Protein AF-0000000069334433 (afdb_homodimer)

Nearest PDB structures (foldseek):
  7sch-assembly1_A  TM=6.134E-01  e=5.618E-13  Homo sapiens
  7uqy-assembly1_A  TM=6.115E-01  e=4.734E-13  Homo sapiens
  7sch-assembly1_B  TM=7.046E-01  e=2.435E-11  Homo sapiens
  7zay-assembly1_B  TM=6.728E-01  e=1.456E-11  Homo sapiens
  7uqy-assembly1_B  TM=6.827E-01  e=1.252E-09  Homo sapiens

Sequence (972 aa):
MQPSISVTRRFLFYVLFASLFLLLFTCSDLLRPRSRPLVPQTVLMFVLPNKTSDDSFRARDRTKFPHSDPFPFSSSIVVNDRRGRSEKDIREASSKGCDLDRSLLKVYMYDLPPEFHFGSLGWKGKTDQTWPDIAEMDRIPTYPGGLNLQHSVEYWLTLDLLASNVPIVARPCTVVRVTNSSSADVFFVPFFSSLSYNRHSKPQGKGKASKNRILQDELVRYLMGREEWHRGGGKDHVIVAHHPNSMLQARRKLGSAMFLLADFGRYPSKIANLKKDIIAPYRHVVRSVGNDSATFDERPILAYFQGAINRKDGGKIRRKLYYLLKDEKDVHFSYGSVRENGIRSSGQGMASSKFCLNIAGDTPSSNRLFDAIVSHCVPIVISDDIELPFEDILDYSDFCIFVRPSDAVKKGFLLDLLRGIKRTEWTKMWERLKQIAHHFEYQYPSKQGDSVQMIWEEVARKIPYVRLSLNKEKRLHRSQFVKQSKMQPSISVTRRFLFYVLFASLFLLLFTCSDLLRPRSRPLVPQTVLMFVLPNKTSDDSFRARDRTKFPHSDPFPFSSSIVVNDRRGRSEKDIREASSKGCDLDRSLLKVYMYDLPPEFHFGSLGWKGKTDQTWPDIAEMDRIPTYPGGLNLQHSVEYWLTLDLLASNVPIVARPCTVVRVTNSSSADVFFVPFFSSLSYNRHSKPQGKGKASKNRILQDELVRYLMGREEWHRGGGKDHVIVAHHPNSMLQARRKLGSAMFLLADFGRYPSKIANLKKDIIAPYRHVVRSVGNDSATFDERPILAYFQGAINRKDGGKIRRKLYYLLKDEKDVHFSYGSVRENGIRSSGQGMASSKFCLNIAGDTPSSNRLFDAIVSHCVPIVISDDIELPFEDILDYSDFCIFVRPSDAVKKGFLLDLLRGIKRTEWTKMWERLKQIAHHFEYQYPSKQGDSVQMIWEEVARKIPYVRLSLNKEKRLHRSQFVKQSK

Structure (mmCIF, N/CA/C/O backbone):
data_AF-0000000069334433-model_v1
#
loop_
_entity.id
_entity.type
_entity.pdbx_description
1 polymer '(wild Malaysian banana) hypothetical protein'
#
loop_
_atom_site.group_PDB
_atom_site.id
_atom_site.type_symbol
_atom_site.label_atom_id
_atom_site.label_alt_id
_atom_site.label_comp_id
_atom_site.label_asym_id
_atom_site.label_entity_id
_atom_site.label_seq_id
_atom_site.pdbx_PDB_ins_code
_atom_site.Cartn_x
_atom_site.Cartn_y
_atom_site.Cartn_z
_atom_site.occupancy
_atom_site.B_iso_or_equiv
_atom_site.auth_seq_id
_atom_site.auth_comp_id
_atom_site.auth_asym_id
_atom_site.auth_atom_id
_atom_site.pdbx_PDB_model_num
ATOM 1 N N . MET A 1 1 ? -72.062 -17.109 -47.094 1 22.03 1 MET A N 1
ATOM 2 C CA . MET A 1 1 ? -71.188 -17.984 -47.875 1 22.03 1 MET A CA 1
ATOM 3 C C . MET A 1 1 ? -70.312 -17.172 -48.844 1 22.03 1 MET A C 1
ATOM 5 O O . MET A 1 1 ? -69.562 -17.734 -49.656 1 22.03 1 MET A O 1
ATOM 9 N N . GLN A 1 2 ? -70.688 -16.016 -48.969 1 24.02 2 GLN A N 1
ATOM 10 C CA . GLN A 1 2 ? -70.25 -15.203 -50.094 1 24.02 2 GLN A CA 1
ATOM 11 C C . GLN A 1 2 ? -68.75 -15.039 -50.125 1 24.02 2 GLN A C 1
ATOM 13 O O . GLN A 1 2 ? -68.188 -14.586 -49.156 1 24.02 2 GLN A O 1
ATOM 18 N N . PRO A 1 3 ? -68 -15.75 -51.062 1 27.88 3 PRO A N 1
ATOM 19 C CA . PRO A 1 3 ? -66.75 -16.344 -51.406 1 27.88 3 PRO A CA 1
ATOM 20 C C . PRO A 1 3 ? -65.688 -15.312 -51.719 1 27.88 3 PRO A C 1
ATOM 22 O O . PRO A 1 3 ? -64.5 -15.484 -51.375 1 27.88 3 PRO A O 1
ATOM 25 N N . SER A 1 4 ? -65.875 -14.445 -52.656 1 24.48 4 SER A N 1
ATOM 26 C CA . SER A 1 4 ? -65.125 -14.375 -53.906 1 24.48 4 SER A CA 1
ATOM 27 C C . SER A 1 4 ? -63.875 -13.531 -53.719 1 24.48 4 SER A C 1
ATOM 29 O O . SER A 1 4 ? -62.812 -13.898 -54.25 1 24.48 4 SER A O 1
ATOM 31 N N . ILE A 1 5 ? -64.125 -12.32 -53.594 1 33.12 5 ILE A N 1
ATOM 32 C CA . ILE A 1 5 ? -63.281 -11.258 -54.125 1 33.12 5 ILE A CA 1
ATOM 33 C C . ILE A 1 5 ? -62.031 -11.141 -53.281 1 33.12 5 ILE A C 1
ATOM 35 O O . ILE A 1 5 ? -61.75 -10.094 -52.688 1 33.12 5 ILE A O 1
ATOM 39 N N . SER A 1 6 ? -61.719 -12.344 -52.625 1 29.66 6 SER A N 1
ATOM 40 C CA . SER A 1 6 ? -60.562 -12.602 -51.781 1 29.66 6 SER A CA 1
ATOM 41 C C . SER A 1 6 ? -59.25 -12.367 -52.531 1 29.66 6 SER A C 1
ATOM 43 O O . SER A 1 6 ? -58.188 -12.336 -51.938 1 29.66 6 SER A O 1
ATOM 45 N N . VAL A 1 7 ? -59.562 -12.68 -53.875 1 32.5 7 VAL A N 1
ATOM 46 C CA . VAL A 1 7 ? -58.406 -13.031 -54.719 1 32.5 7 VAL A CA 1
ATOM 47 C C . VAL A 1 7 ? -57.562 -11.789 -54.969 1 32.5 7 VAL A C 1
ATOM 49 O O . VAL A 1 7 ? -56.375 -11.898 -55.344 1 32.5 7 VAL A O 1
ATOM 52 N N . THR A 1 8 ? -58.469 -10.836 -55.031 1 32.88 8 THR A N 1
ATOM 53 C CA . THR A 1 8 ? -57.938 -9.695 -55.781 1 32.88 8 THR A CA 1
ATOM 54 C C . THR A 1 8 ? -56.688 -9.125 -55.094 1 32.88 8 THR A C 1
ATOM 56 O O . THR A 1 8 ? -55.844 -8.5 -55.75 1 32.88 8 THR A O 1
ATOM 59 N N . ARG A 1 9 ? -56.969 -9.156 -53.781 1 30.61 9 ARG A N 1
ATOM 60 C CA . ARG A 1 9 ? -56.031 -8.445 -52.969 1 30.61 9 ARG A CA 1
ATOM 61 C C . ARG A 1 9 ? -54.625 -9.062 -53.094 1 30.61 9 ARG A C 1
ATOM 63 O O . ARG A 1 9 ? -53.656 -8.547 -52.531 1 30.61 9 ARG A O 1
ATOM 70 N N . ARG A 1 10 ? -54.781 -10.43 -53.531 1 30.72 10 ARG A N 1
ATOM 71 C CA . ARG A 1 10 ? -53.469 -11.102 -53.5 1 30.72 10 ARG A CA 1
ATOM 72 C C . ARG A 1 10 ? -52.531 -10.5 -54.5 1 30.72 10 ARG A C 1
ATOM 74 O O . ARG A 1 10 ? -51.312 -10.391 -54.25 1 30.72 10 ARG A O 1
ATOM 81 N N . PHE A 1 11 ? -53.219 -10.461 -55.688 1 34.62 11 PHE A N 1
ATOM 82 C CA . PHE A 1 11 ? -52.344 -10.305 -56.844 1 34.62 11 PHE A CA 1
ATOM 83 C C . PHE A 1 11 ? -51.688 -8.938 -56.844 1 34.62 11 PHE A C 1
ATOM 85 O O . PHE A 1 11 ? -50.594 -8.773 -57.375 1 34.62 11 PHE A O 1
ATOM 92 N N . LEU A 1 12 ? -52.656 -8.109 -56.625 1 31.09 12 LEU A N 1
ATOM 93 C CA . LEU A 1 12 ? -52.094 -6.781 -56.875 1 31.09 12 LEU A CA 1
ATOM 94 C C . LEU A 1 12 ? -50.719 -6.641 -56.25 1 31.09 12 LEU A C 1
ATOM 96 O O . LEU A 1 12 ? -49.75 -6.246 -56.906 1 31.09 12 LEU A O 1
ATOM 100 N N . PHE A 1 13 ? -50.5 -5.266 -55.906 1 37.59 13 PHE A N 1
ATOM 101 C CA . PHE A 1 13 ? -49.594 -4.145 -55.719 1 37.59 13 PHE A CA 1
ATOM 102 C C . PHE A 1 13 ? -48.312 -4.605 -55.062 1 37.59 13 PHE A C 1
ATOM 104 O O . PHE A 1 13 ? -47.625 -3.816 -54.375 1 37.59 13 PHE A O 1
ATOM 111 N N . TYR A 1 14 ? -47.875 -5.816 -55.312 1 34.91 14 TYR A N 1
ATOM 112 C CA . TYR A 1 14 ? -46.531 -6.285 -55.094 1 34.91 14 TYR A CA 1
ATOM 113 C C . TYR A 1 14 ? -45.531 -5.402 -55.812 1 34.91 14 TYR A C 1
ATOM 115 O O . TYR A 1 14 ? -44.312 -5.641 -55.75 1 34.91 14 TYR A O 1
ATOM 123 N N . VAL A 1 15 ? -46.031 -4.598 -56.5 1 40 15 VAL A N 1
ATOM 124 C CA . VAL A 1 15 ? -45.375 -3.66 -57.406 1 40 15 VAL A CA 1
ATOM 125 C C . VAL A 1 15 ? -44.312 -2.852 -56.656 1 40 15 VAL A C 1
ATOM 127 O O . VAL A 1 15 ? -43.219 -2.629 -57.156 1 40 15 VAL A O 1
ATOM 130 N N . LEU A 1 16 ? -44.844 -2.133 -55.562 1 35.06 16 LEU A N 1
ATOM 131 C CA . LEU A 1 16 ? -44.031 -1.309 -54.688 1 35.06 16 LEU A CA 1
ATOM 132 C C . LEU A 1 16 ? -43.031 -2.162 -53.906 1 35.06 16 LEU A C 1
ATOM 134 O O . LEU A 1 16 ? -42 -1.658 -53.438 1 35.06 16 LEU A O 1
ATOM 138 N N . PHE A 1 17 ? -43.344 -3.406 -53.531 1 33.81 17 PHE A N 1
ATOM 139 C CA . PHE A 1 17 ? -42.375 -4.262 -52.844 1 33.81 17 PHE A CA 1
ATOM 140 C C . PHE A 1 17 ? -41.188 -4.562 -53.75 1 33.81 17 PHE A C 1
ATOM 142 O O . PHE A 1 17 ? -40.062 -4.777 -53.281 1 33.81 17 PHE A O 1
ATOM 149 N N . ALA A 1 18 ? -41.562 -4.742 -55.031 1 33.03 18 ALA A N 1
ATOM 150 C CA . ALA A 1 18 ? -40.531 -5.121 -56 1 33.03 18 ALA A CA 1
ATOM 151 C C . ALA A 1 18 ? -39.594 -3.951 -56.281 1 33.03 18 ALA A C 1
ATOM 153 O O . ALA A 1 18 ? -38.406 -4.148 -56.562 1 33.03 18 ALA A O 1
ATOM 154 N N . SER A 1 19 ? -40.062 -2.791 -56.406 1 32.72 19 SER A N 1
ATOM 155 C CA . SER A 1 19 ? -39.25 -1.652 -56.812 1 32.72 19 SER A CA 1
ATOM 156 C C . SER A 1 19 ? -38.062 -1.447 -55.875 1 32.72 19 SER A C 1
ATOM 158 O O . SER A 1 19 ? -37.125 -0.684 -56.188 1 32.72 19 SER A O 1
ATOM 160 N N . LEU A 1 20 ? -38.281 -1.647 -54.531 1 32.31 20 LEU A N 1
ATOM 161 C CA . LEU A 1 20 ? -37.156 -1.803 -53.625 1 32.31 20 LEU A CA 1
ATOM 162 C C . LEU A 1 20 ? -36.281 -2.957 -54.062 1 32.31 20 LEU A C 1
ATOM 164 O O . LEU A 1 20 ? -35.031 -2.879 -53.938 1 32.31 20 LEU A O 1
ATOM 168 N N . PHE A 1 21 ? -36.844 -4.113 -54.438 1 32.47 21 PHE A N 1
ATOM 169 C CA . PHE A 1 21 ? -36 -5.242 -54.844 1 32.47 21 PHE A CA 1
ATOM 170 C C . PHE A 1 21 ? -35.344 -4.977 -56.188 1 32.47 21 PHE A C 1
ATOM 172 O O . PHE A 1 21 ? -34.25 -5.496 -56.469 1 32.47 21 PHE A O 1
ATOM 179 N N . LEU A 1 22 ? -36.062 -4.441 -57.219 1 30.48 22 LEU A N 1
ATOM 180 C CA . LEU A 1 22 ? -35.656 -4.348 -58.625 1 30.48 22 LEU A CA 1
ATOM 181 C C . LEU A 1 22 ? -34.375 -3.566 -58.781 1 30.48 22 LEU A C 1
ATOM 183 O O . LEU A 1 22 ? -33.625 -3.752 -59.75 1 30.48 22 LEU A O 1
ATOM 187 N N . LEU A 1 23 ? -34.312 -2.348 -58.25 1 32.12 23 LEU A N 1
ATOM 188 C CA . LEU A 1 23 ? -33.062 -1.75 -58.656 1 32.12 23 LEU A CA 1
ATOM 189 C C . LEU A 1 23 ? -31.891 -2.678 -58.312 1 32.12 23 LEU A C 1
ATOM 191 O O . LEU A 1 23 ? -31.422 -2.723 -57.188 1 32.12 23 LEU A O 1
ATOM 195 N N . LEU A 1 24 ? -32 -3.977 -58.25 1 29.62 24 LEU A N 1
ATOM 196 C CA . LEU A 1 24 ? -31.375 -5.277 -58 1 29.62 24 LEU A CA 1
ATOM 197 C C . LEU A 1 24 ? -30.188 -5.496 -58.906 1 29.62 24 LEU A C 1
ATOM 199 O O . LEU A 1 24 ? -29.141 -5.98 -58.469 1 29.62 24 LEU A O 1
ATOM 203 N N . PHE A 1 25 ? -30.469 -5.859 -60.25 1 27.86 25 PHE A N 1
ATOM 204 C CA . PHE A 1 25 ? -29.609 -6.469 -61.281 1 27.86 25 PHE A CA 1
ATOM 205 C C . PHE A 1 25 ? -28.484 -5.531 -61.656 1 27.86 25 PHE A C 1
ATOM 207 O O . PHE A 1 25 ? -27.578 -5.914 -62.406 1 27.86 25 PHE A O 1
ATOM 214 N N . THR A 1 26 ? -28.672 -4.328 -62 1 25.62 26 THR A N 1
ATOM 215 C CA . THR A 1 26 ? -27.703 -3.686 -62.875 1 25.62 26 THR A CA 1
ATOM 216 C C . THR A 1 26 ? -26.266 -4.004 -62.438 1 25.62 26 THR A C 1
ATOM 218 O O . THR A 1 26 ? -25.359 -3.215 -62.656 1 25.62 26 THR A O 1
ATOM 221 N N . CYS A 1 27 ? -25.844 -5.121 -61.781 1 25.8 27 CYS A N 1
ATOM 222 C CA . CYS A 1 27 ? -25.109 -6.156 -61.062 1 25.8 27 CYS A CA 1
ATOM 223 C C . CYS A 1 27 ? -24.141 -6.891 -62 1 25.8 27 CYS A C 1
ATOM 225 O O . CYS A 1 27 ? -23.25 -7.59 -61.531 1 25.8 27 CYS A O 1
ATOM 227 N N . SER A 1 28 ? -24.516 -7.43 -63.156 1 22.39 28 SER A N 1
ATOM 228 C CA . SER A 1 28 ? -24 -8.617 -63.844 1 22.39 28 SER A CA 1
ATOM 229 C C . SER A 1 28 ? -22.578 -8.406 -64.312 1 22.39 28 SER A C 1
ATOM 231 O O . SER A 1 28 ? -21.75 -9.312 -64.25 1 22.39 28 SER A O 1
ATOM 233 N N . ASP A 1 29 ? -22.453 -7.668 -65.5 1 21.09 29 ASP A N 1
ATOM 234 C CA . ASP A 1 29 ? -21.609 -7.977 -66.625 1 21.09 29 ASP A CA 1
ATOM 235 C C . ASP A 1 29 ? -20.141 -7.934 -66.25 1 21.09 29 ASP A C 1
ATOM 237 O O . ASP A 1 29 ? -19.266 -8.133 -67.125 1 21.09 29 ASP A O 1
ATOM 241 N N . LEU A 1 30 ? -19.906 -6.898 -65.562 1 20.98 30 LEU A N 1
ATOM 242 C CA . LEU A 1 30 ? -18.469 -6.688 -65.438 1 20.98 30 LEU A CA 1
ATOM 243 C C . LEU A 1 30 ? -17.766 -7.941 -64.938 1 20.98 30 LEU A C 1
ATOM 245 O O . LEU A 1 30 ? -17.609 -8.109 -63.688 1 20.98 30 LEU A O 1
ATOM 249 N N . LEU A 1 31 ? -18.047 -9.047 -65.25 1 22 31 LEU A N 1
ATOM 250 C CA . LEU A 1 31 ? -17.938 -10.5 -65.375 1 22 31 LEU A CA 1
ATOM 251 C C . LEU A 1 31 ? -16.547 -10.891 -65.875 1 22 31 LEU A C 1
ATOM 253 O O . LEU A 1 31 ? -16.141 -12.047 -65.75 1 22 31 LEU A O 1
ATOM 257 N N . ARG A 1 32 ? -15.914 -10.273 -66.875 1 18.06 32 ARG A N 1
ATOM 258 C CA . ARG A 1 32 ? -15.328 -11.164 -67.875 1 18.06 32 ARG A CA 1
ATOM 259 C C . ARG A 1 32 ? -14.156 -11.945 -67.25 1 18.06 32 ARG A C 1
ATOM 261 O O . ARG A 1 32 ? -13.414 -11.43 -66.438 1 18.06 32 ARG A O 1
ATOM 268 N N . PRO A 1 33 ? -14.055 -13.242 -67.625 1 19.84 33 PRO A N 1
ATOM 269 C CA . PRO A 1 33 ? -13.234 -14.391 -67.25 1 19.84 33 PRO A CA 1
ATOM 270 C C . PRO A 1 33 ? -11.758 -14.203 -67.562 1 19.84 33 PRO A C 1
ATOM 272 O O . PRO A 1 33 ? -10.938 -15.094 -67.312 1 19.84 33 PRO A O 1
ATOM 275 N N . ARG A 1 34 ? -11.203 -12.977 -67.625 1 16.61 34 ARG A N 1
ATOM 276 C CA . ARG A 1 34 ? -10.086 -13.078 -68.562 1 16.61 34 ARG A CA 1
ATOM 277 C C . ARG A 1 34 ? -9.195 -14.266 -68.25 1 16.61 34 ARG A C 1
ATOM 279 O O . ARG A 1 34 ? -8.68 -14.375 -67.125 1 16.61 34 ARG A O 1
ATOM 286 N N . SER A 1 35 ? -9.125 -15.258 -69.062 1 16.33 35 SER A N 1
ATOM 287 C CA . SER A 1 35 ? -8.438 -16.531 -69.188 1 16.33 35 SER A CA 1
ATOM 288 C C . SER A 1 35 ? -6.938 -16.344 -69.375 1 16.33 35 SER A C 1
ATOM 290 O O . SER A 1 35 ? -6.172 -17.312 -69.312 1 16.33 35 SER A O 1
ATOM 292 N N . ARG A 1 36 ? -6.328 -15.32 -69.75 1 15.94 36 ARG A N 1
ATOM 293 C CA . ARG A 1 36 ? -5.348 -15.719 -70.75 1 15.94 36 ARG A CA 1
ATOM 294 C C . ARG A 1 36 ? -4.469 -16.859 -70.25 1 15.94 36 ARG A C 1
ATOM 296 O O . ARG A 1 36 ? -4.301 -17.016 -69 1 15.94 36 ARG A O 1
ATOM 303 N N . PRO A 1 37 ? -3.619 -17.422 -71.25 1 17.09 37 PRO A N 1
ATOM 304 C CA . PRO A 1 37 ? -2.996 -18.656 -71.75 1 17.09 37 PRO A CA 1
ATOM 305 C C . PRO A 1 37 ? -1.724 -19.016 -71 1 17.09 37 PRO A C 1
ATOM 307 O O . PRO A 1 37 ? -1.617 -20.109 -70.438 1 17.09 37 PRO A O 1
ATOM 310 N N . LEU A 1 38 ? -0.501 -18.828 -71.75 1 16.89 38 LEU A N 1
ATOM 311 C CA . LEU A 1 38 ? 0.553 -19.672 -72.312 1 16.89 38 LEU A CA 1
ATOM 312 C C . LEU A 1 38 ? 1.698 -19.844 -71.312 1 16.89 38 LEU A C 1
ATOM 314 O O . LEU A 1 38 ? 1.883 -19 -70.438 1 16.89 38 LEU A O 1
ATOM 318 N N . VAL A 1 39 ? 2.748 -20.766 -71.688 1 16.84 39 VAL A N 1
ATOM 319 C CA . VAL A 1 39 ? 3.721 -21.734 -71.25 1 16.84 39 VAL A CA 1
ATOM 320 C C . VAL A 1 39 ? 4.984 -21.016 -70.75 1 16.84 39 VAL A C 1
ATOM 322 O O . VAL A 1 39 ? 5.531 -21.344 -69.688 1 16.84 39 VAL A O 1
ATOM 325 N N . PRO A 1 40 ? 5.723 -19.984 -71.438 1 16.62 40 PRO A N 1
ATOM 326 C CA . PRO A 1 40 ? 6.969 -20.547 -72 1 16.62 40 PRO A CA 1
ATOM 327 C C . PRO A 1 40 ? 8.039 -20.719 -70.875 1 16.62 40 PRO A C 1
ATOM 329 O O . PRO A 1 40 ? 7.941 -20.109 -69.812 1 16.62 40 PRO A O 1
ATOM 332 N N . GLN A 1 41 ? 9.406 -21.172 -71.438 1 15.59 41 GLN A N 1
ATOM 333 C CA . GLN A 1 41 ? 10.625 -21.953 -71.188 1 15.59 41 GLN A CA 1
ATOM 334 C C . GLN A 1 41 ? 11.648 -21.141 -70.375 1 15.59 41 GLN A C 1
ATOM 336 O O . GLN A 1 41 ? 12.234 -21.656 -69.438 1 15.59 41 GLN A O 1
ATOM 341 N N . THR A 1 42 ? 12.422 -20.031 -71 1 15.53 42 THR A N 1
ATOM 342 C CA . THR A 1 42 ? 13.828 -20.297 -71.25 1 15.53 42 THR A CA 1
ATOM 343 C C . THR A 1 42 ? 14.68 -20.047 -70 1 15.53 42 THR A C 1
ATOM 345 O O . THR A 1 42 ? 15.469 -20.906 -69.625 1 15.53 42 THR A O 1
ATOM 348 N N . VAL A 1 43 ? 15.508 -18.828 -70 1 14.91 43 VAL A N 1
ATOM 349 C CA . VAL A 1 43 ? 16.922 -18.781 -70.312 1 14.91 43 VAL A CA 1
ATOM 350 C C . VAL A 1 43 ? 17.75 -18.844 -69 1 14.91 43 VAL A C 1
ATOM 352 O O . VAL A 1 43 ? 17.203 -18.641 -67.938 1 14.91 43 VAL A O 1
ATOM 355 N N . LEU A 1 44 ? 18.844 -17.766 -68.812 1 15.52 44 LEU A N 1
ATOM 356 C CA . LEU A 1 44 ? 20.297 -17.828 -68.938 1 15.52 44 LEU A CA 1
ATOM 357 C C . LEU A 1 44 ? 20.922 -17.875 -67.562 1 15.52 44 LEU A C 1
ATOM 359 O O . LEU A 1 44 ? 20.438 -17.234 -66.625 1 15.52 44 LEU A O 1
ATOM 363 N N . MET A 1 45 ? 22.141 -18.547 -67.375 1 15.05 45 MET A N 1
ATOM 364 C CA . MET A 1 45 ? 23.172 -19.203 -66.625 1 15.05 45 MET A CA 1
ATOM 365 C C . MET A 1 45 ? 23.984 -18.188 -65.812 1 15.05 45 MET A C 1
ATOM 367 O O . MET A 1 45 ? 24.766 -18.547 -64.938 1 15.05 45 MET A O 1
ATOM 371 N N . PHE A 1 46 ? 24.078 -16.844 -66 1 15.85 46 PHE A N 1
ATOM 372 C CA . PHE A 1 46 ? 25.484 -16.453 -66.125 1 15.85 46 PHE A CA 1
ATOM 373 C C . PHE A 1 46 ? 26.188 -16.641 -64.75 1 15.85 46 PHE A C 1
ATOM 375 O O . PHE A 1 46 ? 25.562 -16.547 -63.719 1 15.85 46 PHE A O 1
ATOM 382 N N . VAL A 1 47 ? 27.641 -16.641 -64.812 1 15.71 47 VAL A N 1
ATOM 383 C CA . VAL A 1 47 ? 28.953 -17.172 -64.5 1 15.71 47 VAL A CA 1
ATOM 384 C C . VAL A 1 47 ? 29.422 -16.516 -63.188 1 15.71 47 VAL A C 1
ATOM 386 O O . VAL A 1 47 ? 28.891 -15.484 -62.75 1 15.71 47 VAL A O 1
ATOM 389 N N . LEU A 1 48 ? 30.891 -16.219 -63.125 1 15.34 48 LEU A N 1
ATOM 390 C CA . LEU A 1 48 ? 32.062 -16.797 -62.469 1 15.34 48 LEU A CA 1
ATOM 391 C C . LEU A 1 48 ? 32.562 -15.875 -61.375 1 15.34 48 LEU A C 1
ATOM 393 O O . LEU A 1 48 ? 32.906 -16.344 -60.281 1 15.34 48 LEU A O 1
ATOM 397 N N . PRO A 1 49 ? 32.844 -14.43 -61.438 1 15.97 49 PRO A N 1
ATOM 398 C CA . PRO A 1 49 ? 34.281 -14.234 -61.312 1 15.97 49 PRO A CA 1
ATOM 399 C C . PRO A 1 49 ? 34.75 -14.289 -59.844 1 15.97 49 PRO A C 1
ATOM 401 O O . PRO A 1 49 ? 33.969 -14.023 -58.938 1 15.97 49 PRO A O 1
ATOM 404 N N . ASN A 1 50 ? 36.156 -14.391 -59.562 1 14.85 50 ASN A N 1
ATOM 405 C CA . ASN A 1 50 ? 37.281 -14.922 -58.812 1 14.85 50 ASN A CA 1
ATOM 406 C C . ASN A 1 50 ? 37.688 -13.984 -57.688 1 14.85 50 ASN A C 1
ATOM 408 O O . ASN A 1 50 ? 38.156 -14.438 -56.625 1 14.85 50 ASN A O 1
ATOM 412 N N . LYS A 1 51 ? 38.062 -12.625 -57.875 1 15.77 51 LYS A N 1
ATOM 413 C CA . LYS A 1 51 ? 39.469 -12.328 -57.531 1 15.77 51 LYS A CA 1
ATOM 414 C C . LYS A 1 51 ? 39.656 -12.305 -56.031 1 15.77 51 LYS A C 1
ATOM 416 O O . LYS A 1 51 ? 38.719 -12.008 -55.281 1 15.77 51 LYS A O 1
ATOM 421 N N . THR A 1 52 ? 41.031 -12.148 -55.406 1 15.6 52 THR A N 1
ATOM 422 C CA . THR A 1 52 ? 42.125 -12.641 -54.562 1 15.6 52 THR A CA 1
ATOM 423 C C . THR A 1 52 ? 42.25 -11.812 -53.312 1 15.6 52 THR A C 1
ATOM 425 O O . THR A 1 52 ? 42.406 -12.359 -52.219 1 15.6 52 THR A O 1
ATOM 428 N N . SER A 1 53 ? 42.688 -10.445 -53.25 1 15.59 53 SER A N 1
ATOM 429 C CA . SER A 1 53 ? 44 -10.25 -52.656 1 15.59 53 SER A CA 1
ATOM 430 C C . SER A 1 53 ? 43.938 -10.188 -51.125 1 15.59 53 SER A C 1
ATOM 432 O O . SER A 1 53 ? 42.875 -9.992 -50.562 1 15.59 53 SER A O 1
ATOM 434 N N . ASP A 1 54 ? 45 -9.375 -50.375 1 15.27 54 ASP A N 1
ATOM 435 C CA . ASP A 1 54 ? 46.188 -9.602 -49.562 1 15.27 54 ASP A CA 1
ATOM 436 C C . ASP A 1 54 ? 45.938 -9.211 -48.094 1 15.27 54 ASP A C 1
ATOM 438 O O . ASP A 1 54 ? 46.25 -9.977 -47.188 1 15.27 54 ASP A O 1
ATOM 442 N N . ASP A 1 55 ? 46.094 -7.863 -47.562 1 15.84 55 ASP A N 1
ATOM 443 C CA . ASP A 1 55 ? 47.25 -7.5 -46.781 1 15.84 55 ASP A CA 1
ATOM 444 C C . ASP A 1 55 ? 46.969 -7.73 -45.281 1 15.84 55 ASP A C 1
ATOM 446 O O . ASP A 1 55 ? 45.812 -7.832 -44.844 1 15.84 55 ASP A O 1
ATOM 450 N N . SER A 1 56 ? 47.781 -6.891 -44.219 1 16.5 56 SER A N 1
ATOM 451 C CA . SER A 1 56 ? 48.812 -7.074 -43.188 1 16.5 56 SER A CA 1
ATOM 452 C C . SER A 1 56 ? 48.188 -7.035 -41.812 1 16.5 56 SER A C 1
ATOM 454 O O . SER A 1 56 ? 47.062 -6.523 -41.625 1 16.5 56 SER A O 1
ATOM 456 N N . PHE A 1 57 ? 49.094 -7.262 -40.594 1 15.98 57 PHE A N 1
ATOM 457 C CA . PHE A 1 57 ? 49.281 -7.988 -39.344 1 15.98 57 PHE A CA 1
ATOM 458 C C . PHE A 1 57 ? 48.969 -7.102 -38.125 1 15.98 57 PHE A C 1
ATOM 460 O O . PHE A 1 57 ? 48.844 -7.59 -37 1 15.98 57 PHE A O 1
ATOM 467 N N . ARG A 1 58 ? 48.906 -5.793 -37.969 1 16.72 58 ARG A N 1
ATOM 468 C CA . ARG A 1 58 ? 49.656 -5.312 -36.812 1 16.72 58 ARG A CA 1
ATOM 469 C C . ARG A 1 58 ? 48.969 -5.699 -35.5 1 16.72 58 ARG A C 1
ATOM 471 O O . ARG A 1 58 ? 47.75 -5.578 -35.375 1 16.72 58 ARG A O 1
ATOM 478 N N . ALA A 1 59 ? 49.688 -6.043 -34.281 1 16.39 59 ALA A N 1
ATOM 479 C CA . ALA A 1 59 ? 49.781 -6.832 -33.062 1 16.39 59 ALA A CA 1
ATOM 480 C C . ALA A 1 59 ? 49.188 -6.062 -31.859 1 16.39 59 ALA A C 1
ATOM 482 O O . ALA A 1 59 ? 49 -6.621 -30.781 1 16.39 59 ALA A O 1
ATOM 483 N N . ARG A 1 60 ? 48.875 -4.82 -31.766 1 17.38 60 ARG A N 1
ATOM 484 C CA . ARG A 1 60 ? 49.344 -4.219 -30.516 1 17.38 60 ARG A CA 1
ATOM 485 C C . ARG A 1 60 ? 48.562 -4.773 -29.328 1 17.38 60 ARG A C 1
ATOM 487 O O . ARG A 1 60 ? 47.375 -5.082 -29.438 1 17.38 60 ARG A O 1
ATOM 494 N N . ASP A 1 61 ? 49.156 -4.883 -28.047 1 16.19 61 ASP A N 1
ATOM 495 C CA . ASP A 1 61 ? 49.281 -5.656 -26.812 1 16.19 61 ASP A CA 1
ATOM 496 C C . ASP A 1 61 ? 48.188 -5.312 -25.812 1 16.19 61 ASP A C 1
ATOM 498 O O . ASP A 1 61 ? 47.562 -6.207 -25.234 1 16.19 61 ASP A O 1
ATOM 502 N N . ARG A 1 62 ? 48.062 -4.113 -25.141 1 17.77 62 ARG A N 1
ATOM 503 C CA . ARG A 1 62 ? 48.375 -3.908 -23.719 1 17.77 62 ARG A CA 1
ATOM 504 C C . ARG A 1 62 ? 47.125 -4.062 -22.875 1 17.77 62 ARG A C 1
ATOM 506 O O . ARG A 1 62 ? 46.469 -3.076 -22.531 1 17.77 62 ARG A O 1
ATOM 513 N N . THR A 1 63 ? 46.125 -4.922 -22.984 1 17 63 THR A N 1
ATOM 514 C CA . THR A 1 63 ? 44.812 -4.734 -22.375 1 17 63 THR A CA 1
ATOM 515 C C . THR A 1 63 ? 44.875 -5.094 -20.891 1 17 63 THR A C 1
ATOM 517 O O . THR A 1 63 ? 44.688 -6.258 -20.516 1 17 63 THR A O 1
ATOM 520 N N . LYS A 1 64 ? 45.719 -4.703 -20 1 18.28 64 LYS A N 1
ATOM 521 C CA . LYS A 1 64 ? 45.75 -5.367 -18.703 1 18.28 64 LYS A CA 1
ATOM 522 C C . LYS A 1 64 ? 44.469 -5.082 -17.906 1 18.28 64 LYS A C 1
ATOM 524 O O . LYS A 1 64 ? 44.281 -3.977 -17.375 1 18.28 64 LYS A O 1
ATOM 529 N N . PHE A 1 65 ? 43.25 -5.301 -18.203 1 18.44 65 PHE A N 1
ATOM 530 C CA . PHE A 1 65 ? 42.188 -4.863 -17.312 1 18.44 65 PHE A CA 1
ATOM 531 C C . PHE A 1 65 ? 42.219 -5.645 -16 1 18.44 65 PHE A C 1
ATOM 533 O O . PHE A 1 65 ? 42.25 -6.875 -16.016 1 18.44 65 PHE A O 1
ATOM 540 N N . PRO A 1 66 ? 42.75 -5.066 -14.883 1 21.12 66 PRO A N 1
ATOM 541 C CA . PRO A 1 66 ? 42.844 -5.734 -13.586 1 21.12 66 PRO A CA 1
ATOM 542 C C . PRO A 1 66 ? 41.531 -6.324 -13.109 1 21.12 66 PRO A C 1
ATOM 544 O O . PRO A 1 66 ? 40.469 -5.867 -13.516 1 21.12 66 PRO A O 1
ATOM 547 N N . HIS A 1 67 ? 41.469 -7.586 -12.539 1 19.88 67 HIS A N 1
ATOM 548 C CA . HIS A 1 67 ? 40.5 -8.555 -12.016 1 19.88 67 HIS A CA 1
ATOM 549 C C . HIS A 1 67 ? 39.875 -8.055 -10.727 1 19.88 67 HIS A C 1
ATOM 551 O O . HIS A 1 67 ? 39.844 -8.773 -9.727 1 19.88 67 HIS A O 1
ATOM 557 N N . SER A 1 68 ? 39.438 -6.828 -10.547 1 22.55 68 SER A N 1
ATOM 558 C CA . SER A 1 68 ? 39.031 -6.594 -9.164 1 22.55 68 SER A CA 1
ATOM 559 C C . SER A 1 68 ? 38 -7.613 -8.711 1 22.55 68 SER A C 1
ATOM 561 O O . SER A 1 68 ? 37.219 -8.094 -9.523 1 22.55 68 SER A O 1
ATOM 563 N N . ASP A 1 69 ? 38.25 -8.266 -7.48 1 22.77 69 ASP A N 1
ATOM 564 C CA . ASP A 1 69 ? 37.594 -9.305 -6.684 1 22.77 69 ASP A CA 1
ATOM 565 C C . ASP A 1 69 ? 36.125 -9.031 -6.504 1 22.77 69 ASP A C 1
ATOM 567 O O . ASP A 1 69 ? 35.688 -7.871 -6.395 1 22.77 69 ASP A O 1
ATOM 571 N N . PRO A 1 70 ? 35.281 -10.008 -6.867 1 25.78 70 PRO A N 1
ATOM 572 C CA . PRO A 1 70 ? 33.812 -10.055 -6.816 1 25.78 70 PRO A CA 1
ATOM 573 C C . PRO A 1 70 ? 33.25 -9.82 -5.41 1 25.78 70 PRO A C 1
ATOM 575 O O . PRO A 1 70 ? 33.812 -10.336 -4.434 1 25.78 70 PRO A O 1
ATOM 578 N N . PHE A 1 71 ? 32.844 -8.602 -5.125 1 24.33 71 PHE A N 1
ATOM 579 C CA . PHE A 1 71 ? 32.219 -8.258 -3.863 1 24.33 71 PHE A CA 1
ATOM 580 C C . PHE A 1 71 ? 31.156 -9.289 -3.494 1 24.33 71 PHE A C 1
ATOM 582 O O . PHE A 1 71 ? 30.344 -9.688 -4.336 1 24.33 71 PHE A O 1
ATOM 589 N N . PRO A 1 72 ? 31.438 -10.148 -2.459 1 26.52 72 PRO A N 1
ATOM 590 C CA . PRO A 1 72 ? 30.469 -11.117 -1.937 1 26.52 72 PRO A CA 1
ATOM 591 C C . PRO A 1 72 ? 29.141 -10.477 -1.539 1 26.52 72 PRO A C 1
ATOM 593 O O . PRO A 1 72 ? 29.109 -9.57 -0.706 1 26.52 72 PRO A O 1
ATOM 596 N N . PHE A 1 73 ? 28.297 -10.242 -2.414 1 24.19 73 PHE A N 1
ATOM 597 C CA . PHE A 1 73 ? 26.969 -9.734 -2.096 1 24.19 73 PHE A CA 1
ATOM 598 C C . PHE A 1 73 ? 26.219 -10.711 -1.199 1 24.19 73 PHE A C 1
ATOM 600 O O . PHE A 1 73 ? 25.453 -11.547 -1.687 1 24.19 73 PHE A O 1
ATOM 607 N N . SER A 1 74 ? 26.859 -11.273 -0.151 1 24.36 74 SER A N 1
ATOM 608 C CA . SER A 1 74 ? 26.016 -12.203 0.6 1 24.36 74 SER A CA 1
ATOM 609 C C . SER A 1 74 ? 24.859 -11.477 1.28 1 24.36 74 SER A C 1
ATOM 611 O O . SER A 1 74 ? 24.906 -11.211 2.482 1 24.36 74 SER A O 1
ATOM 613 N N . SER A 1 75 ? 24.453 -10.352 0.901 1 26.38 75 SER A N 1
ATOM 614 C CA . SER A 1 75 ? 23.484 -9.867 1.889 1 26.38 75 SER A CA 1
ATOM 615 C C . SER A 1 75 ? 22.266 -10.766 1.958 1 26.38 75 SER A C 1
ATOM 617 O O . SER A 1 75 ? 21.469 -10.812 1.019 1 26.38 75 SER A O 1
ATOM 619 N N . SER A 1 76 ? 22.422 -11.953 2.551 1 26.22 76 SER A N 1
ATOM 620 C CA . SER A 1 76 ? 21.266 -12.773 2.904 1 26.22 76 SER A CA 1
ATOM 621 C C . SER A 1 76 ? 20.25 -11.977 3.713 1 26.22 76 SER A C 1
ATOM 623 O O . SER A 1 76 ? 20.516 -11.578 4.848 1 26.22 76 SER A O 1
ATOM 625 N N . ILE A 1 77 ? 19.625 -11.141 3.096 1 27.34 77 ILE A N 1
ATOM 626 C CA . ILE A 1 77 ? 18.438 -10.664 3.818 1 27.34 77 ILE A CA 1
ATOM 627 C C . ILE A 1 77 ? 17.656 -11.859 4.371 1 27.34 77 ILE A C 1
ATOM 629 O O . ILE A 1 77 ? 17.125 -12.664 3.609 1 27.34 77 ILE A O 1
ATOM 633 N N . VAL A 1 78 ? 18.172 -12.375 5.465 1 26.39 78 VAL A N 1
ATOM 634 C CA . VAL A 1 78 ? 17.375 -13.297 6.266 1 26.39 78 VAL A CA 1
ATOM 635 C C . VAL A 1 78 ? 16 -12.695 6.543 1 26.39 78 VAL A C 1
ATOM 637 O O . VAL A 1 78 ? 15.906 -11.617 7.141 1 26.39 78 VAL A O 1
ATOM 640 N N . VAL A 1 79 ? 15.172 -12.82 5.652 1 30.09 79 VAL A N 1
ATOM 641 C CA . VAL A 1 79 ? 13.773 -12.711 6.059 1 30.09 79 VAL A CA 1
ATOM 642 C C . VAL A 1 79 ? 13.586 -13.328 7.441 1 30.09 79 VAL A C 1
ATOM 644 O O . VAL A 1 79 ? 13.695 -14.547 7.605 1 30.09 79 VAL A O 1
ATOM 647 N N . ASN A 1 80 ? 14.109 -12.68 8.359 1 27.36 80 ASN A N 1
ATOM 648 C CA . ASN A 1 80 ? 13.656 -13.094 9.68 1 27.36 80 ASN A CA 1
ATOM 649 C C . ASN A 1 80 ? 12.141 -13.25 9.727 1 27.36 80 ASN A C 1
ATOM 651 O O . ASN A 1 80 ? 11.406 -12.312 9.422 1 27.36 80 ASN A O 1
ATOM 655 N N . ASP A 1 81 ? 11.711 -14.406 9.461 1 29.08 81 ASP A N 1
ATOM 656 C CA . ASP A 1 81 ? 10.398 -14.938 9.844 1 29.08 81 ASP A CA 1
ATOM 657 C C . ASP A 1 81 ? 9.906 -14.297 11.141 1 29.08 81 ASP A C 1
ATOM 659 O O . ASP A 1 81 ? 10.547 -14.438 12.188 1 29.08 81 ASP A O 1
ATOM 663 N N . ARG A 1 82 ? 9.289 -13.227 11.125 1 31.05 82 ARG A N 1
ATOM 664 C CA . ARG A 1 82 ? 8.562 -12.773 12.305 1 31.05 82 ARG A CA 1
ATOM 665 C C . ARG A 1 82 ? 8.297 -13.93 13.258 1 31.05 82 ARG A C 1
ATOM 667 O O . ARG A 1 82 ? 8.297 -15.094 12.852 1 31.05 82 ARG A O 1
ATOM 674 N N . ARG A 1 83 ? 8.055 -13.641 14.539 1 33.59 83 ARG A N 1
ATOM 675 C CA . ARG A 1 83 ? 7.746 -14.484 15.688 1 33.59 83 ARG A CA 1
ATOM 676 C C . ARG A 1 83 ? 6.68 -15.523 15.336 1 33.59 83 ARG A C 1
ATOM 678 O O . ARG A 1 83 ? 5.523 -15.172 15.102 1 33.59 83 ARG A O 1
ATOM 685 N N . GLY A 1 84 ? 6.977 -16.391 14.516 1 30.27 84 GLY A N 1
ATOM 686 C CA . GLY A 1 84 ? 6.078 -17.531 14.625 1 30.27 84 GLY A CA 1
ATOM 687 C C . GLY A 1 84 ? 5.555 -17.75 16.031 1 30.27 84 GLY A C 1
ATOM 688 O O . GLY A 1 84 ? 6.336 -17.906 16.969 1 30.27 84 GLY A O 1
ATOM 689 N N . ARG A 1 85 ? 4.371 -17.109 16.344 1 38 85 ARG A N 1
ATOM 690 C CA . ARG A 1 85 ? 3.852 -17.688 17.578 1 38 85 ARG A CA 1
ATOM 691 C C . ARG A 1 85 ? 4.293 -19.125 17.734 1 38 85 ARG A C 1
ATOM 693 O O . ARG A 1 85 ? 4.164 -19.938 16.812 1 38 85 ARG A O 1
ATOM 700 N N . SER A 1 86 ? 5.262 -19.359 18.625 1 37.59 86 SER A N 1
ATOM 701 C CA . SER A 1 86 ? 5.672 -20.734 18.906 1 37.59 86 SER A CA 1
ATOM 702 C C . SER A 1 86 ? 4.496 -21.703 18.781 1 37.59 86 SER A C 1
ATOM 704 O O . SER A 1 86 ? 3.338 -21.281 18.828 1 37.59 86 SER A O 1
ATOM 706 N N . GLU A 1 87 ? 4.754 -22.875 18.328 1 38.03 87 GLU A N 1
ATOM 707 C CA . GLU A 1 87 ? 3.742 -23.922 18.438 1 38.03 87 GLU A CA 1
ATOM 708 C C . GLU A 1 87 ? 2.936 -23.797 19.719 1 38.03 87 GLU A C 1
ATOM 710 O O . GLU A 1 87 ? 1.774 -24.203 19.766 1 38.03 87 GLU A O 1
ATOM 715 N N . LYS A 1 88 ? 3.594 -23.281 20.672 1 44 88 LYS A N 1
ATOM 716 C CA . LYS A 1 88 ? 2.924 -23.188 21.969 1 44 88 LYS A CA 1
ATOM 717 C C . LYS A 1 88 ? 1.886 -22.062 21.953 1 44 88 LYS A C 1
ATOM 719 O O . LYS A 1 88 ? 0.78 -22.234 22.484 1 44 88 LYS A O 1
ATOM 724 N N . ASP A 1 89 ? 2.281 -21.031 21.328 1 45.31 89 ASP A N 1
ATOM 725 C CA . ASP A 1 89 ? 1.346 -19.922 21.297 1 45.31 89 ASP A CA 1
ATOM 726 C C . ASP A 1 89 ? 0.175 -20.203 20.359 1 45.31 89 ASP A C 1
ATOM 728 O O . ASP A 1 89 ? -0.959 -19.812 20.625 1 45.31 89 ASP A O 1
ATOM 732 N N . ILE A 1 90 ? 0.537 -20.906 19.297 1 45.19 90 ILE A N 1
ATOM 733 C CA . ILE A 1 90 ? -0.511 -21.375 18.391 1 45.19 90 ILE A CA 1
ATOM 734 C C . ILE A 1 90 ? -1.398 -22.375 19.109 1 45.19 90 ILE A C 1
ATOM 736 O O . ILE A 1 90 ? -2.623 -22.359 18.969 1 45.19 90 ILE A O 1
ATOM 740 N N . ARG A 1 91 ? -0.745 -23.234 19.859 1 44.75 91 ARG A N 1
ATOM 741 C CA . ARG A 1 91 ? -1.501 -24.25 20.594 1 44.75 91 ARG A CA 1
ATOM 742 C C . ARG A 1 91 ? -2.357 -23.609 21.688 1 44.75 91 ARG A C 1
ATOM 744 O O . ARG A 1 91 ? -3.471 -24.062 21.953 1 44.75 91 ARG A O 1
ATOM 751 N N . GLU A 1 92 ? -1.796 -22.703 22.266 1 45.75 92 GLU A N 1
ATOM 752 C CA . GLU A 1 92 ? -2.562 -22.094 23.344 1 45.75 92 GLU A CA 1
ATOM 753 C C . GLU A 1 92 ? -3.717 -21.266 22.797 1 45.75 92 GLU A C 1
ATOM 755 O O . GLU A 1 92 ? -4.777 -21.172 23.422 1 45.75 92 GLU A O 1
ATOM 760 N N . ALA A 1 93 ? -3.469 -20.688 21.656 1 45.88 93 ALA A N 1
ATOM 761 C CA . ALA A 1 93 ? -4.543 -19.969 20.984 1 45.88 93 ALA A CA 1
ATOM 762 C C . ALA A 1 93 ? -5.598 -20.938 20.438 1 45.88 93 ALA A C 1
ATOM 764 O O . ALA A 1 93 ? -6.77 -20.562 20.312 1 45.88 93 ALA A O 1
ATOM 765 N N . SER A 1 94 ? -5.242 -22.078 20.078 1 47.75 94 SER A N 1
ATOM 766 C CA . SER A 1 94 ? -6.137 -23.062 19.469 1 47.75 94 SER A CA 1
ATOM 767 C C . SER A 1 94 ? -7.273 -23.438 20.422 1 47.75 94 SER A C 1
ATOM 769 O O . SER A 1 94 ? -8.359 -23.812 19.984 1 47.75 94 SER A O 1
ATOM 771 N N . SER A 1 95 ? -7.004 -23.438 21.594 1 47.5 95 SER A N 1
ATOM 772 C CA . SER A 1 95 ? -8.133 -23.922 22.375 1 47.5 95 SER A CA 1
ATOM 773 C C . SER A 1 95 ? -9.242 -22.875 22.469 1 47.5 95 SER A C 1
ATOM 775 O O . SER A 1 95 ? -10.398 -23.219 22.719 1 47.5 95 SER A O 1
ATOM 777 N N . LYS A 1 96 ? -8.883 -21.594 22.391 1 50.75 96 LYS A N 1
ATOM 778 C CA . LYS A 1 96 ? -9.938 -20.609 22.578 1 50.75 96 LYS A CA 1
ATOM 779 C C . LYS A 1 96 ? -10.172 -19.812 21.297 1 50.75 96 LYS A C 1
ATOM 781 O O . LYS A 1 96 ? -9.352 -18.969 20.922 1 50.75 96 LYS A O 1
ATOM 786 N N . GLY A 1 97 ? -10.57 -20.453 20.125 1 58.91 97 GLY A N 1
ATOM 787 C CA . GLY A 1 97 ? -10.898 -19.734 18.906 1 58.91 97 GLY A CA 1
ATOM 788 C C . GLY A 1 97 ? -10.047 -18.5 18.688 1 58.91 97 GLY A C 1
ATOM 789 O O . GLY A 1 97 ? -9.273 -18.109 19.562 1 58.91 97 GLY A O 1
ATOM 790 N N . CYS A 1 98 ? -9.867 -17.953 17.328 1 71.38 98 CYS A N 1
ATOM 791 C CA . CYS A 1 98 ? -9.055 -16.781 17 1 71.38 98 CYS A CA 1
ATOM 792 C C . CYS A 1 98 ? -9.547 -15.555 17.75 1 71.38 98 CYS A C 1
ATOM 794 O O . CYS A 1 98 ? -10.75 -15.305 17.828 1 71.38 98 CYS A O 1
ATOM 796 N N . ASP A 1 99 ? -8.711 -15.008 18.609 1 70.12 99 ASP A N 1
ATOM 797 C CA . ASP A 1 99 ? -9.031 -13.758 19.297 1 70.12 99 ASP A CA 1
ATOM 798 C C . ASP A 1 99 ? -9.234 -12.617 18.297 1 70.12 99 ASP A C 1
ATOM 800 O O . ASP A 1 99 ? -8.359 -12.344 17.484 1 70.12 99 ASP A O 1
ATOM 804 N N . LEU A 1 100 ? -10.398 -12.055 18.328 1 69.5 100 LEU A N 1
ATOM 805 C CA . LEU A 1 100 ? -10.797 -10.969 17.438 1 69.5 100 LEU A CA 1
ATOM 806 C C . LEU A 1 100 ? -9.797 -9.812 17.516 1 69.5 100 LEU A C 1
ATOM 808 O O . LEU A 1 100 ? -9.469 -9.219 16.484 1 69.5 100 LEU A O 1
ATOM 812 N N . ASP A 1 101 ? -9.281 -9.633 18.641 1 68.69 101 ASP A N 1
ATOM 813 C CA . ASP A 1 101 ? -8.461 -8.438 18.828 1 68.69 101 ASP A CA 1
ATOM 814 C C . ASP A 1 101 ? -7.039 -8.664 18.328 1 68.69 101 ASP A C 1
ATOM 816 O O . ASP A 1 101 ? -6.301 -7.699 18.094 1 68.69 101 ASP A O 1
ATOM 820 N N . ARG A 1 102 ? -6.789 -9.836 18.031 1 74.31 102 ARG A N 1
ATOM 821 C CA . ARG A 1 102 ? -5.406 -10.117 17.641 1 74.31 102 ARG A CA 1
ATOM 822 C C . ARG A 1 102 ? -5.309 -10.461 16.156 1 74.31 102 ARG A C 1
ATOM 824 O O . ARG A 1 102 ? -4.211 -10.633 15.625 1 74.31 102 ARG A O 1
ATOM 831 N N . SER A 1 103 ? -6.508 -10.461 15.523 1 85.12 103 SER A N 1
ATOM 832 C CA . SER A 1 103 ? -6.492 -10.844 14.117 1 85.12 103 SER A CA 1
ATOM 833 C C . SER A 1 103 ? -6.07 -9.68 13.227 1 85.12 103 SER A C 1
ATOM 835 O O . SER A 1 103 ? -6.289 -8.516 13.578 1 85.12 103 SER A O 1
ATOM 837 N N . LEU A 1 104 ? -5.441 -10.047 12.203 1 89.44 104 LEU A N 1
ATOM 838 C CA . LEU A 1 104 ? -4.965 -9.055 11.25 1 89.44 104 LEU A CA 1
ATOM 839 C C . LEU A 1 104 ? -6.125 -8.477 10.445 1 89.44 104 LEU A C 1
ATOM 841 O O . LEU A 1 104 ? -6.129 -7.285 10.117 1 89.44 104 LEU A O 1
ATOM 845 N N . LEU A 1 105 ? -7.133 -9.328 10.156 1 94.88 105 LEU A N 1
ATOM 846 C CA . LEU A 1 105 ? -8.203 -8.945 9.242 1 94.88 105 LEU A CA 1
ATOM 847 C C . LEU A 1 105 ? -9.539 -9.5 9.703 1 94.88 105 LEU A C 1
ATOM 849 O O . LEU A 1 105 ? -9.656 -10.695 10 1 94.88 105 LEU A O 1
ATOM 853 N N . LYS A 1 106 ? -10.484 -8.68 9.875 1 96.31 106 LYS A N 1
ATOM 854 C CA . LYS A 1 106 ? -11.875 -9.078 10.102 1 96.31 106 LYS A CA 1
ATOM 855 C C . LYS A 1 106 ? -12.656 -9.102 8.789 1 96.31 106 LYS A C 1
ATOM 857 O O . LYS A 1 106 ? -12.781 -8.078 8.117 1 96.31 106 LYS A O 1
ATOM 862 N N . VAL A 1 107 ? -13.203 -10.258 8.492 1 97.62 107 VAL A N 1
ATOM 863 C CA . VAL A 1 107 ? -13.805 -10.43 7.176 1 97.62 107 VAL A CA 1
ATOM 864 C C . VAL A 1 107 ? -15.281 -10.789 7.324 1 97.62 107 VAL A C 1
ATOM 866 O O . VAL A 1 107 ? -15.633 -11.711 8.07 1 97.62 107 VAL A O 1
ATOM 869 N N . TYR A 1 108 ? -16.156 -9.984 6.715 1 97.94 108 TYR A N 1
ATOM 870 C CA . TYR A 1 108 ? -17.547 -10.375 6.543 1 97.94 108 TYR A CA 1
ATOM 871 C C . TYR A 1 108 ? -17.75 -11.172 5.258 1 97.94 108 TYR A C 1
ATOM 873 O O . TYR A 1 108 ? -17.422 -10.688 4.168 1 97.94 108 TYR A O 1
ATOM 881 N N . MET A 1 109 ? -18.156 -12.352 5.344 1 98.12 109 MET A N 1
ATOM 882 C CA . MET A 1 109 ? -18.406 -13.203 4.188 1 98.12 109 MET A CA 1
ATOM 883 C C . MET A 1 109 ? -19.906 -13.281 3.895 1 98.12 109 MET A C 1
ATOM 885 O O . MET A 1 109 ? -20.703 -13.625 4.773 1 98.12 109 MET A O 1
ATOM 889 N N . TYR A 1 110 ? -20.281 -12.984 2.639 1 97.94 110 TYR A N 1
ATOM 890 C CA . TYR A 1 110 ? -21.688 -13.062 2.254 1 97.94 110 TYR A CA 1
ATOM 891 C C . TYR A 1 110 ? -22.188 -14.5 2.32 1 97.94 110 TYR A C 1
ATOM 893 O O . TYR A 1 110 ? -21.469 -15.438 1.938 1 97.94 110 TYR A O 1
ATOM 901 N N . ASP A 1 111 ? -23.406 -14.641 2.76 1 95.75 111 ASP A N 1
ATOM 902 C CA . ASP A 1 111 ? -24.062 -15.945 2.727 1 95.75 111 ASP A CA 1
ATOM 903 C C . ASP A 1 111 ? -24.75 -16.188 1.388 1 95.75 111 ASP A C 1
ATOM 905 O O . ASP A 1 111 ? -25.984 -16.297 1.331 1 95.75 111 ASP A O 1
ATOM 909 N N . LEU A 1 112 ? -23.984 -16.328 0.395 1 97.31 112 LEU A N 1
ATOM 910 C CA . LEU A 1 112 ? -24.547 -16.594 -0.926 1 97.31 112 LEU A CA 1
ATOM 911 C C . LEU A 1 112 ? -25.234 -17.953 -0.963 1 97.31 112 LEU A C 1
ATOM 913 O O . LEU A 1 112 ? -24.859 -18.875 -0.233 1 97.31 112 LEU A O 1
ATOM 917 N N . PRO A 1 113 ? -26.234 -18.078 -1.84 1 95.81 113 PRO A N 1
ATOM 918 C CA . PRO A 1 113 ? -26.859 -19.406 -2.012 1 95.81 113 PRO A CA 1
ATOM 919 C C . PRO A 1 113 ? -25.844 -20.484 -2.395 1 95.81 113 PRO A C 1
ATOM 921 O O . PRO A 1 113 ? -24.859 -20.188 -3.074 1 95.81 113 PRO A O 1
ATOM 924 N N . PRO A 1 114 ? -26.094 -21.734 -2.031 1 96.5 114 PRO A N 1
ATOM 925 C CA . PRO A 1 114 ? -25.141 -22.828 -2.256 1 96.5 114 PRO A CA 1
ATOM 926 C C . PRO A 1 114 ? -24.766 -22.984 -3.727 1 96.5 114 PRO A C 1
ATOM 928 O O . PRO A 1 114 ? -23.672 -23.438 -4.043 1 96.5 114 PRO A O 1
ATOM 931 N N . GLU A 1 115 ? -25.594 -22.594 -4.656 1 95.5 115 GLU A N 1
ATOM 932 C CA . GLU A 1 115 ? -25.328 -22.75 -6.082 1 95.5 115 GLU A CA 1
ATOM 933 C C . GLU A 1 115 ? -24.109 -21.938 -6.508 1 95.5 115 GLU A C 1
ATOM 935 O O . GLU A 1 115 ? -23.5 -22.203 -7.539 1 95.5 115 GLU A O 1
ATOM 940 N N . PHE A 1 116 ? -23.719 -20.953 -5.719 1 97.88 116 PHE A N 1
ATOM 941 C CA . PHE A 1 116 ? -22.609 -20.078 -6.051 1 97.88 116 PHE A CA 1
ATOM 942 C C . PHE A 1 116 ? -21.281 -20.688 -5.59 1 97.88 116 PHE A C 1
ATOM 944 O O . PHE A 1 116 ? -20.219 -20.219 -5.98 1 97.88 116 PHE A O 1
ATOM 951 N N . HIS A 1 117 ? -21.359 -21.703 -4.703 1 97.25 117 HIS A N 1
ATOM 952 C CA . HIS A 1 117 ? -20.141 -22.234 -4.117 1 97.25 117 HIS A CA 1
ATOM 953 C C . HIS A 1 117 ? -20.219 -23.75 -3.969 1 97.25 117 HIS A C 1
ATOM 955 O O . HIS A 1 117 ? -20.188 -24.484 -4.965 1 97.25 117 HIS A O 1
ATOM 961 N N . PHE A 1 118 ? -20.516 -24.312 -2.781 1 97.06 118 PHE A N 1
ATOM 962 C CA . PHE A 1 118 ? -20.391 -25.75 -2.529 1 97.06 118 PHE A CA 1
ATOM 963 C C . PHE A 1 118 ? -21.516 -26.516 -3.229 1 97.06 118 PHE A C 1
ATOM 965 O O . PHE A 1 118 ? -21.359 -27.703 -3.531 1 97.06 118 PHE A O 1
ATOM 972 N N . GLY A 1 119 ? -22.641 -25.875 -3.512 1 95.44 119 GLY A N 1
ATOM 973 C CA . GLY A 1 119 ? -23.656 -26.531 -4.32 1 95.44 119 GLY A CA 1
ATOM 974 C C . GLY A 1 119 ? -23.172 -26.922 -5.695 1 95.44 119 GLY A C 1
ATOM 975 O O . GLY A 1 119 ? -23.609 -27.938 -6.246 1 95.44 119 GLY A O 1
ATOM 976 N N . SER A 1 120 ? -22.281 -26.156 -6.242 1 94.62 120 SER A N 1
ATOM 977 C CA . SER A 1 120 ? -21.703 -26.453 -7.551 1 94.62 120 SER A CA 1
ATOM 978 C C . SER A 1 120 ? -20.719 -27.609 -7.48 1 94.62 120 SER A C 1
ATOM 980 O O . SER A 1 120 ? -20.297 -28.141 -8.508 1 94.62 120 SER A O 1
ATOM 982 N N . LEU A 1 121 ? -20.406 -28.078 -6.293 1 95.62 121 LEU A N 1
ATOM 983 C CA . LEU A 1 121 ? -19.547 -29.234 -6.078 1 95.62 121 LEU A CA 1
ATOM 984 C C . LEU A 1 121 ? -20.375 -30.469 -5.734 1 95.62 121 LEU A C 1
ATOM 986 O O . LEU A 1 121 ? -19.828 -31.5 -5.344 1 95.62 121 LEU A O 1
ATOM 990 N N . GLY A 1 122 ? -21.703 -30.312 -5.773 1 92.44 122 GLY A N 1
ATOM 991 C CA . GLY A 1 122 ? -22.594 -31.438 -5.523 1 92.44 122 GLY A CA 1
ATOM 992 C C . GLY A 1 122 ? -23.062 -31.516 -4.082 1 92.44 122 GLY A C 1
ATOM 993 O O . GLY A 1 122 ? -23.719 -32.469 -3.693 1 92.44 122 GLY A O 1
ATOM 994 N N . TRP A 1 123 ? -22.656 -30.562 -3.281 1 94.06 123 TRP A N 1
ATOM 995 C CA . TRP A 1 123 ? -23.078 -30.547 -1.884 1 94.06 123 TRP A CA 1
ATOM 996 C C . TRP A 1 123 ? -24.562 -30.281 -1.765 1 94.06 123 TRP A C 1
ATOM 998 O O . TRP A 1 123 ? -25.094 -29.344 -2.375 1 94.06 123 TRP A O 1
ATOM 1008 N N . LYS A 1 124 ? -25.25 -31.109 -0.997 1 91.38 124 LYS A N 1
ATOM 1009 C CA . LYS A 1 124 ? -26.672 -30.953 -0.718 1 91.38 124 LYS A CA 1
ATOM 1010 C C . LYS A 1 124 ? -26.922 -30.766 0.774 1 91.38 124 LYS A C 1
ATOM 1012 O O . LYS A 1 124 ? -26.906 -31.719 1.545 1 91.38 124 LYS A O 1
ATOM 1017 N N . GLY A 1 125 ? -26.984 -29.594 1.144 1 85.5 125 GLY A N 1
ATOM 1018 C CA . GLY A 1 125 ? -27.25 -29.281 2.539 1 85.5 125 GLY A CA 1
ATOM 1019 C C . GLY A 1 125 ? -28.734 -29.328 2.885 1 85.5 125 GLY A C 1
ATOM 1020 O O . GLY A 1 125 ? -29.578 -29.484 2 1 85.5 125 GLY A O 1
ATOM 1021 N N . LYS A 1 126 ? -28.984 -29.219 4.172 1 85.5 126 LYS A N 1
ATOM 1022 C CA . LYS A 1 126 ? -30.359 -29.062 4.641 1 85.5 126 LYS A CA 1
ATOM 1023 C C . LYS A 1 126 ? -30.938 -27.703 4.254 1 85.5 126 LYS A C 1
ATOM 1025 O O . LYS A 1 126 ? -30.203 -26.828 3.807 1 85.5 126 LYS A O 1
ATOM 1030 N N . THR A 1 127 ? -32.281 -27.578 4.234 1 80.38 127 THR A N 1
ATOM 1031 C CA . THR A 1 127 ? -33 -26.406 3.754 1 80.38 127 THR A CA 1
ATOM 1032 C C . THR A 1 127 ? -32.438 -25.141 4.387 1 80.38 127 THR A C 1
ATOM 1034 O O . THR A 1 127 ? -32.312 -24.109 3.719 1 80.38 127 THR A O 1
ATOM 1037 N N . ASP A 1 128 ? -31.922 -25.094 5.551 1 84.75 128 ASP A N 1
ATOM 1038 C CA . ASP A 1 128 ? -31.5 -23.859 6.203 1 84.75 128 ASP A CA 1
ATOM 1039 C C . ASP A 1 128 ? -29.969 -23.812 6.367 1 84.75 128 ASP A C 1
ATOM 1041 O O . ASP A 1 128 ? -29.453 -23 7.121 1 84.75 128 ASP A O 1
ATOM 1045 N N . GLN A 1 129 ? -29.391 -24.609 5.43 1 89.69 129 GLN A N 1
ATOM 1046 C CA . GLN A 1 129 ? -27.938 -24.656 5.559 1 89.69 129 GLN A CA 1
ATOM 1047 C C . GLN A 1 129 ? -27.25 -24.031 4.344 1 89.69 129 GLN A C 1
ATOM 1049 O O . GLN A 1 129 ? -27.547 -24.391 3.205 1 89.69 129 GLN A O 1
ATOM 1054 N N . THR A 1 130 ? -26.391 -23.094 4.594 1 93.62 130 THR A N 1
ATOM 1055 C CA . THR A 1 130 ? -25.672 -22.406 3.521 1 93.62 130 THR A CA 1
ATOM 1056 C C . THR A 1 130 ? -24.312 -23.031 3.283 1 93.62 130 THR A C 1
ATOM 1058 O O . THR A 1 130 ? -23.812 -23.031 2.158 1 93.62 130 THR A O 1
ATOM 1061 N N . TRP A 1 131 ? -23.75 -23.578 4.344 1 94.31 131 TRP A N 1
ATOM 1062 C CA . TRP A 1 131 ? -22.375 -24.062 4.289 1 94.31 131 TRP A CA 1
ATOM 1063 C C . TRP A 1 131 ? -22.297 -25.516 4.762 1 94.31 131 TRP A C 1
ATOM 1065 O O . TRP A 1 131 ? -23.062 -25.938 5.629 1 94.31 131 TRP A O 1
ATOM 1075 N N . PRO A 1 132 ? -21.375 -26.25 4.195 1 93 132 PRO A N 1
ATOM 1076 C CA . PRO A 1 132 ? -21.141 -27.594 4.738 1 93 132 PRO A CA 1
ATOM 1077 C C . PRO A 1 132 ? -20.469 -27.562 6.113 1 93 132 PRO A C 1
ATOM 1079 O O . PRO A 1 132 ? -19.922 -26.531 6.516 1 93 132 PRO A O 1
ATOM 1082 N N . ASP A 1 133 ? -20.641 -28.672 6.801 1 87.44 133 ASP A N 1
ATOM 1083 C CA . ASP A 1 133 ? -19.922 -28.828 8.062 1 87.44 133 ASP A CA 1
ATOM 1084 C C . ASP A 1 133 ? -18.438 -29.062 7.816 1 87.44 133 ASP A C 1
ATOM 1086 O O . ASP A 1 133 ? -18.047 -30.047 7.199 1 87.44 133 ASP A O 1
ATOM 1090 N N . ILE A 1 134 ? -17.688 -28.156 8.281 1 87.5 134 ILE A N 1
ATOM 1091 C CA . ILE A 1 134 ? -16.266 -28.219 7.945 1 87.5 134 ILE A CA 1
ATOM 1092 C C . ILE A 1 134 ? -15.484 -28.828 9.109 1 87.5 134 ILE A C 1
ATOM 1094 O O . ILE A 1 134 ? -14.25 -28.891 9.07 1 87.5 134 ILE A O 1
ATOM 1098 N N . ALA A 1 135 ? -16.172 -29.141 10.211 1 80.81 135 ALA A N 1
ATOM 1099 C CA . ALA A 1 135 ? -15.516 -29.734 11.375 1 80.81 135 ALA A CA 1
ATOM 1100 C C . ALA A 1 135 ? -14.953 -31.109 11.039 1 80.81 135 ALA A C 1
ATOM 1102 O O . ALA A 1 135 ? -13.914 -31.516 11.578 1 80.81 135 ALA A O 1
ATOM 1103 N N . GLU A 1 136 ? -15.703 -31.812 10.188 1 80.5 136 GLU A N 1
ATOM 1104 C CA . GLU A 1 136 ? -15.25 -33.125 9.742 1 80.5 136 GLU A CA 1
ATOM 1105 C C . GLU A 1 136 ? -14.695 -33.062 8.32 1 80.5 136 GLU A C 1
ATOM 1107 O O . GLU A 1 136 ? -15.445 -32.844 7.367 1 80.5 136 GLU A O 1
ATOM 1112 N N . MET A 1 137 ? -13.453 -33.375 8.164 1 81.75 137 MET A N 1
ATOM 1113 C CA . MET A 1 137 ? -12.758 -33.25 6.883 1 81.75 137 MET A CA 1
ATOM 1114 C C . MET A 1 137 ? -13.43 -34.094 5.812 1 81.75 137 MET A C 1
ATOM 1116 O O . MET A 1 137 ? -13.5 -33.688 4.648 1 81.75 137 MET A O 1
ATOM 1120 N N . ASP A 1 138 ? -13.914 -35.188 6.219 1 83.56 138 ASP A N 1
ATOM 1121 C CA . ASP A 1 138 ? -14.484 -36.156 5.273 1 83.56 138 ASP A CA 1
ATOM 1122 C C . ASP A 1 138 ? -15.82 -35.656 4.73 1 83.56 138 ASP A C 1
ATOM 1124 O O . ASP A 1 138 ? -16.328 -36.188 3.727 1 83.56 138 ASP A O 1
ATOM 1128 N N . ARG A 1 139 ? -16.359 -34.656 5.309 1 85 139 ARG A N 1
ATOM 1129 C CA . ARG A 1 139 ? -17.656 -34.156 4.902 1 85 139 ARG A CA 1
ATOM 1130 C C . ARG A 1 139 ? -17.531 -32.938 3.99 1 85 139 ARG A C 1
ATOM 1132 O O . ARG A 1 139 ? -18.531 -32.438 3.459 1 85 139 ARG A O 1
ATOM 1139 N N . ILE A 1 140 ? -16.359 -32.531 3.824 1 91.19 140 ILE A N 1
ATOM 1140 C CA . ILE A 1 140 ? -16.141 -31.359 2.965 1 91.19 140 ILE A CA 1
ATOM 1141 C C . ILE A 1 140 ? -16.125 -31.797 1.503 1 91.19 140 ILE A C 1
ATOM 1143 O O . ILE A 1 140 ? -15.367 -32.688 1.123 1 91.19 140 ILE A O 1
ATOM 1147 N N . PRO A 1 141 ? -16.984 -31.188 0.689 1 94.31 141 PRO A N 1
ATOM 1148 C CA . PRO A 1 141 ? -16.938 -31.516 -0.735 1 94.31 141 PRO A CA 1
ATOM 1149 C C . PRO A 1 141 ? -15.562 -31.25 -1.356 1 94.31 141 PRO A C 1
ATOM 1151 O O . PRO A 1 141 ? -14.977 -30.188 -1.12 1 94.31 141 PRO A O 1
ATOM 1154 N N . THR A 1 142 ? -15.141 -32.188 -2.098 1 93.44 142 THR A N 1
ATOM 1155 C CA . THR A 1 142 ? -13.812 -32.062 -2.689 1 93.44 142 THR A CA 1
ATOM 1156 C C . THR A 1 142 ? -13.867 -31.297 -3.996 1 93.44 142 THR A C 1
ATOM 1158 O O . THR A 1 142 ? -14.805 -31.453 -4.781 1 93.44 142 THR A O 1
ATOM 1161 N N . TYR A 1 143 ? -12.961 -30.5 -4.152 1 94.81 143 TYR A N 1
ATOM 1162 C CA . TYR A 1 143 ? -12.828 -29.797 -5.422 1 94.81 143 TYR A CA 1
ATOM 1163 C C . TYR A 1 143 ? -12.367 -30.734 -6.523 1 94.81 143 TYR A C 1
ATOM 1165 O O . TYR A 1 143 ? -11.547 -31.625 -6.285 1 94.81 143 TYR A O 1
ATOM 1173 N N . PRO A 1 144 ? -12.805 -30.453 -7.762 1 90.81 144 PRO A N 1
ATOM 1174 C CA . PRO A 1 144 ? -12.375 -31.344 -8.852 1 90.81 144 PRO A CA 1
ATOM 1175 C C . PRO A 1 144 ? -10.859 -31.344 -9.039 1 90.81 144 PRO A C 1
ATOM 1177 O O . PRO A 1 144 ? -10.211 -30.297 -8.914 1 90.81 144 PRO A O 1
ATOM 1180 N N . GLY A 1 145 ? -10.359 -32.469 -9.375 1 85.69 145 GLY A N 1
ATOM 1181 C CA . GLY A 1 145 ? -8.922 -32.656 -9.508 1 85.69 145 GLY A CA 1
ATOM 1182 C C . GLY A 1 145 ? -8.398 -32.281 -10.883 1 85.69 145 GLY A C 1
ATOM 1183 O O . GLY A 1 145 ? -9.062 -31.562 -11.633 1 85.69 145 GLY A O 1
ATOM 1184 N N . GLY A 1 146 ? -7.152 -32.625 -11.102 1 80.31 146 GLY A N 1
ATOM 1185 C CA . GLY A 1 146 ? -6.52 -32.344 -12.383 1 80.31 146 GLY A CA 1
ATOM 1186 C C . GLY A 1 146 ? -6.266 -30.859 -12.617 1 80.31 146 GLY A C 1
ATOM 1187 O O . GLY A 1 146 ? -5.887 -30.141 -11.688 1 80.31 146 GLY A O 1
ATOM 1188 N N . LEU A 1 147 ? -6.484 -30.438 -13.82 1 80.12 147 LEU A N 1
ATOM 1189 C CA . LEU A 1 147 ? -6.141 -29.078 -14.219 1 80.12 147 LEU A CA 1
ATOM 1190 C C . LEU A 1 147 ? -7.133 -28.078 -13.641 1 80.12 147 LEU A C 1
ATOM 1192 O O . LEU A 1 147 ? -6.844 -26.875 -13.562 1 80.12 147 LEU A O 1
ATOM 1196 N N . ASN A 1 148 ? -8.258 -28.516 -13.172 1 88.62 148 ASN A N 1
ATOM 1197 C CA . ASN A 1 148 ? -9.227 -27.609 -12.547 1 88.62 148 ASN A CA 1
ATOM 1198 C C . ASN A 1 148 ? -8.727 -27.094 -11.203 1 88.62 148 ASN A C 1
ATOM 1200 O O . ASN A 1 148 ? -9.039 -25.969 -10.82 1 88.62 148 ASN A O 1
ATOM 1204 N N . LEU A 1 149 ? -7.914 -27.938 -10.609 1 93.75 149 LEU A N 1
ATOM 1205 C CA . LEU A 1 149 ? -7.438 -27.641 -9.266 1 93.75 149 LEU A CA 1
ATOM 1206 C C . LEU A 1 149 ? -6.574 -26.391 -9.25 1 93.75 149 LEU A C 1
ATOM 1208 O O . LEU A 1 149 ? -6.512 -25.688 -8.242 1 93.75 149 LEU A O 1
ATOM 1212 N N . GLN A 1 150 ? -5.969 -26.125 -10.367 1 96.12 150 GLN A N 1
ATOM 1213 C CA . GLN A 1 150 ? -5.023 -25.016 -10.414 1 96.12 150 GLN A CA 1
ATOM 1214 C C . GLN A 1 150 ? -5.719 -23.688 -10.133 1 96.12 150 GLN A C 1
ATOM 1216 O O . GLN A 1 150 ? -5.078 -22.734 -9.703 1 96.12 150 GLN A O 1
ATOM 1221 N N . HIS A 1 151 ? -7.035 -23.547 -10.312 1 97.56 151 HIS A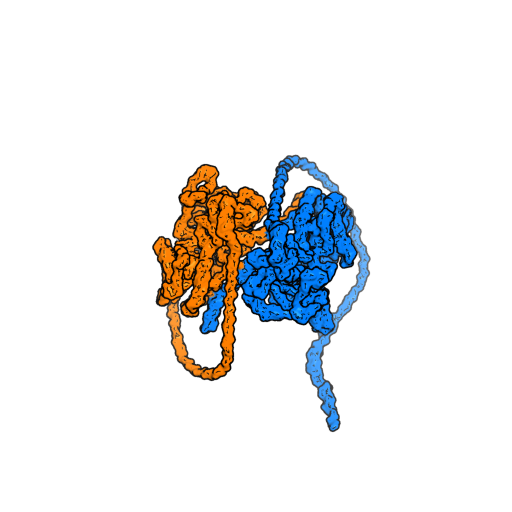 N 1
ATOM 1222 C CA . HIS A 1 151 ? -7.785 -22.312 -10.125 1 97.56 151 HIS A CA 1
ATOM 1223 C C . HIS A 1 151 ? -8.766 -22.422 -8.969 1 97.56 151 HIS A C 1
ATOM 1225 O O . HIS A 1 151 ? -9.812 -21.781 -8.961 1 97.56 151 HIS A O 1
ATOM 1231 N N . SER A 1 152 ? -8.461 -23.188 -7.93 1 98 152 SER A N 1
ATOM 1232 C CA . SER A 1 152 ? -9.359 -23.484 -6.82 1 98 152 SER A CA 1
ATOM 1233 C C . SER A 1 152 ? -9.141 -22.531 -5.66 1 98 152 SER A C 1
ATOM 1235 O O . SER A 1 152 ? -9.398 -22.875 -4.504 1 98 152 SER A O 1
ATOM 1237 N N . VAL A 1 153 ? -8.688 -21.328 -5.883 1 98.38 153 VAL A N 1
ATOM 1238 C CA . VAL A 1 153 ? -8.305 -20.375 -4.848 1 98.38 153 VAL A CA 1
ATOM 1239 C C . VAL A 1 153 ? -9.516 -20.031 -3.986 1 98.38 153 VAL A C 1
ATOM 1241 O O . VAL A 1 153 ? -9.414 -19.984 -2.758 1 98.38 153 VAL A O 1
ATOM 1244 N N . GLU A 1 154 ? -10.672 -19.812 -4.598 1 97.62 154 GLU A N 1
ATOM 1245 C CA . GLU A 1 154 ? -11.891 -19.453 -3.877 1 97.62 154 GLU A CA 1
ATOM 1246 C C . GLU A 1 154 ? -12.273 -20.531 -2.861 1 97.62 154 GLU A C 1
ATOM 1248 O O . GLU A 1 154 ? -12.734 -20.219 -1.763 1 97.62 154 GLU A O 1
ATOM 1253 N N . TYR A 1 155 ? -12.078 -21.734 -3.268 1 97.88 155 TYR A N 1
ATOM 1254 C CA . TYR A 1 155 ? -12.414 -22.891 -2.438 1 97.88 155 TYR A CA 1
ATOM 1255 C C . TYR A 1 155 ? -11.617 -22.875 -1.139 1 97.88 155 TYR A C 1
ATOM 1257 O O . TYR A 1 155 ? -12.188 -22.969 -0.051 1 97.88 155 TYR A O 1
ATOM 1265 N N . TRP A 1 156 ? -10.344 -22.656 -1.228 1 97.88 156 TRP A N 1
ATOM 1266 C CA . TRP A 1 156 ? -9.445 -22.703 -0.078 1 97.88 156 TRP A CA 1
ATOM 1267 C C . TRP A 1 156 ? -9.68 -21.516 0.849 1 97.88 156 TRP A C 1
ATOM 1269 O O . TRP A 1 156 ? -9.656 -21.672 2.072 1 97.88 156 TRP A O 1
ATOM 1279 N N . LEU A 1 157 ? -9.883 -20.312 0.286 1 98.44 157 LEU A N 1
ATOM 1280 C CA . LEU A 1 157 ? -10.125 -19.125 1.093 1 98.44 157 LEU A CA 1
ATOM 1281 C C . LEU A 1 157 ? -11.453 -19.234 1.838 1 98.44 157 LEU A C 1
ATOM 1283 O O . LEU A 1 157 ? -11.547 -18.844 3.006 1 98.44 157 LEU A O 1
ATOM 1287 N N . THR A 1 158 ? -12.469 -19.75 1.154 1 97.94 158 THR A N 1
ATOM 1288 C CA . THR A 1 158 ? -13.773 -19.938 1.78 1 97.94 158 THR A CA 1
ATOM 1289 C C . THR A 1 158 ? -13.68 -20.906 2.955 1 97.94 158 THR A C 1
ATOM 1291 O O . THR A 1 158 ? -14.211 -20.625 4.035 1 97.94 158 THR A O 1
ATOM 1294 N N . LEU A 1 159 ? -12.977 -22.016 2.742 1 96.38 159 LEU A N 1
ATOM 1295 C CA . LEU A 1 159 ? -12.797 -23 3.812 1 96.38 159 LEU A CA 1
ATOM 1296 C C . LEU A 1 159 ? -12.102 -22.359 5.012 1 96.38 159 LEU A C 1
ATOM 1298 O O . LEU A 1 159 ? -12.484 -22.609 6.16 1 96.38 159 LEU A O 1
ATOM 1302 N N . ASP A 1 160 ? -11.086 -21.609 4.723 1 96.06 160 ASP A N 1
ATOM 1303 C CA . ASP A 1 160 ? -10.336 -20.969 5.801 1 96.06 160 ASP A CA 1
ATOM 1304 C C . ASP A 1 160 ? -11.219 -20.016 6.605 1 96.06 160 ASP A C 1
ATOM 1306 O O . ASP A 1 160 ? -11.148 -19.984 7.836 1 96.06 160 ASP A O 1
ATOM 1310 N N . LEU A 1 161 ? -12.031 -19.203 5.949 1 96.25 161 LEU A N 1
ATOM 1311 C CA . LEU A 1 161 ? -12.93 -18.281 6.621 1 96.25 161 LEU A CA 1
ATOM 1312 C C . LEU A 1 161 ? -13.953 -19.031 7.469 1 96.25 161 LEU A C 1
ATOM 1314 O O . LEU A 1 161 ? -14.234 -18.641 8.602 1 96.25 161 LEU A O 1
ATOM 1318 N N . LEU A 1 162 ? -14.477 -20.078 6.918 1 94.44 162 LEU A N 1
ATOM 1319 C CA . LEU A 1 162 ? -15.438 -20.875 7.668 1 94.44 162 LEU A CA 1
ATOM 1320 C C . LEU A 1 162 ? -14.789 -21.484 8.906 1 94.44 162 LEU A C 1
ATOM 1322 O O . LEU A 1 162 ? -15.414 -21.547 9.969 1 94.44 162 LEU A O 1
ATOM 1326 N N . ALA A 1 163 ? -13.594 -21.875 8.734 1 92.81 163 ALA A N 1
ATOM 1327 C CA . ALA A 1 163 ? -12.875 -22.516 9.828 1 92.81 163 ALA A CA 1
ATOM 1328 C C . ALA A 1 163 ? -12.547 -21.516 10.93 1 92.81 163 ALA A C 1
ATOM 1330 O O . ALA A 1 163 ? -12.266 -21.906 12.07 1 92.81 163 ALA A O 1
ATOM 1331 N N . SER A 1 164 ? -12.516 -20.25 10.617 1 89.75 164 SER A N 1
ATOM 1332 C CA . SER A 1 164 ? -12.141 -19.219 11.594 1 89.75 164 SER A CA 1
ATOM 1333 C C . SER A 1 164 ? -13.148 -19.141 12.734 1 89.75 164 SER A C 1
ATOM 1335 O O . SER A 1 164 ? -12.844 -18.625 13.805 1 89.75 164 SER A O 1
ATOM 1337 N N . ASN A 1 165 ? -14.297 -19.672 12.523 1 85.19 165 ASN A N 1
ATOM 1338 C CA . ASN A 1 165 ? -15.336 -19.641 13.547 1 85.19 165 ASN A CA 1
ATOM 1339 C C . ASN A 1 165 ? -15.445 -20.969 14.281 1 85.19 165 ASN A C 1
ATOM 1341 O O . ASN A 1 165 ? -16.328 -21.156 15.117 1 85.19 165 ASN A O 1
ATOM 1345 N N . VAL A 1 166 ? -14.641 -21.859 13.875 1 81.44 166 VAL A N 1
ATOM 1346 C CA . VAL A 1 166 ? -14.68 -23.172 14.5 1 81.44 166 VAL A CA 1
ATOM 1347 C C . VAL A 1 166 ? -13.484 -23.344 15.438 1 81.44 166 VAL A C 1
ATOM 1349 O O . VAL A 1 166 ? -12.336 -23.219 15.016 1 81.44 166 VAL A O 1
ATOM 1352 N N . PRO A 1 167 ? -13.656 -23.5 16.656 1 72.94 167 PRO A N 1
ATOM 1353 C CA . PRO A 1 167 ? -12.586 -23.531 17.656 1 72.94 167 PRO A CA 1
ATOM 1354 C C . PRO A 1 167 ? -11.656 -24.734 17.484 1 72.94 167 PRO A C 1
ATOM 1356 O O . PRO A 1 167 ? -10.5 -24.688 17.922 1 72.94 167 PRO A O 1
ATOM 1359 N N . ILE A 1 168 ? -12.047 -25.719 16.812 1 63.91 168 ILE A N 1
ATOM 1360 C CA . ILE A 1 168 ? -11.336 -27 16.844 1 63.91 168 ILE A CA 1
ATOM 1361 C C . ILE A 1 168 ? -10.281 -27.031 15.734 1 63.91 168 ILE A C 1
ATOM 1363 O O . ILE A 1 168 ? -9.375 -27.859 15.758 1 63.91 168 ILE A O 1
ATOM 1367 N N . VAL A 1 169 ? -10.273 -26.156 14.977 1 69.25 169 VAL A N 1
ATOM 1368 C CA . VAL A 1 169 ? -9.375 -26.25 13.828 1 69.25 169 VAL A CA 1
ATOM 1369 C C . VAL A 1 169 ? -8.102 -25.453 14.094 1 69.25 169 VAL A C 1
ATOM 1371 O O . VAL A 1 169 ? -8.164 -24.266 14.422 1 69.25 169 VAL A O 1
ATOM 1374 N N . ALA A 1 170 ? -6.953 -26.172 14.211 1 77.56 170 ALA A N 1
ATOM 1375 C CA . ALA A 1 170 ? -5.66 -25.531 14.383 1 77.56 170 ALA A CA 1
ATOM 1376 C C . ALA A 1 170 ? -5.262 -24.75 13.133 1 77.56 170 ALA A C 1
ATOM 1378 O O . ALA A 1 170 ? -4.961 -25.344 12.094 1 77.56 170 ALA A O 1
ATOM 1379 N N . ARG A 1 171 ? -5.398 -23.469 13.164 1 83.62 171 ARG A N 1
ATOM 1380 C CA . ARG A 1 171 ? -5.02 -22.625 12.047 1 83.62 171 ARG A CA 1
ATOM 1381 C C . ARG A 1 171 ? -4.512 -21.266 12.531 1 83.62 171 ARG A C 1
ATOM 1383 O O . ARG A 1 171 ? -4.812 -20.859 13.656 1 83.62 171 ARG A O 1
ATOM 1390 N N . PRO A 1 172 ? -3.707 -20.594 11.703 1 86.19 172 PRO A N 1
ATOM 1391 C CA . PRO A 1 172 ? -3.309 -19.234 12.062 1 86.19 172 PRO A CA 1
ATOM 1392 C C . PRO A 1 172 ? -4.492 -18.281 12.141 1 86.19 172 PRO A C 1
ATOM 1394 O O . PRO A 1 172 ? -5.477 -18.453 11.414 1 86.19 172 PRO A O 1
ATOM 1397 N N . CYS A 1 173 ? -4.438 -17.375 12.984 1 85.62 173 CYS A N 1
ATOM 1398 C CA . CYS A 1 173 ? -5.527 -16.422 13.172 1 85.62 173 CYS A CA 1
ATOM 1399 C C . CYS A 1 173 ? -5.262 -15.133 12.406 1 85.62 173 CYS A C 1
ATOM 1401 O O . CYS A 1 173 ? -5.441 -14.039 12.945 1 85.62 173 CYS A O 1
ATOM 1403 N N . THR A 1 174 ? -4.832 -15.281 11.219 1 90.38 174 THR A N 1
ATOM 1404 C CA . THR A 1 174 ? -4.609 -14.109 10.391 1 90.38 174 THR A CA 1
ATOM 1405 C C . THR A 1 174 ? -5.926 -13.391 10.102 1 90.38 174 THR A C 1
ATOM 1407 O O . THR A 1 174 ? -5.98 -12.156 10.109 1 90.38 174 THR A O 1
ATOM 1410 N N . VAL A 1 175 ? -6.988 -14.219 9.93 1 94.31 175 VAL A N 1
ATOM 1411 C CA . VAL A 1 175 ? -8.289 -13.648 9.617 1 94.31 175 VAL A CA 1
ATOM 1412 C C . VAL A 1 175 ? -9.352 -14.25 10.531 1 94.31 175 VAL A C 1
ATOM 1414 O O . VAL A 1 175 ? -9.203 -15.375 11.008 1 94.31 175 VAL A O 1
ATOM 1417 N N . VAL A 1 176 ? -10.359 -13.477 10.773 1 93.56 176 VAL A N 1
ATOM 1418 C CA . VAL A 1 176 ? -11.531 -13.953 11.5 1 93.56 176 VAL A CA 1
ATOM 1419 C C . VAL A 1 176 ? -12.805 -13.531 10.758 1 93.56 176 VAL A C 1
ATOM 1421 O O . VAL A 1 176 ? -12.906 -12.406 10.281 1 93.56 176 VAL A O 1
ATOM 1424 N N . ARG A 1 177 ? -13.641 -14.445 10.586 1 95.25 177 ARG A N 1
ATOM 1425 C CA . ARG A 1 177 ? -14.938 -14.141 9.992 1 95.25 177 ARG A CA 1
ATOM 1426 C C . ARG A 1 177 ? -15.867 -13.492 11.008 1 95.25 177 ARG A C 1
ATOM 1428 O O . ARG A 1 177 ? -16.109 -14.055 12.086 1 95.25 177 ARG A O 1
ATOM 1435 N N . VAL A 1 178 ? -16.359 -12.336 10.664 1 95.25 178 VAL A N 1
ATOM 1436 C CA . VAL A 1 178 ? -17.266 -11.625 11.562 1 95.25 178 VAL A CA 1
ATOM 1437 C C . VAL A 1 178 ? -18.688 -11.664 11 1 95.25 178 VAL A C 1
ATOM 1439 O O . VAL A 1 178 ? -18.875 -11.719 9.781 1 95.25 178 VAL A O 1
ATOM 1442 N N . THR A 1 179 ? -19.688 -11.594 11.883 1 92.62 179 THR A N 1
ATOM 1443 C CA . THR A 1 179 ? -21.094 -11.672 11.469 1 92.62 179 THR A CA 1
ATOM 1444 C C . THR A 1 179 ? -21.688 -10.281 11.328 1 92.62 179 THR A C 1
ATOM 1446 O O . THR A 1 179 ? -22.703 -10.094 10.633 1 92.62 179 THR A O 1
ATOM 1449 N N . ASN A 1 180 ? -21.047 -9.344 11.953 1 93.62 180 ASN A N 1
ATOM 1450 C CA . ASN A 1 180 ? -21.484 -7.953 11.852 1 93.62 180 ASN A CA 1
ATOM 1451 C C . ASN A 1 180 ? -20.703 -7.195 10.789 1 93.62 180 ASN A C 1
ATOM 1453 O O . ASN A 1 180 ? -19.5 -6.988 10.922 1 93.62 180 ASN A O 1
ATOM 1457 N N . SER A 1 181 ? -21.438 -6.746 9.789 1 94.94 181 SER A N 1
ATOM 1458 C CA . SER A 1 181 ? -20.797 -6.086 8.656 1 94.94 181 SER A CA 1
ATOM 1459 C C . SER A 1 181 ? -20.125 -4.781 9.086 1 94.94 181 SER A C 1
ATOM 1461 O O . SER A 1 181 ? -19.141 -4.352 8.477 1 94.94 181 SER A O 1
ATOM 1463 N N . SER A 1 182 ? -20.547 -4.141 10.117 1 92.81 182 SER A N 1
ATOM 1464 C CA . SER A 1 182 ? -20 -2.854 10.555 1 92.81 182 SER A CA 1
ATOM 1465 C C . SER A 1 182 ? -18.609 -3.012 11.164 1 92.81 182 SER A C 1
ATOM 1467 O O . SER A 1 182 ? -17.859 -2.047 11.234 1 92.81 182 SER A O 1
ATOM 1469 N N . SER A 1 183 ? -18.297 -4.211 11.539 1 92.5 183 SER A N 1
ATOM 1470 C CA . SER A 1 183 ? -17 -4.453 12.172 1 92.5 183 SER A CA 1
ATOM 1471 C C . SER A 1 183 ? -15.992 -5 11.172 1 92.5 183 SER A C 1
ATOM 1473 O O . SER A 1 183 ? -14.82 -5.199 11.508 1 92.5 183 SER A O 1
ATOM 1475 N N . ALA A 1 184 ? -16.438 -5.219 9.977 1 96.06 184 ALA A N 1
ATOM 1476 C CA . ALA A 1 184 ? -15.594 -5.883 8.977 1 96.06 184 ALA A CA 1
ATOM 1477 C C . ALA A 1 184 ? -14.586 -4.91 8.375 1 96.06 184 ALA A C 1
ATOM 1479 O O . ALA A 1 184 ? -14.914 -3.744 8.133 1 96.06 184 ALA A O 1
ATOM 1480 N N . ASP A 1 185 ? -13.398 -5.43 8.141 1 95.5 185 ASP A N 1
ATOM 1481 C CA . ASP A 1 185 ? -12.406 -4.684 7.375 1 95.5 185 ASP A CA 1
ATOM 1482 C C . ASP A 1 185 ? -12.648 -4.828 5.875 1 95.5 185 ASP A C 1
ATOM 1484 O O . ASP A 1 185 ? -12.359 -3.912 5.102 1 95.5 185 ASP A O 1
ATOM 1488 N N . VAL A 1 186 ? -13.102 -6 5.504 1 97.5 186 VAL A N 1
ATOM 1489 C CA . VAL A 1 186 ? -13.367 -6.285 4.098 1 97.5 186 VAL A CA 1
ATOM 1490 C C . VAL A 1 186 ? -14.523 -7.27 3.977 1 97.5 186 VAL A C 1
ATOM 1492 O O . VAL A 1 186 ? -14.891 -7.93 4.953 1 97.5 186 VAL A O 1
ATOM 1495 N N . PHE A 1 187 ? -15.133 -7.285 2.824 1 98.62 187 PHE A N 1
ATOM 1496 C CA . PHE A 1 187 ? -16.234 -8.188 2.496 1 98.62 187 PHE A CA 1
ATOM 1497 C C . PHE A 1 187 ? -15.797 -9.234 1.479 1 98.62 187 PHE A C 1
ATOM 1499 O O . PHE A 1 187 ? -15.219 -8.891 0.441 1 98.62 187 PHE A O 1
ATOM 1506 N N . PHE A 1 188 ? -15.992 -10.453 1.808 1 98.75 188 PHE A N 1
ATOM 1507 C CA . PHE A 1 188 ? -15.602 -11.555 0.933 1 98.75 188 PHE A CA 1
ATOM 1508 C C . PHE A 1 188 ? -16.812 -12.125 0.208 1 98.75 188 PHE A C 1
ATOM 1510 O O . PHE A 1 188 ? -17.844 -12.398 0.83 1 98.75 188 PHE A O 1
ATOM 1517 N N . VAL A 1 189 ? -16.672 -12.258 -1.108 1 98.81 189 VAL A N 1
ATOM 1518 C CA . VAL A 1 189 ? -17.734 -12.812 -1.941 1 98.81 189 VAL A CA 1
ATOM 1519 C C . VAL A 1 189 ? -17.391 -14.242 -2.34 1 98.81 189 VAL A C 1
ATOM 1521 O O . VAL A 1 189 ? -16.578 -14.469 -3.238 1 98.81 189 VAL A O 1
ATOM 1524 N N . PRO A 1 190 ? -18.047 -15.211 -1.716 1 98.31 190 PRO A N 1
ATOM 1525 C CA . PRO A 1 190 ? -17.672 -16.609 -1.939 1 98.31 190 PRO A CA 1
ATOM 1526 C C . PRO A 1 190 ? -18.328 -17.203 -3.188 1 98.31 190 PRO A C 1
ATOM 1528 O O . PRO A 1 190 ? -19.062 -18.188 -3.098 1 98.31 190 PRO A O 1
ATOM 1531 N N . PHE A 1 191 ? -18.078 -16.625 -4.352 1 98.62 191 PHE A N 1
ATOM 1532 C CA . PHE A 1 191 ? -18.5 -17.172 -5.633 1 98.62 191 PHE A CA 1
ATOM 1533 C C . PHE A 1 191 ? -17.391 -18 -6.266 1 98.62 191 PHE A C 1
ATOM 1535 O O . PHE A 1 191 ? -16.312 -17.484 -6.582 1 98.62 191 PHE A O 1
ATOM 1542 N N . PHE A 1 192 ? -17.672 -19.328 -6.41 1 98.31 192 PHE A N 1
ATOM 1543 C CA . PHE A 1 192 ? -16.703 -20.203 -7.078 1 98.31 192 PHE A CA 1
ATOM 1544 C C . PHE A 1 192 ? -16.734 -19.984 -8.586 1 98.31 192 PHE A C 1
ATOM 1546 O O . PHE A 1 192 ? -17.125 -20.891 -9.336 1 98.31 192 PHE A O 1
ATOM 1553 N N . SER A 1 193 ? -16.188 -18.875 -8.969 1 97.88 193 SER A N 1
ATOM 1554 C CA . SER A 1 193 ? -16.328 -18.406 -10.344 1 97.88 193 SER A CA 1
ATOM 1555 C C . SER A 1 193 ? -15.547 -19.281 -11.312 1 97.88 193 SER A C 1
ATOM 1557 O O . SER A 1 193 ? -16 -19.531 -12.43 1 97.88 193 SER A O 1
ATOM 1559 N N . SER A 1 194 ? -14.367 -19.75 -10.898 1 97.5 194 SER A N 1
ATOM 1560 C CA . SER A 1 194 ? -13.594 -20.656 -11.75 1 97.5 194 SER A CA 1
ATOM 1561 C C . SER A 1 194 ? -14.336 -21.969 -11.992 1 97.5 194 SER A C 1
ATOM 1563 O O . SER A 1 194 ? -14.359 -22.469 -13.117 1 97.5 194 SER A O 1
ATOM 1565 N N . LEU A 1 195 ? -14.938 -22.469 -10.945 1 96.88 195 LEU A N 1
ATOM 1566 C CA . LEU A 1 195 ? -15.727 -23.688 -11.062 1 96.88 195 LEU A CA 1
ATOM 1567 C C . LEU A 1 195 ? -16.938 -23.469 -11.953 1 96.88 195 LEU A C 1
ATOM 1569 O O . LEU A 1 195 ? -17.266 -24.297 -12.797 1 96.88 195 LEU A O 1
ATOM 1573 N N . SER A 1 196 ? -17.609 -22.344 -11.766 1 96.75 196 SER A N 1
ATOM 1574 C CA . SER A 1 196 ? -18.766 -22 -12.586 1 96.75 196 SER A CA 1
ATOM 1575 C C . SER A 1 196 ? -18.391 -21.953 -14.07 1 96.75 196 SER A C 1
ATOM 1577 O O . SER A 1 196 ? -19.109 -22.5 -14.906 1 96.75 196 SER A O 1
ATOM 1579 N N . TYR A 1 197 ? -17.312 -21.344 -14.375 1 96.31 197 TYR A N 1
ATOM 1580 C CA . TYR A 1 197 ? -16.844 -21.266 -15.758 1 96.31 197 TYR A CA 1
ATOM 1581 C C . TYR A 1 197 ? -16.562 -22.656 -16.312 1 96.31 197 TYR A C 1
ATOM 1583 O O . TYR A 1 197 ? -17.031 -23 -17.406 1 96.31 197 TYR A O 1
ATOM 1591 N N . ASN A 1 198 ? -15.867 -23.484 -15.555 1 94.12 198 ASN A N 1
ATOM 1592 C CA . ASN A 1 198 ? -15.438 -24.797 -16.031 1 94.12 198 ASN A CA 1
ATOM 1593 C C . ASN A 1 198 ? -16.625 -25.75 -16.203 1 94.12 198 ASN A C 1
ATOM 1595 O O . ASN A 1 198 ? -16.656 -26.547 -17.141 1 94.12 198 ASN A O 1
ATOM 1599 N N . ARG A 1 199 ? -17.656 -25.609 -15.414 1 92.62 199 ARG A N 1
ATOM 1600 C CA . ARG A 1 199 ? -18.734 -26.594 -15.398 1 92.62 199 ARG A CA 1
ATOM 1601 C C . ARG A 1 199 ? -19.938 -26.109 -16.188 1 92.62 199 ARG A C 1
ATOM 1603 O O . ARG A 1 199 ? -20.688 -26.906 -16.766 1 92.62 199 ARG A O 1
ATOM 1610 N N . HIS A 1 200 ? -20.094 -24.797 -16.234 1 91.56 200 HIS A N 1
ATOM 1611 C CA . HIS A 1 200 ? -21.406 -24.312 -16.641 1 91.56 200 HIS A CA 1
ATOM 1612 C C . HIS A 1 200 ? -21.297 -23.359 -17.828 1 91.56 200 HIS A C 1
ATOM 1614 O O . HIS A 1 200 ? -22.234 -22.594 -18.094 1 91.56 200 HIS A O 1
ATOM 1620 N N . SER A 1 201 ? -20.219 -23.297 -18.5 1 90.31 201 SER A N 1
ATOM 1621 C CA . SER A 1 201 ? -20.062 -22.312 -19.578 1 90.31 201 SER A CA 1
ATOM 1622 C C . SER A 1 201 ? -20.734 -22.781 -20.859 1 90.31 201 SER A C 1
ATOM 1624 O O . SER A 1 201 ? -20.969 -22 -21.766 1 90.31 201 SER A O 1
ATOM 1626 N N . LYS A 1 202 ? -21.047 -24.031 -20.953 1 84.12 202 LYS A N 1
ATOM 1627 C CA . LYS A 1 202 ? -21.734 -24.516 -22.141 1 84.12 202 LYS A CA 1
ATOM 1628 C C . LYS A 1 202 ? -23.219 -24.156 -22.094 1 84.12 202 LYS A C 1
ATOM 1630 O O . LYS A 1 202 ? -23.891 -24.344 -21.062 1 84.12 202 LYS A O 1
ATOM 1635 N N . PRO A 1 203 ? -23.703 -23.516 -23.219 1 77.75 203 PRO A N 1
ATOM 1636 C CA . PRO A 1 203 ? -25.109 -23.109 -23.234 1 77.75 203 PRO A CA 1
ATOM 1637 C C . PRO A 1 203 ? -26.062 -24.312 -23.156 1 77.75 203 PRO A C 1
ATOM 1639 O O . PRO A 1 203 ? -25.75 -25.391 -23.656 1 77.75 203 PRO A O 1
ATOM 1642 N N . GLN A 1 204 ? -27.062 -24.125 -22.219 1 68.81 204 GLN A N 1
ATOM 1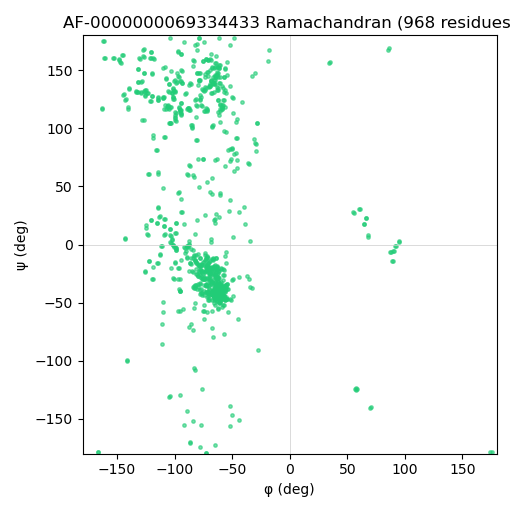643 C CA . GLN A 1 204 ? -28.094 -25.156 -22.125 1 68.81 204 GLN A CA 1
ATOM 1644 C C . GLN A 1 204 ? -29.141 -24.984 -23.219 1 68.81 204 GLN A C 1
ATOM 1646 O O . GLN A 1 204 ? -30.109 -24.25 -23.047 1 68.81 204 GLN A O 1
ATOM 1651 N N . GLY A 1 205 ? -29.016 -25.547 -24.359 1 66 205 GLY A N 1
ATOM 1652 C CA . GLY A 1 205 ? -29.969 -25.531 -25.438 1 66 205 GLY A CA 1
ATOM 1653 C C . GLY A 1 205 ? -29.844 -24.297 -26.328 1 66 205 GLY A C 1
ATOM 1654 O O . GLY A 1 205 ? -29.062 -23.406 -26.047 1 66 205 GLY A O 1
ATOM 1655 N N . LYS A 1 206 ? -30.516 -24.234 -27.578 1 64.56 206 LYS A N 1
ATOM 1656 C CA . LYS A 1 206 ? -30.484 -23.172 -28.578 1 64.56 206 LYS A CA 1
ATOM 1657 C C . LYS A 1 206 ? -31 -21.844 -28 1 64.56 206 LYS A C 1
ATOM 1659 O O . LYS A 1 206 ? -32.125 -21.766 -27.547 1 64.56 206 LYS A O 1
ATOM 1664 N N . GLY A 1 207 ? -30.141 -20.688 -27.859 1 64.31 207 GLY A N 1
ATOM 1665 C CA . GLY A 1 207 ? -30.484 -19.312 -27.531 1 64.31 207 GLY A CA 1
ATOM 1666 C C . GLY A 1 207 ? -30.484 -19.031 -26.047 1 64.31 207 GLY A C 1
ATOM 1667 O O . GLY A 1 207 ? -30.672 -17.891 -25.625 1 64.31 207 GLY A O 1
ATOM 1668 N N . LYS A 1 208 ? -30.281 -20.125 -25.234 1 76.25 208 LYS A N 1
ATOM 1669 C CA . LYS A 1 208 ? -30.406 -19.875 -23.797 1 76.25 208 LYS A CA 1
ATOM 1670 C C . LYS A 1 208 ? -29.047 -19.578 -23.172 1 76.25 208 LYS A C 1
ATOM 1672 O O . LYS A 1 208 ? -28.016 -20.078 -23.641 1 76.25 208 LYS A O 1
ATOM 1677 N N . ALA A 1 209 ? -29.078 -18.656 -22.281 1 84.12 209 ALA A N 1
ATOM 1678 C CA . ALA A 1 209 ? -27.875 -18.281 -21.547 1 84.12 209 ALA A CA 1
ATOM 1679 C C . ALA A 1 209 ? -27.344 -19.469 -20.734 1 84.12 209 ALA A C 1
ATOM 1681 O O . ALA A 1 209 ? -28.125 -20.297 -20.25 1 84.12 209 ALA A O 1
ATOM 1682 N N . SER A 1 210 ? -26.047 -19.625 -20.734 1 92.5 210 SER A N 1
ATOM 1683 C CA . SER A 1 210 ? -25.422 -20.656 -19.922 1 92.5 210 SER A CA 1
ATOM 1684 C C . SER A 1 210 ? -25.672 -20.422 -18.438 1 92.5 210 SER A C 1
ATOM 1686 O O . SER A 1 210 ? -25.953 -19.281 -18.031 1 92.5 210 SER A O 1
ATOM 1688 N N . LYS A 1 211 ? -25.672 -21.453 -17.656 1 94.12 211 LYS A N 1
ATOM 1689 C CA . LYS A 1 211 ? -25.797 -21.312 -16.203 1 94.12 211 LYS A CA 1
ATOM 1690 C C . LYS A 1 211 ? -24.719 -20.406 -15.641 1 94.12 211 LYS A C 1
ATOM 1692 O O . LYS A 1 211 ? -24.969 -19.641 -14.695 1 94.12 211 LYS A O 1
ATOM 1697 N N . ASN A 1 212 ? -23.5 -20.484 -16.156 1 96.19 212 ASN A N 1
ATOM 1698 C CA . ASN A 1 212 ? -22.406 -19.609 -15.773 1 96.19 212 ASN A CA 1
ATOM 1699 C C . ASN A 1 212 ? -22.781 -18.141 -15.945 1 96.19 212 ASN A C 1
ATOM 1701 O O . ASN A 1 212 ? -22.562 -17.328 -15.047 1 96.19 212 ASN A O 1
ATOM 1705 N N . ARG A 1 213 ? -23.344 -17.812 -17.047 1 95.5 213 ARG A N 1
ATOM 1706 C CA . ARG A 1 213 ? -23.781 -16.438 -17.312 1 95.5 213 ARG A CA 1
ATOM 1707 C C . ARG A 1 213 ? -24.906 -16.031 -16.359 1 95.5 213 ARG A C 1
ATOM 1709 O O . ARG A 1 213 ? -24.891 -14.914 -15.828 1 95.5 213 ARG A O 1
ATOM 1716 N N . ILE A 1 214 ? -25.812 -16.891 -16.156 1 95.75 214 ILE A N 1
ATOM 1717 C CA . ILE A 1 214 ? -26.953 -16.625 -15.281 1 95.75 214 ILE A CA 1
ATOM 1718 C C . ILE A 1 214 ? -26.453 -16.344 -13.867 1 95.75 214 ILE A C 1
ATOM 1720 O O . ILE A 1 214 ? -26.875 -15.367 -13.234 1 95.75 214 ILE A O 1
ATOM 1724 N N . LEU A 1 215 ? -25.547 -17.172 -13.375 1 97.25 215 LEU A N 1
ATOM 1725 C CA . LEU A 1 215 ? -25.016 -17 -12.023 1 97.25 215 LEU A CA 1
ATOM 1726 C C . LEU A 1 215 ? -24.281 -15.68 -11.891 1 97.25 215 LEU A C 1
ATOM 1728 O O . LEU A 1 215 ? -24.375 -15.016 -10.852 1 97.25 215 LEU A O 1
ATOM 1732 N N . GLN A 1 216 ? -23.578 -15.266 -12.914 1 97.94 216 GLN A N 1
ATOM 1733 C CA . GLN A 1 216 ? -22.891 -13.977 -12.891 1 97.94 216 GLN A CA 1
ATOM 1734 C C . GLN A 1 216 ? -23.891 -12.82 -12.805 1 97.94 216 GLN A C 1
ATOM 1736 O O . GLN A 1 216 ? -23.703 -11.898 -12.008 1 97.94 216 GLN A O 1
ATOM 1741 N N . ASP A 1 217 ? -24.875 -12.906 -13.609 1 97.25 217 ASP A N 1
ATOM 1742 C CA . ASP A 1 217 ? -25.906 -11.867 -13.594 1 97.25 217 ASP A CA 1
ATOM 1743 C C . ASP A 1 217 ? -26.594 -11.797 -12.227 1 97.25 217 ASP A C 1
ATOM 1745 O O . ASP A 1 217 ? -26.844 -10.711 -11.703 1 97.25 217 ASP A O 1
ATOM 1749 N N . GLU A 1 218 ? -26.891 -12.93 -11.734 1 97.88 218 GLU A N 1
ATOM 1750 C CA . GLU A 1 218 ? -27.516 -13 -10.422 1 97.88 218 GLU A CA 1
ATOM 1751 C C . GLU A 1 218 ? -26.594 -12.445 -9.336 1 97.88 218 GLU A C 1
ATOM 1753 O O . GLU A 1 218 ? -27.062 -11.789 -8.398 1 97.88 218 GLU A O 1
ATOM 1758 N N . LEU A 1 219 ? -25.359 -12.742 -9.422 1 98.44 219 LEU A N 1
ATOM 1759 C CA . LEU A 1 219 ? -24.391 -12.227 -8.453 1 98.44 219 LEU A CA 1
ATOM 1760 C C . LEU A 1 219 ? -24.359 -10.703 -8.469 1 98.44 219 LEU A C 1
ATOM 1762 O O . LEU A 1 219 ? -24.391 -10.07 -7.406 1 98.44 219 LEU A O 1
ATOM 1766 N N . VAL A 1 220 ? -24.297 -10.125 -9.648 1 98.56 220 VAL A N 1
ATOM 1767 C CA . VAL A 1 220 ? -24.281 -8.672 -9.805 1 98.56 220 VAL A CA 1
ATOM 1768 C C . VAL A 1 220 ? -25.516 -8.07 -9.148 1 98.56 220 VAL A C 1
ATOM 1770 O O . VAL A 1 220 ? -25.422 -7.133 -8.359 1 98.56 220 VAL A O 1
ATOM 1773 N N . ARG A 1 221 ? -26.688 -8.672 -9.422 1 97.88 221 ARG A N 1
ATOM 1774 C CA . ARG A 1 221 ? -27.938 -8.188 -8.852 1 97.88 221 ARG A CA 1
ATOM 1775 C C . ARG A 1 221 ? -27.922 -8.312 -7.332 1 97.88 221 ARG A C 1
ATOM 1777 O O . ARG A 1 221 ? -28.344 -7.391 -6.625 1 97.88 221 ARG A O 1
ATOM 1784 N N . TYR A 1 222 ? -27.469 -9.422 -6.871 1 97.88 222 TYR A N 1
ATOM 1785 C CA . TYR A 1 222 ? -27.406 -9.68 -5.438 1 97.88 222 TYR A CA 1
ATOM 1786 C C . TYR A 1 222 ? -26.562 -8.625 -4.73 1 97.88 222 TYR A C 1
ATOM 1788 O O . TYR A 1 222 ? -27.016 -7.992 -3.775 1 97.88 222 TYR A O 1
ATOM 1796 N N . LEU A 1 223 ? -25.328 -8.383 -5.199 1 98.25 223 LEU A N 1
ATOM 1797 C CA . LEU A 1 223 ? -24.375 -7.477 -4.555 1 98.25 223 LEU A CA 1
ATOM 1798 C C . LEU A 1 223 ? -24.844 -6.031 -4.66 1 98.25 223 LEU A C 1
ATOM 1800 O O . LEU A 1 223 ? -24.797 -5.281 -3.682 1 98.25 223 LEU A O 1
ATOM 1804 N N . MET A 1 224 ? -25.328 -5.672 -5.785 1 96.12 224 MET A N 1
ATOM 1805 C CA . MET A 1 224 ? -25.75 -4.293 -6.012 1 96.12 224 MET A CA 1
ATOM 1806 C C . MET A 1 224 ? -26.984 -3.965 -5.191 1 96.12 224 MET A C 1
ATOM 1808 O O . MET A 1 224 ? -27.328 -2.793 -5.008 1 96.12 224 MET A O 1
ATOM 1812 N N . GLY A 1 225 ? -27.688 -4.996 -4.766 1 96.62 225 GLY A N 1
ATOM 1813 C CA . GLY A 1 225 ? -28.859 -4.789 -3.938 1 96.62 225 GLY A CA 1
ATOM 1814 C C . GLY A 1 225 ? -28.547 -4.754 -2.453 1 96.62 225 GLY A C 1
ATOM 1815 O O . GLY A 1 225 ? -29.422 -4.484 -1.633 1 96.62 225 GLY A O 1
ATOM 1816 N N . ARG A 1 226 ? -27.344 -4.922 -2.072 1 96.88 226 ARG A N 1
ATOM 1817 C CA . ARG A 1 226 ? -26.953 -5.012 -0.667 1 96.88 226 ARG A CA 1
ATOM 1818 C C . ARG A 1 226 ? -26.469 -3.662 -0.144 1 96.88 226 ARG A C 1
ATOM 1820 O O . ARG A 1 226 ? -25.781 -2.926 -0.855 1 96.88 226 ARG A O 1
ATOM 1827 N N . GLU A 1 227 ? -26.766 -3.389 1.088 1 95.88 227 GLU A N 1
ATOM 1828 C CA . GLU A 1 227 ? -26.312 -2.16 1.735 1 95.88 227 GLU A CA 1
ATOM 1829 C C . GLU A 1 227 ? -24.781 -2.131 1.857 1 95.88 227 GLU A C 1
ATOM 1831 O O . GLU A 1 227 ? -24.172 -1.078 1.691 1 95.88 227 GLU A O 1
ATOM 1836 N N . GLU A 1 228 ? -24.172 -3.283 2.137 1 96.56 228 GLU A N 1
ATOM 1837 C CA . GLU A 1 228 ? -22.719 -3.383 2.297 1 96.56 228 GLU A CA 1
ATOM 1838 C C . GLU A 1 228 ? -22 -2.936 1.032 1 96.56 228 GLU A C 1
ATOM 1840 O O . GLU A 1 228 ? -20.953 -2.291 1.108 1 96.56 228 GLU A O 1
ATOM 1845 N N . TRP A 1 229 ? -22.609 -3.275 -0.098 1 97.38 229 TRP A N 1
ATOM 1846 C CA . TRP A 1 229 ? -22.016 -2.881 -1.369 1 97.38 229 TRP A CA 1
ATOM 1847 C C . TRP A 1 229 ? -22.188 -1.383 -1.607 1 97.38 229 TRP A C 1
ATOM 1849 O O . TRP A 1 229 ? -21.234 -0.703 -2.014 1 97.38 229 TRP A O 1
ATOM 1859 N N . HIS A 1 230 ? -23.297 -0.833 -1.295 1 95 230 HIS A N 1
ATOM 1860 C CA . HIS A 1 230 ? -23.641 0.56 -1.563 1 95 230 HIS A CA 1
ATOM 1861 C C . HIS A 1 230 ? -22.781 1.506 -0.729 1 95 230 HIS A C 1
ATOM 1863 O O . HIS A 1 230 ? -22.422 2.594 -1.187 1 95 230 HIS A O 1
ATOM 1869 N N . ARG A 1 231 ? -22.453 1.087 0.343 1 92.25 231 ARG A N 1
ATOM 1870 C CA . ARG A 1 231 ? -21.703 1.929 1.269 1 92.25 231 ARG A CA 1
ATOM 1871 C C . ARG A 1 231 ? -20.359 2.348 0.667 1 92.25 231 ARG A C 1
ATOM 1873 O O . ARG A 1 231 ? -19.969 3.512 0.767 1 92.25 231 ARG A O 1
ATOM 1880 N N . GLY A 1 232 ? -19.734 1.449 0.029 1 93.94 232 GLY A N 1
ATOM 1881 C CA . GLY A 1 232 ? -18.406 1.74 -0.502 1 93.94 232 GLY A CA 1
ATOM 1882 C C . GLY A 1 232 ? -18.297 1.508 -1.997 1 93.94 232 GLY A C 1
ATOM 1883 O O . GLY A 1 232 ? -17.203 1.58 -2.566 1 93.94 232 GLY A O 1
ATOM 1884 N N . GLY A 1 233 ? -19.406 1.267 -2.59 1 95.56 233 GLY A N 1
ATOM 1885 C CA . GLY A 1 233 ? -19.391 0.988 -4.02 1 95.56 233 GLY A CA 1
ATOM 1886 C C . GLY A 1 233 ? -18.641 -0.284 -4.371 1 95.56 233 GLY A C 1
ATOM 1887 O O . GLY A 1 233 ? -18.078 -0.393 -5.461 1 95.56 233 GLY A O 1
ATOM 1888 N N . GLY A 1 234 ? -18.438 -1.12 -3.416 1 97.62 234 GLY A N 1
ATOM 1889 C CA . GLY A 1 234 ? -17.812 -2.41 -3.658 1 97.62 234 GLY A CA 1
ATOM 1890 C C . GLY A 1 234 ? -16.297 -2.383 -3.486 1 97.62 234 GLY A C 1
ATOM 1891 O O . GLY A 1 234 ? -15.641 -3.418 -3.592 1 97.62 234 GLY A O 1
ATOM 1892 N N . LYS A 1 235 ? -15.68 -1.235 -3.166 1 97.38 235 LYS A N 1
ATOM 1893 C CA . LYS A 1 235 ? -14.227 -1.078 -3.133 1 97.38 235 LYS A CA 1
ATOM 1894 C C . LYS A 1 235 ? -13.602 -1.95 -2.045 1 97.38 235 LYS A C 1
ATOM 1896 O O . LYS A 1 235 ? -12.445 -2.352 -2.154 1 97.38 235 LYS A O 1
ATOM 1901 N N . ASP A 1 236 ? -14.352 -2.213 -1.005 1 97.56 236 ASP A N 1
ATOM 1902 C CA . ASP A 1 236 ? -13.836 -3.008 0.107 1 97.56 236 ASP A CA 1
ATOM 1903 C C . ASP A 1 236 ? -14.297 -4.461 -0.003 1 97.56 236 ASP A C 1
ATOM 1905 O O . ASP A 1 236 ? -14.32 -5.188 0.994 1 97.56 236 ASP A O 1
ATOM 1909 N N . HIS A 1 237 ? -14.742 -4.902 -1.202 1 98.69 237 HIS A N 1
ATOM 1910 C CA . HIS A 1 237 ? -15.133 -6.281 -1.467 1 98.69 237 HIS A CA 1
ATOM 1911 C C . HIS A 1 237 ? -14 -7.055 -2.135 1 98.69 237 HIS A C 1
ATOM 1913 O O . HIS A 1 237 ? -13.266 -6.5 -2.955 1 98.69 237 HIS A O 1
ATOM 1919 N N . VAL A 1 238 ? -13.82 -8.25 -1.747 1 98.75 238 VAL A N 1
ATOM 1920 C CA . VAL A 1 238 ? -12.867 -9.172 -2.348 1 98.75 238 VAL A CA 1
ATOM 1921 C C . VAL A 1 238 ? -13.602 -10.219 -3.178 1 98.75 238 VAL A C 1
ATOM 1923 O O . VAL A 1 238 ? -14.453 -10.953 -2.656 1 98.75 238 VAL A O 1
ATOM 1926 N N . ILE A 1 239 ? -13.344 -10.289 -4.453 1 98.75 239 ILE A N 1
ATOM 1927 C CA . ILE A 1 239 ? -13.938 -11.25 -5.371 1 98.75 239 ILE A CA 1
ATOM 1928 C C . ILE A 1 239 ? -12.836 -12.047 -6.07 1 98.75 239 ILE A C 1
ATOM 1930 O O . ILE A 1 239 ? -11.898 -11.469 -6.617 1 98.75 239 ILE A O 1
ATOM 1934 N N . VAL A 1 240 ? -13 -13.344 -6.047 1 98.5 240 VAL A N 1
ATOM 1935 C CA . VAL A 1 240 ? -11.977 -14.203 -6.633 1 98.5 240 VAL A CA 1
ATOM 1936 C C . VAL A 1 240 ? -12.344 -14.547 -8.078 1 98.5 240 VAL A C 1
ATOM 1938 O O . VAL A 1 240 ? -13.359 -15.203 -8.32 1 98.5 240 VAL A O 1
ATOM 1941 N N . ALA A 1 241 ? -11.641 -14.07 -8.977 1 97.88 241 ALA A N 1
ATOM 1942 C CA . ALA A 1 241 ? -11.766 -14.391 -10.398 1 97.88 241 ALA A CA 1
ATOM 1943 C C . ALA A 1 241 ? -10.453 -14.93 -10.953 1 97.88 241 ALA A C 1
ATOM 1945 O O . ALA A 1 241 ? -9.922 -14.406 -11.938 1 97.88 241 ALA A O 1
ATOM 1946 N N . HIS A 1 242 ? -10.016 -16 -10.406 1 98.06 242 HIS A N 1
ATOM 1947 C CA . HIS A 1 242 ? -8.664 -16.484 -10.625 1 98.06 242 HIS A CA 1
ATOM 1948 C C . HIS A 1 242 ? -8.484 -17 -12.047 1 98.06 242 HIS A C 1
ATOM 1950 O O . HIS A 1 242 ? -7.477 -16.703 -12.695 1 98.06 242 HIS A O 1
ATOM 1956 N N . HIS A 1 243 ? -9.445 -17.828 -12.5 1 96.94 243 HIS A N 1
ATOM 1957 C CA . HIS A 1 243 ? -9.367 -18.297 -13.883 1 96.94 243 HIS A CA 1
ATOM 1958 C C . HIS A 1 243 ? -9.477 -17.125 -14.859 1 96.94 243 HIS A C 1
ATOM 1960 O O . HIS A 1 243 ? -10.359 -16.281 -14.719 1 96.94 243 HIS A O 1
ATOM 1966 N N . PRO A 1 244 ? -8.656 -17.094 -15.852 1 93.81 244 PRO A N 1
ATOM 1967 C CA . PRO A 1 244 ? -8.633 -15.93 -16.75 1 93.81 244 PRO A CA 1
ATOM 1968 C C . PRO A 1 244 ? -9.969 -15.688 -17.438 1 93.81 244 PRO A C 1
ATOM 1970 O O . PRO A 1 244 ? -10.25 -14.57 -17.875 1 93.81 244 PRO A O 1
ATOM 1973 N N . ASN A 1 245 ? -10.82 -16.703 -17.516 1 94 245 ASN A N 1
ATOM 1974 C CA . ASN A 1 245 ? -12.086 -16.547 -18.219 1 94 245 ASN A CA 1
ATOM 1975 C C . ASN A 1 245 ? -13.266 -16.516 -17.25 1 94 245 ASN A C 1
ATOM 1977 O O . ASN A 1 245 ? -14.422 -16.531 -17.688 1 94 245 ASN A O 1
ATOM 1981 N N . SER A 1 246 ? -12.961 -16.453 -16.047 1 95 246 SER A N 1
ATOM 1982 C CA . SER A 1 246 ? -14.055 -16.391 -15.086 1 95 246 SER A CA 1
ATOM 1983 C C . SER A 1 246 ? -14.648 -14.992 -15.008 1 95 246 SER A C 1
ATOM 1985 O O . SER A 1 246 ? -13.977 -14.008 -15.312 1 95 246 SER A O 1
ATOM 1987 N N . MET A 1 247 ? -15.914 -14.859 -14.75 1 96 247 MET A N 1
ATOM 1988 C CA . MET A 1 247 ? -16.672 -13.641 -14.461 1 96 247 MET A CA 1
ATOM 1989 C C . MET A 1 247 ? -16.594 -12.664 -15.625 1 96 247 MET A C 1
ATOM 1991 O O . MET A 1 247 ? -16.578 -11.445 -15.422 1 96 247 MET A O 1
ATOM 1995 N N . LEU A 1 248 ? -16.484 -13.141 -16.781 1 94.12 248 LEU A N 1
ATOM 1996 C CA . LEU A 1 248 ? -16.297 -12.281 -17.953 1 94.12 248 LEU A CA 1
ATOM 1997 C C . LEU A 1 248 ? -17.406 -11.25 -18.062 1 94.12 248 LEU A C 1
ATOM 1999 O O . LEU A 1 248 ? -17.156 -10.086 -18.359 1 94.12 248 LEU A O 1
ATOM 2003 N N . GLN A 1 249 ? -18.609 -11.617 -17.719 1 92.5 249 GLN A N 1
ATOM 2004 C CA . GLN A 1 249 ? -19.766 -10.727 -17.875 1 92.5 249 GLN A CA 1
ATOM 2005 C C . GLN A 1 249 ? -19.891 -9.781 -16.688 1 92.5 249 GLN A C 1
ATOM 2007 O O . GLN A 1 249 ? -20.438 -8.68 -16.812 1 92.5 249 GLN A O 1
ATOM 2012 N N . ALA A 1 250 ? -19.344 -10.188 -15.602 1 97 250 ALA A N 1
ATOM 2013 C CA . ALA A 1 250 ? -19.594 -9.453 -14.359 1 97 250 ALA A CA 1
ATOM 2014 C C . ALA A 1 250 ? -18.422 -8.508 -14.039 1 97 250 ALA A C 1
ATOM 2016 O O . ALA A 1 250 ? -18.562 -7.594 -13.227 1 97 250 ALA A O 1
ATOM 2017 N N . ARG A 1 251 ? -17.266 -8.633 -14.641 1 95.62 251 ARG A N 1
ATOM 2018 C CA . ARG A 1 251 ? -16.031 -7.965 -14.266 1 95.62 251 ARG A CA 1
ATOM 2019 C C . ARG A 1 251 ? -16.188 -6.449 -14.336 1 95.62 251 ARG A C 1
ATOM 2021 O O . ARG A 1 251 ? -15.711 -5.727 -13.453 1 95.62 251 ARG A O 1
ATOM 2028 N N . ARG A 1 252 ? -16.781 -6.043 -15.398 1 94.94 252 ARG A N 1
ATOM 2029 C CA . ARG A 1 252 ? -16.906 -4.602 -15.586 1 94.94 252 ARG A CA 1
ATOM 2030 C C . ARG A 1 252 ? -17.844 -3.988 -14.555 1 94.94 252 ARG A C 1
ATOM 2032 O O . ARG A 1 252 ? -17.562 -2.912 -14.016 1 94.94 252 ARG A O 1
ATOM 2039 N N . LYS A 1 253 ? -18.875 -4.648 -14.281 1 96.69 253 LYS A N 1
ATOM 2040 C CA . LYS A 1 253 ? -19.875 -4.145 -13.344 1 96.69 253 LYS A CA 1
ATOM 2041 C C . LYS A 1 253 ? -19.359 -4.191 -11.914 1 96.69 253 LYS A C 1
ATOM 2043 O O . LYS A 1 253 ? -19.75 -3.373 -11.078 1 96.69 253 LYS A O 1
ATOM 2048 N N . LEU A 1 254 ? -18.484 -5.117 -11.648 1 97.88 254 LEU A N 1
ATOM 2049 C CA . LEU A 1 254 ? -17.969 -5.297 -10.289 1 97.88 254 LEU A CA 1
ATOM 2050 C C . LEU A 1 254 ? -16.516 -4.852 -10.195 1 97.88 254 LEU A C 1
ATOM 2052 O O . LEU A 1 254 ? -15.797 -5.25 -9.281 1 97.88 254 LEU A O 1
ATOM 2056 N N . GLY A 1 255 ? -16.109 -4.008 -11.117 1 96.38 255 GLY A N 1
ATOM 2057 C CA . GLY A 1 255 ? -14.711 -3.656 -11.32 1 96.38 255 GLY A CA 1
ATOM 2058 C C . GLY A 1 255 ? -14.141 -2.814 -10.188 1 96.38 255 GLY A C 1
ATOM 2059 O O . GLY A 1 255 ? -12.922 -2.666 -10.078 1 96.38 255 GLY A O 1
ATOM 2060 N N . SER A 1 256 ? -14.961 -2.252 -9.336 1 96.75 256 SER A N 1
ATOM 2061 C CA . SER A 1 256 ? -14.469 -1.461 -8.211 1 96.75 256 SER A CA 1
ATOM 2062 C C . SER A 1 256 ? -13.93 -2.355 -7.102 1 96.75 256 SER A C 1
ATOM 2064 O O . SER A 1 256 ? -13.164 -1.9 -6.246 1 96.75 256 SER A O 1
ATOM 2066 N N . ALA A 1 257 ? -14.297 -3.635 -7.125 1 98.06 257 ALA A N 1
ATOM 2067 C CA . ALA A 1 257 ? -13.898 -4.574 -6.078 1 98.06 257 ALA A CA 1
ATOM 2068 C C . ALA A 1 257 ? -12.438 -4.98 -6.23 1 98.06 257 ALA A C 1
ATOM 2070 O O . ALA A 1 257 ? -11.836 -4.773 -7.289 1 98.06 257 ALA A O 1
ATOM 2071 N N . MET A 1 258 ? -11.859 -5.418 -5.172 1 98.25 258 MET A N 1
ATOM 2072 C CA . MET A 1 258 ? -10.547 -6.059 -5.199 1 98.25 258 MET A CA 1
ATOM 2073 C C . MET A 1 258 ? -10.641 -7.469 -5.777 1 98.25 258 MET A C 1
ATOM 2075 O O . MET A 1 258 ? -11.266 -8.352 -5.18 1 98.25 258 MET A O 1
ATOM 2079 N N . PHE A 1 259 ? -10.031 -7.691 -6.891 1 98.38 259 PHE A N 1
ATOM 2080 C CA . PHE A 1 259 ? -10.047 -9.008 -7.52 1 98.38 259 PHE A CA 1
ATOM 2081 C C . PHE A 1 259 ? -8.828 -9.82 -7.117 1 98.38 259 PHE A C 1
ATOM 2083 O O . PHE A 1 259 ? -7.727 -9.273 -7 1 98.38 259 PHE A O 1
ATOM 2090 N N . LEU A 1 260 ? -9.016 -11.055 -6.859 1 98.56 260 LEU A N 1
ATOM 2091 C CA . LEU A 1 260 ? -7.938 -12.031 -6.809 1 98.56 260 LEU A CA 1
ATOM 2092 C C . LEU A 1 260 ? -7.797 -12.758 -8.141 1 98.56 260 LEU A C 1
ATOM 2094 O O . LEU A 1 260 ? -8.688 -13.5 -8.547 1 98.56 260 LEU A O 1
ATOM 2098 N N . LEU A 1 261 ? -6.633 -12.539 -8.766 1 98.38 261 LEU A N 1
ATOM 2099 C CA . LEU A 1 261 ? -6.445 -12.969 -10.148 1 98.38 261 LEU A CA 1
ATOM 2100 C C . LEU A 1 261 ? -5.191 -13.828 -10.289 1 98.38 261 LEU A C 1
ATOM 2102 O O . LEU A 1 261 ? -4.324 -13.812 -9.406 1 98.38 261 LEU A O 1
ATOM 2106 N N . ALA A 1 262 ? -5.18 -14.555 -11.383 1 97.56 262 ALA A N 1
ATOM 2107 C CA . ALA A 1 262 ? -3.953 -15.258 -11.734 1 97.56 262 ALA A CA 1
ATOM 2108 C C . ALA A 1 262 ? -2.957 -14.328 -12.422 1 97.56 262 ALA A C 1
ATOM 2110 O O . ALA A 1 262 ? -1.744 -14.477 -12.258 1 97.56 262 ALA A O 1
ATOM 2111 N N . ASP A 1 263 ? -3.428 -13.469 -13.234 1 95.94 263 ASP A N 1
ATOM 2112 C CA . ASP A 1 263 ? -2.658 -12.438 -13.922 1 95.94 263 ASP A CA 1
ATOM 2113 C C . ASP A 1 263 ? -3.576 -11.383 -14.547 1 95.94 263 ASP A C 1
ATOM 2115 O O . ASP A 1 263 ? -4.801 -11.477 -14.43 1 95.94 263 ASP A O 1
ATOM 2119 N N . PHE A 1 264 ? -3.004 -10.398 -15.234 1 94.62 264 PHE A N 1
ATOM 2120 C CA . PHE A 1 264 ? -3.787 -9.305 -15.797 1 94.62 264 PHE A CA 1
ATOM 2121 C C . PHE A 1 264 ? -3.963 -9.492 -17.297 1 94.62 264 PHE A C 1
ATOM 2123 O O . PHE A 1 264 ? -4.422 -8.578 -18 1 94.62 264 PHE A O 1
ATOM 2130 N N . GLY A 1 265 ? -3.557 -10.602 -17.844 1 92.06 265 GLY A N 1
ATOM 2131 C CA . GLY A 1 265 ? -3.465 -10.789 -19.281 1 92.06 265 GLY A CA 1
ATOM 2132 C C . GLY A 1 265 ? -4.781 -10.555 -20 1 92.06 265 GLY A C 1
ATOM 2133 O O . GLY A 1 265 ? -4.797 -10.203 -21.172 1 92.06 265 GLY A O 1
ATOM 2134 N N . ARG A 1 266 ? -5.84 -10.656 -19.312 1 89.94 266 ARG A N 1
ATOM 2135 C CA . ARG A 1 266 ? -7.145 -10.547 -19.969 1 89.94 266 ARG A CA 1
ATOM 2136 C C . ARG A 1 266 ? -7.949 -9.391 -19.391 1 89.94 266 ARG A C 1
ATOM 2138 O O . ARG A 1 266 ? -9.18 -9.383 -19.453 1 89.94 266 ARG A O 1
ATOM 2145 N N . TYR A 1 267 ? -7.27 -8.453 -18.766 1 93.88 267 TYR A N 1
ATOM 2146 C CA . TYR A 1 267 ? -7.941 -7.332 -18.125 1 93.88 267 TYR A CA 1
ATOM 2147 C C . TYR A 1 267 ? -7.391 -6.004 -18.625 1 93.88 267 TYR A C 1
ATOM 2149 O O . TYR A 1 267 ? -6.176 -5.805 -18.672 1 93.88 267 TYR A O 1
ATOM 2157 N N . PRO A 1 268 ? -8.289 -5.148 -19.047 1 93.56 268 PRO A N 1
ATOM 2158 C CA . PRO A 1 268 ? -7.805 -3.771 -19.172 1 93.56 268 PRO A CA 1
ATOM 2159 C C . PRO A 1 268 ? -7.336 -3.189 -17.844 1 93.56 268 PRO A C 1
ATOM 2161 O O . PRO A 1 268 ? -7.852 -3.561 -16.781 1 93.56 268 PRO A O 1
ATOM 2164 N N . SER A 1 269 ? -6.434 -2.287 -17.875 1 92.44 269 SER A N 1
ATOM 2165 C CA . SER A 1 269 ? -5.828 -1.724 -16.672 1 92.44 269 SER A CA 1
ATOM 2166 C C . SER A 1 269 ? -6.855 -0.966 -15.836 1 92.44 269 SER A C 1
ATOM 2168 O O . SER A 1 269 ? -6.711 -0.846 -14.617 1 92.44 269 SER A O 1
ATOM 2170 N N . LYS A 1 270 ? -7.867 -0.458 -16.422 1 92.69 270 LYS A N 1
ATOM 2171 C CA . LYS A 1 270 ? -8.906 0.284 -15.719 1 92.69 270 LYS A CA 1
ATOM 2172 C C . LYS A 1 270 ? -9.742 -0.643 -14.836 1 92.69 270 LYS A C 1
ATOM 2174 O O . LYS A 1 270 ? -10.32 -0.206 -13.844 1 92.69 270 LYS A O 1
ATOM 2179 N N . ILE A 1 271 ? -9.789 -1.91 -15.188 1 94.31 271 ILE A N 1
ATOM 2180 C CA . ILE A 1 271 ? -10.617 -2.879 -14.469 1 94.31 271 ILE A CA 1
ATOM 2181 C C . ILE A 1 271 ? -9.773 -3.604 -13.422 1 94.31 271 ILE A C 1
ATOM 2183 O O . ILE A 1 271 ? -10.234 -3.848 -12.305 1 94.31 271 ILE A O 1
ATOM 2187 N N . ALA A 1 272 ? -8.562 -3.898 -13.828 1 96 272 ALA A N 1
ATOM 2188 C CA . ALA A 1 272 ? -7.703 -4.637 -12.906 1 96 272 ALA A CA 1
ATOM 2189 C C . ALA A 1 272 ? -6.273 -4.105 -12.945 1 96 272 ALA A C 1
ATOM 2191 O O . ALA A 1 272 ? -5.727 -3.871 -14.031 1 96 272 ALA A O 1
ATOM 2192 N N . ASN A 1 273 ? -5.754 -3.92 -11.773 1 95.25 273 ASN A N 1
ATOM 2193 C CA . ASN A 1 273 ? -4.395 -3.404 -11.648 1 95.25 273 ASN A CA 1
ATOM 2194 C C . ASN A 1 273 ? -3.816 -3.68 -10.266 1 95.25 273 ASN A C 1
ATOM 2196 O O . ASN A 1 273 ? -4.531 -4.133 -9.367 1 95.25 273 ASN A O 1
ATOM 2200 N N . LEU A 1 274 ? -2.566 -3.334 -10.109 1 93.88 274 LEU A N 1
ATOM 2201 C CA . LEU A 1 274 ? -1.84 -3.703 -8.898 1 93.88 274 LEU A CA 1
ATOM 2202 C C . LEU A 1 274 ? -2.23 -2.799 -7.734 1 93.88 274 LEU A C 1
ATOM 2204 O O . LEU A 1 274 ? -1.934 -3.107 -6.578 1 93.88 274 LEU A O 1
ATOM 2208 N N . LYS A 1 275 ? -2.824 -1.667 -8.008 1 91.44 275 LYS A N 1
ATOM 2209 C CA . LYS A 1 275 ? -3.201 -0.756 -6.93 1 91.44 275 LYS A CA 1
ATOM 2210 C C . LYS A 1 275 ? -4.242 -1.392 -6.012 1 91.44 275 LYS A C 1
ATOM 2212 O O . LYS A 1 275 ? -4.145 -1.28 -4.785 1 91.44 275 LYS A O 1
ATOM 2217 N N . LYS A 1 276 ? -5.145 -2.094 -6.59 1 93.75 276 LYS A N 1
ATOM 2218 C CA . LYS A 1 276 ? -6.227 -2.604 -5.754 1 93.75 276 LYS A CA 1
ATOM 2219 C C . LYS A 1 276 ? -6.27 -4.129 -5.781 1 93.75 276 LYS A C 1
ATOM 2221 O O . LYS A 1 276 ? -6.723 -4.758 -4.82 1 93.75 276 LYS A O 1
ATOM 2226 N N . ASP A 1 277 ? -5.828 -4.742 -6.914 1 97.81 277 ASP A N 1
ATOM 2227 C CA . ASP A 1 277 ? -6.039 -6.172 -7.102 1 97.81 277 ASP A CA 1
ATOM 2228 C C . ASP A 1 277 ? -4.824 -6.973 -6.637 1 97.81 277 ASP A C 1
ATOM 2230 O O . ASP A 1 277 ? -3.75 -6.406 -6.414 1 97.81 277 ASP A O 1
ATOM 2234 N N . ILE A 1 278 ? -5.066 -8.273 -6.457 1 98.19 278 ILE A N 1
ATOM 2235 C CA . ILE A 1 278 ? -4.055 -9.18 -5.918 1 98.19 278 ILE A CA 1
ATOM 2236 C C . ILE A 1 278 ? -3.848 -10.352 -6.875 1 98.19 278 ILE A C 1
ATOM 2238 O O . ILE A 1 278 ? -4.812 -10.906 -7.406 1 98.19 278 ILE A O 1
ATOM 2242 N N . ILE A 1 279 ? -2.607 -10.648 -7.141 1 98.5 279 ILE A N 1
ATOM 2243 C CA . ILE A 1 279 ? -2.266 -11.852 -7.898 1 98.5 279 ILE A CA 1
ATOM 2244 C C . ILE A 1 279 ? -2.094 -13.031 -6.945 1 98.5 279 ILE A C 1
ATOM 2246 O O . ILE A 1 279 ? -1.24 -13 -6.055 1 98.5 279 ILE A O 1
ATOM 2250 N N . ALA A 1 280 ? -2.896 -14.031 -7.07 1 98.62 280 ALA A N 1
ATOM 2251 C CA . ALA A 1 280 ? -2.812 -15.25 -6.27 1 98.62 280 ALA A CA 1
ATOM 2252 C C . ALA A 1 280 ? -2.139 -16.375 -7.047 1 98.62 280 ALA A C 1
ATOM 2254 O O . ALA A 1 280 ? -2.373 -16.531 -8.25 1 98.62 280 ALA A O 1
ATOM 2255 N N . PRO A 1 281 ? -1.315 -17.156 -6.367 1 98.69 281 PRO A N 1
ATOM 2256 C CA . PRO A 1 281 ? -0.684 -18.266 -7.074 1 98.69 281 PRO A CA 1
ATOM 2257 C C . PRO A 1 281 ? -1.685 -19.344 -7.48 1 98.69 281 PRO A C 1
ATOM 2259 O O . PRO A 1 281 ? -2.727 -19.5 -6.84 1 98.69 281 PRO A O 1
ATOM 2262 N N . TYR A 1 282 ? -1.302 -20.016 -8.57 1 98.25 282 TYR A N 1
ATOM 2263 C CA . TYR A 1 282 ? -2.014 -21.25 -8.898 1 98.25 282 TYR A CA 1
ATOM 2264 C C . TYR A 1 282 ? -1.8 -22.312 -7.82 1 98.25 282 TYR A C 1
ATOM 2266 O O . TYR A 1 282 ? -0.75 -22.344 -7.176 1 98.25 282 TYR A O 1
ATOM 2274 N N . ARG A 1 283 ? -2.832 -23.078 -7.613 1 98.06 283 ARG A N 1
ATOM 2275 C CA . ARG A 1 283 ? -2.58 -24.312 -6.871 1 98.06 283 ARG A CA 1
ATOM 2276 C C . ARG A 1 283 ? -1.818 -25.312 -7.723 1 98.06 283 ARG A C 1
ATOM 2278 O O . ARG A 1 283 ? -2.328 -25.797 -8.742 1 98.06 283 ARG A O 1
ATOM 2285 N N . HIS A 1 284 ? -0.649 -25.625 -7.32 1 96.94 284 HIS A N 1
ATOM 2286 C CA . HIS A 1 284 ? 0.135 -26.578 -8.094 1 96.94 284 HIS A CA 1
ATOM 2287 C C . HIS A 1 284 ? -0.558 -27.938 -8.164 1 96.94 284 HIS A C 1
ATOM 2289 O O . HIS A 1 284 ? -1.313 -28.297 -7.258 1 96.94 284 HIS A O 1
ATOM 2295 N N . VAL A 1 285 ? -0.258 -28.688 -9.195 1 94.44 285 VAL A N 1
ATOM 2296 C CA . VAL A 1 285 ? -0.968 -29.953 -9.383 1 94.44 285 VAL A CA 1
ATOM 2297 C C . VAL A 1 285 ? 0.008 -31.109 -9.25 1 94.44 285 VAL A C 1
ATOM 2299 O O . VAL A 1 285 ? -0.407 -32.25 -9.078 1 94.44 285 VAL A O 1
ATOM 2302 N N . VAL A 1 286 ? 1.291 -30.844 -9.32 1 94.69 286 VAL A N 1
ATOM 2303 C CA . VAL A 1 286 ? 2.275 -31.906 -9.133 1 94.69 286 VAL A CA 1
ATOM 2304 C C . VAL A 1 286 ? 2.523 -32.125 -7.641 1 94.69 286 VAL A C 1
ATOM 2306 O O . VAL A 1 286 ? 2.24 -31.234 -6.824 1 94.69 286 VAL A O 1
ATOM 2309 N N . ARG A 1 287 ? 2.992 -33.25 -7.336 1 93.69 287 ARG A N 1
ATOM 2310 C CA . ARG A 1 287 ? 3.34 -33.531 -5.945 1 93.69 287 ARG A CA 1
ATOM 2311 C C . ARG A 1 287 ? 4.566 -32.719 -5.516 1 93.69 287 ARG A C 1
ATOM 2313 O O . ARG A 1 287 ? 5.531 -32.594 -6.273 1 93.69 287 ARG A O 1
ATOM 2320 N N . SER A 1 288 ? 4.508 -32.156 -4.324 1 96.44 288 SER A N 1
ATOM 2321 C CA . SER A 1 288 ? 5.656 -31.453 -3.77 1 96.44 288 SER A CA 1
ATOM 2322 C C . SER A 1 288 ? 6.773 -32.406 -3.4 1 96.44 288 SER A C 1
ATOM 2324 O O . SER A 1 288 ? 6.527 -33.438 -2.773 1 96.44 288 SER A O 1
ATOM 2326 N N . VAL A 1 289 ? 7.926 -32.094 -3.699 1 96.88 289 VAL A N 1
ATOM 2327 C CA . VAL A 1 289 ? 9.055 -33 -3.449 1 96.88 289 VAL A CA 1
ATOM 2328 C C . VAL A 1 289 ? 9.43 -32.938 -1.969 1 96.88 289 VAL A C 1
ATOM 2330 O O . VAL A 1 289 ? 9.977 -33.906 -1.434 1 96.88 289 VAL A O 1
ATOM 2333 N N . GLY A 1 290 ? 9.156 -31.844 -1.279 1 94.12 290 GLY A N 1
ATOM 2334 C CA . GLY A 1 290 ? 9.484 -31.719 0.133 1 94.12 290 GLY A CA 1
ATOM 2335 C C . GLY A 1 290 ? 10.961 -31.906 0.421 1 94.12 290 GLY A C 1
ATOM 2336 O O . GLY A 1 290 ? 11.812 -31.281 -0.204 1 94.12 290 GLY A O 1
ATOM 2337 N N . ASN A 1 291 ? 11.234 -32.844 1.289 1 91.69 291 ASN A N 1
ATOM 2338 C CA . ASN A 1 291 ? 12.609 -33.062 1.701 1 91.69 291 ASN A CA 1
ATOM 2339 C C . ASN A 1 291 ? 13.328 -34 0.734 1 91.69 291 ASN A C 1
ATOM 2341 O O . ASN A 1 291 ? 14.555 -34.156 0.792 1 91.69 291 ASN A O 1
ATOM 2345 N N . ASP A 1 292 ? 12.586 -34.625 -0.133 1 92.56 292 ASP A N 1
ATOM 2346 C CA . ASP A 1 292 ? 13.156 -35.5 -1.147 1 92.56 292 ASP A CA 1
ATOM 2347 C C . ASP A 1 292 ? 13.523 -34.719 -2.406 1 92.56 292 ASP A C 1
ATOM 2349 O O . ASP A 1 292 ? 12.961 -34.938 -3.477 1 92.56 292 ASP A O 1
ATOM 2353 N N . SER A 1 293 ? 14.375 -33.781 -2.297 1 96.94 293 SER A N 1
ATOM 2354 C CA . SER A 1 293 ? 14.781 -32.938 -3.408 1 96.94 293 SER A CA 1
ATOM 2355 C C . SER A 1 293 ? 16.188 -33.25 -3.875 1 96.94 293 SER A C 1
ATOM 2357 O O . SER A 1 293 ? 17.156 -33.125 -3.107 1 96.94 293 SER A O 1
ATOM 2359 N N . ALA A 1 294 ? 16.312 -33.719 -5.117 1 97.69 294 ALA A N 1
ATOM 2360 C CA . ALA A 1 294 ? 17.609 -34.094 -5.688 1 97.69 294 ALA A CA 1
ATOM 2361 C C . ALA A 1 294 ? 18.531 -32.906 -5.801 1 97.69 294 ALA A C 1
ATOM 2363 O O . ALA A 1 294 ? 18.094 -31.781 -6.113 1 97.69 294 ALA A O 1
ATOM 2364 N N . THR A 1 295 ? 19.797 -33.125 -5.582 1 97.81 295 THR A N 1
ATOM 2365 C CA . THR A 1 295 ? 20.828 -32.094 -5.711 1 97.81 295 THR A CA 1
ATOM 2366 C C . THR A 1 295 ? 21.188 -31.875 -7.176 1 97.81 295 THR A C 1
ATOM 2368 O O . THR A 1 295 ? 20.688 -32.562 -8.055 1 97.81 295 THR A O 1
ATOM 2371 N N . PHE A 1 296 ? 22.078 -30.938 -7.398 1 98 296 PHE A N 1
ATOM 2372 C CA . PHE A 1 296 ? 22.484 -30.516 -8.734 1 98 296 PHE A CA 1
ATOM 2373 C C . PHE A 1 296 ? 22.953 -31.703 -9.555 1 98 296 PHE A C 1
ATOM 2375 O O . PHE A 1 296 ? 22.5 -31.906 -10.68 1 98 296 PHE A O 1
ATOM 2382 N N . ASP A 1 297 ? 23.797 -32.594 -9.039 1 97.12 297 ASP A N 1
ATOM 2383 C CA . ASP A 1 297 ? 24.438 -33.688 -9.766 1 97.12 297 ASP A CA 1
ATOM 2384 C C . ASP A 1 297 ? 23.453 -34.844 -9.977 1 97.12 297 ASP A C 1
ATOM 2386 O O . ASP A 1 297 ? 23.641 -35.656 -10.891 1 97.12 297 ASP A O 1
ATOM 2390 N N . GLU A 1 298 ? 22.438 -34.875 -9.156 1 97.75 298 GLU A N 1
ATOM 2391 C CA . GLU A 1 298 ? 21.453 -35.969 -9.242 1 97.75 298 GLU A CA 1
ATOM 2392 C C . GLU A 1 298 ? 20.375 -35.656 -10.273 1 97.75 298 GLU A C 1
ATOM 2394 O O . GLU A 1 298 ? 19.516 -36.5 -10.57 1 97.75 298 GLU A O 1
ATOM 2399 N N . ARG A 1 299 ? 20.422 -34.469 -10.859 1 98.12 299 ARG A N 1
ATOM 2400 C CA . ARG A 1 299 ? 19.438 -34.062 -11.867 1 98.12 299 ARG A CA 1
ATOM 2401 C C . ARG A 1 299 ? 20.047 -34.125 -13.266 1 98.12 299 ARG A C 1
ATOM 2403 O O . ARG A 1 299 ? 20.766 -33.219 -13.688 1 98.12 299 ARG A O 1
ATOM 2410 N N . PRO A 1 300 ? 19.688 -35.094 -13.992 1 97.31 300 PRO A N 1
ATOM 2411 C CA . PRO A 1 300 ? 20.328 -35.312 -15.297 1 97.31 300 PRO A CA 1
ATOM 2412 C C . PRO A 1 300 ? 19.797 -34.375 -16.375 1 97.31 300 PRO A C 1
ATOM 2414 O O . PRO A 1 300 ? 20.469 -34.156 -17.375 1 97.31 300 PRO A O 1
ATOM 2417 N N . ILE A 1 301 ? 18.609 -33.844 -16.219 1 98.06 301 ILE A N 1
ATOM 2418 C CA . ILE A 1 301 ? 18.016 -33 -17.234 1 98.06 301 ILE A CA 1
ATOM 2419 C C . ILE A 1 301 ? 18.391 -31.531 -16.984 1 98.06 301 ILE A C 1
ATOM 2421 O O . ILE A 1 301 ? 18.25 -31.031 -15.875 1 98.06 301 ILE A O 1
ATOM 2425 N N . LEU A 1 302 ? 18.844 -30.891 -18 1 98.19 302 LEU A N 1
ATOM 2426 C CA . LEU A 1 302 ? 19.234 -29.484 -17.891 1 98.19 302 LEU A CA 1
ATOM 2427 C C . LEU A 1 302 ? 18 -28.594 -17.828 1 98.19 302 LEU A C 1
ATOM 2429 O O . LEU A 1 302 ? 17.844 -27.812 -16.891 1 98.19 302 LEU A O 1
ATOM 2433 N N . ALA A 1 303 ? 17.156 -28.703 -18.859 1 98.25 303 ALA A N 1
ATOM 2434 C CA . ALA A 1 303 ? 15.969 -27.859 -18.969 1 98.25 303 ALA A CA 1
ATOM 2435 C C . ALA A 1 303 ? 14.734 -28.703 -19.297 1 98.25 303 ALA A C 1
ATOM 2437 O O . ALA A 1 303 ? 14.812 -29.625 -20.109 1 98.25 303 ALA A O 1
ATOM 2438 N N . TYR A 1 304 ? 13.641 -28.344 -18.672 1 97.94 304 TYR A N 1
ATOM 2439 C CA . TYR A 1 304 ? 12.422 -29.141 -18.797 1 97.94 304 TYR A CA 1
ATOM 2440 C C . TYR A 1 304 ? 11.234 -28.266 -19.172 1 97.94 304 TYR A C 1
ATOM 2442 O O . TYR A 1 304 ? 11.008 -27.219 -18.547 1 97.94 304 TYR A O 1
ATOM 2450 N N . PHE A 1 305 ? 10.5 -28.656 -20.172 1 96.88 305 PHE A N 1
ATOM 2451 C CA . PHE A 1 305 ? 9.203 -28.078 -20.516 1 96.88 305 PHE A CA 1
ATOM 2452 C C . PHE A 1 305 ? 8.258 -29.141 -21.031 1 96.88 305 PHE A C 1
ATOM 2454 O O . PHE A 1 305 ? 8.617 -29.938 -21.906 1 96.88 305 PHE A O 1
ATOM 2461 N N . GLN A 1 306 ? 7.156 -29.156 -20.484 1 93.62 306 GLN A N 1
ATOM 2462 C CA . GLN A 1 306 ? 6.074 -30.016 -20.984 1 93.62 306 GLN A CA 1
ATOM 2463 C C . GLN A 1 306 ? 4.734 -29.281 -20.906 1 93.62 306 GLN A C 1
ATOM 2465 O O . GLN A 1 306 ? 4.301 -28.859 -19.844 1 93.62 306 GLN A O 1
ATOM 2470 N N . GLY A 1 307 ? 4.109 -29.078 -22 1 90.5 307 GLY A N 1
ATOM 2471 C CA . GLY A 1 307 ? 2.852 -28.344 -22.062 1 90.5 307 GLY A CA 1
ATOM 2472 C C . GLY A 1 307 ? 2.375 -28.109 -23.484 1 90.5 307 GLY A C 1
ATOM 2473 O O . GLY A 1 307 ? 2.977 -28.609 -24.438 1 90.5 307 GLY A O 1
ATOM 2474 N N . ALA A 1 308 ? 1.243 -27.422 -23.562 1 87.44 308 ALA A N 1
ATOM 2475 C CA . ALA A 1 308 ? 0.74 -27.062 -24.891 1 87.44 308 ALA A CA 1
ATOM 2476 C C . ALA A 1 308 ? 1.724 -26.156 -25.625 1 87.44 308 ALA A C 1
ATOM 2478 O O . ALA A 1 308 ? 2.119 -25.109 -25.094 1 87.44 308 ALA A O 1
ATOM 2479 N N . ILE A 1 309 ? 2.094 -26.562 -26.75 1 90.19 309 ILE A N 1
ATOM 2480 C CA . ILE A 1 309 ? 3.129 -25.844 -27.5 1 90.19 309 ILE A CA 1
ATOM 2481 C C . ILE A 1 309 ? 2.484 -24.906 -28.5 1 90.19 309 ILE A C 1
ATOM 2483 O O . ILE A 1 309 ? 2.967 -23.781 -28.719 1 90.19 309 ILE A O 1
ATOM 2487 N N . ASN A 1 310 ? 1.412 -25.344 -29.094 1 85.94 310 ASN A N 1
ATOM 2488 C CA . ASN A 1 310 ? 0.69 -24.469 -30.016 1 85.94 310 ASN A CA 1
ATOM 2489 C C . ASN A 1 310 ? -0.3 -23.562 -29.281 1 85.94 310 ASN A C 1
ATOM 2491 O O . ASN A 1 310 ? -1.341 -24.031 -28.812 1 85.94 310 ASN A O 1
ATOM 2495 N N . ARG A 1 311 ? 0.152 -22.359 -29.125 1 84.31 311 ARG A N 1
ATOM 2496 C CA . ARG A 1 311 ? -0.663 -21.359 -28.422 1 84.31 311 ARG A CA 1
ATOM 2497 C C . ARG A 1 311 ? -0.811 -20.094 -29.25 1 84.31 311 ARG A C 1
ATOM 2499 O O . ARG A 1 311 ? -0.212 -19.969 -30.328 1 84.31 311 ARG A O 1
ATOM 2506 N N . LYS A 1 312 ? -1.731 -19.234 -28.844 1 78.69 312 LYS A N 1
ATOM 2507 C CA . LYS A 1 312 ? -1.97 -17.953 -29.5 1 78.69 312 LYS A CA 1
ATOM 2508 C C . LYS A 1 312 ? -1.231 -16.828 -28.781 1 78.69 312 LYS A C 1
ATOM 2510 O O . LYS A 1 312 ? -0.618 -17.031 -27.734 1 78.69 312 LYS A O 1
ATOM 2515 N N . ASP A 1 313 ? -1.113 -15.68 -29.422 1 75.38 313 ASP A N 1
ATOM 2516 C CA . ASP A 1 313 ? -0.602 -14.453 -28.812 1 75.38 313 ASP A CA 1
ATOM 2517 C C . ASP A 1 313 ? 0.805 -14.664 -28.25 1 75.38 313 ASP A C 1
ATOM 2519 O O . ASP A 1 313 ? 1.7 -15.117 -28.969 1 75.38 313 ASP A O 1
ATOM 2523 N N . GLY A 1 314 ? 0.986 -14.383 -27.031 1 68.12 314 GLY A N 1
ATOM 2524 C CA . GLY A 1 314 ? 2.275 -14.492 -26.359 1 68.12 314 GLY A CA 1
ATOM 2525 C C . GLY A 1 314 ? 2.799 -15.914 -26.297 1 68.12 314 GLY A C 1
ATOM 2526 O O . GLY A 1 314 ? 3.994 -16.125 -26.094 1 68.12 314 GLY A O 1
ATOM 2527 N N . GLY A 1 315 ? 1.913 -16.828 -26.641 1 80.19 315 GLY A N 1
ATOM 2528 C CA . GLY A 1 315 ? 2.279 -18.234 -26.547 1 80.19 315 GLY A CA 1
ATOM 2529 C C . GLY A 1 315 ? 2.926 -18.766 -27.812 1 80.19 315 GLY A C 1
ATOM 2530 O O . GLY A 1 315 ? 3.459 -19.875 -27.812 1 80.19 315 GLY A O 1
ATOM 2531 N N . LYS A 1 316 ? 3.029 -17.938 -28.812 1 86.69 316 LYS A N 1
ATOM 2532 C CA . LYS A 1 316 ? 3.678 -18.328 -30.047 1 86.69 316 LYS A CA 1
ATOM 2533 C C . LYS A 1 316 ? 5.16 -18.625 -29.828 1 86.69 316 LYS A C 1
ATOM 2535 O O . LYS A 1 316 ? 5.766 -19.391 -30.594 1 86.69 316 LYS A O 1
ATOM 2540 N N . ILE A 1 317 ? 5.613 -18.047 -28.828 1 92.62 317 ILE A N 1
ATOM 2541 C CA . ILE A 1 317 ? 7.027 -18.219 -28.5 1 92.62 317 ILE A CA 1
ATOM 2542 C C . ILE A 1 317 ? 7.324 -19.672 -28.188 1 92.62 317 ILE A C 1
ATOM 2544 O O . ILE A 1 317 ? 8.453 -20.141 -28.391 1 92.62 317 ILE A O 1
ATOM 2548 N N . ARG A 1 318 ? 6.402 -20.422 -27.672 1 94.06 318 ARG A N 1
ATOM 2549 C CA . ARG A 1 318 ? 6.602 -21.828 -27.297 1 94.06 318 ARG A CA 1
ATOM 2550 C C . ARG A 1 318 ? 6.992 -22.672 -28.516 1 94.06 318 ARG A C 1
ATOM 2552 O O . ARG A 1 318 ? 7.879 -23.516 -28.422 1 94.06 318 ARG A O 1
ATOM 2559 N N . ARG A 1 319 ? 6.336 -22.359 -29.594 1 93.44 319 ARG A N 1
ATOM 2560 C CA . ARG A 1 319 ? 6.641 -23.094 -30.812 1 93.44 319 ARG A CA 1
ATOM 2561 C C . ARG A 1 319 ? 8.062 -22.812 -31.281 1 93.44 319 ARG A C 1
ATOM 2563 O O . ARG A 1 319 ? 8.789 -23.719 -31.672 1 93.44 319 ARG A O 1
ATOM 2570 N N . LYS A 1 320 ? 8.398 -21.547 -31.266 1 94.44 320 LYS A N 1
ATOM 2571 C CA . LYS A 1 320 ? 9.742 -21.172 -31.656 1 94.44 320 LYS A CA 1
ATOM 2572 C C . LYS A 1 320 ? 10.797 -21.859 -30.797 1 94.44 320 LYS A C 1
ATOM 2574 O O . LYS A 1 320 ? 11.766 -22.406 -31.297 1 94.44 320 LYS A O 1
ATOM 2579 N N . LEU A 1 321 ? 10.562 -21.844 -29.547 1 96.38 321 LEU A N 1
ATOM 2580 C CA . LEU A 1 321 ? 11.508 -22.453 -28.609 1 96.38 321 LEU A CA 1
ATOM 2581 C C . LEU A 1 321 ? 11.539 -23.969 -28.766 1 96.38 321 LEU A C 1
ATOM 2583 O O . LEU A 1 321 ? 12.586 -24.594 -28.609 1 96.38 321 LEU A O 1
ATOM 2587 N N . TYR A 1 322 ? 10.391 -24.531 -29.094 1 95.25 322 TYR A N 1
ATOM 2588 C CA . TYR A 1 322 ? 10.32 -25.969 -29.344 1 95.25 322 TYR A CA 1
ATOM 2589 C C . TYR A 1 322 ? 11.281 -26.375 -30.453 1 95.25 322 TYR A C 1
ATOM 2591 O O . TYR A 1 322 ? 12.062 -27.312 -30.297 1 95.25 322 TYR A O 1
ATOM 2599 N N . TYR A 1 323 ? 11.352 -25.688 -31.484 1 93.94 323 TYR A N 1
ATOM 2600 C CA . TYR A 1 323 ? 12.188 -26.031 -32.625 1 93.94 323 TYR A CA 1
ATOM 2601 C C . TYR A 1 323 ? 13.656 -25.75 -32.344 1 93.94 323 TYR A C 1
ATOM 2603 O O . TYR A 1 323 ? 14.547 -26.406 -32.906 1 93.94 323 TYR A O 1
ATOM 2611 N N . LEU A 1 324 ? 13.859 -24.828 -31.438 1 95.12 324 LEU A N 1
ATOM 2612 C CA . LEU A 1 324 ? 15.234 -24.469 -31.078 1 95.12 324 LEU A CA 1
ATOM 2613 C C . LEU A 1 324 ? 15.82 -25.484 -30.109 1 95.12 324 LEU A C 1
ATOM 2615 O O . LEU A 1 324 ? 17.031 -25.719 -30.109 1 95.12 324 LEU A O 1
ATOM 2619 N N . LEU A 1 325 ? 14.891 -26.141 -29.312 1 96.31 325 LEU A N 1
ATOM 2620 C CA . LEU A 1 325 ? 15.438 -26.812 -28.141 1 96.31 325 LEU A CA 1
ATOM 2621 C C . LEU A 1 325 ? 15.102 -28.297 -28.156 1 96.31 325 LEU A C 1
ATOM 2623 O O . LEU A 1 325 ? 15.719 -29.094 -27.438 1 96.31 325 LEU A O 1
ATOM 2627 N N . LYS A 1 326 ? 14.211 -28.766 -28.953 1 93.44 326 LYS A N 1
ATOM 2628 C CA . LYS A 1 326 ? 13.672 -30.125 -28.875 1 93.44 326 LYS A CA 1
ATOM 2629 C C . LYS A 1 326 ? 14.758 -31.172 -29.109 1 93.44 326 LYS A C 1
ATOM 2631 O O . LYS A 1 326 ? 14.703 -32.25 -28.547 1 93.44 326 LYS A O 1
ATOM 2636 N N . ASP A 1 327 ? 15.789 -30.859 -29.875 1 94.5 327 ASP A N 1
ATOM 2637 C CA . ASP A 1 327 ? 16.797 -31.844 -30.266 1 94.5 327 ASP A CA 1
ATOM 2638 C C . ASP A 1 327 ? 18.078 -31.672 -29.453 1 94.5 327 ASP A C 1
ATOM 2640 O O . ASP A 1 327 ? 19.078 -32.344 -29.703 1 94.5 327 ASP A O 1
ATOM 2644 N N . GLU A 1 328 ? 18.078 -30.75 -28.562 1 94.62 328 GLU A N 1
ATOM 2645 C CA . GLU A 1 328 ? 19.25 -30.516 -27.734 1 94.62 328 GLU A CA 1
ATOM 2646 C C . GLU A 1 328 ? 19.422 -31.609 -26.688 1 94.62 328 GLU A C 1
ATOM 2648 O O . GLU A 1 328 ? 18.438 -32.094 -26.109 1 94.62 328 GLU A O 1
ATOM 2653 N N . LYS A 1 329 ? 20.656 -31.875 -26.484 1 90.94 329 LYS A N 1
ATOM 2654 C CA . LYS A 1 329 ? 20.984 -32.906 -25.5 1 90.94 329 LYS A CA 1
ATOM 2655 C C . LYS A 1 329 ? 20.578 -32.469 -24.094 1 90.94 329 LYS A C 1
ATOM 2657 O O . LYS A 1 329 ? 20.688 -31.297 -23.75 1 90.94 329 LYS A O 1
ATOM 2662 N N . ASP A 1 330 ? 20 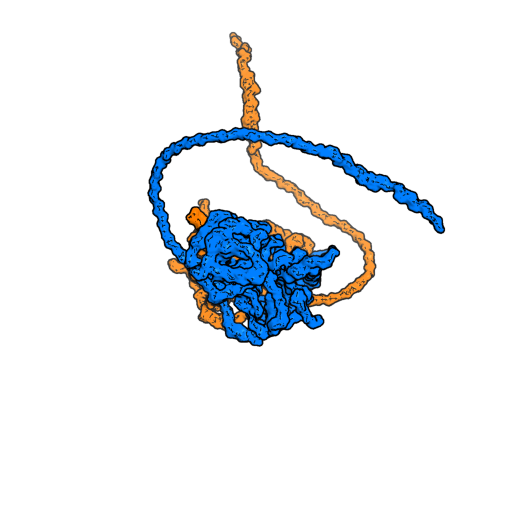-33.312 -23.203 1 93.38 330 ASP A N 1
ATOM 2663 C CA . ASP A 1 330 ? 19.641 -33.156 -21.797 1 93.38 330 ASP A CA 1
ATOM 2664 C C . ASP A 1 330 ? 18.5 -32.156 -21.641 1 93.38 330 ASP A C 1
ATOM 2666 O O . ASP A 1 330 ? 18.312 -31.578 -20.562 1 93.38 330 ASP A O 1
ATOM 2670 N N . VAL A 1 331 ? 17.906 -31.688 -22.797 1 97.38 331 VAL A N 1
ATOM 2671 C CA . VAL A 1 331 ? 16.719 -30.844 -22.734 1 97.38 331 VAL A CA 1
ATOM 2672 C C . VAL A 1 331 ? 15.469 -31.672 -23.016 1 97.38 331 VAL A C 1
ATOM 2674 O O . VAL A 1 331 ? 15.438 -32.469 -23.984 1 97.38 331 VAL A O 1
ATOM 2677 N N . HIS A 1 332 ? 14.547 -31.641 -22.141 1 96.69 332 HIS A N 1
ATOM 2678 C CA . HIS A 1 332 ? 13.234 -32.219 -22.375 1 96.69 332 HIS A CA 1
ATOM 2679 C C . HIS A 1 332 ? 12.219 -31.156 -22.766 1 96.69 332 HIS A C 1
ATOM 2681 O O . HIS A 1 332 ? 11.852 -30.312 -21.953 1 96.69 332 HIS A O 1
ATOM 2687 N N . PHE A 1 333 ? 11.828 -31.094 -23.969 1 95.69 333 PHE A N 1
ATOM 2688 C CA . PHE A 1 333 ? 10.812 -30.188 -24.484 1 95.69 333 PHE A CA 1
ATOM 2689 C C . PHE A 1 333 ? 9.742 -30.938 -25.266 1 95.69 333 PHE A C 1
ATOM 2691 O O . PHE A 1 333 ? 9.984 -31.406 -26.375 1 95.69 333 PHE A O 1
ATOM 2698 N N . SER A 1 334 ? 8.555 -31.047 -24.656 1 91.75 334 SER A N 1
ATOM 2699 C CA . SER A 1 334 ? 7.566 -31.922 -25.281 1 91.75 334 SER A CA 1
ATOM 2700 C C . SER A 1 334 ? 6.156 -31.359 -25.109 1 91.75 334 SER A C 1
ATOM 2702 O O . SER A 1 334 ? 5.922 -30.5 -24.25 1 91.75 334 SER A O 1
ATOM 2704 N N . TYR A 1 335 ? 5.277 -31.891 -25.922 1 85.81 335 TYR A N 1
ATOM 2705 C CA . TYR A 1 335 ? 3.854 -31.594 -25.812 1 85.81 335 TYR A CA 1
ATOM 2706 C C . TYR A 1 335 ? 3.273 -32.188 -24.531 1 85.81 335 TYR A C 1
ATOM 2708 O O . TYR A 1 335 ? 3.695 -33.25 -24.078 1 85.81 335 TYR A O 1
ATOM 2716 N N . GLY A 1 336 ? 2.43 -31.391 -23.984 1 76.88 336 GLY A N 1
ATOM 2717 C CA . GLY A 1 336 ? 1.779 -31.859 -22.781 1 76.88 336 GLY A CA 1
ATOM 2718 C C . GLY A 1 336 ? 0.663 -32.844 -23.047 1 76.88 336 GLY A C 1
ATOM 2719 O O . GLY A 1 336 ? 0.137 -32.938 -24.156 1 76.88 336 GLY A O 1
ATOM 2720 N N . SER A 1 337 ? 0.573 -33.906 -22.109 1 67.38 337 SER A N 1
ATOM 2721 C CA . SER A 1 337 ? -0.611 -34.75 -22.094 1 67.38 337 SER A CA 1
ATOM 2722 C C . SER A 1 337 ? -1.479 -34.469 -20.859 1 67.38 337 SER A C 1
ATOM 2724 O O . SER A 1 337 ? -0.962 -34.188 -19.781 1 67.38 337 SER A O 1
ATOM 2726 N N . VAL A 1 338 ? -2.797 -34.031 -21.062 1 57.53 338 VAL A N 1
ATOM 2727 C CA . VAL A 1 338 ? -3.707 -33.594 -20.016 1 57.53 338 VAL A CA 1
ATOM 2728 C C . VAL A 1 338 ? -4.086 -34.781 -19.141 1 57.53 338 VAL A C 1
ATOM 2730 O O . VAL A 1 338 ? -4.723 -34.625 -18.094 1 57.53 338 VAL A O 1
ATOM 2733 N N . ARG A 1 339 ? -3.59 -36 -19.312 1 60.88 339 ARG A N 1
ATOM 2734 C CA . ARG A 1 339 ? -4.07 -37.125 -18.547 1 60.88 339 ARG A CA 1
ATOM 2735 C C . ARG A 1 339 ? -3.225 -37.375 -17.297 1 60.88 339 ARG A C 1
ATOM 2737 O O . ARG A 1 339 ? -2.133 -36.812 -17.172 1 60.88 339 ARG A O 1
ATOM 2744 N N . GLU A 1 340 ? -3.869 -37.906 -16.219 1 59.94 340 GLU A N 1
ATOM 2745 C CA . GLU A 1 340 ? -3.248 -38.25 -14.945 1 59.94 340 GLU A CA 1
ATOM 2746 C C . GLU A 1 340 ? -1.809 -38.719 -15.141 1 59.94 340 GLU A C 1
ATOM 2748 O O . GLU A 1 340 ? -0.919 -38.344 -14.375 1 59.94 340 GLU A O 1
ATOM 2753 N N . ASN A 1 341 ? -1.608 -39.344 -16.062 1 74.94 341 ASN A N 1
ATOM 2754 C CA . ASN A 1 341 ? -0.261 -39.812 -16.328 1 74.94 341 ASN A CA 1
ATOM 2755 C C . ASN A 1 341 ? 0.671 -38.688 -16.766 1 74.94 341 ASN A C 1
ATOM 2757 O O . ASN A 1 341 ? 1.871 -38.75 -16.484 1 74.94 341 ASN A O 1
ATOM 2761 N N . GLY A 1 342 ? 0.031 -37.656 -17.156 1 80.44 342 GLY A N 1
ATOM 2762 C CA . GLY A 1 342 ? 0.799 -36.469 -17.578 1 80.44 342 GLY A CA 1
ATOM 2763 C C . GLY A 1 342 ? 1.299 -35.656 -16.406 1 80.44 342 GLY A C 1
ATOM 2764 O O . GLY A 1 342 ? 2.453 -35.219 -16.391 1 80.44 342 GLY A O 1
ATOM 2765 N N . ILE A 1 343 ? 0.493 -35.594 -15.383 1 87.12 343 ILE A N 1
ATOM 2766 C CA . ILE A 1 343 ? 0.834 -34.812 -14.195 1 87.12 343 ILE A CA 1
ATOM 2767 C C . ILE A 1 343 ? 1.97 -35.5 -13.445 1 87.12 343 ILE A C 1
ATOM 2769 O O . ILE A 1 343 ? 2.928 -34.844 -13.023 1 87.12 343 ILE A O 1
ATOM 2773 N N . ARG A 1 344 ? 1.847 -36.781 -13.273 1 87.88 344 ARG A N 1
ATOM 2774 C CA . ARG A 1 344 ? 2.883 -37.562 -12.586 1 87.88 344 ARG A CA 1
ATOM 2775 C C . ARG A 1 344 ? 4.211 -37.469 -13.328 1 87.88 344 ARG A C 1
ATOM 2777 O O . ARG A 1 344 ? 5.258 -37.25 -12.719 1 87.88 344 ARG A O 1
ATOM 2784 N N . SER A 1 345 ? 4.121 -37.656 -14.586 1 90.56 345 SER A N 1
ATOM 2785 C CA . SER A 1 345 ? 5.32 -37.594 -15.414 1 90.56 345 SER A CA 1
ATOM 2786 C C . SER A 1 345 ? 5.965 -36.188 -15.367 1 90.56 345 SER A C 1
ATOM 2788 O O . SER A 1 345 ? 7.191 -36.094 -15.305 1 90.56 345 SER A O 1
ATOM 2790 N N . SER A 1 346 ? 5.121 -35.25 -15.422 1 92.81 346 SER A N 1
ATOM 2791 C CA . SER A 1 346 ? 5.633 -33.875 -15.344 1 92.81 346 SER A CA 1
ATOM 2792 C C . SER A 1 346 ? 6.309 -33.625 -14 1 92.81 346 SER A C 1
ATOM 2794 O O . SER A 1 346 ? 7.359 -32.969 -13.945 1 92.81 346 SER A O 1
ATOM 2796 N N . GLY A 1 347 ? 5.688 -34.125 -12.938 1 94.88 347 GLY A N 1
ATOM 2797 C CA . GLY A 1 347 ? 6.285 -33.969 -11.617 1 94.88 347 GLY A CA 1
ATOM 2798 C C . GLY A 1 347 ? 7.664 -34.594 -11.516 1 94.88 347 GLY A C 1
ATOM 2799 O O . GLY A 1 347 ? 8.594 -34 -11 1 94.88 347 GLY A O 1
ATOM 2800 N N . GLN A 1 348 ? 7.762 -35.781 -12.039 1 95.12 348 GLN A N 1
ATOM 2801 C CA . GLN A 1 348 ? 9.039 -36.5 -12.023 1 95.12 348 GLN A CA 1
ATOM 2802 C C . GLN A 1 348 ? 10.062 -35.781 -12.914 1 95.12 348 GLN A C 1
ATOM 2804 O O . GLN A 1 348 ? 11.227 -35.656 -12.547 1 95.12 348 GLN A O 1
ATOM 2809 N N . GLY A 1 349 ? 9.555 -35.375 -14.039 1 96.5 349 GLY A N 1
ATOM 2810 C CA . GLY A 1 349 ? 10.422 -34.625 -14.938 1 96.5 349 GLY A CA 1
ATOM 2811 C C . GLY A 1 349 ? 10.984 -33.344 -14.328 1 96.5 349 GLY A C 1
ATOM 2812 O O . GLY A 1 349 ? 12.18 -33.094 -14.422 1 96.5 349 GLY A O 1
ATOM 2813 N N . MET A 1 350 ? 10.172 -32.625 -13.703 1 98.06 350 MET A N 1
ATOM 2814 C CA . MET A 1 350 ? 10.594 -31.391 -13.07 1 98.06 350 MET A CA 1
ATOM 2815 C C . MET A 1 350 ? 11.547 -31.656 -11.906 1 98.06 350 MET A C 1
ATOM 2817 O O . MET A 1 350 ? 12.562 -30.984 -11.75 1 98.06 350 MET A O 1
ATOM 2821 N N . ALA A 1 351 ? 11.258 -32.719 -11.133 1 98.19 351 ALA A N 1
ATOM 2822 C CA . ALA A 1 351 ? 12.07 -33.062 -9.969 1 98.19 351 ALA A CA 1
ATOM 2823 C C . ALA A 1 351 ? 13.453 -33.531 -10.391 1 98.19 351 ALA A C 1
ATOM 2825 O O . ALA A 1 351 ? 14.391 -33.5 -9.586 1 98.19 351 ALA A O 1
ATOM 2826 N N . SER A 1 352 ? 13.57 -33.938 -11.633 1 98.12 352 SER A N 1
ATOM 2827 C CA . SER A 1 352 ? 14.828 -34.469 -12.141 1 98.12 352 SER A CA 1
ATOM 2828 C C . SER A 1 352 ? 15.539 -33.438 -13.023 1 98.12 352 SER A C 1
ATOM 2830 O O . SER A 1 352 ? 16.484 -33.781 -13.742 1 98.12 352 SER A O 1
ATOM 2832 N N . SER A 1 353 ? 15.102 -32.219 -12.977 1 98.69 353 SER A N 1
ATOM 2833 C CA . SER A 1 353 ? 15.641 -31.188 -13.867 1 98.69 353 SER A CA 1
ATOM 2834 C C . SER A 1 353 ? 16.266 -30.047 -13.078 1 98.69 353 SER A C 1
ATOM 2836 O O . SER A 1 353 ? 15.805 -29.719 -11.992 1 98.69 353 SER A O 1
ATOM 2838 N N . LYS A 1 354 ? 17.297 -29.484 -13.656 1 98.69 354 LYS A N 1
ATOM 2839 C CA . LYS A 1 354 ? 17.953 -28.344 -13.031 1 98.69 354 LYS A CA 1
ATOM 2840 C C . LYS A 1 354 ? 17.141 -27.062 -13.211 1 98.69 354 LYS A C 1
ATOM 2842 O O . LYS A 1 354 ? 16.984 -26.281 -12.273 1 98.69 354 LYS A O 1
ATOM 2847 N N . PHE A 1 355 ? 16.609 -26.922 -14.43 1 98.75 355 PHE A N 1
ATOM 2848 C CA . PHE A 1 355 ? 15.828 -25.734 -14.758 1 98.75 355 PHE A CA 1
ATOM 2849 C C . PHE A 1 355 ? 14.484 -26.125 -15.359 1 98.75 355 PHE A C 1
ATOM 2851 O O . PHE A 1 355 ? 14.391 -27.094 -16.109 1 98.75 355 PHE A O 1
ATOM 2858 N N . CYS A 1 356 ? 13.438 -25.453 -15.008 1 98.75 356 CYS A N 1
ATOM 2859 C CA . CYS A 1 356 ? 12.117 -25.609 -15.602 1 98.75 356 CYS A CA 1
ATOM 2860 C C . CYS A 1 356 ? 11.695 -24.344 -16.344 1 98.75 356 CYS A C 1
ATOM 2862 O O . CYS A 1 356 ? 11.672 -23.25 -15.758 1 98.75 356 CYS A O 1
ATOM 2864 N N . LEU A 1 357 ? 11.375 -24.516 -17.578 1 98.12 357 LEU A N 1
ATOM 2865 C CA . LEU A 1 357 ? 11.008 -23.375 -18.422 1 98.12 357 LEU A CA 1
ATOM 2866 C C . LEU A 1 357 ? 9.562 -22.969 -18.188 1 98.12 357 LEU A C 1
ATOM 2868 O O . LEU A 1 357 ? 8.648 -23.781 -18.312 1 98.12 357 LEU A O 1
ATOM 2872 N N . ASN A 1 358 ? 9.375 -21.781 -17.766 1 97.44 358 ASN A N 1
ATOM 2873 C CA . ASN A 1 358 ? 8.055 -21.172 -17.594 1 97.44 358 ASN A CA 1
ATOM 2874 C C . ASN A 1 358 ? 7.793 -20.109 -18.641 1 97.44 358 ASN A C 1
ATOM 2876 O O . ASN A 1 358 ? 8.039 -18.922 -18.406 1 97.44 358 ASN A O 1
ATOM 2880 N N . ILE A 1 359 ? 7.191 -20.562 -19.688 1 96.31 359 ILE A N 1
ATOM 2881 C CA . ILE A 1 359 ? 6.984 -19.75 -20.875 1 96.31 359 ILE A CA 1
ATOM 2882 C C . ILE A 1 359 ? 5.523 -19.312 -20.953 1 96.31 359 ILE A C 1
ATOM 2884 O O . ILE A 1 359 ? 4.617 -20.109 -20.75 1 96.31 359 ILE A O 1
ATOM 2888 N N . ALA A 1 360 ? 5.367 -18.062 -21.328 1 93.88 360 ALA A N 1
ATOM 2889 C CA . ALA A 1 360 ? 4.008 -17.531 -21.453 1 93.88 360 ALA A CA 1
ATOM 2890 C C . ALA A 1 360 ? 3.184 -18.375 -22.422 1 93.88 360 ALA A C 1
ATOM 2892 O O . ALA A 1 360 ? 3.717 -18.906 -23.406 1 93.88 360 ALA A O 1
ATOM 2893 N N . GLY A 1 361 ? 1.901 -18.516 -22.094 1 91.56 361 GLY A N 1
ATOM 2894 C CA . GLY A 1 361 ? 0.925 -19.062 -23.031 1 91.56 361 GLY A CA 1
ATOM 2895 C C . GLY A 1 361 ? 0.01 -18.016 -23.625 1 91.56 361 GLY A C 1
ATOM 2896 O O . GLY A 1 361 ? 0.475 -16.953 -24.078 1 91.56 361 GLY A O 1
ATOM 2897 N N . ASP A 1 362 ? -1.275 -18.391 -23.547 1 88.62 362 ASP A N 1
ATOM 2898 C CA . ASP A 1 362 ? -2.25 -17.391 -24 1 88.62 362 ASP A CA 1
ATOM 2899 C C . ASP A 1 362 ? -2.281 -16.188 -23.047 1 88.62 362 ASP A C 1
ATOM 2901 O O . ASP A 1 362 ? -2.68 -15.094 -23.453 1 88.62 362 ASP A O 1
ATOM 2905 N N . THR A 1 363 ? -1.93 -16.453 -21.844 1 92.94 363 THR A N 1
ATOM 2906 C CA . THR A 1 363 ? -1.769 -15.422 -20.828 1 92.94 363 THR A CA 1
ATOM 2907 C C . THR A 1 363 ? -0.342 -15.414 -20.281 1 92.94 363 THR A C 1
ATOM 2909 O O . THR A 1 363 ? 0.431 -16.344 -20.547 1 92.94 363 THR A O 1
ATOM 2912 N N . PRO A 1 364 ? 0.008 -14.375 -19.594 1 95 364 PRO A N 1
ATOM 2913 C CA . PRO A 1 364 ? 1.405 -14.227 -19.188 1 95 364 PRO A CA 1
ATOM 2914 C C . PRO A 1 364 ? 1.814 -15.227 -18.109 1 95 364 PRO A C 1
ATOM 2916 O O . PRO A 1 364 ? 3.008 -15.43 -17.875 1 95 364 PRO A O 1
ATOM 2919 N N . SER A 1 365 ? 0.884 -15.812 -17.422 1 94.88 365 SER A N 1
ATOM 2920 C CA . SER A 1 365 ? 1.217 -16.703 -16.312 1 94.88 365 SER A CA 1
ATOM 2921 C C . SER A 1 365 ? 0.66 -18.109 -16.531 1 94.88 365 SER A C 1
ATOM 2923 O O . SER A 1 365 ? -0.197 -18.312 -17.406 1 94.88 365 SER A O 1
ATOM 2925 N N . SER A 1 366 ? 1.235 -19.062 -15.805 1 94.12 366 SER A N 1
ATOM 2926 C CA . SER A 1 366 ? 0.772 -20.438 -15.844 1 94.12 366 SER A CA 1
ATOM 2927 C C . SER A 1 366 ? 1.094 -21.172 -14.539 1 94.12 366 SER A C 1
ATOM 2929 O O . SER A 1 366 ? 1.971 -20.734 -13.781 1 94.12 366 SER A O 1
ATOM 2931 N N . ASN A 1 367 ? 0.391 -22.234 -14.328 1 96 367 ASN A N 1
ATOM 2932 C CA . ASN A 1 367 ? 0.61 -23.062 -13.141 1 96 367 ASN A CA 1
ATOM 2933 C C . ASN A 1 367 ? 2.004 -23.672 -13.141 1 96 367 ASN A C 1
ATOM 2935 O O . ASN A 1 367 ? 2.516 -24.062 -12.086 1 96 367 ASN A O 1
ATOM 2939 N N . ARG A 1 368 ? 2.639 -23.766 -14.289 1 95.31 368 ARG A N 1
ATOM 2940 C CA . ARG A 1 368 ? 3.936 -24.422 -14.422 1 95.31 368 ARG A CA 1
ATOM 2941 C C . ARG A 1 368 ? 4.961 -23.812 -13.477 1 95.31 368 ARG A C 1
ATOM 2943 O O . ARG A 1 368 ? 5.828 -24.5 -12.945 1 95.31 368 ARG A O 1
ATOM 2950 N N . LEU A 1 369 ? 4.832 -22.547 -13.297 1 98.19 369 LEU A N 1
ATOM 2951 C CA . LEU A 1 369 ? 5.75 -21.859 -12.391 1 98.19 369 LEU A CA 1
ATOM 2952 C C . LEU A 1 369 ? 5.648 -22.453 -10.984 1 98.19 369 LEU A C 1
ATOM 2954 O O . LEU A 1 369 ? 6.668 -22.734 -10.352 1 98.19 369 LEU A O 1
ATOM 2958 N N . PHE A 1 370 ? 4.512 -22.656 -10.531 1 98.62 370 PHE A N 1
ATOM 2959 C CA . PHE A 1 370 ? 4.285 -23.094 -9.156 1 98.62 370 PHE A CA 1
ATOM 2960 C C . PHE A 1 370 ? 4.566 -24.578 -9.016 1 98.62 370 PHE A C 1
ATOM 2962 O O . PHE A 1 370 ? 5.059 -25.031 -7.977 1 98.62 370 PHE A O 1
ATOM 2969 N N . ASP A 1 371 ? 4.27 -25.359 -10.102 1 98 371 ASP A N 1
ATOM 2970 C CA . ASP A 1 371 ? 4.719 -26.75 -10.148 1 98 371 ASP A CA 1
ATOM 2971 C C . ASP A 1 371 ? 6.238 -26.828 -10.039 1 98 371 ASP A C 1
ATOM 2973 O O . ASP A 1 371 ? 6.762 -27.688 -9.328 1 98 371 ASP A O 1
ATOM 2977 N N . ALA A 1 372 ? 6.91 -25.969 -10.742 1 98.69 372 ALA A N 1
ATOM 2978 C CA . ALA A 1 372 ? 8.367 -25.938 -10.703 1 98.69 372 ALA A CA 1
ATOM 2979 C C . ALA A 1 372 ? 8.875 -25.609 -9.305 1 98.69 372 ALA A C 1
ATOM 2981 O O . ALA A 1 372 ? 9.82 -26.234 -8.812 1 98.69 372 ALA A O 1
ATOM 2982 N N . ILE A 1 373 ? 8.234 -24.641 -8.656 1 98.81 373 ILE A N 1
ATOM 2983 C CA . ILE A 1 373 ? 8.656 -24.172 -7.332 1 98.81 373 ILE A CA 1
ATOM 2984 C C . ILE A 1 373 ? 8.57 -25.328 -6.336 1 98.81 373 ILE A C 1
ATOM 2986 O O . ILE A 1 373 ? 9.531 -25.609 -5.617 1 98.81 373 ILE A O 1
ATOM 2990 N N . VAL A 1 374 ? 7.492 -26.094 -6.332 1 98.38 374 VAL A N 1
ATOM 2991 C CA . VAL A 1 374 ? 7.316 -27.141 -5.324 1 98.38 374 VAL A CA 1
ATOM 2992 C C . VAL A 1 374 ? 8.148 -28.359 -5.695 1 98.38 374 VAL A C 1
ATOM 2994 O O . VAL A 1 374 ? 8.359 -29.25 -4.871 1 98.38 374 VAL A O 1
ATOM 2997 N N . SER A 1 375 ? 8.578 -28.453 -6.98 1 98.5 375 SER A N 1
ATOM 2998 C CA . SER A 1 375 ? 9.484 -29.5 -7.426 1 98.5 375 SER A CA 1
ATOM 2999 C C . SER A 1 375 ? 10.945 -29.094 -7.223 1 98.5 375 SER A C 1
ATOM 3001 O O . SER A 1 375 ? 11.852 -29.859 -7.555 1 98.5 375 SER A O 1
ATOM 3003 N N . HIS A 1 376 ? 11.156 -27.906 -6.695 1 98.75 376 HIS A N 1
ATOM 3004 C CA . HIS A 1 376 ? 12.469 -27.312 -6.48 1 98.75 376 HIS A CA 1
ATOM 3005 C C . HIS A 1 376 ? 13.281 -27.281 -7.77 1 98.75 376 HIS A C 1
ATOM 3007 O O . HIS A 1 376 ? 14.492 -27.531 -7.754 1 98.75 376 HIS A O 1
ATOM 3013 N N . CYS A 1 377 ? 12.648 -27.219 -8.852 1 98.81 377 CYS A N 1
ATOM 3014 C CA . CYS A 1 377 ? 13.25 -26.984 -10.156 1 98.81 377 CYS A CA 1
ATOM 3015 C C . CYS A 1 377 ? 13.359 -25.484 -10.445 1 98.81 377 CYS A C 1
ATOM 3017 O O . CYS A 1 377 ? 12.344 -24.797 -10.523 1 98.81 377 CYS A O 1
ATOM 3019 N N . VAL A 1 378 ? 14.531 -24.906 -10.586 1 98.81 378 VAL A N 1
ATOM 3020 C CA . VAL A 1 378 ? 14.734 -23.469 -10.719 1 98.81 378 VAL A CA 1
ATOM 3021 C C . VAL A 1 378 ? 13.984 -22.953 -11.938 1 98.81 378 VAL A C 1
ATOM 3023 O O . VAL A 1 378 ? 14.281 -23.344 -13.07 1 98.81 378 VAL A O 1
ATOM 3026 N N . PRO A 1 379 ? 13.055 -22.094 -11.773 1 98.75 379 PRO A N 1
ATOM 3027 C CA . PRO A 1 379 ? 12.25 -21.609 -12.906 1 98.75 379 PRO A CA 1
ATOM 3028 C C . PRO A 1 379 ? 13 -20.625 -13.789 1 98.75 379 PRO A C 1
ATOM 3030 O O . PRO A 1 379 ? 13.719 -19.75 -13.281 1 98.75 379 PRO A O 1
ATOM 3033 N N . ILE A 1 380 ? 12.914 -20.844 -15.016 1 98.5 380 ILE A N 1
ATOM 3034 C CA . ILE A 1 380 ? 13.273 -19.844 -16.016 1 98.5 380 ILE A CA 1
ATOM 3035 C C . ILE A 1 380 ? 12.016 -19.156 -16.547 1 98.5 380 ILE A C 1
ATOM 3037 O O . ILE A 1 380 ? 11.234 -19.766 -17.297 1 98.5 380 ILE A O 1
ATOM 3041 N N . VAL A 1 381 ? 11.836 -17.906 -16.188 1 98.25 381 VAL A N 1
ATOM 3042 C CA . VAL A 1 381 ? 10.602 -17.203 -16.516 1 98.25 381 VAL A CA 1
ATOM 3043 C C . VAL A 1 381 ? 10.781 -16.406 -17.797 1 98.25 381 VAL A C 1
ATOM 3045 O O . VAL A 1 381 ? 11.57 -15.469 -17.844 1 98.25 381 VAL A O 1
ATOM 3048 N N . ILE A 1 382 ? 10.07 -16.812 -18.781 1 97.12 382 ILE A N 1
ATOM 3049 C CA . ILE A 1 382 ? 10.102 -16.156 -20.094 1 97.12 382 ILE A CA 1
ATOM 3050 C C . ILE A 1 382 ? 8.742 -15.555 -20.406 1 97.12 382 ILE A C 1
ATOM 3052 O O . ILE A 1 382 ? 7.938 -16.156 -21.125 1 97.12 382 ILE A O 1
ATOM 3056 N N . SER A 1 383 ? 8.438 -14.398 -19.891 1 96.06 383 SER A N 1
ATOM 3057 C CA . SER A 1 383 ? 7.18 -13.664 -20 1 96.06 383 SER A CA 1
ATOM 3058 C C . SER A 1 383 ? 7.359 -12.203 -19.625 1 96.06 383 SER A C 1
ATOM 3060 O O . SER A 1 383 ? 7.617 -11.875 -18.469 1 96.06 383 SER A O 1
ATOM 3062 N N . ASP A 1 384 ? 7.133 -11.258 -20.516 1 91.69 384 ASP A N 1
ATOM 3063 C CA . ASP A 1 384 ? 7.398 -9.844 -20.281 1 91.69 384 ASP A CA 1
ATOM 3064 C C . ASP A 1 384 ? 6.328 -9.234 -19.391 1 91.69 384 ASP A C 1
ATOM 3066 O O . ASP A 1 384 ? 6.625 -8.352 -18.562 1 91.69 384 ASP A O 1
ATOM 3070 N N . ASP A 1 385 ? 5.137 -9.711 -19.422 1 92.62 385 ASP A N 1
ATOM 3071 C CA . ASP A 1 385 ? 4.023 -9.008 -18.797 1 92.62 385 ASP A CA 1
ATOM 3072 C C . ASP A 1 385 ? 3.549 -9.75 -17.547 1 92.62 385 ASP A C 1
ATOM 3074 O O . ASP A 1 385 ? 2.459 -9.484 -17.031 1 92.62 385 ASP A O 1
ATOM 3078 N N . ILE A 1 386 ? 4.328 -10.625 -17.078 1 96.19 386 ILE A N 1
ATOM 3079 C CA . ILE A 1 386 ? 3.906 -11.453 -15.945 1 96.19 386 ILE A CA 1
ATOM 3080 C C . ILE A 1 386 ? 3.918 -10.617 -14.664 1 96.19 386 ILE A C 1
ATOM 3082 O O . ILE A 1 386 ? 4.816 -9.797 -14.461 1 96.19 386 ILE A O 1
ATOM 3086 N N . GLU A 1 387 ? 2.855 -10.703 -13.898 1 97.38 387 GLU A N 1
ATOM 3087 C CA . GLU A 1 387 ? 2.816 -10.242 -12.508 1 97.38 387 GLU A CA 1
ATOM 3088 C C . GLU A 1 387 ? 2.844 -11.422 -11.539 1 97.38 387 GLU A C 1
ATOM 3090 O O . GLU A 1 387 ? 2.123 -12.406 -11.734 1 97.38 387 GLU A O 1
ATOM 3095 N N . LEU A 1 388 ? 3.713 -11.367 -10.523 1 98.25 388 LEU A N 1
ATOM 3096 C CA . LEU A 1 388 ? 3.98 -12.523 -9.68 1 98.25 388 LEU A CA 1
ATOM 3097 C C . LEU A 1 388 ? 3.355 -12.344 -8.297 1 98.25 388 LEU A C 1
ATOM 3099 O O . LEU A 1 388 ? 3.377 -11.25 -7.742 1 98.25 388 LEU A O 1
ATOM 3103 N N . PRO A 1 389 ? 2.842 -13.414 -7.746 1 98.5 389 PRO A N 1
ATOM 3104 C CA . PRO A 1 389 ? 2.289 -13.336 -6.391 1 98.5 389 PRO A CA 1
ATOM 3105 C C . PRO A 1 389 ? 3.355 -13.062 -5.336 1 98.5 389 PRO A C 1
ATOM 3107 O O . PRO A 1 389 ? 4.465 -13.594 -5.418 1 98.5 389 PRO A O 1
ATOM 3110 N N . PHE A 1 390 ? 3.096 -12.227 -4.375 1 98.19 390 PHE A N 1
ATOM 3111 C CA . PHE A 1 390 ? 3.863 -12 -3.156 1 98.19 390 PHE A CA 1
ATOM 3112 C C . PHE A 1 390 ? 5.223 -11.398 -3.479 1 98.19 390 PHE A C 1
ATOM 3114 O O . PHE A 1 390 ? 6.195 -11.609 -2.75 1 98.19 390 PHE A O 1
ATOM 3121 N N . GLU A 1 391 ? 5.312 -10.766 -4.633 1 97.81 391 GLU A N 1
ATOM 3122 C CA . GLU A 1 391 ? 6.613 -10.242 -5.031 1 97.81 391 GLU A CA 1
ATOM 3123 C C . GLU A 1 391 ? 6.996 -9.031 -4.188 1 97.81 391 GLU A C 1
ATOM 3125 O O . GLU A 1 391 ? 8.148 -8.586 -4.215 1 97.81 391 GLU A O 1
ATOM 3130 N N . ASP A 1 392 ? 6.074 -8.477 -3.391 1 96.12 392 ASP A N 1
ATOM 3131 C CA . ASP A 1 392 ? 6.367 -7.387 -2.469 1 96.12 392 ASP A CA 1
ATOM 3132 C C . ASP A 1 392 ? 7.074 -7.898 -1.218 1 96.12 392 ASP A C 1
ATOM 3134 O O . ASP A 1 392 ? 7.645 -7.113 -0.455 1 96.12 392 ASP A O 1
ATOM 3138 N N . ILE A 1 393 ? 7.125 -9.203 -0.997 1 94.5 393 ILE A N 1
ATOM 3139 C CA . ILE A 1 393 ? 7.805 -9.727 0.183 1 94.5 393 ILE A CA 1
ATOM 3140 C C . ILE A 1 393 ? 8.844 -10.766 -0.238 1 94.5 393 ILE A C 1
ATOM 3142 O O . ILE A 1 393 ? 9.797 -11.039 0.502 1 94.5 393 ILE A O 1
ATOM 3146 N N . LEU A 1 394 ? 8.633 -11.352 -1.434 1 97.31 394 LEU A N 1
ATOM 3147 C CA . LEU A 1 394 ? 9.57 -12.344 -1.945 1 97.31 394 LEU A CA 1
ATOM 3148 C C . LEU A 1 394 ? 10.344 -11.805 -3.143 1 97.31 394 LEU A C 1
ATOM 3150 O O . LEU A 1 394 ? 9.742 -11.305 -4.098 1 97.31 394 LEU A O 1
ATOM 3154 N N . ASP A 1 395 ? 11.586 -11.867 -3.084 1 96.75 395 ASP A N 1
ATOM 3155 C CA . ASP A 1 395 ? 12.43 -11.531 -4.227 1 96.75 395 ASP A CA 1
ATOM 3156 C 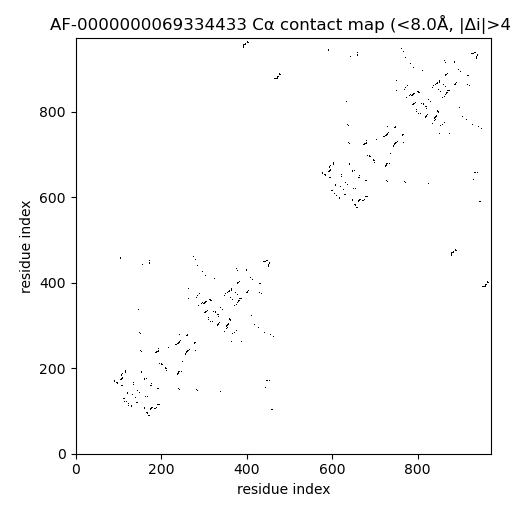C . ASP A 1 395 ? 12.602 -12.734 -5.152 1 96.75 395 ASP A C 1
ATOM 3158 O O . ASP A 1 395 ? 13.438 -13.602 -4.895 1 96.75 395 ASP A O 1
ATOM 3162 N N . TYR A 1 396 ? 11.914 -12.766 -6.258 1 98.38 396 TYR A N 1
ATOM 3163 C CA . TYR A 1 396 ? 11.922 -13.914 -7.164 1 98.38 396 TYR A CA 1
ATOM 3164 C C . TYR A 1 396 ? 13.289 -14.078 -7.82 1 98.38 396 TYR A C 1
ATOM 3166 O O . TYR A 1 396 ? 13.625 -15.164 -8.297 1 98.38 396 TYR A O 1
ATOM 3174 N N . SER A 1 397 ? 14.062 -13.047 -7.879 1 96.75 397 SER A N 1
ATOM 3175 C CA . SER A 1 397 ? 15.383 -13.148 -8.5 1 96.75 397 SER A CA 1
ATOM 3176 C C . SER A 1 397 ? 16.312 -14.039 -7.676 1 96.75 397 SER A C 1
ATOM 3178 O O . SER A 1 397 ? 17.375 -14.445 -8.156 1 96.75 397 SER A O 1
ATOM 3180 N N . ASP A 1 398 ? 15.859 -14.344 -6.453 1 96.94 398 ASP A N 1
ATOM 3181 C CA . ASP A 1 398 ? 16.656 -15.219 -5.59 1 96.94 398 ASP A CA 1
ATOM 3182 C C . ASP A 1 398 ? 16.469 -16.688 -5.977 1 96.94 398 ASP A C 1
ATOM 3184 O O . ASP A 1 398 ? 17.25 -17.547 -5.559 1 96.94 398 ASP A O 1
ATOM 3188 N N . PHE A 1 399 ? 15.383 -16.969 -6.727 1 98.12 399 PHE A N 1
ATOM 3189 C CA . PHE A 1 399 ? 15.125 -18.375 -6.965 1 98.12 399 PHE A CA 1
ATOM 3190 C C . PHE A 1 399 ? 14.594 -18.609 -8.375 1 98.12 399 PHE A C 1
ATOM 3192 O O . PHE A 1 399 ? 14.211 -19.719 -8.727 1 98.12 399 PHE A O 1
ATOM 3199 N N . CYS A 1 400 ? 14.539 -17.625 -9.164 1 98.25 400 CYS A N 1
ATOM 3200 C CA . CYS A 1 400 ? 14.172 -17.688 -10.578 1 98.25 400 CYS A CA 1
ATOM 3201 C C . CYS A 1 400 ? 15.188 -16.953 -11.438 1 98.25 400 CYS A C 1
ATOM 3203 O O . CYS A 1 400 ? 15.977 -16.156 -10.93 1 98.25 400 CYS A O 1
ATOM 3205 N N . ILE A 1 401 ? 15.18 -17.297 -12.672 1 97.75 401 ILE A N 1
ATOM 3206 C CA . ILE A 1 401 ? 15.914 -16.547 -13.688 1 97.75 401 ILE A CA 1
ATOM 3207 C C . ILE A 1 401 ? 14.938 -16.016 -14.734 1 97.75 401 ILE A C 1
ATOM 3209 O O . ILE A 1 401 ? 14.109 -16.766 -15.258 1 97.75 401 ILE A O 1
ATOM 3213 N N . PHE A 1 402 ? 15.031 -14.727 -14.977 1 97.94 402 PHE A N 1
ATOM 3214 C CA . PHE A 1 402 ? 14.148 -14.086 -15.938 1 97.94 402 PHE A CA 1
ATOM 3215 C C . PHE A 1 402 ? 14.867 -13.852 -17.266 1 97.94 402 PHE A C 1
ATOM 3217 O O . PHE A 1 402 ? 16.031 -13.438 -17.281 1 97.94 402 PHE A O 1
ATOM 3224 N N . VAL A 1 403 ? 14.172 -14.18 -18.344 1 97.06 403 VAL A N 1
ATOM 3225 C CA . VAL A 1 403 ? 14.719 -14 -19.688 1 97.06 403 VAL A CA 1
ATOM 3226 C C . VAL A 1 403 ? 13.68 -13.336 -20.578 1 97.06 403 VAL A C 1
ATOM 3228 O O . VAL A 1 403 ? 12.508 -13.742 -20.594 1 97.06 403 VAL A O 1
ATOM 3231 N N . ARG A 1 404 ? 14.062 -12.312 -21.297 1 95.5 404 ARG A N 1
ATOM 3232 C CA . ARG A 1 404 ? 13.156 -11.703 -22.266 1 95.5 404 ARG A CA 1
ATOM 3233 C C . ARG A 1 404 ? 12.852 -12.672 -23.406 1 95.5 404 ARG A C 1
ATOM 3235 O O . ARG A 1 404 ? 13.742 -13.383 -23.891 1 95.5 404 ARG A O 1
ATOM 3242 N N . PRO A 1 405 ? 11.57 -12.664 -23.766 1 95.06 405 PRO A N 1
ATOM 3243 C CA . PRO A 1 405 ? 11.219 -13.516 -24.906 1 95.06 405 PRO A CA 1
ATOM 3244 C C . PRO A 1 405 ? 12.078 -13.234 -26.141 1 95.06 405 PRO A C 1
ATOM 3246 O O . PRO A 1 405 ? 12.492 -14.172 -26.844 1 95.06 405 PRO A O 1
ATOM 3249 N N . SER A 1 406 ? 12.406 -11.969 -26.406 1 94.25 406 SER A N 1
ATOM 3250 C CA . SER A 1 406 ? 13.203 -11.57 -27.562 1 94.25 406 SER A CA 1
ATOM 3251 C C . SER A 1 406 ? 14.602 -12.172 -27.516 1 94.25 406 SER A C 1
ATOM 3253 O O . SER A 1 406 ? 15.195 -12.477 -28.547 1 94.25 406 SER A O 1
ATOM 3255 N N . ASP A 1 407 ? 15.141 -12.367 -26.344 1 94.88 407 ASP A N 1
ATOM 3256 C CA . ASP A 1 407 ? 16.453 -12.969 -26.172 1 94.88 407 ASP A CA 1
ATOM 3257 C C . ASP A 1 407 ? 16.375 -14.492 -26.203 1 94.88 407 ASP A C 1
ATOM 3259 O O . ASP A 1 407 ? 17.234 -15.156 -26.797 1 94.88 407 ASP A O 1
ATOM 3263 N N . ALA A 1 408 ? 15.328 -15.023 -25.641 1 95.62 408 ALA A N 1
ATOM 3264 C CA . ALA A 1 408 ? 15.172 -16.469 -25.5 1 95.62 408 ALA A CA 1
ATOM 3265 C C . ALA A 1 408 ? 15.125 -17.141 -26.875 1 95.62 408 ALA A C 1
ATOM 3267 O O . ALA A 1 408 ? 15.555 -18.297 -27.016 1 95.62 408 ALA A O 1
ATOM 3268 N N . VAL A 1 409 ? 14.68 -16.453 -27.859 1 94.94 409 VAL A N 1
ATOM 3269 C CA . VAL A 1 409 ? 14.461 -17.078 -29.156 1 94.94 409 VAL A CA 1
ATOM 3270 C C . VAL A 1 409 ? 15.719 -16.938 -30.016 1 94.94 409 VAL A C 1
ATOM 3272 O O . VAL A 1 409 ? 15.758 -17.406 -31.156 1 94.94 409 VAL A O 1
ATOM 3275 N N . LYS A 1 410 ? 16.703 -16.281 -29.5 1 94.44 410 LYS A N 1
ATOM 3276 C CA . LYS A 1 410 ? 17.984 -16.25 -30.203 1 94.44 410 LYS A CA 1
ATOM 3277 C C . LYS A 1 410 ? 18.703 -17.594 -30.078 1 94.44 410 LYS A C 1
ATOM 3279 O O . LYS A 1 410 ? 18.781 -18.172 -29 1 94.44 410 LYS A O 1
ATOM 3284 N N . LYS A 1 411 ? 19.25 -18.062 -31.219 1 93.62 411 LYS A N 1
ATOM 3285 C CA . LYS A 1 411 ? 19.891 -19.359 -31.281 1 93.62 411 LYS A CA 1
ATOM 3286 C C . LYS A 1 411 ? 21.047 -19.453 -30.281 1 93.62 411 LYS A C 1
ATOM 3288 O O . LYS A 1 411 ? 21.938 -18.609 -30.266 1 93.62 411 LYS A O 1
ATOM 3293 N N . GLY A 1 412 ? 20.922 -20.391 -29.406 1 93.19 412 GLY A N 1
ATOM 3294 C CA . GLY A 1 412 ? 22 -20.719 -28.484 1 93.19 412 GLY A CA 1
ATOM 3295 C C . GLY A 1 412 ? 21.953 -19.906 -27.203 1 93.19 412 GLY A C 1
ATOM 3296 O O . GLY A 1 412 ? 22.609 -20.25 -26.219 1 93.19 412 GLY A O 1
ATOM 3297 N N . PHE A 1 413 ? 21.188 -18.859 -27.156 1 94.56 413 PHE A N 1
ATOM 3298 C CA . PHE A 1 413 ? 21.203 -17.953 -26.031 1 94.56 413 PHE A CA 1
ATOM 3299 C C . PHE A 1 413 ? 20.781 -18.656 -24.75 1 94.56 413 PHE A C 1
ATOM 3301 O O . PHE A 1 413 ? 21.516 -18.625 -23.75 1 94.56 413 PHE A O 1
ATOM 3308 N N . LEU A 1 414 ? 19.594 -19.281 -24.812 1 95.38 414 LEU A N 1
ATOM 3309 C CA . LEU A 1 414 ? 19.047 -19.906 -23.609 1 95.38 414 LEU A CA 1
ATOM 3310 C C . LEU A 1 414 ? 19.969 -21.031 -23.109 1 95.38 414 LEU A C 1
ATOM 3312 O O . LEU A 1 414 ? 20.234 -21.125 -21.922 1 95.38 414 LEU A O 1
ATOM 3316 N N . LEU A 1 415 ? 20.484 -21.828 -24.016 1 95.06 415 LEU A N 1
ATOM 3317 C CA . LEU A 1 415 ? 21.359 -22.938 -23.641 1 95.06 415 LEU A CA 1
ATOM 3318 C C . LEU A 1 415 ? 22.672 -22.422 -23.047 1 95.06 415 LEU A C 1
ATOM 3320 O O . LEU A 1 415 ? 23.172 -22.969 -22.062 1 95.06 415 LEU A O 1
ATOM 3324 N N . ASP A 1 416 ? 23.203 -21.375 -23.672 1 94.06 416 ASP A N 1
ATOM 3325 C CA . ASP A 1 416 ? 24.422 -20.781 -23.156 1 94.06 416 ASP A CA 1
ATOM 3326 C C . ASP A 1 416 ? 24.219 -20.234 -21.75 1 94.06 416 ASP A C 1
ATOM 3328 O O . ASP A 1 416 ? 25.078 -20.406 -20.891 1 94.06 416 ASP A O 1
ATOM 3332 N N . LEU A 1 417 ? 23.109 -19.625 -21.594 1 95.31 417 LEU A N 1
ATOM 3333 C CA . LEU A 1 417 ? 22.766 -19.078 -20.281 1 95.31 417 LEU A CA 1
ATOM 3334 C C . LEU A 1 417 ? 22.688 -20.188 -19.234 1 95.31 417 LEU A C 1
ATOM 3336 O O . LEU A 1 417 ? 23.328 -20.109 -18.188 1 95.31 417 LEU A O 1
ATOM 3340 N N . LEU A 1 418 ? 21.969 -21.266 -19.484 1 96.25 418 LEU A N 1
ATOM 3341 C CA . LEU A 1 418 ? 21.703 -22.328 -18.516 1 96.25 418 LEU A CA 1
ATOM 3342 C C . LEU A 1 418 ? 22.969 -23.141 -18.234 1 96.25 418 LEU A C 1
ATOM 3344 O O . LEU A 1 418 ? 23.25 -23.453 -17.078 1 96.25 418 LEU A O 1
ATOM 3348 N N . ARG A 1 419 ? 23.703 -23.406 -19.266 1 94.81 419 ARG A N 1
ATOM 3349 C CA . ARG A 1 419 ? 24.922 -24.188 -19.109 1 94.81 419 ARG A CA 1
ATOM 3350 C C . ARG A 1 419 ? 26 -23.359 -18.406 1 94.81 419 ARG A C 1
ATOM 3352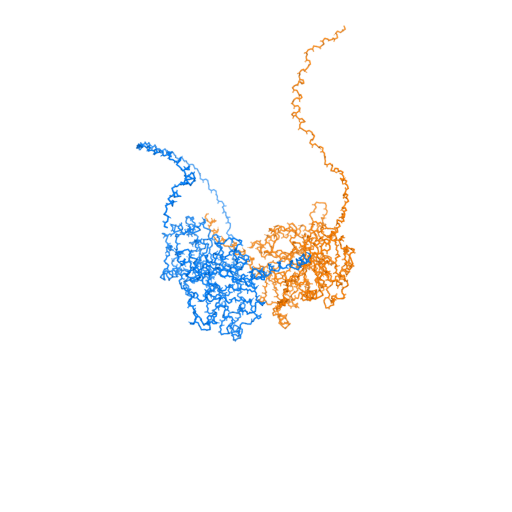 O O . ARG A 1 419 ? 26.938 -23.906 -17.828 1 94.81 419 ARG A O 1
ATOM 3359 N N . GLY A 1 420 ? 25.828 -22.062 -18.469 1 93.62 420 GLY A N 1
ATOM 3360 C CA . GLY A 1 420 ? 26.781 -21.156 -17.859 1 93.62 420 GLY A CA 1
ATOM 3361 C C . GLY A 1 420 ? 26.562 -20.969 -16.375 1 93.62 420 GLY A C 1
ATOM 3362 O O . GLY A 1 420 ? 27.453 -20.484 -15.664 1 93.62 420 GLY A O 1
ATOM 3363 N N . ILE A 1 421 ? 25.469 -21.375 -15.883 1 95.25 421 ILE A N 1
ATOM 3364 C CA . ILE A 1 421 ? 25.172 -21.25 -14.453 1 95.25 421 ILE A CA 1
ATOM 3365 C C . ILE A 1 421 ? 25.922 -22.328 -13.68 1 95.25 421 ILE A C 1
ATOM 3367 O O . ILE A 1 421 ? 25.688 -23.516 -13.883 1 95.25 421 ILE A O 1
ATOM 3371 N N . LYS A 1 422 ? 26.734 -21.891 -12.805 1 95.12 422 LYS A N 1
ATOM 3372 C CA . LYS A 1 422 ? 27.562 -22.797 -12.031 1 95.12 422 LYS A CA 1
ATOM 3373 C C . LYS A 1 422 ? 26.734 -23.547 -10.992 1 95.12 422 LYS A C 1
ATOM 3375 O O . LYS A 1 422 ? 25.672 -23.078 -10.578 1 95.12 422 LYS A O 1
ATOM 3380 N N . ARG A 1 423 ? 27.281 -24.641 -10.562 1 97.25 423 ARG A N 1
ATOM 3381 C CA . ARG A 1 423 ? 26.672 -25.484 -9.539 1 97.25 423 ARG A CA 1
ATOM 3382 C C . ARG A 1 423 ? 26.391 -24.672 -8.273 1 97.25 423 ARG A C 1
ATOM 3384 O O . ARG A 1 423 ? 25.328 -24.828 -7.672 1 97.25 423 ARG A O 1
ATOM 3391 N N . THR A 1 424 ? 27.266 -23.844 -7.914 1 97.44 424 THR A N 1
ATOM 3392 C CA . THR A 1 424 ? 27.141 -23.062 -6.684 1 97.44 424 THR A CA 1
ATOM 3393 C C . THR A 1 424 ? 25.969 -22.094 -6.777 1 97.44 424 THR A C 1
ATOM 3395 O O . THR A 1 424 ? 25.188 -21.953 -5.824 1 97.44 424 THR A O 1
ATOM 3398 N N . GLU A 1 425 ? 25.859 -21.453 -7.922 1 96.12 425 GLU A N 1
ATOM 3399 C CA . GLU A 1 425 ? 24.766 -20.516 -8.133 1 96.12 425 GLU A CA 1
ATOM 3400 C C . GLU A 1 425 ? 23.422 -21.219 -8.172 1 96.12 425 GLU A C 1
ATOM 3402 O O . GLU A 1 425 ? 22.453 -20.75 -7.566 1 96.12 425 GLU A O 1
ATOM 3407 N N . TRP A 1 426 ? 23.391 -22.297 -8.844 1 98.06 426 TRP A N 1
ATOM 3408 C CA . TRP A 1 426 ? 22.172 -23.094 -8.898 1 98.06 426 TRP A CA 1
ATOM 3409 C C . TRP A 1 426 ? 21.75 -23.547 -7.504 1 98.06 426 TRP A C 1
ATOM 3411 O O . TRP A 1 426 ? 20.562 -23.484 -7.152 1 98.06 426 TRP A O 1
ATOM 3421 N N . THR A 1 427 ? 22.719 -24.016 -6.715 1 98.56 427 THR A N 1
ATOM 3422 C CA . THR A 1 427 ? 22.453 -24.531 -5.383 1 98.56 427 THR A CA 1
ATOM 3423 C C . THR A 1 427 ? 21.859 -23.453 -4.48 1 98.56 427 THR A C 1
ATOM 3425 O O . THR A 1 427 ? 20.984 -23.734 -3.66 1 98.56 427 THR A O 1
ATOM 3428 N N . LYS A 1 428 ? 22.312 -22.266 -4.672 1 98.06 428 LYS A N 1
ATOM 3429 C CA . LYS A 1 428 ? 21.75 -21.156 -3.91 1 98.06 428 LYS A CA 1
ATOM 3430 C C . LYS A 1 428 ? 20.266 -20.969 -4.234 1 98.06 428 LYS A C 1
ATOM 3432 O O . LYS A 1 428 ? 19.453 -20.797 -3.33 1 98.06 428 LYS A O 1
ATOM 3437 N N . MET A 1 429 ? 19.953 -20.938 -5.473 1 98.31 429 MET A N 1
ATOM 3438 C CA . MET A 1 429 ? 18.562 -20.797 -5.891 1 98.31 429 MET A CA 1
ATOM 3439 C C . MET A 1 429 ? 17.719 -21.984 -5.406 1 98.31 429 MET A C 1
ATOM 3441 O O . MET A 1 429 ? 16.594 -21.797 -4.945 1 98.31 429 MET A O 1
ATOM 3445 N N . TRP A 1 430 ? 18.312 -23.141 -5.504 1 98.62 430 TRP A N 1
ATOM 3446 C CA . TRP A 1 430 ? 17.688 -24.391 -5.062 1 98.62 430 TRP A CA 1
ATOM 3447 C C . TRP A 1 430 ? 17.391 -24.344 -3.566 1 98.62 430 TRP A C 1
ATOM 3449 O O . TRP A 1 430 ? 16.281 -24.688 -3.137 1 98.62 430 TRP A O 1
ATOM 3459 N N . GLU A 1 431 ? 18.328 -23.891 -2.789 1 98.5 431 GLU A N 1
ATOM 3460 C CA . GLU A 1 431 ? 18.141 -23.75 -1.349 1 98.5 431 GLU A CA 1
ATOM 3461 C C . GLU A 1 431 ? 17.031 -22.734 -1.04 1 98.5 431 GLU A C 1
ATOM 3463 O O . GLU A 1 431 ? 16.234 -22.938 -0.118 1 98.5 431 GLU A O 1
ATOM 3468 N N . ARG A 1 432 ? 17.016 -21.688 -1.787 1 98.31 432 ARG A N 1
ATOM 3469 C CA . ARG A 1 432 ? 15.977 -20.688 -1.598 1 98.31 432 ARG A CA 1
ATOM 3470 C C . ARG A 1 432 ? 14.602 -21.266 -1.92 1 98.31 432 ARG A C 1
ATOM 3472 O O . ARG A 1 432 ? 13.625 -21 -1.214 1 98.31 432 ARG A O 1
ATOM 3479 N N . LEU A 1 433 ? 14.539 -22.062 -2.951 1 98.69 433 LEU A N 1
ATOM 3480 C CA . LEU A 1 433 ? 13.289 -22.719 -3.295 1 98.69 433 LEU A CA 1
ATOM 3481 C C . LEU A 1 433 ? 12.789 -23.578 -2.139 1 98.69 433 LEU A C 1
ATOM 3483 O O . LEU A 1 433 ? 11.602 -23.578 -1.817 1 98.69 433 LEU A O 1
ATOM 3487 N N . LYS A 1 434 ? 13.656 -24.281 -1.516 1 98.25 434 LYS A N 1
ATOM 3488 C CA . LYS A 1 434 ? 13.297 -25.125 -0.379 1 98.25 434 LYS A CA 1
ATOM 3489 C C . LYS A 1 434 ? 12.703 -24.297 0.756 1 98.25 434 LYS A C 1
ATOM 3491 O O . LYS A 1 434 ? 11.781 -24.75 1.438 1 98.25 434 LYS A O 1
ATOM 3496 N N . GLN A 1 435 ? 13.234 -23.141 0.885 1 97.69 435 GLN A N 1
ATOM 3497 C CA . GLN A 1 435 ? 12.828 -22.281 1.982 1 97.69 435 GLN A CA 1
ATOM 3498 C C . GLN A 1 435 ? 11.445 -21.672 1.723 1 97.69 435 GLN A C 1
ATOM 3500 O O . GLN A 1 435 ? 10.672 -21.469 2.656 1 97.69 435 GLN A O 1
ATOM 3505 N N . ILE A 1 436 ? 11.094 -21.469 0.456 1 98.19 436 ILE A N 1
ATOM 3506 C CA . ILE A 1 436 ? 9.93 -20.609 0.22 1 98.19 436 ILE A CA 1
ATOM 3507 C C . ILE A 1 436 ? 8.789 -21.438 -0.37 1 98.19 436 ILE A C 1
ATOM 3509 O O . ILE A 1 436 ? 7.664 -20.953 -0.491 1 98.19 436 ILE A O 1
ATOM 3513 N N . ALA A 1 437 ? 9 -22.672 -0.747 1 98.56 437 ALA A N 1
ATOM 3514 C CA . ALA A 1 437 ? 8.023 -23.484 -1.467 1 98.56 437 ALA A CA 1
ATOM 3515 C C . ALA A 1 437 ? 6.707 -23.562 -0.695 1 98.56 437 ALA A C 1
ATOM 3517 O O . ALA A 1 437 ? 5.629 -23.578 -1.292 1 98.56 437 ALA A O 1
ATOM 3518 N N . HIS A 1 438 ? 6.773 -23.625 0.606 1 97.75 438 HIS A N 1
ATOM 3519 C CA . HIS A 1 438 ? 5.578 -23.781 1.431 1 97.75 438 HIS A CA 1
ATOM 3520 C C . HIS A 1 438 ? 4.641 -22.594 1.273 1 97.75 438 HIS A C 1
ATOM 3522 O O . HIS A 1 438 ? 3.436 -22.719 1.496 1 97.75 438 HIS A O 1
ATOM 3528 N N . HIS A 1 439 ? 5.148 -21.391 0.876 1 98.5 439 HIS A N 1
ATOM 3529 C CA . HIS A 1 439 ? 4.332 -20.188 0.681 1 98.5 439 HIS A CA 1
ATOM 3530 C C . HIS A 1 439 ? 3.383 -20.359 -0.5 1 98.5 439 HIS A C 1
ATOM 3532 O O . HIS A 1 439 ? 2.453 -19.562 -0.674 1 98.5 439 HIS A O 1
ATOM 3538 N N . PHE A 1 440 ? 3.604 -21.422 -1.31 1 98.56 440 PHE A N 1
ATOM 3539 C CA . PHE A 1 440 ? 2.82 -21.609 -2.525 1 98.56 440 PHE A CA 1
ATOM 3540 C C . PHE A 1 440 ? 1.974 -22.875 -2.441 1 98.56 440 PHE A C 1
ATOM 3542 O O . PHE A 1 440 ? 1.462 -23.344 -3.455 1 98.56 440 PHE A O 1
ATOM 3549 N N . GLU A 1 441 ? 1.772 -23.359 -1.233 1 97.81 441 GLU A N 1
ATOM 3550 C CA . GLU A 1 441 ? 0.941 -24.531 -0.978 1 97.81 441 GLU A CA 1
ATOM 3551 C C . GLU A 1 441 ? -0.449 -24.141 -0.495 1 97.81 441 GLU A C 1
ATOM 3553 O O . GLU A 1 441 ? -0.585 -23.25 0.351 1 97.81 441 GLU A O 1
ATOM 3558 N N . TYR A 1 442 ? -1.446 -24.75 -1.117 1 97.62 442 TYR A N 1
ATOM 3559 C CA . TYR A 1 442 ? -2.818 -24.641 -0.634 1 97.62 442 TYR A CA 1
ATOM 3560 C C . TYR A 1 442 ? -3.227 -25.875 0.142 1 97.62 442 TYR A C 1
ATOM 3562 O O . TYR A 1 442 ? -3.023 -27 -0.324 1 97.62 442 TYR A O 1
ATOM 3570 N N . GLN A 1 443 ? -3.809 -25.625 1.305 1 94.69 443 GLN A N 1
ATOM 3571 C CA . GLN A 1 443 ? -4.246 -26.781 2.09 1 94.69 443 GLN A CA 1
ATOM 3572 C C . GLN A 1 443 ? -5.285 -26.375 3.131 1 94.69 443 GLN A C 1
ATOM 3574 O O . GLN A 1 443 ? -5.457 -25.188 3.41 1 94.69 443 GLN A O 1
ATOM 3579 N N . TYR A 1 444 ? -6.023 -27.297 3.623 1 93.06 444 TYR A N 1
ATOM 3580 C CA . TYR A 1 444 ? -6.973 -27.141 4.719 1 93.06 444 TYR A CA 1
ATOM 3581 C C . TYR A 1 444 ? -6.711 -28.156 5.824 1 93.06 444 TYR A C 1
ATOM 3583 O O . TYR A 1 444 ? -6.578 -29.344 5.559 1 93.06 444 TYR A O 1
ATOM 3591 N N . PRO A 1 445 ? -6.645 -27.828 7.066 1 93.06 445 PRO A N 1
ATOM 3592 C CA . PRO A 1 445 ? -6.57 -26.422 7.508 1 93.06 445 PRO A CA 1
ATOM 3593 C C . PRO A 1 445 ? -5.316 -25.719 7.008 1 93.06 445 PRO A C 1
ATOM 3595 O O . PRO A 1 445 ? -4.293 -26.359 6.766 1 93.06 445 PRO A O 1
ATOM 3598 N N . SER A 1 446 ? -5.488 -24.422 6.77 1 95.19 446 SER A N 1
ATOM 3599 C CA . SER A 1 446 ? -4.332 -23.656 6.309 1 95.19 446 SER A CA 1
ATOM 3600 C C . SER A 1 446 ? -3.242 -23.609 7.375 1 95.19 446 SER A C 1
ATOM 3602 O O . SER A 1 446 ? -3.504 -23.875 8.547 1 95.19 446 SER A O 1
ATOM 3604 N N . LYS A 1 447 ? -2.047 -23.406 6.953 1 95.62 447 LYS A N 1
ATOM 3605 C CA . LYS A 1 447 ? -0.884 -23.297 7.832 1 95.62 447 LYS A CA 1
ATOM 3606 C C . LYS A 1 447 ? -0.229 -21.922 7.723 1 95.62 447 LYS A C 1
ATOM 3608 O O . LYS A 1 447 ? -0.393 -21.234 6.715 1 95.62 447 LYS A O 1
ATOM 3613 N N . GLN A 1 448 ? 0.505 -21.656 8.758 1 94.19 448 GLN A N 1
ATOM 3614 C CA . GLN A 1 448 ? 1.21 -20.391 8.75 1 94.19 448 GLN A CA 1
ATOM 3615 C C . GLN A 1 448 ? 2.117 -20.266 7.527 1 94.19 448 GLN A C 1
ATOM 3617 O O . GLN A 1 448 ? 2.895 -21.172 7.234 1 94.19 448 GLN A O 1
ATOM 3622 N N . GLY A 1 449 ? 1.904 -19.234 6.828 1 96.56 449 GLY A N 1
ATOM 3623 C CA . GLY A 1 449 ? 2.797 -18.938 5.723 1 96.56 449 GLY A CA 1
ATOM 3624 C C . GLY A 1 449 ? 2.393 -19.609 4.426 1 96.56 449 GLY A C 1
ATOM 3625 O O . GLY A 1 449 ? 3.014 -19.391 3.383 1 96.56 449 GLY A O 1
ATOM 3626 N N . ASP A 1 450 ? 1.41 -20.453 4.465 1 98 450 ASP A N 1
ATOM 3627 C CA . ASP A 1 450 ? 1.021 -21.062 3.203 1 98 450 ASP A CA 1
ATOM 3628 C C . ASP A 1 450 ? 0.297 -20.078 2.301 1 98 450 ASP A C 1
ATOM 3630 O O . ASP A 1 450 ? 0.195 -18.891 2.629 1 98 450 ASP A O 1
ATOM 3634 N N . SER A 1 451 ? -0.116 -20.469 1.157 1 98.56 451 SER A N 1
ATOM 3635 C CA . SER A 1 451 ? -0.666 -19.562 0.157 1 98.56 451 SER A CA 1
ATOM 3636 C C . SER A 1 451 ? -1.9 -18.844 0.685 1 98.56 451 SER A C 1
ATOM 3638 O O . SER A 1 451 ? -2.09 -17.656 0.426 1 98.56 451 SER A O 1
ATOM 3640 N N . VAL A 1 452 ? -2.77 -19.562 1.423 1 98.5 452 VAL A N 1
ATOM 3641 C CA . VAL A 1 452 ? -4 -18.984 1.956 1 98.5 452 VAL A CA 1
ATOM 3642 C C . VAL A 1 452 ? -3.666 -17.828 2.891 1 98.5 452 VAL A C 1
ATOM 3644 O O . VAL A 1 452 ? -4.211 -16.734 2.746 1 98.5 452 VAL A O 1
ATOM 3647 N N . GLN A 1 453 ? -2.775 -18.078 3.795 1 97.75 453 GLN A N 1
ATOM 3648 C CA . GLN A 1 453 ? -2.381 -17.062 4.762 1 97.75 453 GLN A CA 1
ATOM 3649 C C . GLN A 1 453 ? -1.676 -15.898 4.074 1 97.75 453 GLN A C 1
ATOM 3651 O O . GLN A 1 453 ? -1.908 -14.734 4.414 1 97.75 453 GLN A O 1
ATOM 3656 N N . MET A 1 454 ? -0.868 -16.25 3.105 1 98.31 454 MET A N 1
ATOM 3657 C CA . MET A 1 454 ? -0.163 -15.211 2.365 1 98.31 454 MET A CA 1
ATOM 3658 C C . MET A 1 454 ? -1.145 -14.328 1.604 1 98.31 454 MET A C 1
ATOM 3660 O O . MET A 1 454 ? -0.946 -13.117 1.504 1 98.31 454 MET A O 1
ATOM 3664 N N . ILE A 1 455 ? -2.16 -14.859 1.071 1 98.62 455 ILE A N 1
ATOM 3665 C CA . ILE A 1 455 ? -3.172 -14.102 0.342 1 98.62 455 ILE A CA 1
ATOM 3666 C C . ILE A 1 455 ? -3.906 -13.164 1.298 1 98.62 455 ILE A C 1
ATOM 3668 O O . ILE A 1 455 ? -4.117 -11.992 0.986 1 98.62 455 ILE A O 1
ATOM 3672 N N . TRP A 1 456 ? -4.285 -13.68 2.471 1 98.25 456 TRP A N 1
ATOM 3673 C CA . TRP A 1 456 ? -4.953 -12.828 3.453 1 98.25 456 TRP A CA 1
ATOM 3674 C C . TRP A 1 456 ? -4.055 -11.672 3.871 1 98.25 456 TRP A C 1
ATOM 3676 O O . TRP A 1 456 ? -4.527 -10.547 4.047 1 98.25 456 TRP A O 1
ATOM 3686 N N . GLU A 1 457 ? -2.807 -11.961 4.039 1 97.25 457 GLU A N 1
ATOM 3687 C CA . GLU A 1 457 ? -1.863 -10.898 4.371 1 97.25 457 GLU A CA 1
ATOM 3688 C C . GLU A 1 457 ? -1.791 -9.859 3.26 1 97.25 457 GLU A C 1
ATOM 3690 O O . GLU A 1 457 ? -1.668 -8.664 3.529 1 97.25 457 GLU A O 1
ATOM 3695 N N . GLU A 1 458 ? -1.834 -10.328 2.006 1 97.69 458 GLU A N 1
ATOM 3696 C CA . GLU A 1 458 ? -1.85 -9.406 0.874 1 97.69 458 GLU A CA 1
ATOM 3697 C C . GLU A 1 458 ? -3.104 -8.531 0.886 1 97.69 458 GLU A C 1
ATOM 3699 O O . GLU A 1 458 ? -3.039 -7.34 0.596 1 97.69 458 GLU A O 1
ATOM 3704 N N . VAL A 1 459 ? -4.223 -9.117 1.204 1 98.06 459 VAL A N 1
ATOM 3705 C CA . VAL A 1 459 ? -5.469 -8.359 1.313 1 98.06 459 VAL A CA 1
ATOM 3706 C C . VAL A 1 459 ? -5.332 -7.293 2.395 1 98.06 459 VAL A C 1
ATOM 3708 O O . VAL A 1 459 ? -5.703 -6.137 2.184 1 98.06 459 VAL A O 1
ATOM 3711 N N . ALA A 1 460 ? -4.797 -7.707 3.521 1 96.5 460 ALA A N 1
ATOM 3712 C CA . ALA A 1 460 ? -4.609 -6.773 4.629 1 96.5 460 ALA A CA 1
ATOM 3713 C C . ALA A 1 460 ? -3.76 -5.578 4.203 1 96.5 460 ALA A C 1
ATOM 3715 O O . ALA A 1 460 ? -4.035 -4.441 4.594 1 96.5 460 ALA A O 1
ATOM 3716 N N . ARG A 1 461 ? -2.756 -5.781 3.41 1 95 461 ARG A N 1
ATOM 3717 C CA . ARG A 1 461 ? -1.842 -4.727 2.98 1 95 461 ARG A CA 1
ATOM 3718 C C . ARG A 1 461 ? -2.523 -3.775 2.004 1 95 461 ARG A C 1
ATOM 3720 O O . ARG A 1 461 ? -2.021 -2.68 1.745 1 95 461 ARG A O 1
ATOM 3727 N N . LYS A 1 462 ? -3.682 -4.191 1.432 1 95.88 462 LYS A N 1
ATOM 3728 C CA . LYS A 1 462 ? -4.414 -3.338 0.5 1 95.88 462 LYS A CA 1
ATOM 3729 C C . LYS A 1 462 ? -5.418 -2.455 1.237 1 95.88 462 LYS A C 1
ATOM 3731 O O . LYS A 1 462 ? -5.938 -1.491 0.671 1 95.88 462 LYS A O 1
ATOM 3736 N N . ILE A 1 463 ? -5.656 -2.703 2.482 1 95.25 463 ILE A N 1
ATOM 3737 C CA . ILE A 1 463 ? -6.762 -2.092 3.215 1 95.25 463 ILE A CA 1
ATOM 3738 C C . ILE A 1 463 ? -6.516 -0.592 3.361 1 95.25 463 ILE A C 1
ATOM 3740 O O . ILE A 1 463 ? -7.426 0.215 3.146 1 95.25 463 ILE A O 1
ATOM 3744 N N . PRO A 1 464 ? -5.277 -0.147 3.688 1 94 464 PRO A N 1
ATOM 3745 C CA . PRO A 1 464 ? -5.074 1.298 3.818 1 94 464 PRO A CA 1
ATOM 3746 C C . PRO A 1 464 ? -5.402 2.059 2.537 1 94 464 PRO A C 1
ATOM 3748 O O . PRO A 1 464 ? -5.996 3.141 2.592 1 94 464 PRO A O 1
ATOM 3751 N N . TYR A 1 465 ? -5.055 1.511 1.418 1 94.44 465 TYR A N 1
ATOM 3752 C CA . TYR A 1 465 ? -5.375 2.143 0.144 1 94.44 465 TYR A CA 1
ATOM 3753 C C . TYR A 1 465 ? -6.887 2.217 -0.062 1 94.44 465 TYR A C 1
ATOM 3755 O O . TYR A 1 465 ? -7.406 3.24 -0.509 1 94.44 465 TYR A O 1
ATOM 3763 N N . VAL A 1 466 ? -7.555 1.134 0.241 1 95.5 466 VAL A N 1
ATOM 3764 C CA . VAL A 1 466 ? -9.008 1.07 0.115 1 95.5 466 VAL A CA 1
ATOM 3765 C C . VAL A 1 466 ? -9.648 2.119 1.019 1 95.5 466 VAL A C 1
ATOM 3767 O O . VAL A 1 466 ? -10.516 2.879 0.579 1 95.5 466 VAL A O 1
ATOM 3770 N N . ARG A 1 467 ? -9.195 2.195 2.217 1 95.69 467 ARG A N 1
ATOM 3771 C CA . ARG A 1 467 ? -9.742 3.146 3.18 1 95.69 467 ARG A CA 1
ATOM 3772 C C . ARG A 1 467 ? -9.5 4.582 2.727 1 95.69 467 ARG A C 1
ATOM 3774 O O . ARG A 1 467 ? -10.375 5.438 2.857 1 95.69 467 ARG A O 1
ATOM 3781 N N . LEU A 1 468 ? -8.305 4.824 2.248 1 96.62 468 LEU A N 1
ATOM 3782 C CA . LEU A 1 468 ? -8 6.152 1.73 1 96.62 468 LEU A CA 1
ATOM 3783 C C . LEU A 1 468 ? -8.984 6.551 0.639 1 96.62 468 LEU A C 1
ATOM 3785 O O . LEU A 1 468 ? -9.531 7.66 0.659 1 96.62 468 LEU A O 1
ATOM 3789 N N . SER A 1 469 ? -9.203 5.629 -0.292 1 95.5 469 SER A N 1
ATOM 3790 C CA . SER A 1 469 ? -10.125 5.883 -1.393 1 95.5 469 SER A CA 1
ATOM 3791 C C . SER A 1 469 ? -11.531 6.156 -0.88 1 95.5 469 SER A C 1
ATOM 3793 O O . SER A 1 469 ? -12.188 7.098 -1.326 1 95.5 469 SER A O 1
ATOM 3795 N N . LEU A 1 470 ? -11.984 5.395 0.065 1 95.75 470 LEU A N 1
ATOM 3796 C CA . LEU A 1 470 ? -13.32 5.547 0.636 1 95.75 470 LEU A CA 1
ATOM 3797 C C . LEU A 1 470 ? -13.438 6.859 1.399 1 95.75 470 LEU A C 1
ATOM 3799 O O . LEU A 1 470 ? -14.438 7.574 1.267 1 95.75 470 LEU A O 1
ATOM 3803 N N . ASN A 1 471 ? -12.43 7.188 2.148 1 96.19 471 ASN A N 1
ATOM 3804 C CA . ASN A 1 471 ? -12.453 8.414 2.941 1 96.19 471 ASN A CA 1
ATOM 3805 C C . ASN A 1 471 ? -12.469 9.656 2.053 1 96.19 471 ASN A C 1
ATOM 3807 O O . ASN A 1 471 ? -13.164 10.625 2.352 1 96.19 471 ASN A O 1
ATOM 3811 N N . LYS A 1 472 ? -11.742 9.633 1.022 1 95.75 472 LYS A N 1
ATOM 3812 C CA . LYS A 1 472 ? -11.727 10.758 0.096 1 95.75 472 LYS A CA 1
ATOM 3813 C C . LYS A 1 472 ? -13.102 10.984 -0.528 1 95.75 472 LYS A C 1
ATOM 3815 O O . LYS A 1 472 ? -13.523 12.125 -0.706 1 95.75 472 LYS A O 1
ATOM 3820 N N . GLU A 1 473 ? -13.758 9.914 -0.809 1 93.25 473 GLU A N 1
ATOM 3821 C CA . GLU A 1 473 ? -15.078 10.008 -1.433 1 93.25 473 GLU A CA 1
ATOM 3822 C C . GLU A 1 473 ? -16.109 10.578 -0.465 1 93.25 473 GLU A C 1
ATOM 3824 O O . GLU A 1 473 ? -17.109 11.172 -0.889 1 93.25 473 GLU A O 1
ATOM 3829 N N . LYS A 1 474 ? -15.859 10.43 0.792 1 93.38 474 LYS A N 1
ATOM 3830 C CA . LYS A 1 474 ? -16.797 10.883 1.817 1 93.38 474 LYS A CA 1
ATOM 3831 C C . LYS A 1 474 ? -16.625 12.383 2.086 1 93.38 474 LYS A C 1
ATOM 3833 O O . LYS A 1 474 ? -17.5 13 2.707 1 93.38 474 LYS A O 1
ATOM 3838 N N . ARG A 1 475 ? -15.562 12.961 1.626 1 94.62 475 ARG A N 1
ATOM 3839 C CA . ARG A 1 475 ? -15.211 14.328 1.992 1 94.62 475 ARG A CA 1
ATOM 3840 C C . ARG A 1 475 ? -16.391 15.273 1.771 1 94.62 475 ARG A C 1
ATOM 3842 O O . ARG A 1 475 ? -16.781 16 2.682 1 94.62 475 ARG A O 1
ATOM 3849 N N . LEU A 1 476 ? -17.031 15.211 0.635 1 92.44 476 LEU A N 1
ATOM 3850 C CA . LEU A 1 476 ? -17.969 16.25 0.242 1 92.44 476 LEU A CA 1
ATOM 3851 C C . LEU A 1 476 ? -19.406 15.836 0.523 1 92.44 476 LEU A C 1
ATOM 3853 O O . LEU A 1 476 ? -20.359 16.5 0.093 1 92.44 476 LEU A O 1
ATOM 3857 N N . HIS A 1 477 ? -19.625 14.75 1.244 1 84.75 477 HIS A N 1
ATOM 3858 C CA . HIS A 1 477 ? -20.953 14.211 1.479 1 84.75 477 HIS A CA 1
ATOM 3859 C C . HIS A 1 477 ? -21.828 15.211 2.244 1 84.75 477 HIS A C 1
ATOM 3861 O O . HIS A 1 477 ? -23 15.375 1.932 1 84.75 477 HIS A O 1
ATOM 3867 N N . ARG A 1 478 ? -21.328 15.898 3.182 1 76.44 478 ARG A N 1
ATOM 3868 C CA . ARG A 1 478 ? -22.094 16.797 4.039 1 76.44 478 ARG A CA 1
ATOM 3869 C C . ARG A 1 478 ? -22.438 18.094 3.309 1 76.44 478 ARG A C 1
ATOM 3871 O O . ARG A 1 478 ? -23.547 18.609 3.434 1 76.44 478 ARG A O 1
ATOM 3878 N N . SER A 1 479 ? -21.5 18.609 2.619 1 81.69 479 SER A N 1
ATOM 3879 C CA . SER A 1 479 ? -21.719 19.906 1.962 1 81.69 479 SER A CA 1
ATOM 3880 C C . SER A 1 479 ? -22.656 19.766 0.765 1 81.69 479 SER A C 1
ATOM 3882 O O . SER A 1 479 ? -23.281 20.734 0.348 1 81.69 479 SER A O 1
ATOM 3884 N N . GLN A 1 480 ? -22.75 18.641 0.237 1 75.56 480 GLN A N 1
ATOM 3885 C CA . GLN A 1 480 ? -23.625 18.406 -0.902 1 75.56 480 GLN A CA 1
ATOM 3886 C C . GLN A 1 480 ? -25.094 18.328 -0.459 1 75.56 480 GLN A C 1
ATOM 3888 O O . GLN A 1 480 ? -26 18.625 -1.236 1 75.56 480 GLN A O 1
ATOM 3893 N N . PHE A 1 481 ? -25.359 18.016 0.776 1 66.38 481 PHE A N 1
ATOM 3894 C CA . PHE A 1 481 ? -26.719 17.938 1.287 1 66.38 481 PHE A CA 1
ATOM 3895 C C . PHE A 1 481 ? -27.328 19.328 1.439 1 66.38 481 PHE A C 1
ATOM 3897 O O . PHE A 1 481 ? -28.516 19.516 1.211 1 66.38 481 PHE A O 1
ATOM 3904 N N . VAL A 1 482 ? -26.562 20.312 1.804 1 64.12 482 VAL A N 1
ATOM 3905 C CA . VAL A 1 482 ? -27.062 21.672 1.942 1 64.12 482 VAL A CA 1
ATOM 3906 C C . VAL A 1 482 ? -27.484 22.203 0.579 1 64.12 482 VAL A C 1
ATOM 3908 O O . VAL A 1 482 ? -28.5 22.922 0.474 1 64.12 482 VAL A O 1
ATOM 3911 N N . LYS A 1 483 ? -26.859 21.828 -0.475 1 61.12 483 LYS A N 1
ATOM 3912 C CA . LYS A 1 483 ? -27.219 22.25 -1.826 1 61.12 483 LYS A CA 1
ATOM 3913 C C . LYS A 1 483 ? -28.609 21.75 -2.213 1 61.12 483 LYS A C 1
ATOM 3915 O O . LYS A 1 483 ? -29.375 22.484 -2.855 1 61.12 483 LYS A O 1
ATOM 3920 N N . GLN A 1 484 ? -28.891 20.578 -1.729 1 56 484 GLN A N 1
ATOM 3921 C CA . GLN A 1 484 ? -30.156 19.984 -2.139 1 56 484 GLN A CA 1
ATOM 3922 C C . GLN A 1 484 ? -31.328 20.531 -1.313 1 56 484 GLN A C 1
ATOM 3924 O O . GLN A 1 484 ? -32.469 20.516 -1.76 1 56 484 GLN A O 1
ATOM 3929 N N . SER A 1 485 ? -31.078 20.984 -0.154 1 51.12 485 SER A N 1
ATOM 3930 C CA . SER A 1 485 ? -32.156 21.484 0.695 1 51.12 485 SER A CA 1
ATOM 3931 C C . SER A 1 485 ? -32.562 22.906 0.306 1 51.12 485 SER A C 1
ATOM 3933 O O . SER A 1 485 ? -33.562 23.438 0.799 1 51.12 485 SER A O 1
ATOM 3935 N N . LYS A 1 486 ? -31.812 23.578 -0.599 1 48.38 486 LYS A N 1
ATOM 3936 C CA . LYS A 1 486 ? -32.312 24.844 -1.133 1 48.38 486 LYS A CA 1
ATOM 3937 C C . LYS A 1 486 ? -32.781 24.688 -2.572 1 48.38 486 LYS A C 1
ATOM 3939 O O . LYS A 1 486 ? -32.156 23.984 -3.367 1 48.38 486 LYS A O 1
ATOM 3944 N N . MET B 1 1 ? 32.188 83.312 -72.688 1 22.02 1 MET B N 1
ATOM 3945 C CA . MET B 1 1 ? 31.516 83.125 -71.375 1 22.02 1 MET B CA 1
ATOM 3946 C C . MET B 1 1 ? 30.672 81.875 -71.312 1 22.02 1 MET B C 1
ATOM 3948 O O . MET B 1 1 ? 29.609 81.812 -71.938 1 22.02 1 MET B O 1
ATOM 3952 N N . GLN B 1 2 ? 31.266 80.562 -71.062 1 23.91 2 GLN B N 1
ATOM 3953 C CA . GLN B 1 2 ? 31.156 79.625 -72.188 1 23.91 2 GLN B CA 1
ATOM 3954 C C . GLN B 1 2 ? 30.188 78.5 -71.875 1 23.91 2 GLN B C 1
ATOM 3956 O O . GLN B 1 2 ? 30.609 77.375 -71.438 1 23.91 2 GLN B O 1
ATOM 3961 N N . PRO B 1 3 ? 28.625 78.625 -71.25 1 26.55 3 PRO B N 1
ATOM 3962 C CA . PRO B 1 3 ? 27.953 78.188 -70 1 26.55 3 PRO B CA 1
ATOM 3963 C C . PRO B 1 3 ? 27.281 76.812 -70.125 1 26.55 3 PRO B C 1
ATOM 3965 O O . PRO B 1 3 ? 27.344 76 -69.25 1 26.55 3 PRO B O 1
ATOM 3968 N N . SER B 1 4 ? 26.375 76.25 -70.938 1 23.88 4 SER B N 1
ATOM 3969 C CA . SER B 1 4 ? 25 75.812 -70.75 1 23.88 4 SER B CA 1
ATOM 3970 C C . SER B 1 4 ? 24.844 74.312 -71 1 23.88 4 SER B C 1
ATOM 3972 O O . SER B 1 4 ? 23.75 73.812 -71 1 23.88 4 SER B O 1
ATOM 3974 N N . ILE B 1 5 ? 25.969 73.938 -71.75 1 30.08 5 ILE B N 1
ATOM 3975 C CA . ILE B 1 5 ? 25.516 72.938 -72.688 1 30.08 5 ILE B CA 1
ATOM 3976 C C . ILE B 1 5 ? 25.453 71.562 -71.938 1 30.08 5 ILE B C 1
ATOM 3978 O O . ILE B 1 5 ? 25.047 70.562 -72.562 1 30.08 5 ILE B O 1
ATOM 3982 N N . SER B 1 6 ? 26.422 71.562 -70.562 1 32.66 6 SER B N 1
ATOM 3983 C CA . SER B 1 6 ? 27.312 70.438 -70.25 1 32.66 6 SER B CA 1
ATOM 3984 C C . SER B 1 6 ? 26.516 69.188 -70.062 1 32.66 6 SER B C 1
ATOM 3986 O O . SER B 1 6 ? 25.484 69.188 -69.375 1 32.66 6 SER B O 1
ATOM 3988 N N . VAL B 1 7 ? 26.641 68.125 -71.062 1 35.31 7 VAL B N 1
ATOM 3989 C CA . VAL B 1 7 ? 26.125 67.062 -71.875 1 35.31 7 VAL B CA 1
ATOM 3990 C C . VAL B 1 7 ? 25.406 66 -71 1 35.31 7 VAL B C 1
ATOM 3992 O O . VAL B 1 7 ? 25.641 65.938 -69.812 1 35.31 7 VAL B O 1
ATOM 3995 N N . THR B 1 8 ? 24.422 65.125 -71.562 1 34.22 8 THR B N 1
ATOM 3996 C CA . THR B 1 8 ? 23.359 64.125 -71.812 1 34.22 8 THR B CA 1
ATOM 3997 C C . THR B 1 8 ? 23.656 62.812 -71.125 1 34.22 8 THR B C 1
ATOM 3999 O O . THR B 1 8 ? 23 61.812 -71.438 1 34.22 8 THR B O 1
ATOM 4002 N N . ARG B 1 9 ? 25.062 62.812 -70.062 1 28.36 9 ARG B N 1
ATOM 4003 C CA . ARG B 1 9 ? 25.703 61.844 -69.188 1 28.36 9 ARG B CA 1
ATOM 4004 C C . ARG B 1 9 ? 24.828 61.5 -68 1 28.36 9 ARG B C 1
ATOM 4006 O O . ARG B 1 9 ? 24.75 60.344 -67.562 1 28.36 9 ARG B O 1
ATOM 4013 N N . ARG B 1 10 ? 24.703 62.469 -67.062 1 29.16 10 ARG B N 1
ATOM 4014 C CA . ARG B 1 10 ? 24.547 62.062 -65.625 1 29.16 10 ARG B CA 1
ATOM 4015 C C . ARG B 1 10 ? 23.328 61.156 -65.5 1 29.16 10 ARG B C 1
ATOM 4017 O O . ARG B 1 10 ? 22.312 61.344 -66.125 1 29.16 10 ARG B O 1
ATOM 4024 N N . PHE B 1 11 ? 23.375 59.938 -64.812 1 32.66 11 PHE B N 1
ATOM 4025 C CA . PHE B 1 11 ? 23.062 58.562 -64.438 1 32.66 11 PHE B CA 1
ATOM 4026 C C . PHE B 1 11 ? 21.562 58.344 -64.375 1 32.66 11 PHE B C 1
ATOM 4028 O O . PHE B 1 11 ? 20.844 58.938 -63.562 1 32.66 11 PHE B O 1
ATOM 4035 N N . LEU B 1 12 ? 20.859 58.281 -65.438 1 35.19 12 LEU B N 1
ATOM 4036 C CA . LEU B 1 12 ? 19.812 57.312 -65.688 1 35.19 12 LEU B CA 1
ATOM 4037 C C . LEU B 1 12 ? 20.172 55.969 -65.062 1 35.19 12 LEU B C 1
ATOM 4039 O O . LEU B 1 12 ? 19.422 55 -65.188 1 35.19 12 LEU B O 1
ATOM 4043 N N . PHE B 1 13 ? 21.484 55.875 -64.25 1 34.69 13 PHE B N 1
ATOM 4044 C CA . PHE B 1 13 ? 22.406 55.125 -63.438 1 34.69 13 PHE B CA 1
ATOM 4045 C C . PHE B 1 13 ? 21.812 54.844 -62.062 1 34.69 13 PHE B C 1
ATOM 4047 O O . PHE B 1 13 ? 22.094 53.812 -61.438 1 34.69 13 PHE B O 1
ATOM 4054 N N . TYR B 1 14 ? 21.016 55.969 -61.281 1 34.59 14 TYR B N 1
ATOM 4055 C CA . TYR B 1 14 ? 20.359 55.594 -60.031 1 34.59 14 TYR B CA 1
ATOM 4056 C C . TYR B 1 14 ? 19.109 54.75 -60.312 1 34.59 14 TYR B C 1
ATOM 4058 O O . TYR B 1 14 ? 18 55.281 -60.375 1 34.59 14 TYR B O 1
ATOM 4066 N N . VAL B 1 15 ? 18.469 54.531 -61.344 1 34.06 15 VAL B N 1
ATOM 4067 C CA . VAL B 1 15 ? 17.203 54.125 -61.969 1 34.06 15 VAL B CA 1
ATOM 4068 C C . VAL B 1 15 ? 16.641 52.906 -61.25 1 34.06 15 VAL B C 1
ATOM 4070 O O . VAL B 1 15 ? 15.461 52.875 -60.875 1 34.06 15 VAL B O 1
ATOM 4073 N N . LEU B 1 16 ? 17.531 51.5 -61.312 1 35.78 16 LEU B N 1
ATOM 4074 C CA . LEU B 1 16 ? 18.141 50.25 -60.906 1 35.78 16 LEU B CA 1
ATOM 4075 C C . LEU B 1 16 ? 18.75 50.344 -59.5 1 35.78 16 LEU B C 1
ATOM 4077 O O . LEU B 1 16 ? 18.906 49.344 -58.812 1 35.78 16 LEU B O 1
ATOM 4081 N N . PHE B 1 17 ? 19.25 51.375 -58.812 1 32.09 17 PHE B N 1
ATOM 4082 C CA . PHE B 1 17 ? 19.875 51.406 -57.5 1 32.09 17 PHE B CA 1
ATOM 4083 C C . PHE B 1 17 ? 18.812 51.344 -56.375 1 32.09 17 PHE B C 1
ATOM 4085 O O . PHE B 1 17 ? 19.016 50.688 -55.375 1 32.09 17 PHE B O 1
ATOM 4092 N N . ALA B 1 18 ? 17.594 52.031 -56.469 1 32.47 18 ALA B N 1
ATOM 4093 C CA . ALA B 1 18 ? 16.812 51.938 -55.219 1 32.47 18 ALA B CA 1
ATOM 4094 C C . ALA B 1 18 ? 15.977 50.656 -55.219 1 32.47 18 ALA B C 1
ATOM 4096 O O . ALA B 1 18 ? 15.516 50.188 -54.188 1 32.47 18 ALA B O 1
ATOM 4097 N N . SER B 1 19 ? 15.672 49.875 -56.344 1 33.69 19 SER B N 1
ATOM 4098 C CA . SER B 1 19 ? 15.102 48.531 -56.312 1 33.69 19 SER B CA 1
ATOM 4099 C C . SER B 1 19 ? 15.992 47.562 -55.5 1 33.69 19 SER B C 1
ATOM 4101 O O . SER B 1 19 ? 15.594 46.438 -55.188 1 33.69 19 SER B O 1
ATOM 4103 N N . LEU B 1 20 ? 17.297 47.656 -55.531 1 33.06 20 LEU B N 1
ATOM 4104 C CA . LEU B 1 20 ? 18.156 46.906 -54.625 1 33.06 20 LEU B CA 1
ATOM 4105 C C . LEU B 1 20 ? 17.906 47.312 -53.188 1 33.06 20 LEU B C 1
ATOM 4107 O O . LEU B 1 20 ? 17.953 46.469 -52.281 1 33.06 20 LEU B O 1
ATOM 4111 N N . PHE B 1 21 ? 17.578 48.594 -52.812 1 29.27 21 PHE B N 1
ATOM 4112 C CA . PHE B 1 21 ? 17.359 49 -51.438 1 29.27 21 PHE B CA 1
ATOM 4113 C C . PHE B 1 21 ? 16.016 48.5 -50.938 1 29.27 21 PHE B C 1
ATOM 4115 O O . PHE B 1 21 ? 15.898 48.125 -49.781 1 29.27 21 PHE B O 1
ATOM 4122 N N . LEU B 1 22 ? 14.969 48.562 -51.625 1 30.72 22 LEU B N 1
ATOM 4123 C CA . LEU B 1 22 ? 13.734 48.156 -50.969 1 30.72 22 LEU B CA 1
ATOM 4124 C C . LEU B 1 22 ? 13.711 46.625 -50.75 1 30.72 22 LEU B C 1
ATOM 4126 O O . LEU B 1 22 ? 12.797 46.094 -50.125 1 30.72 22 LEU B O 1
ATOM 4130 N N . LEU B 1 23 ? 14.68 45.688 -51.375 1 31.67 23 LEU B N 1
ATOM 4131 C CA . LEU B 1 23 ? 15.398 44.5 -50.875 1 31.67 23 LEU B CA 1
ATOM 4132 C C . LEU B 1 23 ? 16.328 44.875 -49.719 1 31.67 23 LEU B C 1
ATOM 4134 O O . LEU B 1 23 ? 16.516 44.062 -48.812 1 31.67 23 LEU B O 1
ATOM 4138 N N . LEU B 1 24 ? 17.156 45.875 -49.531 1 28.23 24 LEU B N 1
ATOM 4139 C CA . LEU B 1 24 ? 17.922 46 -48.312 1 28.23 24 LEU B CA 1
ATOM 4140 C C . LEU B 1 24 ? 17.031 46.469 -47.156 1 28.23 24 LEU B C 1
ATOM 4142 O O . LEU B 1 24 ? 17.141 45.969 -46.031 1 28.23 24 LEU B O 1
ATOM 4146 N N . PHE B 1 25 ? 16.344 47.656 -46.969 1 27.11 25 PHE B N 1
ATOM 4147 C CA . PHE B 1 25 ? 15.82 48.094 -45.656 1 27.11 25 PHE B CA 1
ATOM 4148 C C . PHE B 1 25 ? 14.391 47.625 -45.469 1 27.11 25 PHE B C 1
ATOM 4150 O O . PHE B 1 25 ? 13.453 48.406 -45.469 1 27.11 25 PHE B O 1
ATOM 4157 N N . THR B 1 26 ? 13.562 46.625 -46.094 1 27.45 26 THR B N 1
ATOM 4158 C CA . THR B 1 26 ? 12.602 45.625 -45.625 1 27.45 26 THR B CA 1
ATOM 4159 C C . THR B 1 26 ? 13.078 44.969 -44.312 1 27.45 26 THR B C 1
ATOM 4161 O O . THR B 1 26 ? 12.555 43.938 -43.906 1 27.45 26 THR B O 1
ATOM 4164 N N . CYS B 1 27 ? 14.086 45.469 -43.406 1 26.23 27 CYS B N 1
ATOM 4165 C CA . CYS B 1 27 ? 14.961 45.969 -42.344 1 26.23 27 CYS B CA 1
ATOM 4166 C C . CYS B 1 27 ? 14.156 46.688 -41.281 1 26.23 27 CYS B C 1
ATOM 4168 O O . CYS B 1 27 ? 14.406 46.5 -40.094 1 26.23 27 CYS B O 1
ATOM 4170 N N . SER B 1 28 ? 13.805 48.031 -41.156 1 21.64 28 SER B N 1
ATOM 4171 C CA . SER B 1 28 ? 13.789 48.781 -39.906 1 21.64 28 SER B CA 1
ATOM 4172 C C . SER B 1 28 ? 12.492 48.562 -39.125 1 21.64 28 SER B C 1
ATOM 4174 O O . SER B 1 28 ? 12.398 48.844 -37.938 1 21.64 28 SER B O 1
ATOM 4176 N N . ASP B 1 29 ? 11.219 48.75 -39.594 1 24.47 29 ASP B N 1
ATOM 4177 C CA . ASP B 1 29 ? 10.367 49.031 -38.438 1 24.47 29 ASP B CA 1
ATOM 4178 C C . ASP B 1 29 ? 10.273 47.844 -37.5 1 24.47 29 ASP B C 1
ATOM 4180 O O . ASP B 1 29 ? 9.172 47.406 -37.156 1 24.47 29 ASP B O 1
ATOM 4184 N N . LEU B 1 30 ? 11.148 46.844 -37.5 1 23.11 30 LEU B N 1
ATOM 4185 C CA . LEU B 1 30 ? 11.172 45.812 -36.469 1 23.11 30 LEU B CA 1
ATOM 4186 C C . LEU B 1 30 ? 11.305 46.469 -35.094 1 23.11 30 LEU B C 1
ATOM 4188 O O . LEU B 1 30 ? 11.484 45.75 -34.094 1 23.11 30 LEU B O 1
ATOM 4192 N N . LEU B 1 31 ? 11.68 47.688 -35.031 1 20.67 31 LEU B N 1
ATOM 4193 C CA . LEU B 1 31 ? 12.203 48.094 -33.719 1 20.67 31 LEU B CA 1
ATOM 4194 C C . LEU B 1 31 ? 11.07 48.469 -32.781 1 20.67 31 LEU B C 1
ATOM 4196 O O . LEU B 1 31 ? 11.312 48.906 -31.656 1 20.67 31 LEU B O 1
ATOM 4200 N N . ARG B 1 32 ? 10.016 49.062 -33.188 1 20.34 32 ARG B N 1
ATOM 4201 C CA . ARG B 1 32 ? 9.586 49.906 -32.094 1 20.34 32 ARG B CA 1
ATOM 4202 C C . ARG B 1 32 ? 9.062 49.062 -30.922 1 20.34 32 ARG B C 1
ATOM 4204 O O . ARG B 1 32 ? 8.352 48.062 -31.141 1 20.34 32 ARG B O 1
ATOM 4211 N N . PRO B 1 33 ? 9.422 49.438 -29.719 1 18.7 33 PRO B N 1
ATOM 4212 C CA . PRO B 1 33 ? 9.32 48.812 -28.391 1 18.7 33 PRO B CA 1
ATOM 4213 C C . PRO B 1 33 ? 7.871 48.625 -27.938 1 18.7 33 PRO B C 1
ATOM 4215 O O . PRO B 1 33 ? 6.957 49.219 -28.516 1 18.7 33 PRO B O 1
ATOM 4218 N N . ARG B 1 34 ? 7.734 48.219 -26.734 1 18.77 34 ARG B N 1
ATOM 4219 C CA . ARG B 1 34 ? 7.016 47.406 -25.75 1 18.77 34 ARG B CA 1
ATOM 4220 C C . ARG B 1 34 ? 5.836 48.188 -25.156 1 18.77 34 ARG B C 1
ATOM 4222 O O . ARG B 1 34 ? 5.012 47.625 -24.438 1 18.77 34 ARG B O 1
ATOM 4229 N N . SER B 1 35 ? 5.824 49.562 -25.172 1 17.11 35 SER B N 1
ATOM 4230 C CA . SER B 1 35 ? 5.297 49.969 -23.859 1 17.11 35 SER B CA 1
ATOM 4231 C C . SER B 1 35 ? 3.771 49.906 -23.844 1 17.11 35 SER B C 1
ATOM 4233 O O . SER B 1 35 ? 3.117 50.438 -24.75 1 17.11 35 SER B O 1
ATOM 4235 N N . ARG B 1 36 ? 3.301 49.031 -23.172 1 18.25 36 ARG B N 1
ATOM 4236 C CA . ARG B 1 36 ? 1.976 48.531 -22.828 1 18.25 36 ARG B CA 1
ATOM 4237 C C . ARG B 1 36 ? 1.107 49.625 -22.234 1 18.25 36 ARG B C 1
ATOM 4239 O O . ARG B 1 36 ? 1.354 50.094 -21.125 1 18.25 36 ARG B O 1
ATOM 4246 N N . PRO B 1 37 ? 0.809 50.562 -23.172 1 17.25 37 PRO B N 1
ATOM 4247 C CA . PRO B 1 37 ? 0.151 51.656 -22.5 1 17.25 37 PRO B CA 1
ATOM 4248 C C . PRO B 1 37 ? -1.001 51.219 -21.594 1 17.25 37 PRO B C 1
ATOM 4250 O O . PRO B 1 37 ? -1.443 50.062 -21.688 1 17.25 37 PRO B O 1
ATOM 4253 N N . LEU B 1 38 ? -1.881 52.125 -21.625 1 18.28 38 LEU B N 1
ATOM 4254 C CA . LEU B 1 38 ? -2.734 52.844 -20.688 1 18.28 38 LEU B CA 1
ATOM 4255 C C . LEU B 1 38 ? -4.008 52.031 -20.406 1 18.28 38 LEU B C 1
ATOM 4257 O O . LEU B 1 38 ? -4.492 51.312 -21.266 1 18.28 38 LEU B O 1
ATOM 4261 N N . VAL B 1 39 ? -4.547 52.25 -19.297 1 18.27 39 VAL B N 1
ATOM 4262 C CA . VAL B 1 39 ? -5.336 51.688 -18.219 1 18.27 39 VAL B CA 1
ATOM 4263 C C . VAL B 1 39 ? -6.812 51.656 -18.594 1 18.27 39 VAL B C 1
ATOM 4265 O O . VAL B 1 39 ? -7.395 52.688 -18.906 1 18.27 39 VAL B O 1
ATOM 4268 N N . PRO B 1 40 ? -7.117 50.719 -19.484 1 17.25 40 PRO B N 1
ATOM 4269 C CA . PRO B 1 40 ? -8.516 50.688 -19.922 1 17.25 40 PRO B CA 1
ATOM 4270 C C . PRO B 1 40 ? -9.5 50.906 -18.781 1 17.25 40 PRO B C 1
ATOM 4272 O O . PRO B 1 40 ? -9.273 50.438 -17.656 1 17.25 40 PRO B O 1
ATOM 4275 N N . GLN B 1 41 ? -10.234 51.875 -19.016 1 15.92 41 GLN B N 1
ATOM 4276 C CA . GLN B 1 41 ? -11.273 52.5 -18.219 1 15.92 41 GLN B CA 1
ATOM 4277 C C . GLN B 1 41 ? -12.242 51.469 -17.656 1 15.92 41 GLN B C 1
ATOM 4279 O O . GLN B 1 41 ? -12.367 50.375 -18.188 1 15.92 41 GLN B O 1
ATOM 4284 N N . THR B 1 42 ? -13.242 51.938 -16.844 1 16.77 42 THR B N 1
ATOM 4285 C CA . THR B 1 42 ? -13.93 51.688 -15.586 1 16.77 42 THR B CA 1
ATOM 4286 C C . THR B 1 42 ? -15.086 50.719 -15.781 1 16.77 42 THR B C 1
ATOM 4288 O O . THR B 1 42 ? -15.672 50.625 -16.859 1 16.77 42 THR B O 1
ATOM 4291 N N . VAL B 1 43 ? -15.289 49.719 -14.875 1 16.33 43 VAL B N 1
ATOM 4292 C CA . VAL B 1 43 ? -15.914 48.5 -14.375 1 16.33 43 VAL B CA 1
ATOM 4293 C C . VAL B 1 43 ? -17.422 48.719 -14.203 1 16.33 43 VAL B C 1
ATOM 4295 O O . VAL B 1 43 ? -18.094 47.938 -13.531 1 16.33 43 VAL B O 1
ATOM 4298 N N . LEU B 1 44 ? -17.938 49.719 -14.977 1 15.2 44 LEU B N 1
ATOM 4299 C CA . LEU B 1 44 ? -19.062 50.188 -14.188 1 15.2 44 LEU B CA 1
ATOM 4300 C C . LEU B 1 44 ? -19.969 49.031 -13.773 1 15.2 44 LEU B C 1
ATOM 4302 O O . LEU B 1 44 ? -19.938 47.969 -14.406 1 15.2 44 LEU B O 1
ATOM 4306 N N . MET B 1 45 ? -21.375 49.344 -13.461 1 15.59 45 MET B N 1
ATOM 4307 C CA . MET B 1 45 ? -22.375 49.312 -12.391 1 15.59 45 MET B CA 1
ATOM 4308 C C . MET B 1 45 ? -23.281 48.094 -12.547 1 15.59 45 MET B C 1
ATOM 4310 O O . MET B 1 45 ? -23.859 47.875 -13.609 1 15.59 45 MET B O 1
ATOM 4314 N N . PHE B 1 46 ? -23.266 47.031 -11.672 1 16.25 46 PHE B N 1
ATOM 4315 C CA . PHE B 1 46 ? -23.781 45.719 -11.398 1 16.25 46 PHE B CA 1
ATOM 4316 C C . PHE B 1 46 ? -25.312 45.719 -11.367 1 16.25 46 PHE B C 1
ATOM 4318 O O . PHE B 1 46 ? -25.938 44.688 -11.164 1 16.25 46 PHE B O 1
ATOM 4325 N N . VAL B 1 47 ? -26.047 46.844 -11.383 1 15.69 47 VAL B N 1
ATOM 4326 C CA . VAL B 1 47 ? -27.094 46.812 -10.359 1 15.69 47 VAL B CA 1
ATOM 4327 C C . VAL B 1 47 ? -28.047 45.656 -10.625 1 15.69 47 VAL B C 1
ATOM 4329 O O . VAL B 1 47 ? -28.125 45.156 -11.75 1 15.69 47 VAL B O 1
ATOM 4332 N N . LEU B 1 48 ? -29.078 45.5 -9.656 1 15.7 48 LEU B N 1
ATOM 4333 C CA . LEU B 1 48 ? -29.953 44.688 -8.812 1 15.7 48 LEU B CA 1
ATOM 4334 C C . LEU B 1 48 ? -31.219 44.312 -9.562 1 15.7 48 LEU B C 1
ATOM 4336 O O . LEU B 1 48 ? -32 43.469 -9.094 1 15.7 48 LEU B O 1
ATOM 4340 N N . PRO B 1 49 ? -31.484 44.625 -10.859 1 15.97 49 PRO B N 1
ATOM 4341 C CA . PRO B 1 49 ? -32.906 45.031 -10.703 1 15.97 49 PRO B CA 1
ATOM 4342 C C . PRO B 1 49 ? -33.781 43.875 -10.25 1 15.97 49 PRO B C 1
ATOM 4344 O O . PRO B 1 49 ? -33.438 42.688 -10.453 1 15.97 49 PRO B O 1
ATOM 4347 N N . ASN B 1 50 ? -35.031 44.188 -9.703 1 15.08 50 ASN B N 1
ATOM 4348 C CA . ASN B 1 50 ? -36.188 43.938 -8.82 1 15.08 50 ASN B CA 1
ATOM 4349 C C . ASN B 1 50 ? -37.156 42.938 -9.43 1 15.08 50 ASN B C 1
ATOM 4351 O O . ASN B 1 50 ? -38.281 42.844 -8.984 1 15.08 50 ASN B O 1
ATOM 4355 N N . LYS B 1 51 ? -36.719 42.188 -10.312 1 15.66 51 LYS B N 1
ATOM 4356 C CA . LYS B 1 51 ? -37.969 41.781 -10.953 1 15.66 51 LYS B CA 1
ATOM 4357 C C . LYS B 1 51 ? -38.906 41.156 -9.945 1 15.66 51 LYS B C 1
ATOM 4359 O O . LYS B 1 51 ? -38.531 40.25 -9.188 1 15.66 51 LYS B O 1
ATOM 4364 N N . THR B 1 52 ? -40.062 41.719 -9.727 1 15.48 52 THR B N 1
ATOM 4365 C CA . THR B 1 52 ? -41.219 41.656 -8.852 1 15.48 52 THR B CA 1
ATOM 4366 C C . THR B 1 52 ? -41.75 40.219 -8.789 1 15.48 52 THR B C 1
ATOM 4368 O O . THR B 1 52 ? -41.375 39.375 -9.602 1 15.48 52 THR B O 1
ATOM 4371 N N . SER B 1 53 ? -43.094 40.156 -8.82 1 15.16 53 SER B N 1
ATOM 4372 C CA . SER B 1 53 ? -44.125 39.812 -7.832 1 15.16 53 SER B CA 1
ATOM 4373 C C . SER B 1 53 ? -44.562 38.344 -7.98 1 15.16 53 SER B C 1
ATOM 4375 O O . SER B 1 53 ? -44.719 37.625 -6.988 1 15.16 53 SER B O 1
ATOM 4377 N N . ASP B 1 54 ? -45.062 37.875 -9.219 1 15.81 54 ASP B N 1
ATOM 4378 C CA . ASP B 1 54 ? -46.438 37.469 -9.031 1 15.81 54 ASP B CA 1
ATOM 4379 C C . ASP B 1 54 ? -46.531 36.094 -8.391 1 15.81 54 ASP B C 1
ATOM 4381 O O . ASP B 1 54 ? -45.719 35.219 -8.68 1 15.81 54 ASP B O 1
ATOM 4385 N N . ASP B 1 55 ? -47.469 35.844 -7.363 1 14.8 55 ASP B N 1
ATOM 4386 C CA . ASP B 1 55 ? -47.969 35.062 -6.219 1 14.8 55 ASP B CA 1
ATOM 4387 C C . ASP B 1 55 ? -48.469 33.688 -6.648 1 14.8 55 ASP B C 1
ATOM 4389 O O . ASP B 1 55 ? -48.875 32.875 -5.805 1 14.8 55 ASP B O 1
ATOM 4393 N N . SER B 1 56 ? -48.906 33.344 -7.863 1 16.67 56 SER B N 1
ATOM 4394 C CA . SER B 1 56 ? -50.156 32.625 -7.656 1 16.67 56 SER B CA 1
ATOM 4395 C C . SER B 1 56 ? -49.938 31.297 -6.93 1 16.67 56 SER B C 1
ATOM 4397 O O . SER B 1 56 ? -48.875 30.672 -7.074 1 16.67 56 SER B O 1
ATOM 4399 N N . PHE B 1 57 ? -50.906 30.797 -5.98 1 15.49 57 PHE B N 1
ATOM 4400 C CA . PHE B 1 57 ? -51.219 30.016 -4.797 1 15.49 57 PHE B CA 1
ATOM 4401 C C . PHE B 1 57 ? -51.344 28.547 -5.141 1 15.49 57 PHE B C 1
ATOM 4403 O O . PHE B 1 57 ? -51.625 27.719 -4.266 1 15.49 57 PHE B O 1
ATOM 4410 N N . ARG B 1 58 ? -51.062 27.922 -6.242 1 16.14 58 ARG B N 1
ATOM 4411 C CA . ARG B 1 58 ? -52 26.797 -6.297 1 16.14 58 ARG B CA 1
ATOM 4412 C C . ARG B 1 58 ? -51.719 25.812 -5.168 1 16.14 58 ARG B C 1
ATOM 4414 O O . ARG B 1 58 ? -50.562 25.438 -4.934 1 16.14 58 ARG B O 1
ATOM 4421 N N . ALA B 1 59 ? -52.656 25.297 -4.328 1 15.72 59 ALA B N 1
ATOM 4422 C CA . ALA B 1 59 ? -52.969 24.641 -3.062 1 15.72 59 ALA B CA 1
ATOM 4423 C C . ALA B 1 59 ? -52.438 23.219 -3.031 1 15.72 59 ALA B C 1
ATOM 4425 O O . ALA B 1 59 ? -51.875 22.781 -2.02 1 15.72 59 ALA B O 1
ATOM 4426 N N . ARG B 1 60 ? -52.75 22.234 -3.926 1 16.7 60 ARG B N 1
ATOM 4427 C CA . ARG B 1 60 ? -53.531 21.188 -3.33 1 16.7 60 ARG B CA 1
ATOM 4428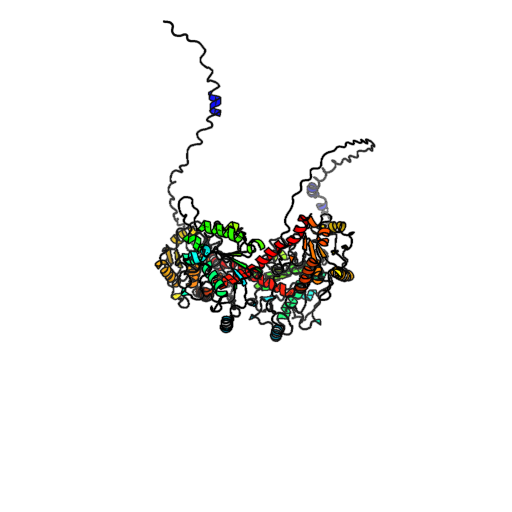 C C . ARG B 1 60 ? -52.688 20.25 -2.484 1 16.7 60 ARG B C 1
ATOM 4430 O O . ARG B 1 60 ? -51.469 20.219 -2.629 1 16.7 60 ARG B O 1
ATOM 4437 N N . ASP B 1 61 ? -53.094 18.906 -2.234 1 16.06 61 ASP B N 1
ATOM 4438 C CA . ASP B 1 61 ? -53.562 18.062 -1.144 1 16.06 61 ASP B CA 1
ATOM 4439 C C . ASP B 1 61 ? -52.5 17.031 -0.749 1 16.06 61 ASP B C 1
ATOM 4441 O O . ASP B 1 61 ? -52.281 16.797 0.439 1 16.06 61 ASP B O 1
ATOM 4445 N N . ARG B 1 62 ? -52 16.125 -1.679 1 17.03 62 ARG B N 1
ATOM 4446 C CA . ARG B 1 62 ? -52.312 14.742 -1.314 1 17.03 62 ARG B CA 1
ATOM 4447 C C . ARG B 1 62 ? -51.406 14.258 -0.185 1 17.03 62 ARG B C 1
ATOM 4449 O O . ARG B 1 62 ? -50.406 14.922 0.157 1 17.03 62 ARG B O 1
ATOM 4456 N N . THR B 1 63 ? -50.656 13.07 -0.459 1 18.36 63 THR B N 1
ATOM 4457 C CA . THR B 1 63 ? -50.656 11.797 0.25 1 18.36 63 THR B CA 1
ATOM 4458 C C . THR B 1 63 ? -49.469 11.742 1.224 1 18.36 63 THR B C 1
ATOM 4460 O O . THR B 1 63 ? -48.438 12.367 0.991 1 18.36 63 THR B O 1
ATOM 4463 N N . LYS B 1 64 ? -49.594 11.062 2.377 1 18.14 64 LYS B N 1
ATOM 4464 C CA . LYS B 1 64 ? -49 10.82 3.695 1 18.14 64 LYS B CA 1
ATOM 4465 C C . LYS B 1 64 ? -47.719 10 3.592 1 18.14 64 LYS B C 1
ATOM 4467 O O . LYS B 1 64 ? -47.781 8.781 3.4 1 18.14 64 LYS B O 1
ATOM 4472 N N . PHE B 1 65 ? -46.719 10.297 2.859 1 17.86 65 PHE B N 1
ATOM 4473 C CA . PHE B 1 65 ? -45.75 9.195 2.963 1 17.86 65 PHE B CA 1
ATOM 4474 C C . PHE B 1 65 ? -45.281 9.016 4.402 1 17.86 65 PHE B C 1
ATOM 4476 O O . PHE B 1 65 ? -45 9.992 5.086 1 17.86 65 PHE B O 1
ATOM 4483 N N . PRO B 1 66 ? -45.562 7.871 5.043 1 19.72 66 PRO B N 1
ATOM 4484 C CA . PRO B 1 66 ? -45.156 7.59 6.422 1 19.72 66 PRO B CA 1
ATOM 4485 C C . PRO B 1 66 ? -43.656 7.762 6.637 1 19.72 66 PRO B C 1
ATOM 4487 O O . PRO B 1 66 ? -42.875 7.703 5.68 1 19.72 66 PRO B O 1
ATOM 4490 N N . HIS B 1 67 ? -43.25 8.227 7.844 1 18.72 67 HIS B N 1
ATOM 4491 C CA . HIS B 1 67 ? -42.031 8.664 8.555 1 18.72 67 HIS B CA 1
ATOM 4492 C C . HIS B 1 67 ? -41.094 7.496 8.773 1 18.72 67 HIS B C 1
ATOM 4494 O O . HIS B 1 67 ? -40.219 7.547 9.664 1 18.72 67 HIS B O 1
ATOM 4500 N N . SER B 1 68 ? -40.844 6.613 7.812 1 21.09 68 SER B N 1
ATOM 4501 C CA . SER B 1 68 ? -40.062 5.543 8.422 1 21.09 68 SER B CA 1
ATOM 4502 C C . SER B 1 68 ? -38.781 6.082 9.094 1 21.09 68 SER B C 1
ATOM 4504 O O . SER B 1 68 ? -38.25 7.102 8.664 1 21.09 68 SER B O 1
ATOM 4506 N N . ASP B 1 69 ? -38.531 5.613 10.352 1 21.27 69 ASP B N 1
ATOM 4507 C CA . ASP B 1 69 ? -37.531 5.879 11.406 1 21.27 69 ASP B CA 1
ATOM 4508 C C . ASP B 1 69 ? -36.125 5.828 10.852 1 21.27 69 ASP B C 1
ATOM 4510 O O . ASP B 1 69 ? -35.844 5.055 9.938 1 21.27 69 ASP B O 1
ATOM 4514 N N . PRO B 1 70 ? -35.406 6.895 11.117 1 25.08 70 PRO B N 1
ATOM 4515 C CA . PRO B 1 70 ? -34 7.168 10.781 1 25.08 70 PRO B CA 1
ATOM 4516 C C . PRO B 1 70 ? -33.031 6.082 11.289 1 25.08 70 PRO B C 1
ATOM 4518 O O . PRO B 1 70 ? -33.188 5.594 12.406 1 25.08 70 PRO B O 1
ATOM 4521 N N . PHE B 1 71 ? -32.719 5.207 10.391 1 23.75 71 PHE B N 1
ATOM 4522 C CA . PHE B 1 71 ? -31.734 4.172 10.711 1 23.75 71 PHE B CA 1
ATOM 4523 C C . PHE B 1 71 ? -30.516 4.777 11.398 1 23.75 71 PHE B C 1
ATOM 4525 O O . PHE B 1 71 ? -29.984 5.793 10.953 1 23.75 71 PHE B O 1
ATOM 4532 N N . PRO B 1 72 ? -30.391 4.566 12.75 1 25.72 72 PRO B N 1
ATOM 4533 C CA . PRO B 1 72 ? -29.219 4.984 13.531 1 25.72 72 PRO B CA 1
ATOM 4534 C C . PRO B 1 72 ? -27.906 4.492 12.922 1 25.72 72 PRO B C 1
ATOM 4536 O O . PRO B 1 72 ? -27.719 3.289 12.727 1 25.72 72 PRO B O 1
ATOM 4539 N N . PHE B 1 73 ? -27.422 5.145 12.008 1 23.75 73 PHE B N 1
ATOM 4540 C CA . PHE B 1 73 ? -26.125 4.781 11.477 1 23.75 73 PHE B CA 1
ATOM 4541 C C . PHE B 1 73 ? -25.047 4.852 12.562 1 23.75 73 PHE B C 1
ATOM 4543 O O . PHE B 1 73 ? -24.375 5.863 12.711 1 23.75 73 PHE B O 1
ATOM 4550 N N . SER B 1 74 ? -25.328 4.367 13.805 1 23.94 74 SER B N 1
ATOM 4551 C CA . SER B 1 74 ? -24.234 4.535 14.75 1 23.94 74 SER B CA 1
ATOM 4552 C C . SER B 1 74 ? -23.016 3.717 14.344 1 23.94 74 SER B C 1
ATOM 4554 O O . SER B 1 74 ? -22.797 2.621 14.867 1 23.94 74 SER B O 1
ATOM 4556 N N . SER B 1 75 ? -22.828 3.338 13.172 1 26.25 75 SER B N 1
ATOM 4557 C CA . SER B 1 75 ? -21.719 2.393 13.219 1 26.25 75 SER B CA 1
ATOM 4558 C C . SER B 1 75 ? -20.422 3.08 13.656 1 26.25 75 SER B C 1
ATOM 4560 O O . SER B 1 75 ? -19.875 3.895 12.922 1 26.25 75 SER B O 1
ATOM 4562 N N . SER B 1 76 ? -20.328 3.428 14.938 1 26.03 76 SER B N 1
ATOM 4563 C CA . SER B 1 76 ? -19.047 3.832 15.523 1 26.03 76 SER B CA 1
ATOM 4564 C C . SER B 1 76 ? -17.953 2.816 15.219 1 26.03 76 SER B C 1
ATOM 4566 O O . SER B 1 76 ? -18.016 1.675 15.68 1 26.03 76 SER B O 1
ATOM 4568 N N . ILE B 1 77 ? -17.547 2.814 14.086 1 27.62 77 ILE B N 1
ATOM 4569 C CA . ILE B 1 77 ? -16.297 2.074 13.953 1 27.62 77 ILE B CA 1
ATOM 4570 C C . ILE B 1 77 ? -15.312 2.521 15.031 1 27.62 77 ILE B C 1
ATOM 4572 O O . ILE B 1 77 ? -14.867 3.674 15.039 1 27.62 77 ILE B O 1
ATOM 4576 N N . VAL B 1 78 ? -15.555 2.006 16.203 1 26.3 78 VAL B N 1
ATOM 4577 C CA . VAL B 1 78 ? -14.531 2.088 17.234 1 26.3 78 VAL B CA 1
ATOM 4578 C C . VAL B 1 78 ? -13.195 1.609 16.688 1 26.3 78 VAL B C 1
ATOM 4580 O O . VAL B 1 78 ? -13.07 0.467 16.234 1 26.3 78 VAL B O 1
ATOM 4583 N N . VAL B 1 79 ? -12.547 2.439 16.062 1 30.41 79 VAL B N 1
ATOM 4584 C CA . VAL B 1 79 ? -11.117 2.189 15.961 1 30.41 79 VAL B CA 1
ATOM 4585 C C . VAL B 1 79 ? -10.609 1.544 17.25 1 30.41 79 VAL B C 1
ATOM 4587 O O . VAL B 1 79 ? -10.57 2.188 18.297 1 30.41 79 VAL B O 1
ATOM 4590 N N . ASN B 1 80 ? -11 0.396 17.422 1 27.17 80 ASN B N 1
ATOM 4591 C CA . ASN B 1 80 ? -10.281 -0.305 18.469 1 27.17 80 ASN B CA 1
ATOM 4592 C C . ASN B 1 80 ? -8.773 -0.12 18.328 1 27.17 80 ASN B C 1
ATOM 4594 O O . ASN B 1 80 ? -8.195 -0.421 17.281 1 27.17 80 ASN B O 1
ATOM 4598 N N . ASP B 1 81 ? -8.305 0.87 18.969 1 29.12 81 ASP B N 1
ATOM 4599 C CA . ASP B 1 81 ? -6.91 0.998 19.375 1 29.12 81 ASP B CA 1
ATOM 4600 C C . ASP B 1 81 ? -6.277 -0.373 19.609 1 29.12 81 ASP B C 1
ATOM 4602 O O . ASP B 1 81 ? -6.688 -1.103 20.516 1 29.12 81 ASP B O 1
ATOM 4606 N N . ARG B 1 82 ? -5.871 -1.043 18.656 1 30.98 82 ARG B N 1
ATOM 4607 C CA . ARG B 1 82 ? -5.035 -2.215 18.906 1 30.98 82 ARG B CA 1
ATOM 4608 C C . ARG B 1 82 ? -4.434 -2.166 20.297 1 30.98 82 ARG B C 1
ATOM 4610 O O . ARG B 1 82 ? -4.359 -1.1 20.922 1 30.98 82 ARG B O 1
ATOM 4617 N N . ARG B 1 83 ? -3.85 -3.295 20.797 1 33.59 83 ARG B N 1
ATOM 4618 C CA . ARG B 1 83 ? -3.229 -3.611 22.078 1 33.59 83 ARG B CA 1
ATOM 4619 C C . ARG B 1 83 ? -2.227 -2.535 22.484 1 33.59 83 ARG B C 1
ATOM 4621 O O . ARG B 1 83 ? -1.163 -2.408 21.859 1 33.59 83 ARG B O 1
ATOM 4628 N N . GLY B 1 84 ? -2.652 -1.432 22.688 1 29.48 84 GLY B N 1
ATOM 4629 C CA . GLY B 1 84 ? -1.7 -0.691 23.5 1 29.48 84 GLY B CA 1
ATOM 4630 C C . GLY B 1 84 ? -0.896 -1.576 24.438 1 29.48 84 GLY B C 1
ATOM 4631 O O . GLY B 1 84 ? -1.463 -2.273 25.281 1 29.48 84 GLY B O 1
ATOM 4632 N N . ARG B 1 85 ? 0.254 -2.115 23.906 1 38.03 85 ARG B N 1
ATOM 4633 C CA . ARG B 1 85 ? 1.033 -2.643 25.016 1 38.03 85 ARG B CA 1
ATOM 4634 C C . ARG B 1 85 ? 0.74 -1.875 26.297 1 38.03 85 ARG B C 1
ATOM 4636 O O . ARG B 1 85 ? 0.748 -0.642 26.312 1 38.03 85 ARG B O 1
ATOM 4643 N N . SER B 1 86 ? -0.029 -2.504 27.172 1 38.47 86 SER B N 1
ATOM 4644 C CA . SER B 1 86 ? -0.274 -1.883 28.469 1 38.47 86 SER B CA 1
ATOM 4645 C C . SER B 1 86 ? 0.909 -1.023 28.906 1 38.47 86 SER B C 1
ATOM 4647 O O . SER B 1 86 ? 2.027 -1.206 28.422 1 38.47 86 SER B O 1
ATOM 4649 N N . GLU B 1 87 ? 0.678 0.013 29.594 1 37.16 87 GLU B N 1
ATOM 4650 C CA . GLU B 1 87 ? 1.763 0.723 30.266 1 37.16 87 GLU B CA 1
ATOM 4651 C C . GLU B 1 87 ? 2.799 -0.25 30.812 1 37.16 87 GLU B C 1
ATOM 4653 O O . GLU B 1 87 ? 3.973 0.098 30.953 1 37.16 87 GLU B O 1
ATOM 4658 N N . LYS B 1 88 ? 2.277 -1.428 31.078 1 44.19 88 LYS B N 1
ATOM 4659 C CA . LYS B 1 88 ? 3.176 -2.414 31.672 1 44.19 88 LYS B CA 1
ATOM 4660 C C . LYS B 1 88 ? 4.105 -3.012 30.609 1 44.19 88 LYS B C 1
ATOM 4662 O O . LYS B 1 88 ? 5.297 -3.209 30.875 1 44.19 88 LYS B O 1
ATOM 4667 N N . ASP B 1 89 ? 3.549 -3.217 29.484 1 44.34 89 ASP B N 1
ATOM 4668 C CA . ASP B 1 89 ? 4.375 -3.801 28.438 1 44.34 89 ASP B CA 1
ATOM 4669 C C . ASP B 1 89 ? 5.352 -2.773 27.875 1 44.34 89 ASP B C 1
ATOM 4671 O O . ASP B 1 89 ? 6.473 -3.117 27.484 1 44.34 89 ASP B O 1
ATOM 4675 N N . ILE B 1 90 ? 4.938 -1.582 27.812 1 45.38 90 ILE B N 1
ATOM 4676 C CA . ILE B 1 90 ? 5.793 -0.456 27.453 1 45.38 90 ILE B CA 1
ATOM 4677 C C . ILE B 1 90 ? 6.855 -0.254 28.531 1 45.38 90 ILE B C 1
ATOM 4679 O O . ILE B 1 90 ? 8.031 -0.041 28.219 1 45.38 90 ILE B O 1
ATOM 4683 N N . ARG B 1 91 ? 6.41 -0.243 29.781 1 45.44 91 ARG B N 1
ATOM 4684 C CA . ARG B 1 91 ? 7.367 -0.096 30.875 1 45.44 91 ARG B CA 1
ATOM 4685 C C . ARG B 1 91 ? 8.344 -1.268 30.906 1 45.44 91 ARG B C 1
ATOM 4687 O O . ARG B 1 91 ? 9.523 -1.091 31.219 1 45.44 91 ARG B O 1
ATOM 4694 N N . GLU B 1 92 ? 7.879 -2.359 30.656 1 44.66 92 GLU B N 1
ATOM 4695 C CA . GLU B 1 92 ? 8.773 -3.51 30.734 1 44.66 92 GLU B CA 1
ATOM 4696 C C . GLU B 1 92 ? 9.719 -3.541 29.531 1 44.66 92 GLU B C 1
ATOM 4698 O O . GLU B 1 92 ? 10.867 -3.979 29.656 1 44.66 92 GLU B O 1
ATOM 4703 N N . ALA B 1 93 ? 9.234 -3.023 28.469 1 45.34 93 ALA B N 1
ATOM 4704 C CA . ALA B 1 93 ? 10.109 -2.877 27.312 1 45.34 93 ALA B CA 1
ATOM 4705 C C . ALA B 1 93 ? 11.109 -1.75 27.516 1 45.34 93 ALA B C 1
ATOM 4707 O O . ALA B 1 93 ? 12.195 -1.755 26.922 1 45.34 93 ALA B O 1
ATOM 4708 N N . SER B 1 94 ? 10.797 -0.756 28.25 1 46.66 94 SER B N 1
ATOM 4709 C CA . SER B 1 94 ? 11.633 0.414 28.469 1 46.66 94 SER B CA 1
ATOM 4710 C C . SER B 1 94 ? 12.953 0.028 29.141 1 46.66 94 SER B C 1
ATOM 4712 O O . SER B 1 94 ? 13.969 0.701 28.969 1 46.66 94 SER B O 1
ATOM 4714 N N . SER B 1 95 ? 12.922 -0.883 29.922 1 47.19 95 SER B N 1
ATOM 4715 C CA . SER B 1 95 ? 14.211 -1.078 30.578 1 47.19 95 SER B CA 1
ATOM 4716 C C . SER B 1 95 ? 15.219 -1.729 29.625 1 47.19 95 SER B C 1
ATOM 4718 O O . SER B 1 95 ? 16.422 -1.606 29.812 1 47.19 95 SER B O 1
ATOM 4720 N N . LYS B 1 96 ? 14.734 -2.52 28.672 1 50.88 96 LYS B N 1
ATOM 4721 C CA . LYS B 1 96 ? 15.711 -3.205 27.844 1 50.88 96 LYS B CA 1
ATOM 4722 C C . LYS B 1 96 ? 15.633 -2.723 26.391 1 50.88 96 LYS B C 1
ATOM 4724 O O . LYS B 1 96 ? 14.641 -2.971 25.703 1 50.88 96 LYS B O 1
ATOM 4729 N N . GLY B 1 97 ? 15.906 -1.416 26.094 1 58.81 97 GLY B N 1
ATOM 4730 C CA . GLY B 1 97 ? 15.953 -0.914 24.719 1 58.81 97 GLY B CA 1
ATOM 4731 C C . GLY B 1 97 ? 14.969 -1.603 23.797 1 58.81 97 GLY B C 1
ATOM 4732 O O . GLY B 1 97 ? 14.336 -2.586 24.188 1 58.81 97 GLY B O 1
ATOM 4733 N N . CYS B 1 98 ? 14.5 -0.946 22.578 1 71.12 98 CYS B N 1
ATOM 4734 C CA . CYS B 1 98 ? 13.555 -1.512 21.625 1 71.12 98 CYS B CA 1
ATOM 4735 C C . CYS B 1 98 ? 14.07 -2.834 21.062 1 71.12 98 CYS B C 1
ATOM 4737 O O . CYS B 1 98 ? 15.242 -2.947 20.703 1 71.12 98 CYS B O 1
ATOM 4739 N N . ASP B 1 99 ? 13.352 -3.906 21.328 1 70 99 ASP B N 1
ATOM 4740 C CA . ASP B 1 99 ? 13.688 -5.199 20.734 1 70 99 ASP B CA 1
ATOM 4741 C C . ASP B 1 99 ? 13.617 -5.148 19.219 1 70 99 ASP B C 1
ATOM 4743 O O . ASP B 1 99 ? 12.586 -4.773 18.656 1 70 99 ASP B O 1
ATOM 4747 N N . LEU B 1 100 ? 14.711 -5.434 18.594 1 69.31 100 LEU B N 1
ATOM 4748 C CA . LEU B 1 100 ? 14.852 -5.41 17.141 1 69.31 100 LEU B CA 1
ATOM 4749 C C . LEU B 1 100 ? 13.797 -6.285 16.484 1 69.31 100 LEU B C 1
ATOM 4751 O O . LEU B 1 100 ? 13.234 -5.91 15.445 1 69.31 100 LEU B O 1
ATOM 4755 N N . ASP B 1 101 ? 13.477 -7.309 17.125 1 68.62 101 ASP B N 1
ATOM 4756 C CA . ASP B 1 101 ? 12.617 -8.289 16.469 1 68.62 101 ASP B CA 1
ATOM 4757 C C . ASP B 1 101 ? 11.148 -7.891 16.578 1 68.62 101 ASP B C 1
ATOM 4759 O O . ASP B 1 101 ? 10.305 -8.391 15.836 1 68.62 101 ASP B O 1
ATOM 4763 N N . ARG B 1 102 ? 10.93 -6.938 17.344 1 74 102 ARG B N 1
ATOM 4764 C CA . ARG B 1 102 ? 9.523 -6.594 17.562 1 74 102 ARG B CA 1
ATOM 4765 C C . ARG B 1 102 ? 9.188 -5.246 16.938 1 74 102 ARG B C 1
ATOM 4767 O O . ARG B 1 102 ? 8.031 -4.832 16.922 1 74 102 ARG B O 1
ATOM 4774 N N . SER B 1 103 ? 10.258 -4.645 16.344 1 85.12 103 SER B N 1
ATOM 4775 C CA . SER B 1 103 ? 10.008 -3.328 15.766 1 85.12 103 SER B CA 1
ATOM 4776 C C . SER B 1 103 ? 9.344 -3.439 14.398 1 85.12 103 SER B C 1
ATOM 4778 O O . SER B 1 103 ? 9.531 -4.43 13.688 1 85.12 103 SER B O 1
ATOM 4780 N N . LEU B 1 104 ? 8.562 -2.48 14.156 1 89.56 104 LEU B N 1
ATOM 4781 C CA . LEU B 1 104 ? 7.844 -2.434 12.891 1 89.56 104 LEU B CA 1
ATOM 4782 C C . LEU B 1 104 ? 8.789 -2.096 11.734 1 89.56 104 LEU B C 1
ATOM 4784 O O . LEU B 1 104 ? 8.633 -2.617 10.633 1 89.56 104 LEU B O 1
ATOM 4788 N N . LEU B 1 105 ? 9.789 -1.241 12.031 1 94.81 105 LEU B N 1
ATOM 4789 C CA . LEU B 1 105 ? 10.633 -0.703 10.977 1 94.81 105 LEU B CA 1
ATOM 4790 C C . LEU B 1 105 ? 12.086 -0.583 11.445 1 94.81 105 LEU B C 1
ATOM 4792 O O . LEU B 1 105 ? 12.352 -0.025 12.508 1 94.81 105 LEU B O 1
ATOM 4796 N N . LYS B 1 106 ? 12.977 -1.156 10.742 1 96.38 106 LYS B N 1
ATOM 4797 C CA . LYS B 1 106 ? 14.414 -0.952 10.93 1 96.38 106 LYS B CA 1
ATOM 4798 C C . LYS B 1 106 ? 14.938 0.127 9.992 1 96.38 106 LYS B C 1
ATOM 4800 O O . LYS B 1 106 ? 14.852 -0.008 8.766 1 96.38 106 LYS B O 1
ATOM 4805 N N . VAL B 1 107 ? 15.516 1.137 10.586 1 97.62 107 VAL B N 1
ATOM 4806 C CA . VAL B 1 107 ? 15.883 2.301 9.789 1 97.62 107 VAL B CA 1
ATOM 4807 C C . VAL B 1 107 ? 17.391 2.541 9.883 1 97.62 107 VAL B C 1
ATOM 4809 O O . VAL B 1 107 ? 17.938 2.596 10.977 1 97.62 107 VAL B O 1
ATOM 4812 N N . TYR B 1 108 ? 18.062 2.576 8.734 1 97.94 108 TYR B N 1
ATOM 4813 C CA . TYR B 1 108 ? 19.422 3.07 8.664 1 97.94 108 TYR B CA 1
ATOM 4814 C C . TYR B 1 108 ? 19.453 4.578 8.43 1 97.94 108 TYR B C 1
ATOM 4816 O O . TYR B 1 108 ? 18.906 5.07 7.445 1 97.94 108 TYR B O 1
ATOM 4824 N N . MET B 1 109 ? 19.969 5.305 9.305 1 98.12 109 MET B N 1
ATOM 4825 C CA . MET B 1 109 ? 20.078 6.758 9.188 1 98.12 109 MET B CA 1
ATOM 4826 C C . MET B 1 109 ? 21.5 7.152 8.789 1 98.12 109 MET B C 1
ATOM 4828 O O . MET B 1 109 ? 22.469 6.773 9.453 1 98.12 109 MET B O 1
ATOM 4832 N N . TYR B 1 110 ? 21.609 7.949 7.715 1 97.88 110 TYR B N 1
ATOM 4833 C CA . TYR B 1 110 ? 22.922 8.414 7.277 1 97.88 110 TYR B CA 1
ATOM 4834 C C . TYR B 1 110 ? 23.547 9.328 8.32 1 97.88 110 TYR B C 1
ATOM 4836 O O . TYR B 1 110 ? 22.859 10.164 8.922 1 97.88 110 TYR B O 1
ATOM 4844 N N . ASP B 1 111 ? 24.844 9.18 8.477 1 95.69 111 ASP B N 1
ATOM 4845 C CA . ASP B 1 111 ? 25.594 10.102 9.328 1 95.69 111 ASP B CA 1
ATOM 4846 C C . ASP B 1 111 ? 26.047 11.328 8.539 1 95.69 111 ASP B C 1
ATOM 4848 O O . ASP B 1 111 ? 27.25 11.547 8.375 1 95.69 111 ASP B O 1
ATOM 4852 N N . LEU B 1 112 ? 25.125 12.117 8.164 1 97.31 112 LEU B N 1
ATOM 4853 C CA . LEU B 1 112 ? 25.453 13.336 7.434 1 97.31 112 LEU B CA 1
ATOM 4854 C C . LEU B 1 112 ? 26.25 14.297 8.312 1 97.31 112 LEU B C 1
ATOM 4856 O O . LEU B 1 112 ? 26.078 14.312 9.531 1 97.31 112 LEU B O 1
ATOM 4860 N N . PRO B 1 113 ? 27.078 15.133 7.68 1 95.69 113 PRO B N 1
ATOM 4861 C CA . PRO B 1 113 ? 27.766 16.172 8.461 1 95.69 113 PRO B CA 1
ATOM 4862 C C . PRO B 1 113 ? 26.797 17.062 9.227 1 95.69 113 PRO B C 1
ATOM 4864 O O . PRO B 1 113 ? 25.672 17.312 8.758 1 95.69 113 PRO B O 1
ATOM 4867 N N . PRO B 1 114 ? 27.219 17.625 10.352 1 96.38 114 PRO B N 1
ATOM 4868 C CA . PRO B 1 114 ? 26.344 18.422 11.219 1 96.38 114 PRO B CA 1
ATOM 4869 C C . PRO B 1 114 ? 25.719 19.609 10.492 1 96.38 114 PRO B C 1
ATOM 4871 O O . PRO B 1 114 ? 24.625 20.047 10.844 1 96.38 114 PRO B O 1
ATOM 4874 N N . GLU B 1 115 ? 26.328 20.141 9.461 1 95.5 115 GLU B N 1
ATOM 4875 C CA . GLU B 1 115 ? 25.812 21.297 8.742 1 95.5 115 GLU B CA 1
ATOM 4876 C C . GLU B 1 115 ? 24.469 20.984 8.078 1 95.5 115 GLU B C 1
ATOM 4878 O O . GLU B 1 115 ? 23.703 21.906 7.758 1 95.5 115 GLU B O 1
ATOM 4883 N N . PHE B 1 116 ? 24.141 19.719 7.895 1 97.88 116 PHE B N 1
ATOM 4884 C CA . PHE B 1 116 ? 22.922 19.312 7.23 1 97.88 116 PHE B CA 1
ATOM 4885 C C . PHE B 1 116 ? 21.766 19.234 8.227 1 97.88 116 PHE B C 1
ATOM 4887 O O . PHE B 1 116 ? 20.594 19.141 7.828 1 97.88 116 PHE B O 1
ATOM 4894 N N . HIS B 1 117 ? 22.094 19.219 9.531 1 97.25 117 HIS B N 1
ATOM 4895 C CA . HIS B 1 117 ? 21.047 19.031 10.539 1 97.25 117 HIS B CA 1
ATOM 4896 C C . HIS B 1 117 ? 21.281 19.906 11.766 1 97.25 117 HIS B C 1
ATOM 4898 O O . HIS B 1 117 ? 21.141 21.125 11.695 1 97.25 117 HIS B O 1
ATOM 4904 N N . PHE B 1 118 ? 21.844 19.391 12.883 1 97.06 118 PHE B N 1
ATOM 4905 C CA . PHE B 1 118 ? 21.891 20.125 14.148 1 97.06 118 PHE B CA 1
ATOM 4906 C C . PHE B 1 118 ? 22.922 21.234 14.094 1 97.06 118 PHE B C 1
ATOM 4908 O O . PHE B 1 118 ? 22.812 22.219 14.828 1 97.06 118 PHE B O 1
ATOM 4915 N N . GLY B 1 119 ? 23.906 21.141 13.219 1 95.44 119 GLY B N 1
ATOM 4916 C CA . GLY B 1 119 ? 24.828 22.25 13.016 1 95.44 119 GLY B CA 1
ATOM 4917 C C . GLY B 1 119 ? 24.125 23.516 12.555 1 95.44 119 GLY B C 1
ATOM 4918 O O . GLY B 1 119 ? 24.531 24.625 12.906 1 95.44 119 GLY B O 1
ATOM 4919 N N . SER B 1 120 ? 23.094 23.359 11.797 1 94.62 120 SER B N 1
ATOM 4920 C CA . SER B 1 120 ? 22.312 24.484 11.305 1 94.62 120 SER B CA 1
ATOM 4921 C C . SER B 1 120 ? 21.469 25.094 12.414 1 94.62 120 SER B C 1
ATOM 4923 O O . SER B 1 120 ? 20.906 26.188 12.25 1 94.62 120 SER B O 1
ATOM 4925 N N . LEU B 1 121 ? 21.406 24.469 13.562 1 95.56 121 LEU B N 1
ATOM 4926 C CA . LEU B 1 121 ? 20.703 24.984 14.734 1 95.56 121 LEU B CA 1
ATOM 4927 C C . LEU B 1 121 ? 21.688 25.578 15.727 1 95.56 121 LEU B C 1
ATOM 4929 O O . LEU B 1 121 ? 21.312 25.906 16.859 1 95.56 121 LEU B O 1
ATOM 4933 N N . GLY B 1 122 ? 22.969 25.625 15.344 1 92.44 122 GLY B N 1
ATOM 4934 C CA . GLY B 1 122 ? 23.984 26.234 16.188 1 92.44 122 GLY B CA 1
ATOM 4935 C C . GLY B 1 122 ? 24.703 25.219 17.062 1 92.44 122 GLY B C 1
ATOM 4936 O O . GLY B 1 122 ? 25.5 25.609 17.922 1 92.44 122 GLY B O 1
ATOM 4937 N N . TRP B 1 123 ? 24.375 23.969 16.906 1 94 123 TRP B N 1
ATOM 4938 C CA . TRP B 1 123 ? 25.031 22.938 17.703 1 94 123 TRP B CA 1
ATOM 4939 C C . TRP B 1 123 ? 26.5 22.797 17.297 1 94 123 TRP B C 1
ATOM 4941 O O . TRP B 1 123 ? 26.812 22.703 16.109 1 94 123 TRP B O 1
ATOM 4951 N N . LYS B 1 124 ? 27.375 22.812 18.297 1 91.19 124 LYS B N 1
ATOM 4952 C CA . LYS B 1 124 ? 28.812 22.625 18.094 1 91.19 124 LYS B CA 1
ATOM 4953 C C . LYS B 1 124 ? 29.312 21.391 18.828 1 91.19 124 LYS B C 1
ATOM 4955 O O . LYS B 1 124 ? 29.531 21.422 20.031 1 91.19 124 LYS B O 1
ATOM 4960 N N . GLY B 1 125 ? 29.312 20.359 18.172 1 85.44 125 GLY B N 1
ATOM 4961 C CA . GLY B 1 125 ? 29.812 19.125 18.75 1 85.44 125 GLY B CA 1
ATOM 4962 C C . GLY B 1 125 ? 31.328 19.016 18.734 1 85.44 125 GLY B C 1
ATOM 4963 O O . GLY B 1 125 ? 32 19.859 18.141 1 85.44 125 GLY B O 1
ATOM 4964 N N . LYS B 1 126 ? 31.812 17.969 19.391 1 85.25 126 LYS B N 1
ATOM 4965 C CA . LYS B 1 126 ? 33.219 17.641 19.328 1 85.25 126 LYS B CA 1
ATOM 4966 C C . LYS B 1 126 ? 33.594 17.094 17.953 1 85.25 126 LYS B C 1
ATOM 4968 O O . LYS B 1 126 ? 32.719 16.797 17.141 1 85.25 126 LYS B O 1
ATOM 4973 N N . THR B 1 127 ? 34.875 17.156 17.594 1 79.94 127 THR B N 1
ATOM 4974 C CA . THR B 1 127 ? 35.406 16.828 16.281 1 79.94 127 THR B CA 1
ATOM 4975 C C . THR B 1 127 ? 34.875 15.469 15.812 1 79.94 127 THR B C 1
ATOM 4977 O O . THR B 1 127 ? 34.531 15.297 14.641 1 79.94 127 THR B O 1
ATOM 4980 N N . ASP B 1 128 ? 34.562 14.516 16.594 1 84.62 128 ASP B N 1
ATOM 4981 C CA . ASP B 1 128 ? 34.188 13.188 16.156 1 84.62 128 ASP B CA 1
ATOM 4982 C C . ASP B 1 128 ? 32.719 12.906 16.5 1 84.62 128 ASP B C 1
ATOM 4984 O O . ASP B 1 128 ? 32.281 11.758 16.438 1 84.62 128 ASP B O 1
ATOM 4988 N N . GLN B 1 129 ? 32.031 14.07 16.625 1 89.56 129 GLN B N 1
ATOM 4989 C CA . GLN B 1 129 ? 30.641 13.883 17 1 89.56 129 GLN B CA 1
ATOM 4990 C C . GLN B 1 129 ? 29.703 14.344 15.883 1 89.56 129 GLN B C 1
ATOM 4992 O O . GLN B 1 129 ? 29.812 15.469 15.398 1 89.56 129 GLN B O 1
ATOM 4997 N N . THR B 1 130 ? 28.812 13.484 15.492 1 93.5 130 THR B N 1
ATOM 4998 C CA . THR B 1 130 ? 27.875 13.797 14.422 1 93.5 130 THR B CA 1
ATOM 4999 C C . THR B 1 130 ? 26.547 14.266 15 1 93.5 130 THR B C 1
ATOM 5001 O O . THR B 1 130 ? 25.844 15.078 14.383 1 93.5 130 THR B O 1
ATOM 5004 N N . TRP B 1 131 ? 26.234 13.766 16.172 1 94.19 131 TRP B N 1
ATOM 5005 C CA . TRP B 1 131 ? 24.922 14.008 16.766 1 94.19 131 TRP B CA 1
ATOM 5006 C C . TRP B 1 131 ? 25.047 14.57 18.172 1 94.19 131 TRP B C 1
ATOM 5008 O O . TRP B 1 131 ? 25.984 14.25 18.891 1 94.19 131 TRP B O 1
ATOM 5018 N N . PRO B 1 132 ? 24.109 15.406 18.547 1 92.88 132 PRO B N 1
ATOM 5019 C CA . PRO B 1 132 ? 24.078 15.828 19.953 1 92.88 132 PRO B CA 1
ATOM 5020 C C . PRO B 1 132 ? 23.688 14.703 20.906 1 92.88 132 PRO B C 1
ATOM 5022 O O . PRO B 1 132 ? 23.125 13.695 20.469 1 92.88 132 PRO B O 1
ATOM 5025 N N . ASP B 1 133 ? 24.062 14.914 22.141 1 87.38 133 ASP B N 1
ATOM 5026 C CA . ASP B 1 133 ? 23.609 13.992 23.188 1 87.38 133 ASP B CA 1
ATOM 5027 C C . ASP B 1 133 ? 22.125 14.203 23.469 1 87.38 133 ASP B C 1
ATOM 5029 O O . ASP B 1 133 ? 21.719 15.273 23.922 1 87.38 133 ASP B O 1
ATOM 5033 N N . ILE B 1 134 ? 21.375 13.203 23.219 1 87.31 134 ILE B N 1
ATOM 5034 C CA . ILE B 1 134 ? 19.938 13.375 23.312 1 87.31 134 ILE B CA 1
ATOM 5035 C C . ILE B 1 134 ? 19.438 12.82 24.641 1 87.31 134 ILE B C 1
ATOM 5037 O O . ILE B 1 134 ? 18.234 12.789 24.906 1 87.31 134 ILE B O 1
ATOM 5041 N N . ALA B 1 135 ? 20.328 12.25 25.438 1 80.62 135 ALA B N 1
ATOM 5042 C CA . ALA B 1 135 ? 19.953 11.695 26.734 1 80.62 135 ALA B CA 1
ATOM 5043 C C . ALA B 1 135 ? 19.469 12.789 27.688 1 80.62 135 ALA B C 1
ATOM 5045 O O . ALA B 1 135 ? 18.578 12.547 28.516 1 80.62 135 ALA B O 1
ATOM 5046 N N . GLU B 1 136 ? 20.109 13.961 27.547 1 80.44 136 GLU B N 1
ATOM 5047 C CA . GLU B 1 136 ? 19.688 15.102 28.344 1 80.44 136 GLU B CA 1
ATOM 5048 C C . GLU B 1 136 ? 18.891 16.094 27.516 1 80.44 136 GLU B C 1
ATOM 5050 O O . GLU B 1 136 ? 19.422 16.734 26.609 1 80.44 136 GLU B O 1
ATOM 5055 N N . MET B 1 137 ? 17.672 16.312 27.875 1 81.62 137 MET B N 1
ATOM 5056 C CA . MET B 1 137 ? 16.75 17.141 27.094 1 81.62 137 MET B CA 1
ATOM 5057 C C . MET B 1 137 ? 17.281 18.562 26.969 1 81.62 137 MET B C 1
ATOM 5059 O O . MET B 1 137 ? 17.109 19.203 25.922 1 81.62 137 MET B O 1
ATOM 5063 N N . ASP B 1 138 ? 17.922 19.016 27.953 1 83.5 138 ASP B N 1
ATOM 5064 C CA . ASP B 1 138 ? 18.391 20.391 27.984 1 83.5 138 ASP B CA 1
ATOM 5065 C C . ASP B 1 138 ? 19.562 20.594 27.031 1 83.5 138 ASP B C 1
ATOM 5067 O O . ASP B 1 138 ? 19.922 21.734 26.703 1 83.5 138 ASP B O 1
ATOM 5071 N N . ARG B 1 139 ? 20.109 19.547 26.531 1 84.88 139 ARG B N 1
ATOM 5072 C CA . ARG B 1 139 ? 21.266 19.641 25.672 1 84.88 139 ARG B CA 1
ATOM 5073 C C . ARG B 1 139 ? 20.875 19.547 24.203 1 84.88 139 ARG B C 1
ATOM 5075 O O . ARG B 1 139 ? 21.703 19.703 23.312 1 84.88 139 ARG B O 1
ATOM 5082 N N . ILE B 1 140 ? 19.656 19.312 23.984 1 91.19 140 ILE B N 1
ATOM 5083 C CA . ILE B 1 140 ? 19.188 19.203 22.609 1 91.19 140 ILE B CA 1
ATOM 5084 C C . ILE B 1 140 ? 18.953 20.594 22.047 1 91.19 140 ILE B C 1
ATOM 5086 O O . ILE B 1 140 ? 18.203 21.391 22.625 1 91.19 140 ILE B O 1
ATOM 5090 N N . PRO B 1 141 ? 19.594 20.891 20.906 1 94.25 141 PRO B N 1
ATOM 5091 C CA . PRO B 1 141 ? 19.312 22.188 20.297 1 94.25 141 PRO B CA 1
ATOM 5092 C C . PRO B 1 141 ? 17.828 22.359 19.953 1 94.25 141 PRO B C 1
ATOM 5094 O O . PRO B 1 141 ? 17.203 21.453 19.391 1 94.25 141 PRO B O 1
ATOM 5097 N N . THR B 1 142 ? 17.359 23.5 20.266 1 93.44 142 THR B N 1
ATOM 5098 C CA . THR B 1 142 ? 15.945 23.766 20.062 1 93.44 142 THR B CA 1
ATOM 5099 C C . THR B 1 142 ? 15.688 24.25 18.641 1 93.44 142 THR B C 1
ATOM 5101 O O . THR B 1 142 ? 16.484 25.031 18.094 1 93.44 142 THR B O 1
ATOM 5104 N N . TYR B 1 143 ? 14.703 23.781 18.109 1 94.75 143 TYR B N 1
ATOM 5105 C CA . TYR B 1 143 ? 14.281 24.281 16.797 1 94.75 143 TYR B CA 1
ATOM 5106 C C . TYR B 1 143 ? 13.703 25.688 16.906 1 94.75 143 TYR B C 1
ATOM 5108 O O . TYR B 1 143 ? 13.031 26.016 17.891 1 94.75 143 TYR B O 1
ATOM 5116 N N . PRO B 1 144 ? 13.891 26.5 15.844 1 90.81 144 PRO B N 1
ATOM 5117 C CA . PRO B 1 144 ? 13.352 27.859 15.906 1 90.81 144 PRO B CA 1
ATOM 5118 C C . PRO B 1 144 ? 11.836 27.875 16.078 1 90.81 144 PRO B C 1
ATOM 5120 O O . PRO B 1 144 ? 11.125 27.062 15.492 1 90.81 144 PRO B O 1
ATOM 5123 N N . GLY B 1 145 ? 11.375 28.828 16.812 1 85.5 145 GLY B N 1
ATOM 5124 C CA . GLY B 1 145 ? 9.961 28.922 17.141 1 85.5 145 GLY B CA 1
ATOM 5125 C C . GLY B 1 145 ? 9.164 29.672 16.094 1 85.5 145 GLY B C 1
ATOM 5126 O O . GLY B 1 145 ? 9.609 29.828 14.953 1 85.5 145 GLY B O 1
ATOM 5127 N N . GLY B 1 146 ? 7.934 29.953 16.438 1 80.25 146 GLY B N 1
ATOM 5128 C CA . GLY B 1 146 ? 7.059 30.688 15.547 1 80.25 146 GLY B CA 1
ATOM 5129 C C . GLY B 1 146 ? 6.633 29.891 14.328 1 80.25 146 GLY B C 1
ATOM 5130 O O . GLY B 1 146 ? 6.367 28.688 14.422 1 80.25 146 GLY B O 1
ATOM 5131 N N . LEU B 1 147 ? 6.59 30.547 13.203 1 80.38 147 LEU B N 1
ATOM 5132 C CA . LEU B 1 147 ? 6.062 29.938 11.992 1 80.38 147 LEU B CA 1
ATOM 5133 C C . LEU B 1 147 ? 7.059 28.938 11.406 1 80.38 147 LEU B C 1
ATOM 5135 O O . LEU B 1 147 ? 6.688 28.094 10.602 1 80.38 147 LEU B O 1
ATOM 5139 N N . ASN B 1 148 ? 8.281 28.969 11.82 1 88.56 148 ASN B N 1
ATOM 5140 C CA . ASN B 1 148 ? 9.266 28 11.359 1 88.56 148 ASN B CA 1
ATOM 5141 C C . ASN B 1 148 ? 8.969 26.594 11.883 1 88.56 148 ASN B C 1
ATOM 5143 O O . ASN B 1 148 ? 9.258 25.594 11.219 1 88.56 148 ASN B O 1
ATOM 5147 N N . LEU B 1 149 ? 8.359 26.609 13.055 1 93.81 149 LEU B N 1
ATOM 5148 C CA . LEU B 1 149 ? 8.109 25.359 13.758 1 93.81 149 LEU B CA 1
ATOM 5149 C C . LEU B 1 149 ? 7.164 24.469 12.961 1 93.81 149 LEU B C 1
ATOM 5151 O O . LEU B 1 149 ? 7.223 23.234 13.062 1 93.81 149 LEU B O 1
ATOM 5155 N N . GLN B 1 150 ? 6.344 25.094 12.18 1 96.12 150 GLN B N 1
ATOM 5156 C CA . GLN B 1 150 ? 5.312 24.344 11.469 1 96.12 150 GLN B CA 1
ATOM 5157 C C . GLN B 1 150 ? 5.93 23.328 10.516 1 96.12 150 GLN B C 1
ATOM 5159 O O . GLN B 1 150 ? 5.301 22.328 10.164 1 96.12 150 GLN B O 1
ATOM 5164 N N . HIS B 1 151 ? 7.172 23.484 10.055 1 97.56 151 HIS B N 1
ATOM 5165 C CA . HIS B 1 151 ? 7.836 22.609 9.094 1 97.56 151 HIS B CA 1
ATOM 5166 C C . HIS B 1 151 ? 9.016 21.891 9.734 1 97.56 151 HIS B C 1
ATOM 5168 O O . HIS B 1 151 ? 9.992 21.562 9.055 1 97.56 151 HIS B O 1
ATOM 5174 N N . SER B 1 152 ? 8.977 21.578 11.016 1 98 152 SER B N 1
ATOM 5175 C CA . SER B 1 152 ? 10.086 21 11.773 1 98 152 SER B CA 1
ATOM 5176 C C . SER B 1 152 ? 10 19.469 11.805 1 98 152 SER B C 1
ATOM 5178 O O . SER B 1 152 ? 10.492 18.844 12.742 1 98 152 SER B O 1
ATOM 5180 N N . VAL B 1 153 ? 9.422 18.812 10.836 1 98.38 153 VAL B N 1
ATOM 5181 C CA . VAL B 1 153 ? 9.148 17.391 10.828 1 98.38 153 VAL B CA 1
ATOM 5182 C C . VAL B 1 153 ? 10.469 16.609 10.883 1 98.38 153 VAL B C 1
ATOM 5184 O O . VAL B 1 153 ? 10.594 15.641 11.641 1 98.38 153 VAL B O 1
ATOM 5187 N N . GLU B 1 154 ? 11.477 17.047 10.133 1 97.62 154 GLU B N 1
ATOM 5188 C CA . GLU B 1 154 ? 12.773 16.375 10.086 1 97.62 154 GLU B CA 1
ATOM 5189 C C . GLU B 1 154 ? 13.422 16.312 11.461 1 97.62 154 GLU B C 1
ATOM 5191 O O . GLU B 1 154 ? 14.047 15.32 11.82 1 97.62 154 GLU B O 1
ATOM 5196 N N . TYR B 1 155 ? 13.25 17.391 12.172 1 97.88 155 TYR B N 1
ATOM 5197 C CA . TYR B 1 155 ? 13.828 17.531 13.5 1 97.88 155 TYR B CA 1
ATOM 5198 C C . TYR B 1 155 ? 13.289 16.469 14.445 1 97.88 155 TYR B C 1
ATOM 5200 O O . TYR B 1 155 ? 14.055 15.75 15.094 1 97.88 155 TYR B O 1
ATOM 5208 N N . TRP B 1 156 ? 12 16.281 14.461 1 97.88 156 TRP B N 1
ATOM 5209 C CA . TRP B 1 156 ? 11.344 15.367 15.383 1 97.88 156 TRP B CA 1
ATOM 5210 C C . TRP B 1 156 ? 11.633 13.914 15.016 1 97.88 156 TRP B C 1
ATOM 5212 O O . TRP B 1 156 ? 11.852 13.078 15.898 1 97.88 156 TRP B O 1
ATOM 5222 N N . LEU B 1 157 ? 11.625 13.578 13.711 1 98.44 157 LEU B N 1
ATOM 5223 C CA . LEU B 1 157 ? 11.914 12.219 13.266 1 98.44 157 LEU B CA 1
ATOM 5224 C C . LEU B 1 157 ? 13.352 11.836 13.57 1 98.44 157 LEU B C 1
ATOM 5226 O O . LEU B 1 157 ? 13.625 10.711 13.992 1 98.44 157 LEU B O 1
ATOM 5230 N N . THR B 1 158 ? 14.273 12.781 13.352 1 97.94 158 THR B N 1
ATOM 5231 C CA . THR B 1 158 ? 15.68 12.531 13.641 1 97.94 158 THR B CA 1
ATOM 5232 C C . THR B 1 158 ? 15.883 12.258 15.133 1 97.94 158 THR B C 1
ATOM 5234 O O . THR B 1 158 ? 16.578 11.312 15.5 1 97.94 158 THR B O 1
ATOM 5237 N N . LEU B 1 159 ? 15.25 13.078 15.977 1 96.31 159 LEU B N 1
ATOM 5238 C CA . LEU B 1 159 ? 15.352 12.875 17.422 1 96.31 159 LEU B CA 1
ATOM 5239 C C . LEU B 1 159 ? 14.836 11.5 17.812 1 96.31 159 LEU B C 1
ATOM 5241 O O . LEU B 1 159 ? 15.445 10.812 18.641 1 96.31 159 LEU B O 1
ATOM 5245 N N . ASP B 1 160 ? 13.734 11.133 17.25 1 95.94 160 ASP B N 1
ATOM 5246 C CA . ASP B 1 160 ? 13.133 9.844 17.578 1 95.94 160 ASP B CA 1
ATOM 5247 C C . ASP B 1 160 ? 14.07 8.695 17.188 1 95.94 160 ASP B C 1
ATOM 5249 O O . ASP B 1 160 ? 14.219 7.734 17.953 1 95.94 160 ASP B O 1
ATOM 5253 N N . LEU B 1 161 ? 14.664 8.75 16.016 1 96.19 161 LEU B N 1
ATOM 5254 C CA . LEU B 1 161 ? 15.594 7.715 15.562 1 96.19 161 LEU B CA 1
ATOM 5255 C C . LEU B 1 161 ? 16.812 7.645 16.484 1 96.19 161 LEU B C 1
ATOM 5257 O O . LEU B 1 161 ? 17.266 6.555 16.844 1 96.19 161 LEU B O 1
ATOM 5261 N N . LEU B 1 162 ? 17.312 8.781 16.828 1 94.38 162 LEU B N 1
ATOM 5262 C CA . LEU B 1 162 ? 18.469 8.812 17.734 1 94.38 162 LEU B CA 1
ATOM 5263 C C . LEU B 1 162 ? 18.109 8.211 19.094 1 94.38 162 LEU B C 1
ATOM 5265 O O . LEU B 1 162 ? 18.922 7.5 19.688 1 94.38 162 LEU B O 1
ATOM 5269 N N . ALA B 1 163 ? 16.938 8.477 19.484 1 92.69 163 ALA B N 1
ATOM 5270 C CA . ALA B 1 163 ? 16.484 8 20.797 1 92.69 163 ALA B CA 1
ATOM 5271 C C . ALA B 1 163 ? 16.281 6.488 20.781 1 92.69 163 ALA B C 1
ATOM 5273 O O . ALA B 1 163 ? 16.25 5.852 21.844 1 92.69 163 ALA B O 1
ATOM 5274 N N . SER B 1 164 ? 16.078 5.902 19.625 1 89.56 164 SER B N 1
ATOM 5275 C CA . SER B 1 164 ? 15.812 4.473 19.516 1 89.56 164 SER B CA 1
ATOM 5276 C C . SER B 1 164 ? 17 3.646 20 1 89.56 164 SER B C 1
ATOM 5278 O O . SER B 1 164 ? 16.844 2.469 20.328 1 89.56 164 SER B O 1
ATOM 5280 N N . ASN B 1 165 ? 18.125 4.234 20.062 1 84.69 165 ASN B N 1
ATOM 5281 C CA . ASN B 1 165 ? 19.328 3.529 20.484 1 84.69 165 ASN B CA 1
ATOM 5282 C C . ASN B 1 165 ? 19.688 3.836 21.938 1 84.69 165 ASN B C 1
ATOM 5284 O O . ASN B 1 165 ? 20.719 3.4 22.438 1 84.69 165 ASN B O 1
ATOM 5288 N N . VAL B 1 166 ? 18.891 4.648 22.516 1 81.06 166 VAL B N 1
ATOM 5289 C CA . VAL B 1 166 ? 19.156 5.023 23.891 1 81.06 166 VAL B CA 1
ATOM 5290 C C . VAL B 1 166 ? 18.172 4.312 24.828 1 81.06 166 VAL B C 1
ATOM 5292 O O . VAL B 1 166 ? 16.953 4.445 24.672 1 81.06 166 VAL B O 1
ATOM 5295 N N . PRO B 1 167 ? 18.578 3.531 25.672 1 72.56 167 PRO B N 1
ATOM 5296 C CA . PRO B 1 167 ? 17.719 2.701 26.531 1 72.56 167 PRO B CA 1
ATOM 5297 C C . PRO B 1 167 ? 16.875 3.523 27.5 1 72.56 167 PRO B C 1
ATOM 5299 O O . PRO B 1 167 ? 15.836 3.061 27.953 1 72.56 167 PRO B O 1
ATOM 5302 N N . ILE B 1 168 ? 17.219 4.711 27.766 1 63.78 168 ILE B N 1
ATOM 5303 C CA . ILE B 1 168 ? 16.625 5.438 28.875 1 63.78 168 ILE B CA 1
ATOM 5304 C C . ILE B 1 168 ? 15.391 6.199 28.406 1 63.78 168 ILE B C 1
ATOM 5306 O O . ILE B 1 168 ? 14.57 6.629 29.219 1 63.78 168 ILE B O 1
ATOM 5310 N N . VAL B 1 169 ? 15.148 6.199 27.266 1 68.81 169 VAL B N 1
ATOM 5311 C CA . VAL B 1 169 ? 14.07 7.055 26.781 1 68.81 169 VAL B CA 1
ATOM 5312 C C . VAL B 1 169 ? 12.805 6.227 26.578 1 68.81 169 VAL B C 1
ATOM 5314 O O . VAL B 1 169 ? 12.828 5.203 25.891 1 68.81 169 VAL B O 1
ATOM 5317 N N . ALA B 1 170 ? 11.758 6.52 27.406 1 77.44 170 ALA B N 1
ATOM 5318 C CA . ALA B 1 170 ? 10.461 5.859 27.266 1 77.44 170 ALA B CA 1
ATOM 5319 C C . ALA B 1 170 ? 9.781 6.27 25.953 1 77.44 170 ALA B C 1
ATOM 5321 O O . ALA B 1 170 ? 9.344 7.41 25.812 1 77.44 170 ALA B O 1
ATOM 5322 N N . ARG B 1 171 ? 9.836 5.445 24.984 1 83.75 171 ARG B N 1
ATOM 5323 C CA . ARG B 1 171 ? 9.195 5.715 23.703 1 83.75 171 ARG B CA 1
ATOM 5324 C C . ARG B 1 171 ? 8.672 4.43 23.062 1 83.75 171 ARG B C 1
ATOM 5326 O O . ARG B 1 171 ? 9.133 3.334 23.406 1 83.75 171 ARG B O 1
ATOM 5333 N N . PRO B 1 172 ? 7.684 4.562 22.188 1 86.31 172 PRO B N 1
ATOM 5334 C CA . PRO B 1 172 ? 7.238 3.377 21.453 1 86.31 172 PRO B CA 1
ATOM 5335 C C . PRO B 1 172 ? 8.328 2.801 20.547 1 86.31 172 PRO B C 1
ATOM 5337 O O . PRO B 1 172 ? 9.172 3.545 20.031 1 86.31 172 PRO B O 1
ATOM 5340 N N . CYS B 1 173 ? 8.359 1.571 20.406 1 85.44 173 CYS B N 1
ATOM 5341 C CA . CYS B 1 173 ? 9.375 0.908 19.609 1 85.44 173 CYS B CA 1
ATOM 5342 C C . CYS B 1 173 ? 8.867 0.63 18.203 1 85.44 173 CYS B C 1
ATOM 5344 O O . CYS B 1 173 ? 9.047 -0.47 17.672 1 85.44 173 CYS B O 1
ATOM 5346 N N . THR B 1 174 ? 8.25 1.593 17.641 1 90.19 174 THR B N 1
ATOM 5347 C CA . THR B 1 174 ? 7.781 1.446 16.266 1 90.19 174 THR B CA 1
ATOM 5348 C C . THR B 1 174 ? 8.953 1.312 15.305 1 90.19 174 THR B C 1
ATOM 5350 O O . THR B 1 174 ? 8.906 0.52 14.359 1 90.19 174 THR B O 1
ATOM 5353 N N . VAL B 1 175 ? 10.039 2.074 15.641 1 94.25 175 VAL B N 1
ATOM 5354 C CA . VAL B 1 175 ? 11.203 2.057 14.766 1 94.25 175 VAL B CA 1
ATOM 5355 C C . VAL B 1 175 ? 12.469 1.841 15.594 1 94.25 175 VAL B C 1
ATOM 5357 O O . VAL B 1 175 ? 12.508 2.184 16.781 1 94.25 175 VAL B O 1
ATOM 5360 N N . VAL B 1 176 ? 13.422 1.244 14.984 1 93.44 176 VAL B N 1
ATOM 5361 C CA . VAL B 1 176 ? 14.75 1.094 15.578 1 93.44 176 VAL B CA 1
ATOM 5362 C C . VAL B 1 176 ? 15.82 1.498 14.57 1 93.44 176 VAL B C 1
ATOM 5364 O O . VAL B 1 176 ? 15.734 1.143 13.391 1 93.44 176 VAL B O 1
ATOM 5367 N N . ARG B 1 177 ? 16.688 2.277 15 1 95.19 177 ARG B N 1
ATOM 5368 C CA . ARG B 1 177 ? 17.828 2.645 14.164 1 95.19 177 ARG B CA 1
ATOM 5369 C C . ARG B 1 177 ? 18.859 1.531 14.133 1 95.19 177 ARG B C 1
ATOM 5371 O O . ARG B 1 177 ? 19.344 1.092 15.18 1 95.19 177 ARG B O 1
ATOM 5378 N N . VAL B 1 178 ? 19.203 1.102 12.938 1 95.31 178 VAL B N 1
ATOM 5379 C CA . VAL B 1 178 ? 20.188 0.035 12.781 1 95.31 178 VAL B CA 1
ATOM 5380 C C . VAL B 1 178 ? 21.469 0.602 12.203 1 95.31 178 VAL B C 1
ATOM 5382 O O . VAL B 1 178 ? 21.453 1.582 11.453 1 95.31 178 VAL B O 1
ATOM 5385 N N . THR B 1 179 ? 22.609 -0.028 12.523 1 92.69 179 THR B N 1
ATOM 5386 C CA . THR B 1 179 ? 23.906 0.451 12.07 1 92.69 179 THR B CA 1
ATOM 5387 C C . THR B 1 179 ? 24.344 -0.287 10.812 1 92.69 179 THR B C 1
ATOM 5389 O O . THR B 1 179 ? 25.188 0.208 10.055 1 92.69 179 THR B O 1
ATOM 5392 N N . ASN B 1 180 ? 23.75 -1.432 10.609 1 93.75 180 ASN B N 1
ATOM 5393 C CA . ASN B 1 180 ? 24.031 -2.211 9.414 1 93.75 180 ASN B CA 1
ATOM 5394 C C . ASN B 1 180 ? 23 -1.951 8.312 1 93.75 180 ASN B C 1
ATOM 5396 O O . ASN B 1 180 ? 21.828 -2.289 8.461 1 93.75 180 ASN B O 1
ATOM 5400 N N . SER B 1 181 ? 23.516 -1.433 7.211 1 95 181 SER B N 1
ATOM 5401 C CA . SER B 1 181 ? 22.625 -1.051 6.121 1 95 181 SER B CA 1
ATOM 5402 C C . SER B 1 181 ? 21.938 -2.27 5.516 1 95 181 SER B C 1
ATOM 5404 O O . SER B 1 181 ? 20.828 -2.164 4.992 1 95 181 SER B O 1
ATOM 5406 N N . SER B 1 182 ? 22.469 -3.436 5.598 1 93.06 182 SER B N 1
ATOM 5407 C CA . SER B 1 182 ? 21.906 -4.637 4.988 1 93.06 182 SER B CA 1
ATOM 5408 C C . SER B 1 182 ? 20.672 -5.117 5.742 1 93.06 182 SER B C 1
ATOM 5410 O O . SER B 1 182 ? 19.844 -5.852 5.191 1 93.06 182 SER B O 1
ATOM 5412 N N . SER B 1 183 ? 20.531 -4.664 6.957 1 92.56 183 SER B N 1
ATOM 5413 C CA . SER B 1 183 ? 19.406 -5.098 7.766 1 92.56 183 SER B CA 1
ATOM 5414 C C . SER B 1 183 ? 18.281 -4.066 7.746 1 92.56 183 SER B C 1
ATOM 5416 O O . SER B 1 183 ? 17.219 -4.297 8.312 1 92.56 183 SER B O 1
ATOM 5418 N N . ALA B 1 184 ? 18.516 -2.969 7.086 1 96.12 184 ALA B N 1
ATOM 5419 C CA . ALA B 1 184 ? 17.578 -1.855 7.125 1 96.12 184 ALA B CA 1
ATOM 5420 C C . ALA B 1 184 ? 16.391 -2.107 6.191 1 96.12 184 ALA B C 1
ATOM 5422 O O . ALA B 1 184 ? 16.562 -2.648 5.098 1 96.12 184 ALA B O 1
ATOM 5423 N N . ASP B 1 185 ? 15.227 -1.698 6.656 1 95.56 185 ASP B N 1
ATOM 5424 C CA . ASP B 1 185 ? 14.047 -1.676 5.797 1 95.56 185 ASP B CA 1
ATOM 5425 C C . ASP B 1 185 ? 14.023 -0.421 4.926 1 95.56 185 ASP B C 1
ATOM 5427 O O . ASP B 1 185 ? 13.523 -0.448 3.799 1 95.56 185 ASP B O 1
ATOM 5431 N N . VAL B 1 186 ? 14.508 0.654 5.504 1 97.5 186 VAL B N 1
ATOM 5432 C CA . VAL B 1 186 ? 14.539 1.929 4.793 1 97.5 186 VAL B CA 1
ATOM 5433 C C . VAL B 1 186 ? 15.734 2.75 5.25 1 97.5 186 VAL B C 1
ATOM 5435 O O . VAL B 1 186 ? 16.328 2.463 6.293 1 97.5 186 VAL B O 1
ATOM 5438 N N . PHE B 1 187 ? 16.125 3.693 4.438 1 98.62 187 PHE B N 1
ATOM 5439 C CA . PHE B 1 187 ? 17.219 4.617 4.715 1 98.62 187 PHE B CA 1
ATOM 5440 C C . PHE B 1 187 ? 16.688 6.023 4.957 1 98.62 187 PHE B C 1
ATOM 5442 O O . PHE B 1 187 ? 15.906 6.547 4.16 1 98.62 187 PHE B O 1
ATOM 5449 N N . PHE B 1 188 ? 17.047 6.578 6.051 1 98.75 188 PHE B N 1
ATOM 5450 C CA . PHE B 1 188 ? 16.609 7.918 6.41 1 98.75 188 PHE B CA 1
ATOM 5451 C C . PHE B 1 188 ? 17.703 8.938 6.168 1 98.75 188 PHE B C 1
ATOM 5453 O O . PHE B 1 188 ? 18.859 8.734 6.574 1 98.75 188 PHE B O 1
ATOM 5460 N N . VAL B 1 189 ? 17.344 10.016 5.48 1 98.75 189 VAL B N 1
ATOM 5461 C CA . VAL B 1 189 ? 18.281 11.102 5.188 1 98.75 189 VAL B CA 1
ATOM 5462 C C . VAL B 1 189 ? 17.984 12.297 6.094 1 98.75 189 VAL B C 1
ATOM 5464 O O . VAL B 1 189 ? 17.047 13.055 5.848 1 98.75 189 VAL B O 1
ATOM 5467 N N . PRO B 1 190 ? 18.812 12.5 7.098 1 98.25 190 PRO B N 1
ATOM 5468 C CA . PRO B 1 190 ? 18.531 13.539 8.094 1 98.25 190 PRO B CA 1
ATOM 5469 C C . PRO B 1 190 ? 18.984 14.93 7.645 1 98.25 190 PRO B C 1
ATOM 5471 O O . PRO B 1 190 ? 19.812 15.555 8.312 1 98.25 190 PRO B O 1
ATOM 5474 N N . PHE B 1 191 ? 18.484 15.422 6.523 1 98.62 191 PHE B N 1
ATOM 5475 C CA . PHE B 1 191 ? 18.719 16.781 6.062 1 98.62 191 PHE B CA 1
ATOM 5476 C C . PHE B 1 191 ? 17.594 17.703 6.496 1 98.62 191 PHE B C 1
ATOM 5478 O O . PHE B 1 191 ? 16.438 17.516 6.094 1 98.62 191 PHE B O 1
ATOM 5485 N N . PHE B 1 192 ? 17.953 18.688 7.355 1 98.31 192 PHE B N 1
ATOM 5486 C CA . PHE B 1 192 ? 16.969 19.688 7.773 1 98.31 192 PHE B CA 1
ATOM 5487 C C . PHE B 1 192 ? 16.703 20.688 6.664 1 98.31 192 PHE B C 1
ATOM 5489 O O . PHE B 1 192 ? 17.031 21.875 6.805 1 98.31 192 PHE B O 1
ATOM 5496 N N . SER B 1 193 ? 15.984 20.219 5.688 1 97.88 193 SER B N 1
ATOM 5497 C CA . SER B 1 193 ? 15.828 20.969 4.445 1 97.88 193 SER B CA 1
ATOM 5498 C C . SER B 1 193 ? 14.977 22.219 4.656 1 97.88 193 SER B C 1
ATOM 5500 O O . SER B 1 193 ? 15.234 23.266 4.062 1 97.88 193 SER B O 1
ATOM 5502 N N . SER B 1 194 ? 13.938 22.109 5.48 1 97.5 194 SER B N 1
ATOM 5503 C CA . SER B 1 194 ? 13.102 23.266 5.773 1 97.5 194 SER B CA 1
ATOM 5504 C C . SER B 1 194 ? 13.906 24.359 6.477 1 97.5 194 SER B C 1
ATOM 5506 O O . SER B 1 194 ? 13.766 25.531 6.16 1 97.5 194 SER B O 1
ATOM 5508 N N . LEU B 1 195 ? 14.719 23.938 7.398 1 96.81 195 LEU B N 1
ATOM 5509 C CA . LEU B 1 195 ? 15.578 24.875 8.109 1 96.81 195 LEU B CA 1
ATOM 5510 C C . LEU B 1 195 ? 16.594 25.516 7.156 1 96.81 195 LEU B C 1
ATOM 5512 O O . LEU B 1 195 ? 16.812 26.719 7.211 1 96.81 195 LEU B O 1
ATOM 5516 N N . SER B 1 196 ? 17.172 24.703 6.309 1 96.81 196 SER B N 1
ATOM 5517 C CA . SER B 1 196 ? 18.125 25.203 5.328 1 96.81 196 SER B CA 1
ATOM 5518 C C . SER B 1 196 ? 17.484 26.281 4.438 1 96.81 196 SER B C 1
ATOM 5520 O O . SER B 1 196 ? 18.094 27.328 4.195 1 96.81 196 SER B O 1
ATOM 5522 N N . TYR B 1 197 ? 16.328 26.016 3.977 1 96.25 197 TYR B N 1
ATOM 5523 C CA . TYR B 1 197 ? 15.609 26.984 3.148 1 96.25 197 TYR B CA 1
ATOM 5524 C C . TYR B 1 197 ? 15.359 28.281 3.91 1 96.25 197 TYR B C 1
ATOM 5526 O O . TYR B 1 197 ? 15.641 29.359 3.4 1 96.25 197 TYR B O 1
ATOM 5534 N N . ASN B 1 198 ? 14.883 28.172 5.125 1 94.06 198 ASN B N 1
ATOM 5535 C CA . ASN B 1 198 ? 14.492 29.344 5.906 1 94.06 198 ASN B CA 1
ATOM 5536 C C . ASN B 1 198 ? 15.703 30.188 6.293 1 94.06 198 ASN B C 1
ATOM 5538 O O . ASN B 1 198 ? 15.625 31.406 6.316 1 94.06 198 ASN B O 1
ATOM 5542 N N . ARG B 1 199 ? 16.844 29.578 6.508 1 92.56 199 ARG B N 1
ATOM 5543 C CA . ARG B 1 199 ? 17.984 30.297 7.066 1 92.56 199 ARG B CA 1
ATOM 5544 C C . ARG B 1 199 ? 18.969 30.688 5.973 1 92.56 199 ARG B C 1
ATOM 5546 O O . ARG B 1 199 ? 19.672 31.688 6.086 1 92.56 199 ARG B O 1
ATOM 5553 N N . HIS B 1 200 ? 19.016 29.875 4.918 1 91.44 200 HIS B N 1
ATOM 5554 C CA . HIS B 1 200 ? 20.172 30 4.059 1 91.44 200 HIS B CA 1
ATOM 5555 C C . HIS B 1 200 ? 19.781 30.266 2.611 1 91.44 200 HIS B C 1
ATOM 5557 O O . HIS B 1 200 ? 20.578 30.062 1.693 1 91.44 200 HIS B O 1
ATOM 5563 N N . SER B 1 201 ? 18.578 30.672 2.336 1 90.5 201 SER B N 1
ATOM 5564 C CA . SER B 1 201 ? 18.141 30.844 0.956 1 90.5 201 SER B CA 1
ATOM 5565 C C . SER B 1 201 ? 18.609 32.188 0.394 1 90.5 201 SER B C 1
ATOM 5567 O O . SER B 1 201 ? 18.609 32.406 -0.821 1 90.5 201 SER B O 1
ATOM 5569 N N . LYS B 1 202 ? 19.016 33.094 1.233 1 84.25 202 LYS B N 1
ATOM 5570 C CA . LYS B 1 202 ? 19.531 34.344 0.741 1 84.25 202 LYS B CA 1
ATOM 5571 C C . LYS B 1 202 ? 20.953 34.219 0.214 1 84.25 202 LYS B C 1
ATOM 5573 O O . LYS B 1 202 ? 21.812 33.594 0.866 1 84.25 202 LYS B O 1
ATOM 5578 N N . PRO B 1 203 ? 21.172 34.688 -1.059 1 77.88 203 PRO B N 1
ATOM 5579 C CA . PRO B 1 203 ? 22.516 34.562 -1.634 1 77.88 203 PRO B CA 1
ATOM 5580 C C . PRO B 1 203 ? 23.562 35.344 -0.854 1 77.88 203 PRO B C 1
ATOM 5582 O O . PRO B 1 203 ? 23.266 36.406 -0.281 1 77.88 203 PRO B O 1
ATOM 5585 N N . GLN B 1 204 ? 24.703 34.594 -0.607 1 68.81 204 GLN B N 1
ATOM 5586 C CA . GLN B 1 204 ? 25.828 35.281 0.033 1 68.81 204 GLN B CA 1
ATOM 5587 C C . GLN B 1 204 ? 26.641 36.062 -0.98 1 68.81 204 GLN B C 1
ATOM 5589 O O . GLN B 1 204 ? 27.578 35.562 -1.587 1 68.81 204 GLN B O 1
ATOM 5594 N N . GLY B 1 205 ? 26.344 37.281 -1.245 1 65.62 205 GLY B N 1
ATOM 5595 C CA . GLY B 1 205 ? 27.094 38.188 -2.119 1 65.62 205 GLY B CA 1
ATOM 5596 C C . GLY B 1 205 ? 26.688 38.062 -3.578 1 65.62 205 GLY B C 1
ATOM 5597 O O . GLY B 1 205 ? 25.906 37.188 -3.938 1 65.62 205 GLY B O 1
ATOM 5598 N N . LYS B 1 206 ? 27.125 39 -4.523 1 64.44 206 LYS B N 1
ATOM 5599 C CA . LYS B 1 206 ? 26.812 39.094 -5.949 1 64.44 206 LYS B CA 1
ATOM 5600 C C . LYS B 1 206 ? 27.312 37.844 -6.684 1 64.44 206 LYS B C 1
ATOM 5602 O O . LYS B 1 206 ? 28.516 37.531 -6.676 1 64.44 206 LYS B O 1
ATOM 5607 N N . GLY B 1 207 ? 26.391 36.875 -7.312 1 63.56 207 GLY B N 1
ATOM 5608 C CA . GLY B 1 207 ? 26.672 35.781 -8.211 1 63.56 207 GLY B CA 1
ATOM 5609 C C . GLY B 1 207 ? 26.922 34.469 -7.492 1 63.56 207 GLY B C 1
ATOM 5610 O O . GLY B 1 207 ? 27.078 33.438 -8.125 1 63.56 207 GLY B O 1
ATOM 5611 N N . LYS B 1 208 ? 26.953 34.562 -6.109 1 75.88 208 LYS B N 1
ATOM 5612 C CA . LYS B 1 208 ? 27.312 33.312 -5.43 1 75.88 208 LYS B CA 1
ATOM 5613 C C . LYS B 1 208 ? 26.078 32.531 -5 1 75.88 208 LYS B C 1
ATOM 5615 O O . LYS B 1 208 ? 25.031 33.125 -4.73 1 75.88 208 LYS B O 1
ATOM 5620 N N . ALA B 1 209 ? 26.172 31.281 -5.156 1 84.31 209 ALA B N 1
ATOM 5621 C CA . ALA B 1 209 ? 25.094 30.375 -4.754 1 84.31 209 ALA B CA 1
ATOM 5622 C C . ALA B 1 209 ? 24.828 30.484 -3.256 1 84.31 209 ALA B C 1
ATOM 5624 O O . ALA B 1 209 ? 25.75 30.703 -2.467 1 84.31 209 ALA B O 1
ATOM 5625 N N . SER B 1 210 ? 23.562 30.469 -2.912 1 92.56 210 SER B N 1
ATOM 5626 C CA . SER B 1 210 ? 23.188 30.469 -1.501 1 92.56 210 SER B CA 1
ATOM 5627 C C . SER B 1 210 ? 23.688 29.203 -0.803 1 92.56 210 SER B C 1
ATOM 5629 O O . SER B 1 210 ? 23.938 28.188 -1.453 1 92.56 210 SER B O 1
ATOM 5631 N N . LYS B 1 211 ? 23.922 29.281 0.476 1 94.19 211 LYS B N 1
ATOM 5632 C CA . LYS B 1 211 ? 24.297 28.109 1.248 1 94.19 211 LYS B CA 1
ATOM 5633 C C . LYS B 1 211 ? 23.266 27 1.11 1 94.19 211 LYS B C 1
ATOM 5635 O O . LYS B 1 211 ? 23.609 25.812 1.076 1 94.19 211 LYS B O 1
ATOM 5640 N N . ASN B 1 212 ? 21.969 27.344 1.08 1 96.25 212 ASN B N 1
ATOM 5641 C CA . ASN B 1 212 ? 20.906 26.391 0.85 1 96.25 212 ASN B CA 1
ATOM 5642 C C . ASN B 1 212 ? 21.125 25.609 -0.441 1 96.25 212 ASN B C 1
ATOM 5644 O O . ASN B 1 212 ? 21 24.375 -0.456 1 96.25 212 ASN B O 1
ATOM 5648 N N . ARG B 1 213 ? 21.438 26.281 -1.483 1 95.5 213 ARG B N 1
ATOM 5649 C CA . ARG B 1 213 ? 21.688 25.641 -2.766 1 95.5 213 ARG B CA 1
ATOM 5650 C C . ARG B 1 213 ? 22.922 24.734 -2.688 1 95.5 213 ARG B C 1
ATOM 5652 O O . ARG B 1 213 ? 22.922 23.609 -3.197 1 95.5 213 ARG B O 1
ATOM 5659 N N . ILE B 1 214 ? 23.938 25.219 -2.074 1 95.81 214 ILE B N 1
ATOM 5660 C CA . ILE B 1 214 ? 25.188 24.469 -1.945 1 95.81 214 ILE B CA 1
ATOM 5661 C C . ILE B 1 214 ? 24.938 23.172 -1.183 1 95.81 214 ILE B C 1
ATOM 5663 O O . ILE B 1 214 ? 25.375 22.109 -1.602 1 95.81 214 ILE B O 1
ATOM 5667 N N . LEU B 1 215 ? 24.219 23.25 -0.08 1 97.25 215 LEU B N 1
ATOM 5668 C CA . LEU B 1 215 ? 23.922 22.078 0.735 1 97.25 215 LEU B CA 1
ATOM 5669 C C . LEU B 1 215 ? 23.109 21.062 -0.052 1 97.25 215 LEU B C 1
ATOM 5671 O O . LEU B 1 215 ? 23.344 19.844 0.078 1 97.25 215 LEU B O 1
ATOM 5675 N N . GLN B 1 216 ? 22.203 21.5 -0.876 1 98 216 GLN B N 1
ATOM 5676 C CA . GLN B 1 216 ? 21.422 20.609 -1.716 1 98 216 GLN B CA 1
ATOM 5677 C C . GLN B 1 216 ? 22.312 19.875 -2.719 1 98 216 GLN B C 1
ATOM 5679 O O . GLN B 1 216 ? 22.203 18.656 -2.889 1 98 216 GLN B O 1
ATOM 5684 N N . ASP B 1 217 ? 23.156 20.641 -3.338 1 97.25 217 ASP B N 1
ATOM 5685 C CA . ASP B 1 217 ? 24.062 20.031 -4.301 1 97.25 217 ASP B CA 1
ATOM 5686 C C . ASP B 1 217 ? 24.984 19.016 -3.625 1 97.25 217 ASP B C 1
ATOM 5688 O O . ASP B 1 217 ? 25.234 17.938 -4.176 1 97.25 217 ASP B O 1
ATOM 5692 N N . GLU B 1 218 ? 25.453 19.375 -2.514 1 97.88 218 GLU B N 1
ATOM 5693 C CA . GLU B 1 218 ? 26.328 18.484 -1.755 1 97.88 218 GLU B CA 1
ATOM 5694 C C . GLU B 1 218 ? 25.562 17.219 -1.328 1 97.88 218 GLU B C 1
ATOM 5696 O O . GLU B 1 218 ? 26.125 16.125 -1.329 1 97.88 218 GLU B O 1
ATOM 5701 N N . LEU B 1 219 ? 24.375 17.375 -0.933 1 98.44 219 LEU B N 1
ATOM 5702 C CA . LEU B 1 219 ? 23.547 16.219 -0.543 1 98.44 219 LEU B CA 1
ATOM 5703 C C . LEU B 1 219 ? 23.391 15.25 -1.705 1 98.44 219 LEU B C 1
ATOM 5705 O O . LEU B 1 219 ? 23.547 14.039 -1.53 1 98.44 219 LEU B O 1
ATOM 5709 N N . VAL B 1 220 ? 23.062 15.781 -2.871 1 98.56 220 VAL B N 1
ATOM 5710 C CA . VAL B 1 220 ? 22.891 14.961 -4.066 1 98.56 220 VAL B CA 1
ATOM 5711 C C . VAL B 1 220 ? 24.172 14.18 -4.344 1 98.56 220 VAL B C 1
ATOM 5713 O O . VAL B 1 220 ? 24.141 12.961 -4.547 1 98.56 220 VAL B O 1
ATOM 5716 N N . ARG B 1 221 ? 25.312 14.867 -4.266 1 97.94 221 ARG B N 1
ATOM 5717 C CA . ARG B 1 221 ? 26.609 14.227 -4.504 1 97.94 221 ARG B CA 1
ATOM 5718 C C . ARG B 1 221 ? 26.875 13.148 -3.457 1 97.94 221 ARG B C 1
ATOM 5720 O O . ARG B 1 221 ? 27.344 12.055 -3.789 1 97.94 221 ARG B O 1
ATOM 5727 N N . TYR B 1 222 ? 26.625 13.461 -2.244 1 97.88 222 TYR B N 1
ATOM 5728 C CA . TYR B 1 222 ? 26.844 12.531 -1.143 1 97.88 222 TYR B CA 1
ATOM 5729 C C . TYR B 1 222 ? 26.062 11.25 -1.348 1 97.88 222 TYR B C 1
ATOM 5731 O O . TYR B 1 222 ? 26.625 10.148 -1.318 1 97.88 222 TYR B O 1
ATOM 5739 N N . LEU B 1 223 ? 24.719 11.344 -1.612 1 98.25 223 LEU B N 1
ATOM 5740 C CA . LEU B 1 223 ? 23.828 10.195 -1.729 1 98.25 223 LEU B CA 1
ATOM 5741 C C . LEU B 1 223 ? 24.156 9.383 -2.98 1 98.25 223 LEU B C 1
ATOM 5743 O O . LEU B 1 223 ? 24.234 8.156 -2.928 1 98.25 223 LEU B O 1
ATOM 5747 N N . MET B 1 224 ? 24.391 10.055 -4.039 1 96.19 224 MET B N 1
ATOM 5748 C CA . MET B 1 224 ? 24.656 9.383 -5.305 1 96.19 224 MET B CA 1
ATOM 5749 C C . MET B 1 224 ? 26 8.648 -5.27 1 96.19 224 MET B C 1
ATOM 5751 O O . MET B 1 224 ? 26.25 7.785 -6.109 1 96.19 224 MET B O 1
ATOM 5755 N N . GLY B 1 225 ? 26.844 9.039 -4.344 1 96.62 225 GLY B N 1
ATOM 5756 C CA . GLY B 1 225 ? 28.125 8.375 -4.195 1 96.62 225 GLY B CA 1
ATOM 5757 C C . GLY B 1 225 ? 28.078 7.195 -3.242 1 96.62 225 GLY B C 1
ATOM 5758 O O . GLY B 1 225 ? 29.078 6.477 -3.09 1 96.62 225 GLY B O 1
ATOM 5759 N N . ARG B 1 226 ? 26.984 6.906 -2.652 1 96.88 226 ARG B N 1
ATOM 5760 C CA . ARG B 1 226 ? 26.875 5.863 -1.639 1 96.88 226 ARG B CA 1
ATOM 5761 C C . ARG B 1 226 ? 26.375 4.559 -2.25 1 96.88 226 ARG B C 1
ATOM 5763 O O . ARG B 1 226 ? 25.516 4.566 -3.129 1 96.88 226 ARG B O 1
ATOM 5770 N N . GLU B 1 227 ? 26.859 3.469 -1.744 1 95.94 227 GLU B N 1
ATOM 5771 C CA . GLU B 1 227 ? 26.422 2.148 -2.191 1 95.94 227 GLU B CA 1
ATOM 5772 C C . GLU B 1 227 ? 24.953 1.908 -1.857 1 95.94 227 GLU B C 1
ATOM 5774 O O . GLU B 1 227 ? 24.219 1.305 -2.646 1 95.94 227 GLU B O 1
ATOM 5779 N N . GLU B 1 228 ? 24.5 2.381 -0.695 1 96.62 228 GLU B N 1
ATOM 5780 C CA . GLU B 1 228 ? 23.125 2.203 -0.253 1 96.62 228 GLU B CA 1
ATOM 5781 C C . GLU B 1 228 ? 22.141 2.814 -1.249 1 96.62 228 GLU B C 1
ATOM 5783 O O . GLU B 1 228 ? 21.078 2.252 -1.504 1 96.62 228 GLU B O 1
ATOM 5788 N N . TRP B 1 229 ? 22.562 3.949 -1.804 1 97.44 229 TRP B N 1
ATOM 5789 C CA . TRP B 1 229 ? 21.703 4.609 -2.787 1 97.44 229 TRP B CA 1
ATOM 5790 C C . TRP B 1 229 ? 21.703 3.842 -4.105 1 97.44 229 TRP B C 1
ATOM 5792 O O . TRP B 1 229 ? 20.641 3.633 -4.703 1 97.44 229 TRP B O 1
ATOM 5802 N N . HIS B 1 230 ? 22.812 3.35 -4.535 1 95.06 230 HIS B N 1
ATOM 5803 C CA . HIS B 1 230 ? 22.969 2.688 -5.824 1 95.06 230 HIS B CA 1
ATOM 5804 C C . HIS B 1 230 ? 22.203 1.369 -5.867 1 95.06 230 HIS B C 1
ATOM 5806 O O . HIS B 1 230 ? 21.672 0.985 -6.914 1 95.06 230 HIS B O 1
ATOM 5812 N N . ARG B 1 231 ? 22.109 0.797 -4.824 1 92.25 231 ARG B N 1
ATOM 5813 C CA . ARG B 1 231 ? 21.469 -0.513 -4.75 1 92.25 231 ARG B CA 1
ATOM 5814 C C . ARG B 1 231 ? 20.016 -0.439 -5.199 1 92.25 231 ARG B C 1
ATOM 5816 O O . ARG B 1 231 ? 19.547 -1.298 -5.949 1 92.25 231 ARG B O 1
ATOM 5823 N N . GLY B 1 232 ? 19.359 0.565 -4.793 1 93.94 232 GLY B N 1
ATOM 5824 C CA . GLY B 1 232 ? 17.938 0.669 -5.105 1 93.94 232 GLY B CA 1
ATOM 5825 C C . GLY B 1 232 ? 17.594 1.946 -5.844 1 93.94 232 GLY B C 1
ATOM 5826 O O . GLY B 1 232 ? 16.406 2.23 -6.07 1 93.94 232 GLY B O 1
ATOM 5827 N N . GLY B 1 233 ? 18.578 2.646 -6.227 1 95.69 233 GLY B N 1
ATOM 5828 C CA . GLY B 1 233 ? 18.328 3.91 -6.902 1 95.69 233 GLY B CA 1
ATOM 5829 C C . GLY B 1 233 ? 17.641 4.938 -6.023 1 95.69 233 GLY B C 1
ATOM 5830 O O . GLY B 1 233 ? 16.891 5.781 -6.516 1 95.69 233 GLY B O 1
ATOM 5831 N N . GLY B 1 234 ? 17.688 4.734 -4.75 1 97.69 234 GLY B N 1
ATOM 5832 C CA . GLY B 1 234 ? 17.141 5.699 -3.807 1 97.69 234 GLY B CA 1
ATOM 5833 C C . GLY B 1 234 ? 15.695 5.422 -3.438 1 97.69 234 GLY B C 1
ATOM 5834 O O . GLY B 1 234 ? 15.117 6.113 -2.596 1 97.69 234 GLY B O 1
ATOM 5835 N N . LYS B 1 235 ? 15.039 4.387 -3.994 1 97.44 235 LYS B N 1
ATOM 5836 C CA . LYS B 1 235 ? 13.609 4.137 -3.824 1 97.44 235 LYS B CA 1
ATOM 5837 C C . LYS B 1 235 ? 13.273 3.82 -2.369 1 97.44 235 LYS B C 1
ATOM 5839 O O . LYS B 1 235 ? 12.156 4.059 -1.918 1 97.44 235 LYS B O 1
ATOM 5844 N N . ASP B 1 236 ? 14.219 3.262 -1.663 1 97.62 236 ASP B N 1
ATOM 5845 C CA . ASP B 1 236 ? 13.992 2.885 -0.271 1 97.62 236 ASP B CA 1
ATOM 5846 C C . ASP B 1 236 ? 14.547 3.943 0.681 1 97.62 236 ASP B C 1
ATOM 5848 O O . ASP B 1 236 ? 14.812 3.656 1.849 1 97.62 236 ASP B O 1
ATOM 5852 N N . HIS B 1 237 ? 14.797 5.184 0.194 1 98.69 237 HIS B N 1
ATOM 5853 C CA . HIS B 1 237 ? 15.25 6.309 1.006 1 98.69 237 HIS B CA 1
ATOM 5854 C C . HIS B 1 237 ? 14.086 7.219 1.385 1 98.69 237 HIS B C 1
ATOM 5856 O O . HIS B 1 237 ? 13.172 7.426 0.585 1 98.69 237 HIS B O 1
ATOM 5862 N N . VAL B 1 238 ? 14.078 7.672 2.559 1 98.75 238 VAL B N 1
ATOM 5863 C CA . VAL B 1 238 ? 13.109 8.641 3.059 1 98.75 238 VAL B CA 1
ATOM 5864 C C . VAL B 1 238 ? 13.781 10.008 3.199 1 98.75 238 VAL B C 1
ATOM 5866 O O . VAL B 1 238 ? 14.766 10.156 3.926 1 98.75 238 VAL B O 1
ATOM 5869 N N . ILE B 1 239 ? 13.289 11.016 2.508 1 98.75 239 ILE B N 1
ATOM 5870 C CA . ILE B 1 239 ? 13.789 12.383 2.557 1 98.75 239 ILE B CA 1
ATOM 5871 C C . ILE B 1 239 ? 12.656 13.336 2.924 1 98.75 239 ILE B C 1
ATOM 5873 O O . ILE B 1 239 ? 11.586 13.297 2.314 1 98.75 239 ILE B O 1
ATOM 5877 N N . VAL B 1 240 ? 12.922 14.156 3.885 1 98.5 240 VAL B N 1
ATOM 5878 C CA . VAL B 1 240 ? 11.891 15.078 4.355 1 98.5 240 VAL B CA 1
ATOM 5879 C C . VAL B 1 240 ? 12.023 16.422 3.646 1 98.5 240 VAL B C 1
ATOM 5881 O O . VAL B 1 240 ? 13.039 17.109 3.797 1 98.5 240 VAL B O 1
ATOM 5884 N N . ALA B 1 241 ? 11.133 16.75 2.863 1 97.94 241 ALA B N 1
ATOM 5885 C CA . ALA B 1 241 ? 11.023 18.047 2.197 1 97.94 241 ALA B CA 1
ATOM 5886 C C . ALA B 1 241 ? 9.68 18.703 2.5 1 97.94 241 ALA B C 1
ATOM 5888 O O . ALA B 1 241 ? 8.938 19.062 1.583 1 97.94 241 ALA B O 1
ATOM 5889 N N . HIS B 1 242 ? 9.445 18.953 3.711 1 98.06 242 HIS B N 1
ATOM 5890 C CA . HIS B 1 242 ? 8.117 19.312 4.199 1 98.06 242 HIS B CA 1
ATOM 5891 C C . HIS B 1 242 ? 7.73 20.719 3.742 1 98.06 242 HIS B C 1
ATOM 5893 O O . HIS B 1 242 ? 6.602 20.938 3.297 1 98.06 242 HIS B O 1
ATOM 5899 N N . HIS B 1 243 ? 8.664 21.688 3.918 1 96.94 243 HIS B N 1
ATOM 5900 C CA . HIS B 1 243 ? 8.375 23.016 3.42 1 96.94 243 HIS B CA 1
ATOM 5901 C C . HIS B 1 243 ? 8.203 23.031 1.905 1 96.94 243 HIS B C 1
ATOM 5903 O O . HIS B 1 243 ? 9.023 22.453 1.185 1 96.94 243 HIS B O 1
ATOM 5909 N N . PRO B 1 244 ? 7.211 23.672 1.399 1 93.81 244 PRO B N 1
ATOM 5910 C CA . PRO B 1 244 ? 6.918 23.594 -0.034 1 93.81 244 PRO B CA 1
ATOM 5911 C C . PRO B 1 244 ? 8.078 24.078 -0.897 1 93.81 244 PRO B C 1
ATOM 5913 O O . PRO B 1 244 ? 8.188 23.719 -2.068 1 93.81 244 PRO B O 1
ATOM 5916 N N . ASN B 1 245 ? 8.992 24.859 -0.322 1 94 245 ASN B N 1
ATOM 5917 C CA . ASN B 1 245 ? 10.094 25.406 -1.108 1 94 245 ASN B CA 1
ATOM 5918 C C . ASN B 1 245 ? 11.422 24.75 -0.752 1 94 245 ASN B C 1
ATOM 5920 O O . ASN B 1 245 ? 12.477 25.188 -1.211 1 94 245 ASN B O 1
ATOM 5924 N N . SER B 1 246 ? 11.328 23.766 0.011 1 94.94 246 SER B N 1
ATOM 5925 C CA . SER B 1 246 ? 12.57 23.078 0.373 1 94.94 246 SER B CA 1
ATOM 5926 C C . SER B 1 246 ? 13.047 22.172 -0.751 1 94.94 246 SER B C 1
ATOM 5928 O O . SER B 1 246 ? 12.25 21.719 -1.569 1 94.94 246 SER B O 1
ATOM 5930 N N . MET B 1 247 ? 14.336 22 -0.926 1 96 247 MET B N 1
ATOM 5931 C CA . MET B 1 247 ? 15.016 21.062 -1.805 1 96 247 MET B CA 1
ATOM 5932 C C . MET B 1 247 ? 14.648 21.312 -3.264 1 96 247 MET B C 1
ATOM 5934 O O . MET B 1 247 ? 14.562 20.359 -4.055 1 96 247 MET B O 1
ATOM 5938 N N . LEU B 1 248 ? 14.367 22.484 -3.609 1 94.06 248 LEU B N 1
ATOM 5939 C CA . LEU B 1 248 ? 13.898 22.797 -4.953 1 94.06 248 LEU B CA 1
ATOM 5940 C C . LEU B 1 248 ? 14.883 22.312 -6.008 1 94.06 248 LEU B C 1
ATOM 5942 O O . LEU B 1 248 ? 14.477 21.766 -7.039 1 94.06 248 LEU B O 1
ATOM 5946 N N . GLN B 1 249 ? 16.156 22.375 -5.742 1 92.56 249 GLN B N 1
ATOM 5947 C CA . GLN B 1 249 ? 17.172 22.016 -6.723 1 92.56 249 GLN B CA 1
ATOM 5948 C C . GLN B 1 249 ? 17.438 20.516 -6.723 1 92.56 249 GLN B C 1
ATOM 5950 O O . GLN B 1 249 ? 17.859 19.953 -7.738 1 92.56 249 GLN B O 1
ATOM 5955 N N . ALA B 1 250 ? 17.125 19.906 -5.637 1 97.06 250 ALA B N 1
ATOM 5956 C CA . ALA B 1 250 ? 17.531 18.516 -5.461 1 97.06 250 ALA B CA 1
ATOM 5957 C C . ALA B 1 250 ? 16.359 17.562 -5.762 1 97.06 250 ALA B C 1
ATOM 5959 O O . ALA B 1 250 ? 16.578 16.375 -5.98 1 97.06 250 ALA B O 1
ATOM 5960 N N . ARG B 1 251 ? 15.141 18 -5.82 1 95.62 251 ARG B N 1
ATOM 5961 C CA . ARG B 1 251 ? 13.93 17.188 -5.871 1 95.62 251 ARG B CA 1
ATOM 5962 C C . ARG B 1 251 ? 13.938 16.281 -7.094 1 95.62 251 ARG B C 1
ATOM 5964 O O . ARG B 1 251 ? 13.57 15.102 -7.008 1 95.62 251 ARG B O 1
ATOM 5971 N N . ARG B 1 252 ? 14.297 16.875 -8.18 1 94.94 252 ARG B N 1
ATOM 5972 C CA . ARG B 1 252 ? 14.25 16.094 -9.414 1 94.94 252 ARG B CA 1
ATOM 5973 C C . ARG B 1 252 ? 15.297 14.984 -9.398 1 94.94 252 ARG B C 1
ATOM 5975 O O . ARG B 1 252 ? 15.031 13.867 -9.828 1 94.94 252 ARG B O 1
ATOM 5982 N N . LYS B 1 253 ? 16.438 15.305 -8.93 1 96.69 253 LYS B N 1
ATOM 5983 C CA . LYS B 1 253 ? 17.531 14.352 -8.914 1 96.69 253 LYS B CA 1
ATOM 5984 C C . LYS B 1 253 ? 17.297 13.242 -7.891 1 96.69 253 LYS B C 1
ATOM 5986 O O . LYS B 1 253 ? 17.75 12.109 -8.07 1 96.69 253 LYS B O 1
ATOM 5991 N N . LEU B 1 254 ? 16.578 13.562 -6.855 1 97.88 254 LEU B N 1
ATOM 5992 C CA . LEU B 1 254 ? 16.344 12.609 -5.781 1 97.88 254 LEU B CA 1
ATOM 5993 C C . LEU B 1 254 ? 14.891 12.125 -5.797 1 97.88 254 LEU B C 1
ATOM 5995 O O . LEU B 1 254 ? 14.391 11.617 -4.789 1 97.88 254 LEU B O 1
ATOM 5999 N N . GLY B 1 255 ? 14.242 12.25 -6.93 1 96.38 255 GLY B N 1
ATOM 6000 C CA . GLY B 1 255 ? 12.812 12.055 -7.066 1 96.38 255 GLY B CA 1
ATOM 6001 C C . GLY B 1 255 ? 12.383 10.609 -6.898 1 96.38 255 GLY B C 1
ATOM 6002 O O . GLY B 1 255 ? 11.195 10.32 -6.711 1 96.38 255 GLY B O 1
ATOM 6003 N N . SER B 1 256 ? 13.297 9.664 -6.941 1 96.75 256 SER B N 1
ATOM 6004 C CA . SER B 1 256 ? 12.945 8.266 -6.75 1 96.75 256 SER B CA 1
ATOM 6005 C C . SER B 1 256 ? 12.703 7.949 -5.281 1 96.75 256 SER B C 1
ATOM 6007 O O . SER B 1 256 ? 12.07 6.941 -4.953 1 96.75 256 SER B O 1
ATOM 6009 N N . ALA B 1 257 ? 13.164 8.812 -4.391 1 98.12 257 ALA B N 1
ATOM 6010 C CA . ALA B 1 257 ? 13.047 8.594 -2.951 1 98.12 257 ALA B CA 1
ATOM 6011 C C . ALA B 1 257 ? 11.625 8.844 -2.469 1 98.12 257 ALA B C 1
ATOM 6013 O O . ALA B 1 257 ? 10.82 9.461 -3.174 1 98.12 257 ALA B O 1
ATOM 6014 N N . MET B 1 258 ? 11.289 8.281 -1.365 1 98.25 258 MET B N 1
ATOM 6015 C CA . MET B 1 258 ? 10.055 8.609 -0.65 1 98.25 258 MET B CA 1
ATOM 6016 C C . MET B 1 258 ? 10.164 9.961 0.038 1 98.25 258 MET B C 1
ATOM 6018 O O . MET B 1 258 ? 10.961 10.133 0.963 1 98.25 258 MET B O 1
ATOM 6022 N N . PHE B 1 259 ? 9.383 10.914 -0.38 1 98.38 259 PHE B N 1
ATOM 6023 C CA . PHE B 1 259 ? 9.398 12.242 0.224 1 98.38 259 PHE B CA 1
ATOM 6024 C C . PHE B 1 259 ? 8.344 12.359 1.315 1 98.38 259 PHE B C 1
ATOM 6026 O O . PHE B 1 259 ? 7.242 11.82 1.179 1 98.38 259 PHE B O 1
ATOM 6033 N N . LEU B 1 260 ? 8.688 12.977 2.369 1 98.62 260 LEU B N 1
ATOM 6034 C CA . LEU B 1 260 ? 7.723 13.477 3.342 1 98.62 260 LEU B CA 1
ATOM 6035 C C . LEU B 1 260 ? 7.398 14.945 3.084 1 98.62 260 LEU B C 1
ATOM 6037 O O . LEU B 1 260 ? 8.266 15.805 3.229 1 98.62 260 LEU B O 1
ATOM 6041 N N . LEU B 1 261 ? 6.133 15.188 2.748 1 98.38 261 LEU B N 1
ATOM 6042 C CA . LEU B 1 261 ? 5.73 16.5 2.246 1 98.38 261 LEU B CA 1
ATOM 6043 C C . LEU B 1 261 ? 4.551 17.047 3.039 1 98.38 261 LEU B C 1
ATOM 6045 O O . LEU B 1 261 ? 3.861 16.297 3.732 1 98.38 261 LEU B O 1
ATOM 6049 N N . ALA B 1 262 ? 4.395 18.344 2.893 1 97.56 262 ALA B N 1
ATOM 6050 C CA . ALA B 1 262 ? 3.188 18.953 3.436 1 97.56 262 ALA B CA 1
ATOM 6051 C C . ALA B 1 262 ? 2.01 18.797 2.48 1 97.56 262 ALA B C 1
ATOM 6053 O O . ALA B 1 262 ? 0.862 18.672 2.916 1 97.56 262 ALA B O 1
ATOM 6054 N N . ASP B 1 263 ? 2.246 18.891 1.246 1 96.06 263 ASP B N 1
ATOM 6055 C CA . ASP B 1 263 ? 1.278 18.688 0.172 1 96.06 263 ASP B CA 1
ATOM 6056 C C . ASP B 1 263 ? 1.978 18.562 -1.18 1 96.06 263 ASP B C 1
ATOM 6058 O O . ASP B 1 263 ? 3.205 18.641 -1.259 1 96.06 263 ASP B O 1
ATOM 6062 N N . PHE B 1 264 ? 1.209 18.406 -2.262 1 94.75 264 PHE B N 1
ATOM 6063 C CA . PHE B 1 264 ? 1.783 18.188 -3.586 1 94.75 264 PHE B CA 1
ATOM 6064 C C . PHE B 1 264 ? 1.698 19.469 -4.418 1 94.75 264 PHE B C 1
ATOM 6066 O O . PHE B 1 264 ? 1.936 19.453 -5.629 1 94.75 264 PHE B O 1
ATOM 6073 N N . GLY B 1 265 ? 1.305 20.562 -3.828 1 92.06 265 GLY B N 1
ATOM 6074 C CA . GLY B 1 265 ? 0.969 21.766 -4.57 1 92.06 265 GLY B CA 1
ATOM 6075 C C . GLY B 1 265 ? 2.109 22.281 -5.43 1 92.06 265 GLY B C 1
ATOM 6076 O O . GLY B 1 265 ? 1.883 22.953 -6.438 1 92.06 265 GLY B O 1
ATOM 6077 N N . ARG B 1 266 ? 3.275 21.922 -5.125 1 89.88 266 ARG B N 1
ATOM 6078 C CA . ARG B 1 266 ? 4.426 22.453 -5.852 1 89.88 266 ARG B CA 1
ATOM 6079 C C . ARG B 1 266 ? 5.219 21.328 -6.512 1 89.88 266 ARG B C 1
ATOM 6081 O O . ARG B 1 266 ? 6.41 21.484 -6.781 1 89.88 266 ARG B O 1
ATOM 6088 N N . TYR B 1 267 ? 4.574 20.203 -6.711 1 93.81 267 TYR B N 1
ATOM 6089 C CA . TYR B 1 267 ? 5.25 19.031 -7.285 1 93.81 267 TYR B CA 1
ATOM 6090 C C . TYR B 1 267 ? 4.504 18.516 -8.508 1 93.81 267 TYR B C 1
ATOM 6092 O O . TYR B 1 267 ? 3.287 18.312 -8.461 1 93.81 267 TYR B O 1
ATOM 6100 N N . PRO B 1 268 ? 5.23 18.359 -9.586 1 93.38 268 PRO B N 1
ATOM 6101 C CA . PRO B 1 268 ? 4.617 17.531 -10.625 1 93.38 268 PRO B CA 1
ATOM 6102 C C . PRO B 1 268 ? 4.352 16.109 -10.148 1 93.38 268 PRO B C 1
ATOM 6104 O O . PRO B 1 268 ? 5.082 15.586 -9.305 1 93.38 268 PRO B O 1
ATOM 6107 N N . SER B 1 269 ? 3.385 15.461 -10.68 1 92.38 269 SER B N 1
ATOM 6108 C CA . SER B 1 269 ? 2.967 14.133 -10.25 1 92.38 269 SER B CA 1
ATOM 6109 C C . SER B 1 269 ? 4.062 13.102 -10.5 1 92.38 269 SER B C 1
ATOM 6111 O O . SER B 1 269 ? 4.137 12.086 -9.805 1 92.38 269 SER B O 1
ATOM 6113 N N . LYS B 1 270 ? 4.898 13.32 -11.43 1 92.62 270 LYS B N 1
ATOM 6114 C CA . LYS B 1 270 ? 5.984 12.391 -11.742 1 92.62 270 LYS B CA 1
ATOM 6115 C C . LYS B 1 270 ? 7.039 12.391 -10.641 1 92.62 270 LYS B C 1
ATOM 6117 O O . LYS B 1 270 ? 7.75 11.398 -10.461 1 92.62 270 LYS B O 1
ATOM 6122 N N . ILE B 1 271 ? 7.129 13.469 -9.906 1 94.25 271 ILE B N 1
ATOM 6123 C CA . ILE B 1 271 ? 8.148 13.617 -8.875 1 94.25 271 ILE B CA 1
ATOM 6124 C C . ILE B 1 271 ? 7.582 13.219 -7.516 1 94.25 271 ILE B C 1
ATOM 6126 O O . ILE B 1 271 ? 8.266 12.562 -6.723 1 94.25 271 ILE B O 1
ATOM 6130 N N . ALA B 1 272 ? 6.355 13.617 -7.328 1 96 272 ALA B N 1
ATOM 6131 C CA . ALA B 1 272 ? 5.746 13.312 -6.035 1 96 272 ALA B CA 1
ATOM 6132 C C . ALA B 1 272 ? 4.293 12.875 -6.203 1 96 272 ALA B C 1
ATOM 6134 O O . ALA B 1 272 ? 3.535 13.492 -6.957 1 96 272 ALA B O 1
ATOM 6135 N N . ASN B 1 273 ? 3.984 11.836 -5.512 1 95.31 273 ASN B N 1
ATOM 6136 C CA . ASN B 1 273 ? 2.633 11.289 -5.578 1 95.31 273 ASN B CA 1
ATOM 6137 C C . ASN B 1 273 ? 2.344 10.367 -4.395 1 95.31 273 ASN B C 1
ATOM 6139 O O . ASN B 1 273 ? 3.246 10.039 -3.623 1 95.31 273 ASN B O 1
ATOM 6143 N N . LEU B 1 274 ? 1.112 9.914 -4.336 1 93.94 274 LEU B N 1
ATOM 6144 C CA . LEU B 1 274 ? 0.652 9.172 -3.166 1 93.94 274 LEU B CA 1
ATOM 6145 C C . LEU B 1 274 ? 1.172 7.734 -3.191 1 93.94 274 LEU B C 1
ATOM 6147 O O . LEU B 1 274 ? 1.12 7.035 -2.18 1 93.94 274 LEU B O 1
ATOM 6151 N N . LYS B 1 275 ? 1.607 7.266 -4.324 1 91.5 275 LYS B N 1
ATOM 6152 C CA . LYS B 1 275 ? 2.092 5.891 -4.41 1 91.5 275 LYS B CA 1
ATOM 6153 C C . LYS B 1 275 ? 3.332 5.691 -3.543 1 91.5 275 LYS B C 1
ATOM 6155 O O . LYS B 1 275 ? 3.451 4.684 -2.844 1 91.5 275 LYS B O 1
ATOM 6160 N N . LYS B 1 276 ? 4.18 6.656 -3.547 1 93.69 276 LYS B N 1
ATOM 6161 C CA . LYS B 1 276 ? 5.438 6.441 -2.838 1 93.69 276 LYS B CA 1
ATOM 6162 C C . LYS B 1 276 ? 5.609 7.449 -1.705 1 93.69 276 LYS B C 1
ATOM 6164 O O . LYS B 1 276 ? 6.289 7.168 -0.716 1 93.69 276 LYS B O 1
ATOM 6169 N N . ASP B 1 277 ? 5.02 8.664 -1.868 1 97.81 277 ASP B N 1
ATOM 6170 C CA . ASP B 1 277 ? 5.312 9.75 -0.938 1 97.81 277 ASP B CA 1
ATOM 6171 C C . ASP B 1 277 ? 4.273 9.812 0.182 1 97.81 277 ASP B C 1
ATOM 6173 O O . ASP B 1 277 ? 3.215 9.188 0.088 1 97.81 277 ASP B O 1
ATOM 6177 N N . ILE B 1 278 ? 4.652 10.539 1.236 1 98.25 278 ILE B N 1
ATOM 6178 C CA . ILE B 1 278 ? 3.84 10.625 2.445 1 98.25 278 ILE B CA 1
ATOM 6179 C C . ILE B 1 278 ? 3.561 12.094 2.773 1 98.25 278 ILE B C 1
ATOM 6181 O O . ILE B 1 278 ? 4.457 12.938 2.688 1 98.25 278 ILE B O 1
ATOM 6185 N N . ILE B 1 279 ? 2.32 12.391 3.062 1 98.5 279 ILE B N 1
ATOM 6186 C CA . ILE B 1 279 ? 1.95 13.711 3.561 1 98.5 279 ILE B CA 1
ATOM 6187 C C . ILE B 1 279 ? 2.049 13.734 5.086 1 98.5 279 ILE B C 1
ATOM 6189 O O . ILE B 1 279 ? 1.363 12.969 5.77 1 98.5 279 ILE B O 1
ATOM 6193 N N . ALA B 1 280 ? 2.906 14.523 5.613 1 98.69 280 ALA B N 1
ATOM 6194 C CA . ALA B 1 280 ? 3.068 14.695 7.055 1 98.69 280 ALA B CA 1
ATOM 6195 C C . ALA B 1 280 ? 2.363 15.953 7.547 1 98.69 280 ALA B C 1
ATOM 6197 O O . ALA B 1 280 ? 2.383 16.984 6.871 1 98.69 280 ALA B O 1
ATOM 6198 N N . PRO B 1 281 ? 1.751 15.883 8.711 1 98.69 281 PRO B N 1
ATOM 6199 C CA . PRO B 1 281 ? 1.104 17.078 9.234 1 98.69 281 PRO B CA 1
ATOM 6200 C C . PRO B 1 281 ? 2.105 18.172 9.609 1 98.69 281 PRO B C 1
ATOM 6202 O O . PRO B 1 281 ? 3.26 17.875 9.922 1 98.69 281 PRO B O 1
ATOM 6205 N N . TYR B 1 282 ? 1.583 19.406 9.523 1 98.31 282 TYR B N 1
ATOM 6206 C CA . TYR B 1 282 ? 2.328 20.5 10.125 1 98.31 282 TYR B CA 1
ATOM 6207 C C . TYR B 1 282 ? 2.41 20.344 11.641 1 98.31 282 TYR B C 1
ATOM 6209 O O . TYR B 1 282 ? 1.504 19.781 12.258 1 98.31 282 TYR B O 1
ATOM 6217 N N . ARG B 1 283 ? 3.525 20.766 12.156 1 98.06 283 ARG B N 1
ATOM 6218 C CA . ARG B 1 283 ? 3.521 20.984 13.602 1 98.06 283 ARG B CA 1
ATOM 6219 C C . ARG B 1 283 ? 2.703 22.219 13.969 1 98.06 283 ARG B C 1
ATOM 6221 O O . ARG B 1 283 ? 3.057 23.344 13.602 1 98.06 283 ARG B O 1
ATOM 6228 N N . HIS B 1 284 ? 1.65 22 14.656 1 96.94 284 HIS B N 1
ATOM 6229 C CA . HIS B 1 284 ? 0.822 23.141 15.039 1 96.94 284 HIS B CA 1
ATOM 6230 C C . HIS B 1 284 ? 1.603 24.125 15.906 1 96.94 284 HIS B C 1
ATOM 6232 O O . HIS B 1 284 ? 2.539 23.734 16.609 1 96.94 284 HIS B O 1
ATOM 6238 N N . VAL B 1 285 ? 1.182 25.375 15.883 1 94.44 285 VAL B N 1
ATOM 6239 C CA . VAL B 1 285 ? 1.948 26.391 16.594 1 94.44 285 VAL B CA 1
ATOM 6240 C C . VAL B 1 285 ? 1.115 26.953 17.75 1 94.44 285 VAL B C 1
ATOM 6242 O O . VAL B 1 285 ? 1.651 27.594 18.656 1 94.44 285 VAL B O 1
ATOM 6245 N N . VAL B 1 286 ? -0.182 26.719 17.734 1 94.75 286 VAL B N 1
ATOM 6246 C CA . VAL B 1 286 ? -1.022 27.172 18.844 1 94.75 286 VAL B CA 1
ATOM 6247 C C . VAL B 1 286 ? -0.978 26.156 19.969 1 94.75 286 VAL B C 1
ATOM 6249 O O . VAL B 1 286 ? -0.618 25 19.766 1 94.75 286 VAL B O 1
ATOM 6252 N N . ARG B 1 287 ? -1.294 26.609 21.109 1 93.69 287 ARG B N 1
ATOM 6253 C CA . ARG B 1 287 ? -1.357 25.719 22.25 1 93.69 287 ARG B CA 1
ATOM 6254 C C . ARG B 1 287 ? -2.545 24.766 22.141 1 93.69 287 ARG B C 1
ATOM 6256 O O . ARG B 1 287 ? -3.639 25.172 21.75 1 93.69 287 ARG B O 1
ATOM 6263 N N . SER B 1 288 ? -2.307 23.5 22.438 1 96.44 288 SER B N 1
ATOM 6264 C CA . SER B 1 288 ? -3.393 22.516 22.453 1 96.44 288 SER B CA 1
ATOM 6265 C C . SER B 1 288 ? -4.34 22.766 23.625 1 96.44 288 SER B C 1
ATOM 6267 O O . SER B 1 288 ? -3.895 22.969 24.75 1 96.44 288 SER B O 1
ATOM 6269 N N . VAL B 1 289 ? -5.551 22.688 23.406 1 96.94 289 VAL B N 1
ATOM 6270 C CA . VAL B 1 289 ? -6.531 22.984 24.438 1 96.94 289 VAL B CA 1
ATOM 6271 C C . VAL B 1 289 ? -6.641 21.797 25.406 1 96.94 289 VAL B C 1
ATOM 6273 O O . VAL B 1 289 ? -6.996 21.969 26.562 1 96.94 289 VAL B O 1
ATOM 6276 N N . GLY B 1 290 ? -6.359 20.578 24.938 1 94.19 290 GLY B N 1
ATOM 6277 C CA . GLY B 1 290 ? -6.438 19.406 25.781 1 94.19 290 GLY B CA 1
ATOM 6278 C C . GLY B 1 290 ? -7.812 19.188 26.391 1 94.19 290 GLY B C 1
ATOM 6279 O O . GLY B 1 290 ? -8.812 19.172 25.672 1 94.19 290 GLY B O 1
ATOM 6280 N N . ASN B 1 291 ? -7.824 19.094 27.672 1 91.69 291 ASN B N 1
ATOM 6281 C CA . ASN B 1 291 ? -9.078 18.812 28.375 1 91.69 291 ASN B CA 1
ATOM 6282 C C . ASN B 1 291 ? -9.875 20.094 28.609 1 91.69 291 ASN B C 1
ATOM 6284 O O . ASN B 1 291 ? -11.055 20.031 28.984 1 91.69 291 ASN B O 1
ATOM 6288 N N . ASP B 1 292 ? -9.258 21.203 28.391 1 92.44 292 ASP B N 1
ATOM 6289 C CA . ASP B 1 292 ? -9.922 22.5 28.531 1 92.44 292 ASP B CA 1
ATOM 6290 C C . ASP B 1 292 ? -10.578 22.922 27.219 1 92.44 292 ASP B C 1
ATOM 6292 O O . ASP B 1 292 ? -10.211 23.938 26.625 1 92.44 292 ASP B O 1
ATOM 6296 N N . SER B 1 293 ? -11.484 22.172 26.734 1 96.94 293 SER B N 1
ATOM 6297 C CA . SER B 1 293 ? -12.148 22.422 25.469 1 96.94 293 SER B CA 1
ATOM 6298 C C . SER B 1 293 ? -13.594 22.859 25.672 1 96.94 293 SER B C 1
ATOM 6300 O O . SER B 1 293 ? -14.406 22.109 26.234 1 96.94 293 SER B O 1
ATOM 6302 N N . ALA B 1 294 ? -13.898 24.078 25.266 1 97.69 294 ALA B N 1
ATOM 6303 C CA . ALA B 1 294 ? -15.234 24.656 25.438 1 97.69 294 ALA B CA 1
ATOM 6304 C C . ALA B 1 294 ? -16.266 23.891 24.609 1 97.69 294 ALA B C 1
ATOM 6306 O O . ALA B 1 294 ? -15.992 23.453 23.5 1 97.69 294 ALA B O 1
ATOM 6307 N N . THR B 1 295 ? -17.453 23.766 25.156 1 97.81 295 THR B N 1
ATOM 6308 C CA . THR B 1 295 ? -18.562 23.109 24.484 1 97.81 295 THR B CA 1
ATOM 6309 C C . THR B 1 295 ? -19.203 24.047 23.453 1 97.81 295 THR B C 1
ATOM 6311 O O . THR B 1 295 ? -18.812 25.219 23.359 1 97.81 295 THR B O 1
ATOM 6314 N N . PHE B 1 296 ? -20.188 23.531 22.766 1 98 296 PHE B N 1
ATOM 6315 C CA . PHE B 1 296 ? -20.859 24.25 21.688 1 98 296 PHE B CA 1
ATOM 6316 C C . PHE B 1 296 ? -21.391 25.594 22.172 1 98 296 PHE B C 1
ATOM 6318 O O . PHE B 1 296 ? -21.141 26.625 21.547 1 98 296 PHE B O 1
ATOM 6325 N N . ASP B 1 297 ? -22.047 25.703 23.328 1 97.12 297 ASP B N 1
ATOM 6326 C CA . ASP B 1 297 ? -22.703 26.906 23.828 1 97.12 297 ASP B CA 1
ATOM 6327 C C . ASP B 1 297 ? -21.688 27.891 24.391 1 97.12 297 ASP B C 1
ATOM 6329 O O . ASP B 1 297 ? -21.969 29.094 24.484 1 97.12 297 ASP B O 1
ATOM 6333 N N . GLU B 1 298 ? -20.531 27.391 24.766 1 97.75 298 GLU B N 1
ATOM 6334 C CA . GLU B 1 298 ? -19.5 28.234 25.344 1 97.75 298 GLU B CA 1
ATOM 6335 C C . GLU B 1 298 ? -18.672 28.922 24.266 1 97.75 298 GLU B C 1
ATOM 6337 O O . GLU B 1 298 ? -17.828 29.766 24.578 1 97.75 298 GLU B O 1
ATOM 6342 N N . ARG B 1 299 ? -18.922 28.594 23.016 1 98.12 299 ARG B N 1
ATOM 6343 C CA . ARG B 1 299 ? -18.188 29.172 21.891 1 98.12 299 ARG B CA 1
ATOM 6344 C C . ARG B 1 299 ? -19.016 30.234 21.188 1 98.12 299 ARG B C 1
ATOM 6346 O O . ARG B 1 299 ? -19.875 29.906 20.359 1 98.12 299 ARG B O 1
ATOM 6353 N N . PRO B 1 300 ? -18.703 31.438 21.391 1 97.25 300 PRO B N 1
ATOM 6354 C CA . PRO B 1 300 ? -19.547 32.531 20.859 1 97.25 300 PRO B CA 1
ATOM 6355 C C . PRO B 1 300 ? -19.312 32.781 19.375 1 97.25 300 PRO B C 1
ATOM 6357 O O . PRO B 1 300 ? -20.188 33.344 18.703 1 97.25 300 PRO B O 1
ATOM 6360 N N . ILE B 1 301 ? -18.156 32.406 18.859 1 98.06 301 ILE B N 1
ATOM 6361 C CA . ILE B 1 301 ? -17.828 32.688 17.469 1 98.06 301 ILE B CA 1
ATOM 6362 C C . ILE B 1 301 ? -18.266 31.531 16.578 1 98.06 301 ILE B C 1
ATOM 6364 O O . ILE B 1 301 ? -17.984 30.375 16.875 1 98.06 301 ILE B O 1
ATOM 6368 N N . LEU B 1 302 ? -18.969 31.859 15.539 1 98.19 302 LEU B N 1
ATOM 6369 C CA . LEU B 1 302 ? -19.438 30.828 14.617 1 98.19 302 LEU B CA 1
ATOM 6370 C C . LEU B 1 302 ? -18.297 30.312 13.75 1 98.19 302 LEU B C 1
ATOM 6372 O O . LEU B 1 302 ? -18.031 29.109 13.719 1 98.19 302 LEU B O 1
ATOM 6376 N N . ALA B 1 303 ? -17.656 31.234 13.023 1 98.31 303 ALA B N 1
ATOM 6377 C CA . ALA B 1 303 ? -16.578 30.875 12.109 1 98.31 303 ALA B CA 1
ATOM 6378 C C . ALA B 1 303 ? -15.359 31.781 12.312 1 98.31 303 ALA B C 1
ATOM 6380 O O . ALA B 1 303 ? -15.5 32.969 12.531 1 98.31 303 ALA B O 1
ATOM 6381 N N . TYR B 1 304 ? -14.188 31.172 12.242 1 97.88 304 TYR B N 1
ATOM 6382 C CA . TYR B 1 304 ? -12.961 31.891 12.539 1 97.88 304 TYR B CA 1
ATOM 6383 C C . TYR B 1 304 ? -11.938 31.703 11.43 1 97.88 304 TYR B C 1
ATOM 6385 O O . TYR B 1 304 ? -11.695 30.578 10.977 1 97.88 304 TYR B O 1
ATOM 6393 N N . PHE B 1 305 ? -11.352 32.75 10.961 1 96.88 305 PHE B N 1
ATOM 6394 C CA . PHE B 1 305 ? -10.203 32.75 10.07 1 96.88 305 PHE B CA 1
ATOM 6395 C C . PHE B 1 305 ? -9.273 33.938 10.383 1 96.88 305 PHE B C 1
ATOM 6397 O O . PHE B 1 305 ? -9.719 35.062 10.5 1 96.88 305 PHE B O 1
ATOM 6404 N N . GLN B 1 306 ? -8.086 33.625 10.539 1 93.56 306 GLN B N 1
ATOM 6405 C CA . GLN B 1 306 ? -7.043 34.656 10.688 1 93.56 306 GLN B CA 1
ATOM 6406 C C . GLN B 1 306 ? -5.777 34.25 9.93 1 93.56 306 GLN B C 1
ATOM 6408 O O . GLN B 1 306 ? -5.191 33.188 10.211 1 93.56 306 GLN B O 1
ATOM 6413 N N . GLY B 1 307 ? -5.398 34.969 8.977 1 90.56 307 GLY B N 1
ATOM 6414 C CA . GLY B 1 307 ? -4.238 34.656 8.156 1 90.56 307 GLY B CA 1
ATOM 6415 C C . GLY B 1 307 ? -4.051 35.625 7 1 90.56 307 GLY B C 1
ATOM 6416 O O . GLY B 1 307 ? -4.77 36.625 6.891 1 90.56 307 GLY B O 1
ATOM 6417 N N . ALA B 1 308 ? -3.014 35.344 6.223 1 87.5 308 ALA B N 1
ATOM 6418 C CA . ALA B 1 308 ? -2.791 36.156 5.031 1 87.5 308 ALA B CA 1
ATOM 6419 C C . ALA B 1 308 ? -3.965 36.031 4.062 1 87.5 308 ALA B C 1
ATOM 6421 O O . ALA B 1 308 ? -4.34 34.938 3.66 1 87.5 308 ALA B O 1
ATOM 6422 N N . ILE B 1 309 ? -4.504 37.125 3.734 1 90.19 309 ILE B N 1
ATOM 6423 C CA . ILE B 1 309 ? -5.715 37.156 2.922 1 90.19 309 ILE B CA 1
ATOM 6424 C C . ILE B 1 309 ? -5.348 37.344 1.453 1 90.19 309 ILE B C 1
ATOM 6426 O O . ILE B 1 309 ? -5.957 36.75 0.565 1 90.19 309 ILE B O 1
ATOM 6430 N N . ASN B 1 310 ? -4.375 38.188 1.216 1 86.06 310 ASN B N 1
ATOM 6431 C CA . ASN B 1 310 ? -3.912 38.375 -0.153 1 86.06 310 ASN B CA 1
ATOM 6432 C C . ASN B 1 310 ? -2.883 37.344 -0.558 1 86.06 310 ASN B C 1
ATOM 6434 O O . ASN B 1 310 ? -1.739 37.375 -0.101 1 86.06 310 ASN B O 1
ATOM 6438 N N . ARG B 1 311 ? -3.404 36.375 -1.294 1 84.5 311 ARG B N 1
ATOM 6439 C CA . ARG B 1 311 ? -2.559 35.281 -1.76 1 84.5 311 ARG B CA 1
ATOM 6440 C C . ARG B 1 311 ? -2.672 35.125 -3.27 1 84.5 311 ARG B C 1
ATOM 6442 O O . ARG B 1 311 ? -3.465 35.812 -3.922 1 84.5 311 ARG B O 1
ATOM 6449 N N . LYS B 1 312 ? -1.761 34.312 -3.824 1 78.75 312 LYS B N 1
ATOM 6450 C CA . LYS B 1 312 ? -1.757 34 -5.25 1 78.75 312 LYS B CA 1
ATOM 6451 C C . LYS B 1 312 ? -2.447 32.688 -5.531 1 78.75 312 LYS B C 1
ATOM 6453 O O . LYS B 1 312 ? -2.842 31.969 -4.602 1 78.75 312 LYS B O 1
ATOM 6458 N N . ASP B 1 313 ? -2.764 32.406 -6.789 1 75.19 313 ASP B N 1
ATOM 6459 C CA . ASP B 1 313 ? -3.26 31.125 -7.25 1 75.19 313 ASP B CA 1
ATOM 6460 C C . ASP B 1 313 ? -4.52 30.719 -6.488 1 75.19 313 ASP B C 1
ATOM 6462 O O . ASP B 1 313 ? -5.484 31.484 -6.422 1 75.19 313 ASP B O 1
ATOM 6466 N N . GLY B 1 314 ? -4.516 29.594 -5.898 1 68.25 314 GLY B N 1
ATOM 6467 C CA . GLY B 1 314 ? -5.648 29.047 -5.172 1 68.25 314 GLY B CA 1
ATOM 6468 C C . GLY B 1 314 ? -6.023 29.875 -3.951 1 68.25 314 GLY B C 1
ATOM 6469 O O . GLY B 1 314 ? -7.141 29.766 -3.445 1 68.25 314 GLY B O 1
ATOM 6470 N N . GLY B 1 315 ? -5.141 30.781 -3.621 1 80.31 315 GLY B N 1
ATOM 6471 C CA . GLY B 1 315 ? -5.359 31.578 -2.426 1 80.31 315 GLY B CA 1
ATOM 6472 C C . GLY B 1 315 ? -6.172 32.844 -2.686 1 80.31 315 GLY B C 1
ATOM 6473 O O . GLY B 1 315 ? -6.602 33.5 -1.746 1 80.31 315 GLY B O 1
ATOM 6474 N N . LYS B 1 316 ? -6.527 33.062 -3.934 1 86.62 316 LYS B N 1
ATOM 6475 C CA . LYS B 1 316 ? -7.352 34.219 -4.289 1 86.62 316 LYS B CA 1
ATOM 6476 C C . LYS B 1 316 ? -8.742 34.094 -3.664 1 86.62 316 LYS B C 1
ATOM 6478 O O . LYS B 1 316 ? -9.406 35.125 -3.441 1 86.62 316 LYS B O 1
ATOM 6483 N N . ILE B 1 317 ? -9.039 32.938 -3.381 1 92.56 317 ILE B N 1
ATOM 6484 C CA . ILE B 1 317 ? -10.352 32.656 -2.807 1 92.56 317 ILE B CA 1
ATOM 6485 C C . ILE B 1 317 ? -10.469 33.344 -1.445 1 92.56 317 ILE B C 1
ATOM 6487 O O . ILE B 1 317 ? -11.57 33.688 -1.008 1 92.56 317 ILE B O 1
ATOM 6491 N N . ARG B 1 318 ? -9.414 33.531 -0.715 1 94 318 ARG B N 1
ATOM 6492 C CA . ARG B 1 318 ? -9.43 34.125 0.616 1 94 318 ARG B CA 1
ATOM 6493 C C . ARG B 1 318 ? -9.961 35.531 0.568 1 94 318 ARG B C 1
ATOM 6495 O O . ARG B 1 318 ? -10.742 35.938 1.429 1 94 318 ARG B O 1
ATOM 6502 N N . ARG B 1 319 ? -9.531 36.25 -0.45 1 93.44 319 ARG B N 1
ATOM 6503 C CA . ARG B 1 319 ? -9.992 37.625 -0.602 1 93.44 319 ARG B CA 1
ATOM 6504 C C . ARG B 1 319 ? -11.5 37.656 -0.862 1 93.44 319 ARG B C 1
ATOM 6506 O O . ARG B 1 319 ? -12.203 38.5 -0.281 1 93.44 319 ARG B O 1
ATOM 6513 N N . LYS B 1 320 ? -11.922 36.812 -1.734 1 94.38 320 LYS B N 1
ATOM 6514 C CA . LYS B 1 320 ? -13.352 36.75 -2.031 1 94.38 320 LYS B CA 1
ATOM 6515 C C . LYS B 1 320 ? -14.164 36.438 -0.777 1 94.38 320 LYS B C 1
ATOM 6517 O O . LYS B 1 320 ? -15.164 37.094 -0.5 1 94.38 320 LYS B O 1
ATOM 6522 N N . LEU B 1 321 ? -13.711 35.5 -0.056 1 96.31 321 LEU B N 1
ATOM 6523 C CA . LEU B 1 321 ? -14.414 35.094 1.154 1 96.31 321 LEU B CA 1
ATOM 6524 C C . LEU B 1 321 ? -14.344 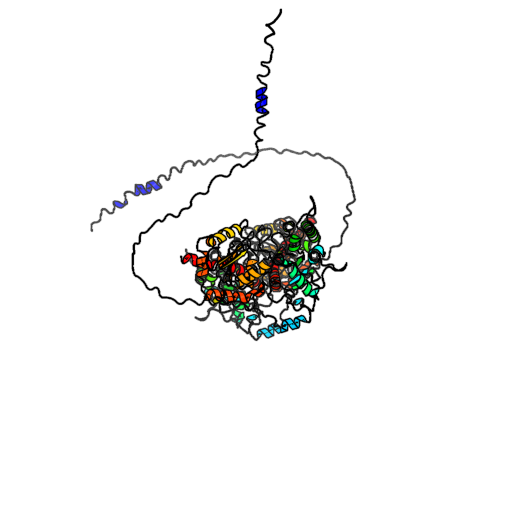36.188 2.215 1 96.31 321 LEU B C 1
A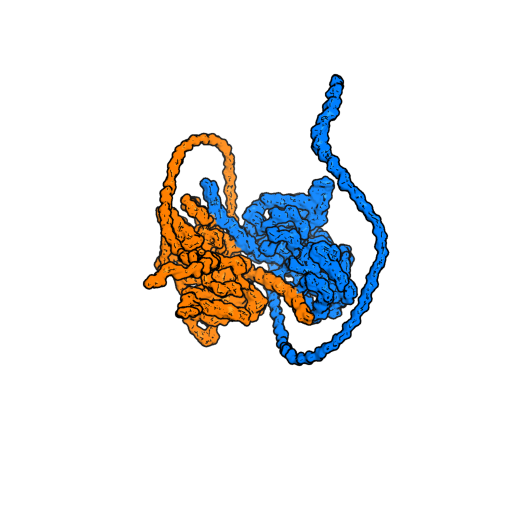TOM 6526 O O . LEU B 1 321 ? -15.289 36.375 2.984 1 96.31 321 LEU B O 1
ATOM 6530 N N . TYR B 1 322 ? -13.227 36.906 2.242 1 95.19 322 TYR B N 1
ATOM 6531 C CA . TYR B 1 322 ? -13.086 38.031 3.168 1 95.19 322 TYR B CA 1
ATOM 6532 C C . TYR B 1 322 ? -14.195 39.031 2.959 1 95.19 322 TYR B C 1
ATOM 6534 O O . TYR B 1 322 ? -14.852 39.469 3.916 1 95.19 322 TYR B O 1
ATOM 6542 N N . TYR B 1 323 ? -14.523 39.375 1.798 1 93.88 323 TYR B N 1
ATOM 6543 C CA . TYR B 1 323 ? -15.523 40.406 1.506 1 93.88 323 TYR B CA 1
ATOM 6544 C C . TYR B 1 323 ? -16.938 39.875 1.727 1 93.88 323 TYR B C 1
ATOM 6546 O O . TYR B 1 323 ? -17.844 40.625 2.053 1 93.88 323 TYR B O 1
ATOM 6554 N N . LEU B 1 324 ? -17.047 38.562 1.628 1 95 324 LEU B N 1
ATOM 6555 C CA . LEU B 1 324 ? -18.344 37.938 1.827 1 95 324 LEU B CA 1
ATOM 6556 C C . LEU B 1 324 ? -18.656 37.812 3.312 1 95 324 LEU B C 1
ATOM 6558 O O . LEU B 1 324 ? -19.828 37.844 3.713 1 95 324 LEU B O 1
ATOM 6562 N N . LEU B 1 325 ? -17.547 37.719 4.141 1 96.25 325 LEU B N 1
ATOM 6563 C CA . LEU B 1 325 ? -17.812 37.219 5.484 1 96.25 325 LEU B CA 1
ATOM 6564 C C . LEU B 1 325 ? -17.359 38.219 6.539 1 96.25 325 LEU B C 1
ATOM 6566 O O . LEU B 1 325 ? -17.766 38.125 7.699 1 96.25 325 LEU B O 1
ATOM 6570 N N . LYS B 1 326 ? -16.594 39.188 6.242 1 93.44 326 LYS B N 1
ATOM 6571 C CA . LYS B 1 326 ? -15.93 40.031 7.223 1 93.44 326 LYS B CA 1
ATOM 6572 C C . LYS B 1 326 ? -16.953 40.812 8.062 1 93.44 326 LYS B C 1
ATOM 6574 O O . LYS B 1 326 ? -16.719 41.094 9.242 1 93.44 326 LYS B O 1
ATOM 6579 N N . ASP B 1 327 ? -18.141 41.094 7.527 1 94.38 327 ASP B N 1
ATOM 6580 C CA . ASP B 1 327 ? -19.109 41.938 8.211 1 94.38 327 ASP B CA 1
ATOM 6581 C C . ASP B 1 327 ? -20.234 41.094 8.82 1 94.38 327 ASP B C 1
ATOM 6583 O O . ASP B 1 327 ? -21.203 41.656 9.352 1 94.38 327 ASP B O 1
ATOM 6587 N N . GLU B 1 328 ? -20.141 39.844 8.68 1 94.5 328 GLU B N 1
ATOM 6588 C CA . GLU B 1 328 ? -21.172 38.969 9.234 1 94.5 328 GLU B CA 1
ATOM 6589 C C . GLU B 1 328 ? -21.062 38.875 10.75 1 94.5 328 GLU B C 1
ATOM 6591 O O . GLU B 1 328 ? -19.953 38.812 11.289 1 94.5 328 GLU B O 1
ATOM 6596 N N . LYS B 1 329 ? -22.203 38.75 11.289 1 90.88 329 LYS B N 1
ATOM 6597 C CA . LYS B 1 329 ? -22.266 38.656 12.742 1 90.88 329 LYS B CA 1
ATOM 6598 C C . LYS B 1 329 ? -21.641 37.344 13.227 1 90.88 329 LYS B C 1
ATOM 6600 O O . LYS B 1 329 ? -21.781 36.312 12.578 1 90.88 329 LYS B O 1
ATOM 6605 N N . ASP B 1 330 ? -20.828 37.25 14.312 1 93.38 330 ASP B N 1
ATOM 6606 C CA . ASP B 1 330 ? -20.234 36.125 15 1 93.38 330 ASP B CA 1
ATOM 6607 C C . ASP B 1 330 ? -19.172 35.438 14.141 1 93.38 330 ASP B C 1
ATOM 6609 O O . ASP B 1 330 ? -18.859 34.281 14.336 1 93.38 330 ASP B O 1
ATOM 6613 N N . VAL B 1 331 ? -18.844 36.094 12.961 1 97.31 331 VAL B N 1
ATOM 6614 C CA . VAL B 1 331 ? -17.734 35.594 12.148 1 97.31 331 VAL B CA 1
ATOM 6615 C C . VAL B 1 331 ? -16.5 36.438 12.375 1 97.31 331 VAL B C 1
ATOM 6617 O O . VAL B 1 331 ? -16.578 37.688 12.367 1 97.31 331 VAL B O 1
ATOM 6620 N N . HIS B 1 332 ? -15.438 35.844 12.727 1 96.69 332 HIS B N 1
ATOM 6621 C CA . HIS B 1 332 ? -14.148 36.5 12.781 1 96.69 332 HIS B CA 1
ATOM 6622 C C . HIS B 1 332 ? -13.312 36.219 11.539 1 96.69 332 HIS B C 1
ATOM 6624 O O . HIS B 1 332 ? -12.867 35.062 11.344 1 96.69 332 HIS B O 1
ATOM 6630 N N . PHE B 1 333 ? -13.148 37.094 10.672 1 95.62 333 PHE B N 1
ATOM 6631 C CA . PHE B 1 333 ? -12.32 37 9.469 1 95.62 333 PHE B CA 1
ATOM 6632 C C . PHE B 1 333 ? -11.352 38.156 9.375 1 95.62 333 PHE B C 1
ATOM 6634 O O . PHE B 1 333 ? -11.758 39.281 9.07 1 95.62 333 PHE B O 1
ATOM 6641 N N . SER B 1 334 ? -10.062 37.875 9.617 1 91.81 334 SER B N 1
ATOM 6642 C CA . SER B 1 334 ? -9.133 39 9.711 1 91.81 334 SER B CA 1
ATOM 6643 C C . SER B 1 334 ? -7.766 38.625 9.148 1 91.81 334 SER B C 1
ATOM 6645 O O . SER B 1 334 ? -7.449 37.469 8.984 1 91.81 334 SER B O 1
ATOM 6647 N N . TYR B 1 335 ? -7.004 39.656 8.883 1 85.94 335 TYR B N 1
ATOM 6648 C CA . TYR B 1 335 ? -5.613 39.5 8.469 1 85.94 335 TYR B CA 1
ATOM 6649 C C . TYR B 1 335 ? -4.766 38.969 9.617 1 85.94 335 TYR B C 1
ATOM 6651 O O . TYR B 1 335 ? -5.012 39.281 10.781 1 85.94 335 TYR B O 1
ATOM 6659 N N . GLY B 1 336 ? -3.893 38.125 9.203 1 76.81 336 GLY B N 1
ATOM 6660 C CA . GLY B 1 336 ? -2.992 37.562 10.203 1 76.81 336 GLY B CA 1
ATOM 6661 C C . GLY B 1 336 ? -1.868 38.5 10.586 1 76.81 336 GLY B C 1
ATOM 6662 O O . GLY B 1 336 ? -1.546 39.438 9.844 1 76.81 336 GLY B O 1
ATOM 6663 N N . SER B 1 337 ? -1.54 38.5 11.945 1 67.31 337 SER B N 1
ATOM 6664 C CA . SER B 1 337 ? -0.306 39.125 12.391 1 67.31 337 SER B CA 1
ATOM 6665 C C . SER B 1 337 ? 0.745 38.094 12.773 1 67.31 337 SER B C 1
ATOM 6667 O O . SER B 1 337 ? 0.417 37.062 13.344 1 67.31 337 SER B O 1
ATOM 6669 N N . VAL B 1 338 ? 1.958 38.062 12.086 1 57.38 338 VAL B N 1
ATOM 6670 C CA . VAL B 1 338 ? 3.008 37.062 12.25 1 57.38 338 VAL B CA 1
ATOM 6671 C C . VAL B 1 338 ? 3.639 37.219 13.633 1 57.38 338 VAL B C 1
ATOM 6673 O O . VAL B 1 338 ? 4.441 36.375 14.047 1 57.38 338 VAL B O 1
ATOM 6676 N N . ARG B 1 339 ? 3.207 38.062 14.539 1 60.81 339 ARG B N 1
ATOM 6677 C CA . ARG B 1 339 ? 3.912 38.25 15.797 1 60.81 339 ARG B CA 1
ATOM 6678 C C . ARG B 1 339 ? 3.334 37.375 16.906 1 60.81 339 ARG B C 1
ATOM 6680 O O . ARG B 1 339 ? 2.24 36.812 16.75 1 60.81 339 ARG B O 1
ATOM 6687 N N . GLU B 1 340 ? 4.191 36.969 17.875 1 60.06 340 GLU B N 1
ATOM 6688 C CA . GLU B 1 340 ? 3.844 36.156 19.047 1 60.06 340 GLU B CA 1
ATOM 6689 C C . GLU B 1 340 ? 2.436 36.5 19.531 1 60.06 340 GLU B C 1
ATOM 6691 O O . GLU B 1 340 ? 1.673 35.594 19.891 1 60.06 340 GLU B O 1
ATOM 6696 N N . ASN B 1 341 ? 2.137 37.562 19.453 1 74.94 341 ASN B N 1
ATOM 6697 C CA . ASN B 1 341 ? 0.808 37.938 19.906 1 74.94 341 ASN B CA 1
ATOM 6698 C C . ASN B 1 341 ? -0.278 37.469 18.953 1 74.94 341 ASN B C 1
ATOM 6700 O O . ASN B 1 341 ? -1.396 37.156 19.375 1 74.94 341 ASN B O 1
ATOM 6704 N N . GLY B 1 342 ? 0.192 37.156 17.781 1 80.5 342 GLY B N 1
ATOM 6705 C CA . GLY B 1 342 ? -0.733 36.656 16.781 1 80.5 342 GLY B CA 1
ATOM 6706 C C . GLY B 1 342 ? -1.076 35.188 16.969 1 80.5 342 GLY B C 1
ATOM 6707 O O . GLY B 1 342 ? -2.24 34.812 16.859 1 80.5 342 GLY B O 1
ATOM 6708 N N . ILE B 1 343 ? -0.113 34.469 17.422 1 87.06 343 ILE B N 1
ATOM 6709 C CA . ILE B 1 343 ? -0.293 33.031 17.625 1 87.06 343 ILE B CA 1
ATOM 6710 C C . ILE B 1 343 ? -1.209 32.781 18.828 1 87.06 343 ILE B C 1
ATOM 6712 O O . ILE B 1 343 ? -2.125 31.969 18.766 1 87.06 343 ILE B O 1
ATOM 6716 N N . ARG B 1 344 ? -0.938 33.5 19.891 1 87.94 344 ARG B N 1
ATOM 6717 C CA . ARG B 1 344 ? -1.763 33.375 21.094 1 87.94 344 ARG B CA 1
ATOM 6718 C C . ARG B 1 344 ? -3.207 33.781 20.812 1 87.94 344 ARG B C 1
ATOM 6720 O O . ARG B 1 344 ? -4.141 33.094 21.203 1 87.94 344 ARG B O 1
ATOM 6727 N N . SER B 1 345 ? -3.332 34.844 20.141 1 90.62 345 SER B N 1
ATOM 6728 C CA . SER B 1 345 ? -4.664 35.344 19.797 1 90.62 345 SER B CA 1
ATOM 6729 C C . SER B 1 345 ? -5.402 34.344 18.891 1 90.62 345 SER B C 1
ATOM 6731 O O . SER B 1 345 ? -6.602 34.125 19.062 1 90.62 345 SER B O 1
ATOM 6733 N N . SER B 1 346 ? -4.676 33.844 17.969 1 92.75 346 SER B N 1
ATOM 6734 C CA . SER B 1 346 ? -5.277 32.875 17.078 1 92.75 346 SER B CA 1
ATOM 6735 C C . SER B 1 346 ? -5.719 31.625 17.828 1 92.75 346 SER B C 1
ATOM 6737 O O . SER B 1 346 ? -6.789 31.078 17.562 1 92.75 346 SER B O 1
ATOM 6739 N N . GLY B 1 347 ? -4.871 31.203 18.781 1 94.88 347 GLY B N 1
ATOM 6740 C CA . GLY B 1 347 ? -5.23 30.062 19.594 1 94.88 347 GLY B CA 1
ATOM 6741 C C . GLY B 1 347 ? -6.508 30.266 20.391 1 94.88 347 GLY B C 1
ATOM 6742 O O . GLY B 1 347 ? -7.379 29.391 20.406 1 94.88 347 GLY B O 1
ATOM 6743 N N . GLN B 1 348 ? -6.59 31.406 20.969 1 95.06 348 GLN B N 1
ATOM 6744 C CA . GLN B 1 348 ? -7.781 31.75 21.75 1 95.06 348 GLN B CA 1
ATOM 6745 C C . GLN B 1 348 ? -9.008 31.875 20.844 1 95.06 348 GLN B C 1
ATOM 6747 O O . GLN B 1 348 ? -10.094 31.422 21.188 1 95.06 348 GLN B O 1
ATOM 6752 N N . GLY B 1 349 ? -8.758 32.5 19.719 1 96.5 349 GLY B N 1
ATOM 6753 C CA . GLY B 1 349 ? -9.836 32.656 18.766 1 96.5 349 GLY B CA 1
ATOM 6754 C C . GLY B 1 349 ? -10.383 31.312 18.281 1 96.5 349 GLY B C 1
ATOM 6755 O O . GLY B 1 349 ? -11.594 31.109 18.234 1 96.5 349 GLY B O 1
ATOM 6756 N N . MET B 1 350 ? -9.531 30.438 17.969 1 98.06 350 MET B N 1
ATOM 6757 C CA . MET B 1 350 ? -9.938 29.125 17.5 1 98.06 350 MET B CA 1
ATOM 6758 C C . MET B 1 350 ? -10.633 28.328 18.594 1 98.06 350 MET B C 1
ATOM 6760 O O . MET B 1 350 ? -11.656 27.688 18.359 1 98.06 350 MET B O 1
ATOM 6764 N N . ALA B 1 351 ? -10.125 28.438 19.812 1 98.25 351 ALA B N 1
ATOM 6765 C CA . ALA B 1 351 ? -10.672 27.703 20.953 1 98.25 351 ALA B CA 1
ATOM 6766 C C . ALA B 1 351 ? -12.07 28.203 21.312 1 98.25 351 ALA B C 1
ATOM 6768 O O . ALA B 1 351 ? -12.852 27.5 21.953 1 98.25 351 ALA B O 1
ATOM 6769 N N . SER B 1 352 ? -12.375 29.422 20.859 1 98.12 352 SER B N 1
ATOM 6770 C CA . SER B 1 352 ? -13.656 30.031 21.172 1 98.12 352 SER B CA 1
ATOM 6771 C C . SER B 1 352 ? -14.602 29.984 19.984 1 98.12 352 SER B C 1
ATOM 6773 O O . SER B 1 352 ? -15.625 30.672 19.969 1 98.12 352 SER B O 1
ATOM 6775 N N . SER B 1 353 ? -14.273 29.203 19 1 98.69 353 SER B N 1
ATOM 6776 C CA . SER B 1 353 ? -15.055 29.172 17.766 1 98.69 353 SER B CA 1
ATOM 6777 C C . SER B 1 353 ? -15.617 27.781 17.5 1 98.69 353 SER B C 1
ATOM 6779 O O . SER B 1 353 ? -14.992 26.781 17.828 1 98.69 353 SER B O 1
ATOM 6781 N N . LYS B 1 354 ? -16.781 27.781 16.891 1 98.69 354 LYS B N 1
ATOM 6782 C CA . LYS B 1 354 ? -17.406 26.516 16.547 1 98.69 354 LYS B CA 1
ATOM 6783 C C . LYS B 1 354 ? -16.75 25.891 15.312 1 98.69 354 LYS B C 1
ATOM 6785 O O . LYS B 1 354 ? -16.484 24.688 15.273 1 98.69 354 LYS B O 1
ATOM 6790 N N . PHE B 1 355 ? -16.469 26.766 14.336 1 98.75 355 PHE B N 1
ATOM 6791 C CA . PHE B 1 355 ? -15.852 26.312 13.094 1 98.75 355 PHE B CA 1
ATOM 6792 C C . PHE B 1 355 ? -14.609 27.141 12.773 1 98.75 355 PHE B C 1
ATOM 6794 O O . PHE B 1 355 ? -14.578 28.344 13.031 1 98.75 355 PHE B O 1
ATOM 6801 N N . CYS B 1 356 ? -13.578 26.531 12.289 1 98.75 356 CYS B N 1
ATOM 6802 C CA . CYS B 1 356 ? -12.375 27.188 11.797 1 98.75 356 CYS B CA 1
ATOM 6803 C C . CYS B 1 356 ? -12.203 26.969 10.297 1 98.75 356 CYS B C 1
ATOM 6805 O O . CYS B 1 356 ? -12.172 25.844 9.828 1 98.75 356 CYS B O 1
ATOM 6807 N N . LEU B 1 357 ? -12.094 28.047 9.594 1 98.12 357 LEU B N 1
ATOM 6808 C CA . LEU B 1 357 ? -11.984 27.984 8.141 1 98.12 357 LEU B CA 1
ATOM 6809 C C . LEU B 1 357 ? -10.555 27.672 7.719 1 98.12 357 LEU B C 1
ATOM 6811 O O . LEU B 1 357 ? -9.617 28.375 8.102 1 98.12 357 LEU B O 1
ATOM 6815 N N . ASN B 1 358 ? -10.391 26.594 7.039 1 97.44 358 ASN B N 1
ATOM 6816 C CA . ASN B 1 358 ? -9.125 26.203 6.445 1 97.44 358 ASN B CA 1
ATOM 6817 C C . ASN B 1 358 ? -9.148 26.328 4.926 1 97.44 358 ASN B C 1
ATOM 6819 O O . ASN B 1 358 ? -9.445 25.359 4.223 1 97.44 358 ASN B O 1
ATOM 6823 N N . ILE B 1 359 ? -8.719 27.469 4.512 1 96.38 359 ILE B N 1
ATOM 6824 C CA . ILE B 1 359 ? -8.797 27.859 3.111 1 96.38 359 ILE B CA 1
ATOM 6825 C C . ILE B 1 359 ? -7.422 27.781 2.465 1 96.38 359 ILE B C 1
ATOM 6827 O O . ILE B 1 359 ? -6.426 28.219 3.047 1 96.38 359 ILE B O 1
ATOM 6831 N N . ALA B 1 360 ? -7.43 27.266 1.268 1 93.94 360 ALA B N 1
ATOM 6832 C CA . ALA B 1 360 ? -6.164 27.125 0.548 1 93.94 360 ALA B CA 1
ATOM 6833 C C . ALA B 1 360 ? -5.465 28.484 0.426 1 93.94 360 ALA B C 1
ATOM 6835 O O . ALA B 1 360 ? -6.121 29.516 0.311 1 93.94 360 ALA B O 1
ATOM 6836 N N . GLY B 1 361 ? -4.133 28.453 0.506 1 91.56 361 GLY B N 1
ATOM 6837 C CA . GLY B 1 361 ? -3.299 29.594 0.168 1 91.56 361 GLY B CA 1
ATOM 6838 C C . GLY B 1 361 ? -2.604 29.453 -1.173 1 91.56 361 GLY B C 1
ATOM 6839 O O . GLY B 1 361 ? -3.234 29.094 -2.17 1 91.56 361 GLY B O 1
ATOM 6840 N N . ASP B 1 362 ? -1.296 29.719 -1.077 1 88.75 362 ASP B N 1
ATOM 6841 C CA . ASP B 1 362 ? -0.508 29.5 -2.285 1 88.75 362 ASP B CA 1
ATOM 6842 C C . ASP B 1 362 ? -0.403 28.016 -2.611 1 88.75 362 ASP B C 1
ATOM 6844 O O . ASP B 1 362 ? -0.158 27.641 -3.76 1 88.75 362 ASP B O 1
ATOM 6848 N N . THR B 1 363 ? -0.516 27.25 -1.591 1 92.94 363 THR B N 1
ATOM 6849 C CA . THR B 1 363 ? -0.574 25.797 -1.712 1 92.94 363 THR B CA 1
ATOM 6850 C C . THR B 1 363 ? -1.874 25.25 -1.122 1 92.94 363 THR B C 1
ATOM 6852 O O . THR B 1 363 ? -2.602 25.969 -0.44 1 92.94 363 THR B O 1
ATOM 6855 N N . PRO B 1 364 ? -2.17 24.031 -1.411 1 95 364 PRO B N 1
ATOM 6856 C CA . PRO B 1 364 ? -3.479 23.5 -1.019 1 95 364 PRO B CA 1
ATOM 6857 C C . PRO B 1 364 ? -3.604 23.297 0.489 1 95 364 PRO B C 1
ATOM 6859 O O . PRO B 1 364 ? -4.715 23.156 1.006 1 95 364 PRO B O 1
ATOM 6862 N N . SER B 1 365 ? -2.518 23.234 1.193 1 94.94 365 SER B N 1
ATOM 6863 C CA . SER B 1 365 ? -2.57 22.922 2.621 1 94.94 365 SER B CA 1
ATOM 6864 C C . SER B 1 365 ? -1.953 24.062 3.443 1 94.94 365 SER B C 1
ATOM 6866 O O . SER B 1 365 ? -1.257 24.922 2.902 1 94.94 365 SER B O 1
ATOM 6868 N N . SER B 1 366 ? -2.307 24.078 4.73 1 94.25 366 SER B N 1
ATOM 6869 C CA . SER B 1 366 ? -1.744 25.031 5.68 1 94.25 366 SER B CA 1
ATOM 6870 C C . SER B 1 366 ? -1.758 24.469 7.098 1 94.25 366 SER B C 1
ATOM 6872 O O . SER B 1 366 ? -2.518 23.547 7.402 1 94.25 366 SER B O 1
ATOM 6874 N N . ASN B 1 367 ? -0.942 25.047 7.914 1 96.06 367 ASN B N 1
ATOM 6875 C CA . ASN B 1 367 ? -0.87 24.656 9.32 1 96.06 367 ASN B CA 1
ATOM 6876 C C . ASN B 1 367 ? -2.182 24.938 10.047 1 96.06 367 ASN B C 1
ATOM 6878 O O . ASN B 1 367 ? -2.457 24.344 11.094 1 96.06 367 ASN B O 1
ATOM 6882 N N . ARG B 1 368 ? -3 25.812 9.523 1 95.38 368 ARG B N 1
ATOM 6883 C CA . ARG B 1 368 ? -4.238 26.219 10.172 1 95.38 368 ARG B CA 1
ATOM 6884 C C . ARG B 1 368 ? -5.125 25.016 10.477 1 95.38 368 ARG B C 1
ATOM 6886 O O . ARG B 1 368 ? -5.82 25 11.492 1 95.38 368 ARG B O 1
ATOM 6893 N N . LEU B 1 369 ? -5.078 24.078 9.602 1 98.25 369 LEU B N 1
ATOM 6894 C CA . LEU B 1 369 ? -5.867 22.875 9.812 1 98.25 369 LEU B CA 1
ATOM 6895 C C . LEU B 1 369 ? -5.465 22.188 11.117 1 98.25 369 LEU B C 1
ATOM 6897 O O . LEU B 1 369 ? -6.324 21.812 11.914 1 98.25 369 LEU B O 1
ATOM 6901 N N . PHE B 1 370 ? -4.246 22.078 11.352 1 98.62 370 PHE B N 1
ATOM 6902 C CA . PHE B 1 370 ? -3.738 21.344 12.5 1 98.62 370 PHE B CA 1
ATOM 6903 C C . PHE B 1 370 ? -3.865 22.172 13.773 1 98.62 370 PHE B C 1
ATOM 6905 O O . PHE B 1 370 ? -4.125 21.625 14.852 1 98.62 370 PHE B O 1
ATOM 6912 N N . ASP B 1 371 ? -3.713 23.516 13.625 1 98.06 371 ASP B N 1
ATOM 6913 C CA . ASP B 1 371 ? -4.043 24.406 14.734 1 98.06 371 ASP B CA 1
ATOM 6914 C C . ASP B 1 371 ? -5.504 24.25 15.148 1 98.06 371 ASP B C 1
ATOM 6916 O O . ASP B 1 371 ? -5.816 24.219 16.344 1 98.06 371 ASP B O 1
ATOM 6920 N N . ALA B 1 372 ? -6.355 24.172 14.172 1 98.69 372 ALA B N 1
ATOM 6921 C CA . ALA B 1 372 ? -7.781 24 14.438 1 98.69 372 ALA B CA 1
ATOM 6922 C C . ALA B 1 372 ? -8.047 22.688 15.148 1 98.69 372 ALA B C 1
ATOM 6924 O O . ALA B 1 372 ? -8.828 22.625 16.109 1 98.69 372 ALA B O 1
ATOM 6925 N N . ILE B 1 373 ? -7.395 21.625 14.711 1 98.81 373 ILE B N 1
ATOM 6926 C CA . ILE B 1 373 ? -7.605 20.297 15.258 1 98.81 373 ILE B CA 1
ATOM 6927 C C . ILE B 1 373 ? -7.242 20.281 16.75 1 98.81 373 ILE B C 1
ATOM 6929 O O . ILE B 1 373 ? -8.031 19.828 17.578 1 98.81 373 ILE B O 1
ATOM 6933 N N . VAL B 1 374 ? -6.117 20.859 17.125 1 98.44 374 VAL B N 1
ATOM 6934 C CA . VAL B 1 374 ? -5.672 20.781 18.516 1 98.44 374 VAL B CA 1
ATOM 6935 C C . VAL B 1 374 ? -6.457 21.781 19.359 1 98.44 374 VAL B C 1
ATOM 6937 O O . VAL B 1 374 ? -6.438 21.703 20.594 1 98.44 374 VAL B O 1
ATOM 6940 N N . SER B 1 375 ? -7.098 22.781 18.719 1 98.5 375 SER B N 1
ATOM 6941 C CA . SER B 1 375 ? -7.98 23.719 19.406 1 98.5 375 SER B CA 1
ATOM 6942 C C . SER B 1 375 ? -9.406 23.172 19.484 1 98.5 375 SER B C 1
ATOM 6944 O O . SER B 1 375 ? -10.297 23.844 20.016 1 98.5 375 SER B O 1
ATOM 6946 N N . HIS B 1 376 ? -9.625 22 18.938 1 98.75 376 HIS B N 1
ATOM 6947 C CA . HIS B 1 376 ? -10.922 21.344 18.859 1 98.75 376 HIS B CA 1
ATOM 6948 C C . HIS B 1 376 ? -11.953 22.234 18.172 1 98.75 376 HIS B C 1
ATOM 6950 O O . HIS B 1 376 ? -13.109 22.281 18.594 1 98.75 376 HIS B O 1
ATOM 6956 N N . CYS B 1 377 ? -11.531 23.078 17.344 1 98.81 377 CYS B N 1
ATOM 6957 C CA . CYS B 1 377 ? -12.375 23.875 16.453 1 98.81 377 CYS B CA 1
ATOM 6958 C C . CYS B 1 377 ? -12.664 23.109 15.164 1 98.81 377 CYS B C 1
ATOM 6960 O O . CYS B 1 377 ? -11.75 22.797 14.406 1 98.81 377 CYS B O 1
ATOM 6962 N N . VAL B 1 378 ? -13.891 22.734 14.852 1 98.81 378 VAL B N 1
ATOM 6963 C CA . VAL B 1 378 ? -14.234 21.891 13.711 1 98.81 378 VAL B CA 1
ATOM 6964 C C . VAL B 1 378 ? -13.766 22.547 12.414 1 98.81 378 VAL B C 1
ATOM 6966 O O . VAL B 1 378 ? -14.234 23.625 12.062 1 98.81 378 VAL B O 1
ATOM 6969 N N . PRO B 1 379 ? -12.898 21.938 11.695 1 98.81 379 PRO B N 1
ATOM 6970 C CA . PRO B 1 379 ? -12.359 22.562 10.484 1 98.81 379 PRO B CA 1
ATOM 6971 C C . PRO B 1 379 ? -13.336 22.531 9.312 1 98.81 379 PRO B C 1
ATOM 6973 O O . PRO B 1 379 ? -14.016 21.516 9.102 1 98.81 379 PRO B O 1
ATOM 6976 N N . ILE B 1 380 ? -13.453 23.609 8.688 1 98.5 380 ILE B N 1
ATOM 6977 C CA . ILE B 1 380 ? -14.07 23.703 7.371 1 98.5 380 ILE B CA 1
ATOM 6978 C C . ILE B 1 380 ? -12.992 23.766 6.297 1 98.5 380 ILE B C 1
ATOM 6980 O O . ILE B 1 380 ? -12.312 24.781 6.152 1 98.5 380 ILE B O 1
ATOM 6984 N N . VAL B 1 381 ? -12.852 22.703 5.551 1 98.31 381 VAL B N 1
ATOM 6985 C CA . VAL B 1 381 ? -11.766 22.594 4.586 1 98.31 381 VAL B CA 1
ATOM 6986 C C . VAL B 1 381 ? -12.242 23.047 3.209 1 98.31 381 VAL B C 1
ATOM 6988 O O . VAL B 1 381 ? -13.109 22.422 2.607 1 98.31 381 VAL B O 1
ATOM 6991 N N . ILE B 1 382 ? -11.695 24.125 2.76 1 97.12 382 ILE B N 1
ATOM 6992 C CA . ILE B 1 382 ? -12.023 24.703 1.459 1 97.12 382 ILE B CA 1
ATOM 6993 C C . ILE B 1 382 ? -10.797 24.656 0.554 1 97.12 382 ILE B C 1
ATOM 6995 O O . ILE B 1 382 ? -10.094 25.672 0.41 1 97.12 382 ILE B O 1
ATOM 6999 N N . SER B 1 383 ? -10.508 23.547 -0.062 1 96.12 383 SER B N 1
ATOM 7000 C CA . SER B 1 383 ? -9.352 23.266 -0.91 1 96.12 383 SER B CA 1
ATOM 7001 C C . SER B 1 383 ? -9.57 22.031 -1.759 1 96.12 383 SER B C 1
ATOM 7003 O O . SER B 1 383 ? -9.625 20.906 -1.233 1 96.12 383 SER B O 1
ATOM 7005 N N . ASP B 1 384 ? -9.594 22.125 -3.068 1 91.75 384 ASP B N 1
ATOM 7006 C CA . ASP B 1 384 ? -9.93 21 -3.945 1 91.75 384 ASP B CA 1
ATOM 7007 C C . ASP B 1 384 ? -8.766 20.016 -4.047 1 91.75 384 ASP B C 1
ATOM 7009 O O . ASP B 1 384 ? -8.977 18.812 -4.156 1 91.75 384 ASP B O 1
ATOM 7013 N N . ASP B 1 385 ? -7.566 20.453 -3.916 1 92.56 385 ASP B N 1
ATOM 7014 C CA . ASP B 1 385 ? -6.418 19.625 -4.25 1 92.56 385 ASP B CA 1
ATOM 7015 C C . ASP B 1 385 ? -5.664 19.188 -2.994 1 92.56 385 ASP B C 1
ATOM 7017 O O . ASP B 1 385 ? -4.52 18.734 -3.074 1 92.56 385 ASP B O 1
ATOM 7021 N N . ILE B 1 386 ? -6.281 19.312 -1.896 1 96.19 386 ILE B N 1
ATOM 7022 C CA . ILE B 1 386 ? -5.594 19.031 -0.641 1 96.19 386 ILE B CA 1
ATOM 7023 C C . ILE B 1 386 ? -5.445 17.516 -0.471 1 96.19 386 ILE B C 1
ATOM 7025 O O . ILE B 1 386 ? -6.355 16.75 -0.807 1 96.19 386 ILE B O 1
ATOM 7029 N N . GLU B 1 387 ? -4.254 17.062 -0.129 1 97.31 387 GLU B N 1
ATOM 7030 C CA . GLU B 1 387 ? -4 15.727 0.384 1 97.31 387 GLU B CA 1
ATOM 7031 C C . GLU B 1 387 ? -3.752 15.75 1.889 1 97.31 387 GLU B C 1
ATOM 7033 O O . GLU B 1 387 ? -2.996 16.578 2.387 1 97.31 387 GLU B O 1
ATOM 7038 N N . LEU B 1 388 ? -4.426 14.867 2.637 1 98.25 388 LEU B N 1
ATOM 7039 C CA . LEU B 1 388 ? -4.434 14.953 4.094 1 98.25 388 LEU B CA 1
ATOM 7040 C C . LEU B 1 388 ? -3.586 13.844 4.703 1 98.25 388 LEU B C 1
ATOM 7042 O O . LEU B 1 388 ? -3.596 12.711 4.223 1 98.25 388 LEU B O 1
ATOM 7046 N N . PRO B 1 389 ? -2.896 14.156 5.773 1 98.5 389 PRO B N 1
ATOM 7047 C CA . PRO B 1 389 ? -2.113 13.125 6.457 1 98.5 389 PRO B CA 1
ATOM 7048 C C . PRO B 1 389 ? -2.986 12.047 7.102 1 98.5 389 PRO B C 1
ATOM 7050 O O . PRO B 1 389 ? -4.047 12.359 7.652 1 98.5 389 PRO B O 1
ATOM 7053 N N . PHE B 1 390 ? -2.629 10.805 7.027 1 98.19 390 PHE B N 1
ATOM 7054 C CA . PHE B 1 390 ? -3.178 9.664 7.754 1 98.19 390 PHE B CA 1
ATOM 7055 C C . PHE B 1 390 ? -4.621 9.406 7.34 1 98.19 390 PHE B C 1
ATOM 7057 O O . PHE B 1 390 ? -5.418 8.906 8.141 1 98.19 390 PHE B O 1
ATOM 7064 N N . GLU B 1 391 ? -4.969 9.867 6.164 1 97.75 391 GLU B N 1
ATOM 7065 C CA . GLU B 1 391 ? -6.359 9.719 5.754 1 97.75 391 GLU B CA 1
ATOM 7066 C C . GLU B 1 391 ? -6.684 8.258 5.426 1 97.75 391 GLU B C 1
ATOM 7068 O O . GLU B 1 391 ? -7.852 7.898 5.277 1 97.75 391 GLU B O 1
ATOM 7073 N N . ASP B 1 392 ? -5.684 7.379 5.344 1 96.12 392 ASP B N 1
ATOM 7074 C CA . ASP B 1 392 ? -5.898 5.949 5.141 1 96.12 392 ASP B CA 1
ATOM 7075 C C . ASP B 1 392 ? -6.324 5.27 6.441 1 96.12 392 ASP B C 1
ATOM 7077 O O . ASP B 1 392 ? -6.809 4.133 6.426 1 96.12 392 ASP B O 1
ATOM 7081 N N . ILE B 1 393 ? -6.219 5.938 7.57 1 94.56 393 ILE B N 1
ATOM 7082 C CA . ILE B 1 393 ? -6.625 5.324 8.828 1 94.56 393 ILE B CA 1
ATOM 7083 C C . ILE B 1 393 ? -7.637 6.223 9.539 1 94.56 393 ILE B C 1
ATOM 7085 O O . ILE B 1 393 ? -8.414 5.754 10.375 1 94.56 393 ILE B O 1
ATOM 7089 N N . LEU B 1 394 ? -7.594 7.535 9.211 1 97.31 394 LEU B N 1
ATOM 7090 C CA . LEU B 1 394 ? -8.523 8.492 9.812 1 97.31 394 LEU B CA 1
ATOM 7091 C C . LEU B 1 394 ? -9.539 8.977 8.789 1 97.31 394 LEU B C 1
ATOM 7093 O O . LEU B 1 394 ? -9.172 9.438 7.707 1 97.31 394 LEU B O 1
ATOM 7097 N N . ASP B 1 395 ? -10.742 8.883 9.094 1 96.75 395 ASP B N 1
ATOM 7098 C CA . ASP B 1 395 ? -11.805 9.461 8.273 1 96.75 395 ASP B CA 1
ATOM 7099 C C . ASP B 1 395 ? -12.039 10.922 8.641 1 96.75 395 ASP B C 1
ATOM 7101 O O . ASP B 1 395 ? -12.734 11.219 9.617 1 96.75 395 ASP B O 1
ATOM 7105 N N . TYR B 1 396 ? -11.562 11.844 7.859 1 98.38 396 TYR B N 1
ATOM 7106 C CA . TYR B 1 396 ? -11.641 13.266 8.164 1 98.38 396 TYR B CA 1
ATOM 7107 C C . TYR B 1 396 ? -13.086 13.758 8.133 1 98.38 396 TYR B C 1
ATOM 7109 O O . TYR B 1 396 ? -13.406 14.789 8.719 1 98.38 396 TYR B O 1
ATOM 7117 N N . SER B 1 397 ? -13.938 13.07 7.453 1 96.81 397 SER B N 1
ATOM 7118 C CA . SER B 1 397 ? -15.336 13.484 7.383 1 96.81 397 SER B CA 1
ATOM 7119 C C . SER B 1 397 ? -16.016 13.359 8.742 1 96.81 397 SER B C 1
ATOM 7121 O O . SER B 1 397 ? -17.109 13.891 8.945 1 96.81 397 SER B O 1
ATOM 7123 N N . ASP B 1 398 ? -15.336 12.664 9.648 1 96.94 398 ASP B N 1
ATOM 7124 C CA . ASP B 1 398 ? -15.875 12.5 10.992 1 96.94 398 ASP B CA 1
ATOM 7125 C C . ASP B 1 398 ? -15.641 13.758 11.836 1 96.94 398 ASP B C 1
ATOM 7127 O O . ASP B 1 398 ? -16.266 13.93 12.883 1 96.94 398 ASP B O 1
ATOM 7131 N N . PHE B 1 399 ? -14.688 14.602 11.383 1 98.12 399 PHE B N 1
ATOM 7132 C CA . PHE B 1 399 ? -14.359 15.711 12.266 1 98.12 399 PHE B CA 1
ATOM 7133 C C . PHE B 1 399 ? -14.078 16.969 11.461 1 98.12 399 PHE B C 1
ATOM 7135 O O . PHE B 1 399 ? -13.656 18 12.016 1 98.12 399 PHE B O 1
ATOM 7142 N N . CYS B 1 400 ? -14.25 16.953 10.211 1 98.25 400 CYS B N 1
ATOM 7143 C CA . CYS B 1 400 ? -14.141 18.109 9.312 1 98.25 400 CYS B CA 1
ATOM 7144 C C . CYS B 1 400 ? -15.359 18.188 8.398 1 98.25 400 CYS B C 1
ATOM 7146 O O . CYS B 1 400 ? -16.109 17.234 8.258 1 98.25 400 CYS B O 1
ATOM 7148 N N . ILE B 1 401 ? -15.539 19.344 7.883 1 97.81 401 ILE B N 1
ATOM 7149 C CA . ILE B 1 401 ? -16.5 19.578 6.812 1 97.81 401 ILE B CA 1
ATOM 7150 C C . ILE B 1 401 ? -15.789 20.109 5.578 1 97.81 401 ILE B C 1
ATOM 7152 O O . ILE B 1 401 ? -15.008 21.062 5.672 1 97.81 401 ILE B O 1
ATOM 7156 N N . PHE B 1 402 ? -16.031 19.453 4.461 1 98 402 PHE B N 1
ATOM 7157 C CA . PHE B 1 402 ? -15.398 19.844 3.209 1 98 402 PHE B CA 1
ATOM 7158 C C . PHE B 1 402 ? -16.359 20.641 2.338 1 98 402 PHE B C 1
ATOM 7160 O O . PHE B 1 402 ? -17.547 20.297 2.23 1 98 402 PHE B O 1
ATOM 7167 N N . VAL B 1 403 ? -15.852 21.75 1.794 1 97.06 403 VAL B N 1
ATOM 7168 C CA . VAL B 1 403 ? -16.656 22.594 0.917 1 97.06 403 VAL B CA 1
ATOM 7169 C C . VAL B 1 403 ? -15.844 22.953 -0.334 1 97.06 403 VAL B C 1
ATOM 7171 O O . VAL B 1 403 ? -14.672 23.312 -0.244 1 97.06 403 VAL B O 1
ATOM 7174 N N . ARG B 1 404 ? -16.438 22.781 -1.489 1 95.56 404 ARG B N 1
ATOM 7175 C CA . ARG B 1 404 ? -15.781 23.203 -2.721 1 95.56 404 ARG B CA 1
ATOM 7176 C C . ARG B 1 404 ? -15.609 24.719 -2.75 1 95.56 404 ARG B C 1
ATOM 7178 O O . ARG B 1 404 ? -16.516 25.469 -2.354 1 95.56 404 ARG B O 1
ATOM 7185 N N . PRO B 1 405 ? -14.422 25.109 -3.223 1 95.06 405 PRO B N 1
ATOM 7186 C CA . PRO B 1 405 ? -14.219 26.547 -3.348 1 95.06 405 PRO B CA 1
ATOM 7187 C C . PRO B 1 405 ? -15.305 27.234 -4.172 1 95.06 405 PRO B C 1
ATOM 7189 O O . PRO B 1 405 ? -15.758 28.328 -3.824 1 95.06 405 PRO B O 1
ATOM 7192 N N . SER B 1 406 ? -15.781 26.594 -5.246 1 94.25 406 SER B N 1
ATOM 7193 C CA . SER B 1 406 ? -16.812 27.156 -6.125 1 94.25 406 SER B CA 1
ATOM 7194 C C . SER B 1 406 ? -18.125 27.375 -5.375 1 94.25 406 SER B C 1
ATOM 7196 O O . SER B 1 406 ? -18.859 28.297 -5.684 1 94.25 406 SER B O 1
ATOM 7198 N N . ASP B 1 407 ? -18.406 26.562 -4.402 1 94.94 407 ASP B N 1
ATOM 7199 C CA . ASP B 1 407 ? -19.625 26.703 -3.602 1 94.94 407 ASP B CA 1
ATOM 7200 C C . ASP B 1 407 ? -19.422 27.719 -2.479 1 94.94 407 ASP B C 1
ATOM 7202 O O . ASP B 1 407 ? -20.312 28.516 -2.182 1 94.94 407 ASP B O 1
ATOM 7206 N N . ALA B 1 408 ? -18.25 27.734 -1.922 1 95.62 408 ALA B N 1
ATOM 7207 C CA . ALA B 1 408 ? -17.938 28.578 -0.768 1 95.62 408 ALA B CA 1
ATOM 7208 C C . ALA B 1 408 ? -18.094 30.047 -1.113 1 95.62 408 ALA B C 1
ATOM 7210 O O . ALA B 1 408 ? -18.438 30.859 -0.252 1 95.62 408 ALA B O 1
ATOM 7211 N N . VAL B 1 409 ? -17.891 30.391 -2.342 1 94.88 409 VAL B N 1
ATOM 7212 C CA . VAL B 1 409 ? -17.859 31.797 -2.717 1 94.88 409 VAL B CA 1
ATOM 7213 C C . VAL B 1 409 ? -19.266 32.25 -3.127 1 94.88 409 VAL B C 1
ATOM 7215 O O . VAL B 1 409 ? -19.469 33.406 -3.471 1 94.88 409 VAL B O 1
ATOM 7218 N N . LYS B 1 410 ? -20.172 31.359 -3.131 1 94.44 410 LYS B N 1
ATOM 7219 C CA . LYS B 1 410 ? -21.562 31.75 -3.359 1 94.44 410 LYS B CA 1
ATOM 7220 C C . LYS B 1 410 ? -22.141 32.469 -2.143 1 94.44 410 LYS B C 1
ATOM 7222 O O . LYS B 1 410 ? -21.969 32.031 -1.008 1 94.44 410 LYS B O 1
ATOM 7227 N N . LYS B 1 411 ? -22.844 33.594 -2.398 1 93.56 411 LYS B N 1
ATOM 7228 C CA . LYS B 1 411 ? -23.375 34.406 -1.329 1 93.56 411 LYS B CA 1
ATOM 7229 C C . LYS B 1 411 ? -24.312 33.625 -0.418 1 93.56 411 LYS B C 1
ATOM 7231 O O . LYS B 1 411 ? -25.25 32.969 -0.889 1 93.56 411 LYS B O 1
ATOM 7236 N N . GLY B 1 412 ? -23.953 33.562 0.819 1 93.25 412 GLY B N 1
ATOM 7237 C CA . GLY B 1 412 ? -24.812 32.969 1.837 1 93.25 412 GLY B CA 1
ATOM 7238 C C . GLY B 1 412 ? -24.594 31.484 2.014 1 93.25 412 GLY B C 1
ATOM 7239 O O . GLY B 1 412 ? -25.031 30.906 3.01 1 93.25 412 GLY B O 1
ATOM 7240 N N . PHE B 1 413 ? -23.922 30.844 1.112 1 94.56 413 PHE B N 1
ATOM 7241 C CA . PHE B 1 413 ? -23.812 29.391 1.122 1 94.56 413 PHE B CA 1
ATOM 7242 C C . PHE B 1 413 ? -23.109 28.922 2.391 1 94.56 413 PHE B C 1
ATOM 7244 O O . PHE B 1 413 ? -23.641 28.078 3.117 1 94.56 413 PHE B O 1
ATOM 7251 N N . LEU B 1 414 ? -21.906 29.453 2.607 1 95.38 414 LEU B N 1
ATOM 7252 C CA . LEU B 1 414 ? -21.109 29 3.736 1 95.38 414 LEU B CA 1
ATOM 7253 C C . LEU B 1 414 ? -21.812 29.266 5.055 1 95.38 414 LEU B C 1
ATOM 7255 O O . LEU B 1 414 ? -21.859 28.391 5.93 1 95.38 414 LEU B O 1
ATOM 7259 N N . LEU B 1 415 ? -22.422 30.422 5.203 1 95.06 415 LEU B N 1
ATOM 7260 C CA . LEU B 1 415 ? -23.125 30.781 6.434 1 95.06 415 LEU B CA 1
ATOM 7261 C C . LEU B 1 415 ? -24.344 29.891 6.645 1 95.06 415 LEU B C 1
ATOM 7263 O O . LEU B 1 415 ? -24.609 29.453 7.77 1 95.06 415 LEU B O 1
ATOM 7267 N N . ASP B 1 416 ? -25.062 29.656 5.551 1 94.12 416 ASP B N 1
ATOM 7268 C CA . ASP B 1 416 ? -26.219 28.766 5.637 1 94.12 416 ASP B CA 1
ATOM 7269 C C . ASP B 1 416 ? -25.797 27.359 6.062 1 94.12 416 ASP B C 1
ATOM 7271 O O . ASP B 1 416 ? -26.469 26.734 6.891 1 94.12 416 ASP B O 1
ATOM 7275 N N . LEU B 1 417 ? -24.734 26.938 5.512 1 95.31 417 LEU B N 1
ATOM 7276 C CA . LEU B 1 417 ? -24.219 25.625 5.855 1 95.31 417 LEU B CA 1
ATOM 7277 C C . LEU B 1 417 ? -23.859 25.547 7.332 1 95.31 417 LEU B C 1
ATOM 7279 O O . LEU B 1 417 ? -24.297 24.641 8.047 1 95.31 417 LEU B O 1
ATOM 7283 N N . LEU B 1 418 ? -23.109 26.5 7.867 1 96.25 418 LEU B N 1
ATOM 7284 C CA . LEU B 1 418 ? -22.578 26.469 9.227 1 96.25 418 LEU B CA 1
ATOM 7285 C C . LEU B 1 418 ? -23.703 26.672 10.25 1 96.25 418 LEU B C 1
ATOM 7287 O O . LEU B 1 418 ? -23.75 25.969 11.266 1 96.25 418 LEU B O 1
ATOM 7291 N N . ARG B 1 419 ? -24.578 27.562 9.953 1 94.75 419 ARG B N 1
ATOM 7292 C CA . ARG B 1 419 ? -25.688 27.828 10.852 1 94.75 419 ARG B CA 1
ATOM 7293 C C . ARG B 1 419 ? -26.688 26.672 10.852 1 94.75 419 ARG B C 1
ATOM 7295 O O . ARG B 1 419 ? -27.453 26.5 11.805 1 94.75 419 ARG B O 1
ATOM 7302 N N . GLY B 1 420 ? -26.641 25.922 9.797 1 93.62 420 GLY B N 1
ATOM 7303 C CA . GLY B 1 420 ? -27.547 24.781 9.664 1 93.62 420 GLY B CA 1
ATOM 7304 C C . GLY B 1 420 ? -27.062 23.562 10.422 1 93.62 420 GLY B C 1
ATOM 7305 O O . GLY B 1 420 ? -27.844 22.625 10.648 1 93.62 420 GLY B O 1
ATOM 7306 N N . ILE B 1 421 ? -25.859 23.516 10.836 1 95.31 421 ILE B N 1
ATOM 7307 C CA . ILE B 1 421 ? -25.328 22.391 11.578 1 95.31 421 ILE B CA 1
ATOM 7308 C C . ILE B 1 421 ? -25.828 22.422 13.023 1 95.31 421 ILE B C 1
ATOM 7310 O O . ILE B 1 421 ? -25.547 23.375 13.758 1 95.31 421 ILE B O 1
ATOM 7314 N N . LYS B 1 422 ? -26.5 21.422 13.375 1 95.06 422 LYS B N 1
ATOM 7315 C CA . LYS B 1 422 ? -27.094 21.344 14.711 1 95.06 422 LYS B CA 1
ATOM 7316 C C . LYS B 1 422 ? -26.031 21.109 15.781 1 95.06 422 LYS B C 1
ATOM 7318 O O . LYS B 1 422 ? -24.953 20.594 15.484 1 95.06 422 LYS B O 1
ATOM 7323 N N . ARG B 1 423 ? -26.406 21.438 16.984 1 97.19 423 ARG B N 1
ATOM 7324 C CA . ARG B 1 423 ? -25.547 21.25 18.141 1 97.19 423 ARG B CA 1
ATOM 7325 C C . ARG B 1 423 ? -25.109 19.797 18.266 1 97.19 423 ARG B C 1
ATOM 7327 O O . ARG B 1 423 ? -23.938 19.531 18.562 1 97.19 423 ARG B O 1
ATOM 7334 N N . THR B 1 424 ? -25.969 18.922 18.016 1 97.38 424 THR B N 1
ATOM 7335 C CA . THR B 1 424 ? -25.688 17.5 18.172 1 97.38 424 THR B CA 1
ATOM 7336 C C . THR B 1 424 ? -24.625 17.047 17.156 1 97.38 424 THR B C 1
ATOM 7338 O O . THR B 1 424 ? -23.703 16.297 17.516 1 97.38 424 THR B O 1
ATOM 7341 N N . GLU B 1 425 ? -24.781 17.5 15.945 1 96.19 425 GLU B N 1
ATOM 7342 C CA . GLU B 1 425 ? -23.844 17.141 14.898 1 96.19 425 GLU B CA 1
ATOM 7343 C C . GLU B 1 425 ? -22.469 17.75 15.172 1 96.19 425 GLU B C 1
ATOM 7345 O O . GLU B 1 425 ? -21.438 17.078 15.008 1 96.19 425 GLU B O 1
ATOM 7350 N N . TRP B 1 426 ? -22.469 18.953 15.57 1 98.12 426 TRP B N 1
ATOM 7351 C CA . TRP B 1 426 ? -21.219 19.609 15.914 1 98.12 426 TRP B CA 1
ATOM 7352 C C . TRP B 1 426 ? -20.516 18.891 17.047 1 98.12 426 TRP B C 1
ATOM 7354 O O . TRP B 1 426 ? -19.297 18.672 17.016 1 98.12 426 TRP B O 1
ATOM 7364 N N . THR B 1 427 ? -21.281 18.5 18.078 1 98.56 427 THR B N 1
ATOM 7365 C CA . THR B 1 427 ? -20.734 17.844 19.266 1 98.56 427 THR B CA 1
ATOM 7366 C C . THR B 1 427 ? -20.094 16.516 18.891 1 98.56 427 THR B C 1
ATOM 7368 O O . THR B 1 427 ? -19.047 16.141 19.453 1 98.56 427 THR B O 1
ATOM 7371 N N . LYS B 1 428 ? -20.656 15.859 17.953 1 98.12 428 LYS B N 1
ATOM 7372 C CA . LYS B 1 428 ? -20.062 14.617 17.469 1 98.12 428 LYS B CA 1
ATOM 7373 C C . LYS B 1 428 ? -18.688 14.867 16.859 1 98.12 428 LYS B C 1
ATOM 7375 O O . LYS B 1 428 ? -17.734 14.141 17.141 1 98.12 428 LYS B O 1
ATOM 7380 N N . MET B 1 429 ? -18.609 15.828 16.016 1 98.38 429 MET B N 1
ATOM 7381 C CA . MET B 1 429 ? -17.328 16.172 15.391 1 98.38 429 MET B CA 1
ATOM 7382 C C . MET B 1 429 ? -16.312 16.641 16.438 1 98.38 429 MET B C 1
ATOM 7384 O O . MET B 1 429 ? -15.141 16.266 16.375 1 98.38 429 MET B O 1
ATOM 7388 N N . TRP B 1 430 ? -16.828 17.406 17.375 1 98.62 430 TRP B N 1
ATOM 7389 C CA . TRP B 1 430 ? -16.016 17.922 18.469 1 98.62 430 TRP B CA 1
ATOM 7390 C C . TRP B 1 430 ? -15.453 16.781 19.312 1 98.62 430 TRP B C 1
ATOM 7392 O O . TRP B 1 430 ? -14.273 16.781 19.656 1 98.62 430 TRP B O 1
ATOM 7402 N N . GLU B 1 431 ? -16.281 15.82 19.641 1 98.5 431 GLU B N 1
ATOM 7403 C CA . GLU B 1 431 ? -15.836 14.656 20.391 1 98.5 431 GLU B CA 1
ATOM 7404 C C . GLU B 1 431 ? -14.789 13.859 19.609 1 98.5 431 GLU B C 1
ATOM 7406 O O . GLU B 1 431 ? -13.828 13.352 20.203 1 98.5 431 GLU B O 1
ATOM 7411 N N . ARG B 1 432 ? -15 13.75 18.344 1 98.38 432 ARG B N 1
ATOM 7412 C CA . ARG B 1 432 ? -14.023 13.055 17.516 1 98.38 432 ARG B CA 1
ATOM 7413 C C . ARG B 1 432 ? -12.688 13.789 17.516 1 98.38 432 ARG B C 1
ATOM 7415 O O . ARG B 1 432 ? -11.633 13.164 17.578 1 98.38 432 ARG B O 1
ATOM 7422 N N . LEU B 1 433 ? -12.75 15.094 17.453 1 98.69 433 LEU B N 1
ATOM 7423 C CA . LEU B 1 433 ? -11.531 15.898 17.516 1 98.69 433 LEU B CA 1
ATOM 7424 C C . LEU B 1 433 ? -10.758 15.617 18.797 1 98.69 433 LEU B C 1
ATOM 7426 O O . LEU B 1 433 ? -9.539 15.469 18.781 1 98.69 433 LEU B O 1
ATOM 7430 N N . LYS B 1 434 ? -11.43 15.508 19.875 1 98.25 434 LYS B N 1
ATOM 7431 C CA . LYS B 1 434 ? -10.805 15.219 21.172 1 98.25 434 LYS B CA 1
ATOM 7432 C C . LYS B 1 434 ? -10.086 13.875 21.141 1 98.25 434 LYS B C 1
ATOM 7434 O O . LYS B 1 434 ? -9.016 13.719 21.734 1 98.25 434 LYS B O 1
ATOM 7439 N N . GLN B 1 435 ? -10.672 12.984 20.438 1 97.75 435 GLN B N 1
ATOM 7440 C CA . GLN B 1 435 ? -10.141 11.625 20.391 1 97.75 435 GLN B CA 1
ATOM 7441 C C . GLN B 1 435 ? -8.891 11.555 19.516 1 97.75 435 GLN B C 1
ATOM 7443 O O . GLN B 1 435 ? -7.98 10.773 19.797 1 97.75 435 GLN B O 1
ATOM 7448 N N . ILE B 1 436 ? -8.797 12.414 18.5 1 98.19 436 ILE B N 1
ATOM 7449 C CA . ILE B 1 436 ? -7.777 12.141 17.5 1 98.19 436 ILE B CA 1
ATOM 7450 C C . ILE B 1 436 ? -6.699 13.219 17.547 1 98.19 436 ILE B C 1
ATOM 7452 O O . ILE B 1 436 ? -5.656 13.094 16.906 1 98.19 436 ILE B O 1
ATOM 7456 N N . ALA B 1 437 ? -6.859 14.281 18.297 1 98.56 437 ALA B N 1
ATOM 7457 C CA . ALA B 1 437 ? -5.961 15.438 18.281 1 98.56 437 ALA B CA 1
ATOM 7458 C C . ALA B 1 437 ? -4.527 15.016 18.594 1 98.56 437 ALA B C 1
ATOM 7460 O O . ALA B 1 437 ? -3.578 15.57 18.031 1 98.56 437 ALA B O 1
ATOM 7461 N N . HIS B 1 438 ? -4.34 14.055 19.453 1 97.81 438 HIS B N 1
ATOM 7462 C CA . HIS B 1 438 ? -3.01 13.633 19.875 1 97.81 438 HIS B CA 1
ATOM 7463 C C . HIS B 1 438 ? -2.219 13.07 18.688 1 97.81 438 HIS B C 1
ATOM 7465 O O . HIS B 1 438 ? -0.987 13.078 18.703 1 97.81 438 HIS B O 1
ATOM 7471 N N . HIS B 1 439 ? -2.895 12.547 17.625 1 98.5 439 HIS B N 1
ATOM 7472 C CA . HIS B 1 439 ? -2.229 12 16.453 1 98.5 439 HIS B CA 1
ATOM 7473 C C . HIS B 1 439 ? -1.5 13.086 15.672 1 98.5 439 HIS B C 1
ATOM 7475 O O . HIS B 1 439 ? -0.687 12.789 14.789 1 98.5 439 HIS B O 1
ATOM 7481 N N . PHE B 1 440 ? -1.776 14.367 16.016 1 98.62 440 PHE B N 1
ATOM 7482 C CA . PHE B 1 440 ? -1.215 15.477 15.25 1 98.62 440 PHE B CA 1
ATOM 7483 C C . PHE B 1 440 ? -0.262 16.297 16.109 1 98.62 440 PHE B C 1
ATOM 7485 O O . PHE B 1 440 ? 0.09 17.422 15.75 1 98.62 440 PHE B O 1
ATOM 7492 N N . GLU B 1 441 ? 0.199 15.711 17.203 1 97.81 441 GLU B N 1
ATOM 7493 C CA . GLU B 1 441 ? 1.161 16.344 18.109 1 97.81 441 GLU B CA 1
ATOM 7494 C C . GLU B 1 441 ? 2.576 15.836 17.844 1 97.81 441 GLU B C 1
ATOM 7496 O O . GLU B 1 441 ? 2.789 14.633 17.672 1 97.81 441 GLU B O 1
ATOM 7501 N N . TYR B 1 442 ? 3.486 16.797 17.734 1 97.69 442 TYR B N 1
ATOM 7502 C CA . TYR B 1 442 ? 4.906 16.469 17.703 1 97.69 442 TYR B CA 1
ATOM 7503 C C . TYR B 1 442 ? 5.559 16.719 19.062 1 97.69 442 TYR B C 1
ATOM 7505 O O . TYR B 1 442 ? 5.371 17.766 19.656 1 97.69 442 TYR B O 1
ATOM 7513 N N . GLN B 1 443 ? 6.316 15.727 19.484 1 94.62 443 GLN B N 1
ATOM 7514 C CA . GLN B 1 443 ? 6.988 15.906 20.781 1 94.62 443 GLN B CA 1
ATOM 7515 C C . GLN B 1 443 ? 8.156 14.938 20.922 1 94.62 443 GLN B C 1
ATOM 7517 O O . GLN B 1 443 ? 8.273 13.977 20.156 1 94.62 443 GLN B O 1
ATOM 7522 N N . TYR B 1 444 ? 9.055 15.227 21.797 1 93 444 TYR B N 1
ATOM 7523 C CA . TYR B 1 444 ? 10.172 14.367 22.188 1 93 444 TYR B CA 1
ATOM 7524 C C . TYR B 1 444 ? 10.203 14.156 23.688 1 93 444 TYR B C 1
ATOM 7526 O O . TYR B 1 444 ? 10.133 15.125 24.453 1 93 444 TYR B O 1
ATOM 7534 N N . PRO B 1 445 ? 10.32 13 24.234 1 93 445 PRO B N 1
ATOM 7535 C CA . PRO B 1 445 ? 10.211 11.766 23.453 1 93 445 PRO B CA 1
ATOM 7536 C C . PRO B 1 445 ? 8.828 11.578 22.828 1 93 445 PRO B C 1
ATOM 7538 O O . PRO B 1 445 ? 7.84 12.094 23.359 1 93 445 PRO B O 1
ATOM 7541 N N . SER B 1 446 ? 8.852 10.938 21.672 1 95.06 446 SER B N 1
ATOM 7542 C CA . SER B 1 446 ? 7.566 10.695 21.016 1 95.06 446 SER B CA 1
ATOM 7543 C C . SER B 1 446 ? 6.691 9.766 21.844 1 95.06 446 SER B C 1
ATOM 7545 O O . SER B 1 446 ? 7.191 9.055 22.719 1 95.06 446 SER B O 1
ATOM 7547 N N . LYS B 1 447 ? 5.434 9.844 21.641 1 95.56 447 LYS B N 1
ATOM 7548 C CA . LYS B 1 447 ? 4.449 9.016 22.328 1 95.56 447 LYS B CA 1
ATOM 7549 C C . LYS B 1 447 ? 3.668 8.156 21.328 1 95.56 447 LYS B C 1
ATOM 7551 O O . LYS B 1 447 ? 3.592 8.484 20.141 1 95.56 447 LYS B O 1
ATOM 7556 N N . GLN B 1 448 ? 3.1 7.141 21.922 1 94.19 448 GLN B N 1
ATOM 7557 C CA . GLN B 1 448 ? 2.301 6.262 21.078 1 94.19 448 GLN B CA 1
ATOM 7558 C C . GLN B 1 448 ? 1.181 7.031 20.375 1 94.19 448 GLN B C 1
ATOM 7560 O O . GLN B 1 448 ? 0.44 7.777 21.031 1 94.19 448 GLN B O 1
ATOM 7565 N N . GLY B 1 449 ? 1.177 6.922 19.125 1 96.5 449 GLY B N 1
ATOM 7566 C CA . GLY B 1 449 ? 0.077 7.488 18.359 1 96.5 449 GLY B CA 1
ATOM 7567 C C . GLY B 1 449 ? 0.295 8.945 17.984 1 96.5 449 GLY B C 1
ATOM 7568 O O . GLY B 1 449 ? -0.517 9.539 17.281 1 96.5 449 GLY B O 1
ATOM 7569 N N . ASP B 1 450 ? 1.329 9.547 18.469 1 98 450 ASP B N 1
ATOM 7570 C CA . ASP B 1 450 ? 1.535 10.938 18.094 1 98 450 ASP B CA 1
ATOM 7571 C C . ASP B 1 450 ? 1.994 11.039 16.641 1 98 450 ASP B C 1
ATOM 7573 O O . ASP B 1 450 ? 2.051 10.039 15.922 1 98 450 ASP B O 1
ATOM 7577 N N . SER B 1 451 ? 2.232 12.195 16.156 1 98.56 451 SER B N 1
ATOM 7578 C CA . SER B 1 451 ? 2.514 12.414 14.734 1 98.56 451 SER B CA 1
ATOM 7579 C C . SER B 1 451 ? 3.758 11.648 14.297 1 98.56 451 SER B C 1
ATOM 7581 O O . SER B 1 451 ? 3.793 11.094 13.195 1 98.56 451 SER B O 1
ATOM 7583 N N . VAL B 1 452 ? 4.793 11.625 15.148 1 98.44 452 VAL B N 1
ATOM 7584 C CA . VAL B 1 452 ? 6.051 10.953 14.828 1 98.44 452 VAL B CA 1
ATOM 7585 C C . VAL B 1 452 ? 5.797 9.469 14.594 1 98.44 452 VAL B C 1
ATOM 7587 O O . VAL B 1 452 ? 6.211 8.914 13.57 1 98.44 452 VAL B O 1
ATOM 7590 N N . GLN B 1 453 ? 5.109 8.875 15.508 1 97.62 453 GLN B N 1
ATOM 7591 C CA . GLN B 1 453 ? 4.812 7.449 15.406 1 97.62 453 GLN B CA 1
ATOM 7592 C C . GLN B 1 453 ? 3.895 7.16 14.219 1 97.62 453 GLN B C 1
ATOM 7594 O O . GLN B 1 453 ? 4.086 6.172 13.508 1 97.62 453 GLN B O 1
ATOM 7599 N N . MET B 1 454 ? 2.955 8.055 14.031 1 98.31 454 MET B N 1
ATOM 7600 C CA . MET B 1 454 ? 2.041 7.887 12.906 1 98.31 454 MET B CA 1
ATOM 7601 C C . MET B 1 454 ? 2.791 7.977 11.578 1 98.31 454 MET B C 1
ATOM 7603 O O . MET B 1 454 ? 2.479 7.25 10.633 1 98.31 454 MET B O 1
ATOM 7607 N N . ILE B 1 455 ? 3.736 8.812 11.461 1 98.69 455 ILE B N 1
ATOM 7608 C CA . ILE B 1 455 ? 4.531 8.969 10.25 1 98.69 455 ILE B CA 1
ATOM 7609 C C . ILE B 1 455 ? 5.344 7.699 10 1 98.69 455 ILE B C 1
ATOM 7611 O O . ILE B 1 455 ? 5.395 7.195 8.875 1 98.69 455 ILE B O 1
ATOM 7615 N N . TRP B 1 456 ? 5.969 7.172 11.055 1 98.25 456 TRP B N 1
ATOM 7616 C CA . TRP B 1 456 ? 6.73 5.938 10.906 1 98.25 456 TRP B CA 1
ATOM 7617 C C . TRP B 1 456 ? 5.832 4.793 10.445 1 98.25 456 TRP B C 1
ATOM 7619 O O . TRP B 1 456 ? 6.23 3.973 9.617 1 98.25 456 TRP B O 1
ATOM 7629 N N . GLU B 1 457 ? 4.672 4.742 11.008 1 97.25 457 GLU B N 1
ATOM 7630 C CA . GLU B 1 457 ? 3.721 3.725 10.578 1 97.25 457 GLU B CA 1
ATOM 7631 C C . GLU B 1 457 ? 3.357 3.889 9.109 1 97.25 457 GLU B C 1
ATOM 7633 O O . GLU B 1 457 ? 3.184 2.9 8.391 1 97.25 457 GLU B O 1
ATOM 7638 N N . GLU B 1 458 ? 3.205 5.145 8.672 1 97.69 458 GLU B N 1
ATOM 7639 C CA . GLU B 1 458 ? 2.932 5.414 7.266 1 97.69 458 GLU B CA 1
ATOM 7640 C C . GLU B 1 458 ? 4.086 4.949 6.383 1 97.69 458 GLU B C 1
ATOM 7642 O O . GLU B 1 458 ? 3.867 4.391 5.305 1 97.69 458 GLU B O 1
ATOM 7647 N N . VAL B 1 459 ? 5.289 5.18 6.816 1 98.06 459 VAL B N 1
ATOM 7648 C CA . VAL B 1 459 ? 6.465 4.715 6.082 1 98.06 459 VAL B CA 1
ATOM 7649 C C . VAL B 1 459 ? 6.434 3.193 5.969 1 98.06 459 VAL B C 1
ATOM 7651 O O . VAL B 1 459 ? 6.656 2.641 4.887 1 98.06 459 VAL B O 1
ATOM 7654 N N . ALA B 1 460 ? 6.16 2.562 7.09 1 96.56 460 ALA B N 1
ATOM 7655 C CA . ALA B 1 460 ? 6.098 1.104 7.105 1 96.56 460 ALA B CA 1
ATOM 7656 C C . ALA B 1 460 ? 5.082 0.587 6.09 1 96.56 460 ALA B C 1
ATOM 7658 O O . ALA B 1 460 ? 5.324 -0.418 5.418 1 96.56 460 ALA B O 1
ATOM 7659 N N . ARG B 1 461 ? 3.973 1.228 5.934 1 95.06 461 ARG B N 1
ATOM 7660 C CA . ARG B 1 461 ? 2.91 0.797 5.031 1 95.06 461 ARG B CA 1
ATOM 7661 C C . ARG B 1 461 ? 3.318 0.983 3.576 1 95.06 461 ARG B C 1
ATOM 7663 O O . ARG B 1 461 ? 2.686 0.431 2.672 1 95.06 461 ARG B O 1
ATOM 7670 N N . LYS B 1 462 ? 4.375 1.785 3.318 1 95.94 462 LYS B N 1
ATOM 7671 C CA . LYS B 1 462 ? 4.852 2.006 1.957 1 95.94 462 LYS B CA 1
ATOM 7672 C C . LYS B 1 462 ? 5.891 0.963 1.562 1 95.94 462 LYS B C 1
ATOM 7674 O O . LYS B 1 462 ? 6.215 0.816 0.382 1 95.94 462 LYS B O 1
ATOM 7679 N N . ILE B 1 463 ? 6.379 0.195 2.484 1 95.38 463 ILE B N 1
ATOM 7680 C CA . ILE B 1 463 ? 7.543 -0.663 2.277 1 95.38 463 ILE B CA 1
ATOM 7681 C C . ILE B 1 463 ? 7.199 -1.762 1.274 1 95.38 463 ILE B C 1
ATOM 7683 O O . ILE B 1 463 ? 7.98 -2.043 0.362 1 95.38 463 ILE B O 1
ATOM 7687 N N . PRO B 1 464 ? 6.008 -2.398 1.371 1 94.12 464 PRO B N 1
ATOM 7688 C CA . PRO B 1 464 ? 5.711 -3.447 0.393 1 94.12 464 PRO B CA 1
ATOM 7689 C C . PRO B 1 464 ? 5.738 -2.938 -1.046 1 94.12 464 PRO B C 1
ATOM 7691 O O . PRO B 1 464 ? 6.242 -3.625 -1.939 1 94.12 464 PRO B O 1
ATOM 7694 N N . TYR B 1 465 ? 5.234 -1.767 -1.268 1 94.44 465 TYR B N 1
ATOM 7695 C CA . TYR B 1 465 ? 5.27 -1.181 -2.602 1 94.44 465 TYR B CA 1
ATOM 7696 C C . TYR B 1 465 ? 6.703 -0.942 -3.057 1 94.44 465 TYR B C 1
ATOM 7698 O O . TYR B 1 465 ? 7.051 -1.218 -4.207 1 94.44 465 TYR B O 1
ATOM 7706 N N . VAL B 1 466 ? 7.508 -0.411 -2.158 1 95.69 466 VAL B N 1
ATOM 7707 C CA . VAL B 1 466 ? 8.914 -0.152 -2.449 1 95.69 466 VAL B CA 1
ATOM 7708 C C . VAL B 1 466 ? 9.617 -1.46 -2.803 1 95.69 466 VAL B C 1
ATOM 7710 O O . VAL B 1 466 ? 10.328 -1.541 -3.811 1 95.69 466 VAL B O 1
ATOM 7713 N N . ARG B 1 467 ? 9.391 -2.467 -2.039 1 95.81 467 ARG B N 1
ATOM 7714 C CA . ARG B 1 467 ? 10.016 -3.766 -2.262 1 95.81 467 ARG B CA 1
ATOM 7715 C C . ARG B 1 467 ? 9.57 -4.367 -3.592 1 95.81 467 ARG B C 1
ATOM 7717 O O . ARG B 1 467 ? 10.383 -4.941 -4.32 1 95.81 467 ARG B O 1
ATOM 7724 N N . LEU B 1 468 ? 8.297 -4.258 -3.859 1 96.69 468 LEU B N 1
ATOM 7725 C CA . LEU B 1 468 ? 7.789 -4.746 -5.137 1 96.69 468 LEU B CA 1
ATOM 7726 C C . LEU B 1 468 ? 8.523 -4.09 -6.301 1 96.69 468 LEU B C 1
ATOM 7728 O O . LEU B 1 468 ? 8.969 -4.773 -7.227 1 96.69 468 LEU B O 1
ATOM 7732 N N . SER B 1 469 ? 8.641 -2.768 -6.215 1 95.62 469 SER B N 1
ATOM 7733 C CA . SER B 1 469 ? 9.328 -2.018 -7.266 1 95.62 469 SER B CA 1
ATOM 7734 C C . SER B 1 469 ? 10.773 -2.465 -7.41 1 95.62 469 SER B C 1
ATOM 7736 O O . SER B 1 469 ? 11.258 -2.684 -8.523 1 95.62 469 SER B O 1
ATOM 7738 N N . LEU B 1 470 ? 11.453 -2.65 -6.324 1 95.94 470 LEU B N 1
ATOM 7739 C CA . LEU B 1 470 ? 12.852 -3.07 -6.324 1 95.94 470 LEU B CA 1
ATOM 7740 C C . LEU B 1 470 ? 12.992 -4.488 -6.871 1 95.94 470 LEU B C 1
ATOM 7742 O O . LEU B 1 470 ? 13.883 -4.762 -7.676 1 95.94 470 LEU B O 1
ATOM 7746 N N . ASN B 1 471 ? 12.117 -5.355 -6.465 1 96.31 471 ASN B N 1
ATOM 7747 C CA . ASN B 1 471 ? 12.18 -6.746 -6.902 1 96.31 471 ASN B CA 1
ATOM 7748 C C . ASN B 1 471 ? 11.93 -6.871 -8.406 1 96.31 471 ASN B C 1
ATOM 7750 O O . ASN B 1 471 ? 12.586 -7.664 -9.078 1 96.31 471 ASN B O 1
ATOM 7754 N N . LYS B 1 472 ? 11.031 -6.129 -8.891 1 95.81 472 LYS B N 1
ATOM 7755 C CA . LYS B 1 472 ? 10.742 -6.156 -10.328 1 95.81 472 LYS B CA 1
ATOM 7756 C C . LYS B 1 472 ? 11.961 -5.711 -11.133 1 95.81 472 LYS B C 1
ATOM 7758 O O . LYS B 1 472 ? 12.25 -6.277 -12.188 1 95.81 472 LYS B O 1
ATOM 7763 N N . GLU B 1 473 ? 12.641 -4.75 -10.625 1 93.38 473 GLU B N 1
ATOM 7764 C CA . GLU B 1 473 ? 13.805 -4.223 -11.32 1 93.38 473 GLU B CA 1
ATOM 7765 C C . GLU B 1 473 ? 14.945 -5.238 -11.344 1 93.38 473 GLU B C 1
ATOM 7767 O O . GLU B 1 473 ? 15.797 -5.211 -12.234 1 93.38 473 GLU B O 1
ATOM 7772 N N . LYS B 1 474 ? 14.953 -6.129 -10.398 1 93.5 474 LYS B N 1
ATOM 7773 C CA . LYS B 1 474 ? 16.016 -7.121 -10.273 1 93.5 474 LYS B CA 1
ATOM 7774 C C . LYS B 1 474 ? 15.773 -8.305 -11.203 1 93.5 474 LYS B C 1
ATOM 7776 O O . LYS B 1 474 ? 16.688 -9.102 -11.445 1 93.5 474 LYS B O 1
ATOM 7781 N N . ARG B 1 475 ? 14.594 -8.422 -11.75 1 94.69 475 ARG B N 1
ATOM 7782 C CA . ARG B 1 475 ? 14.203 -9.609 -12.492 1 94.69 475 ARG B CA 1
ATOM 7783 C C . ARG B 1 475 ? 15.234 -9.953 -13.562 1 94.69 475 ARG B C 1
ATOM 7785 O O . ARG B 1 475 ? 15.727 -11.078 -13.617 1 94.69 475 ARG B O 1
ATOM 7792 N N . LEU B 1 476 ? 15.672 -8.992 -14.328 1 92.44 476 LEU B N 1
ATOM 7793 C CA . LEU B 1 476 ? 16.422 -9.289 -15.539 1 92.44 476 LEU B CA 1
ATOM 7794 C C . LEU B 1 476 ? 17.922 -9.117 -15.305 1 92.44 476 LEU B C 1
ATOM 7796 O O . LEU B 1 476 ? 18.703 -9.141 -16.25 1 92.44 476 LEU B O 1
ATOM 7800 N N . HIS B 1 477 ? 18.359 -8.938 -14.07 1 84.75 477 HIS B N 1
ATOM 7801 C CA . HIS B 1 477 ? 19.766 -8.664 -13.758 1 84.75 477 HIS B CA 1
ATOM 7802 C C . HIS B 1 477 ? 20.656 -9.82 -14.195 1 84.75 477 HIS B C 1
ATOM 7804 O O . HIS B 1 477 ? 21.75 -9.594 -14.734 1 84.75 477 HIS B O 1
ATOM 7810 N N . ARG B 1 478 ? 20.281 -11.031 -14.055 1 76.81 478 ARG B N 1
ATOM 7811 C CA . ARG B 1 478 ? 21.109 -12.195 -14.336 1 76.81 478 ARG B CA 1
ATOM 7812 C C . ARG B 1 478 ? 21.188 -12.453 -15.844 1 76.81 478 ARG B C 1
ATOM 7814 O O . ARG B 1 478 ? 22.25 -12.805 -16.359 1 76.81 478 ARG B O 1
ATOM 7821 N N . SER B 1 479 ? 20.109 -12.336 -16.484 1 81.75 479 SER B N 1
ATOM 7822 C CA . SER B 1 479 ? 20.094 -12.648 -17.906 1 81.75 479 SER B CA 1
ATOM 7823 C C . SER B 1 479 ? 20.797 -11.57 -18.719 1 81.75 479 SER B C 1
ATOM 7825 O O . SER B 1 479 ? 21.266 -11.828 -19.844 1 81.75 479 SER B O 1
ATOM 7827 N N . GLN B 1 480 ? 20.906 -10.445 -18.219 1 75.38 480 GLN B N 1
ATOM 7828 C CA . GLN B 1 480 ? 21.578 -9.359 -18.922 1 75.38 480 GLN B CA 1
ATOM 7829 C C . GLN B 1 480 ? 23.094 -9.531 -18.859 1 75.38 480 GLN B C 1
ATOM 7831 O O . GLN B 1 480 ? 23.812 -9.055 -19.734 1 75.38 480 GLN B O 1
ATOM 7836 N N . PHE B 1 481 ? 23.609 -10.25 -17.891 1 66.06 481 PHE B N 1
ATOM 7837 C CA . PHE B 1 481 ? 25.047 -10.477 -17.766 1 66.06 481 PHE B CA 1
ATOM 7838 C C . PHE B 1 481 ? 25.547 -11.438 -18.828 1 66.06 481 PHE B C 1
ATOM 7840 O O . PHE B 1 481 ? 26.656 -11.289 -19.328 1 66.06 481 PHE B O 1
ATOM 7847 N N . VAL B 1 482 ? 24.766 -12.406 -19.203 1 63.72 482 VAL B N 1
ATOM 7848 C CA . VAL B 1 482 ? 25.156 -13.352 -20.234 1 63.72 482 VAL B CA 1
ATOM 7849 C C . VAL B 1 482 ? 25.297 -12.617 -21.578 1 63.72 482 VAL B C 1
ATOM 7851 O O . VAL B 1 482 ? 26.188 -12.922 -22.359 1 63.72 482 VAL B O 1
ATOM 7854 N N . LYS B 1 483 ? 24.547 -11.617 -21.844 1 60.78 483 LYS B N 1
ATOM 7855 C CA . LYS B 1 483 ? 24.625 -10.828 -23.078 1 60.78 483 LYS B CA 1
ATOM 7856 C C . LYS B 1 483 ? 25.969 -10.109 -23.188 1 60.78 483 LYS B C 1
ATOM 7858 O O . LYS B 1 483 ? 26.531 -10.023 -24.266 1 60.78 483 LYS B O 1
ATOM 7863 N N . GLN B 1 484 ? 26.422 -9.711 -22.047 1 55.5 484 GLN B N 1
ATOM 7864 C CA . GLN B 1 484 ? 27.656 -8.914 -22.062 1 55.5 484 GLN B CA 1
ATOM 7865 C C . GLN B 1 484 ? 28.891 -9.805 -22.188 1 55.5 484 GLN B C 1
ATOM 7867 O O . GLN B 1 484 ? 29.938 -9.367 -22.656 1 55.5 484 GLN B O 1
ATOM 7872 N N . SER B 1 485 ? 28.797 -11.016 -21.781 1 50.5 485 SER B N 1
ATOM 7873 C CA . SER B 1 485 ? 29.953 -11.906 -21.828 1 50.5 485 SER B CA 1
ATOM 7874 C C . SER B 1 485 ? 30.141 -12.492 -23.219 1 50.5 485 SER B C 1
ATOM 7876 O O . SER B 1 485 ? 31.156 -13.133 -23.5 1 50.5 485 SER B O 1
ATOM 7878 N N . LYS B 1 486 ? 29.188 -12.297 -24.141 1 47.84 486 LYS B N 1
ATOM 7879 C CA . LYS B 1 486 ? 29.453 -12.672 -25.531 1 47.84 486 LYS B CA 1
ATOM 7880 C C . LYS B 1 486 ? 29.672 -11.438 -26.391 1 47.84 486 LYS B C 1
ATOM 7882 O O . LYS B 1 486 ? 28.984 -10.43 -26.25 1 47.84 486 LYS B O 1
#

Organism: Musa acuminata subsp. malaccensis (NCBI:txid214687)

Secondary structure (DSSP, 8-state):
----TTSHHHHGGGHHHHHHHHTT-TTSSTT-------------------------------------------------------HHHHHHHHTS---GGG-SEEEEEP---GGGTGGGGT----TT-SS---SSGGGSPPPP-GGGGGG-HHHHHHHHHHHTT-TTS----SEEEES-GGG-SEEEE---HHHHHHHH-S-SSTTPPPHHHHHHHHHHHHHHTSHHHHHHTTTTEEEE--STTTTTTTTTTTTTSEEEES-STTS-TTTS-TTT-EEPPP---SPP-TT----GGG--EEEEEEE----SGGGHHHHHHHHHHTTSTTEEEEE---SHHHHHHHHHHHHTEEEEEEE--SSS--THHHHHHHTTPEEEEE-TT---TTTTT--GGGT-EE--HHHHTSTTHHHHHHHHS-HHHHHHHHHHHHHHGGGG---SS--TTSHHHHHHHHHHHHHHHHHHHHHHHHTTHHHHHHHHH-/---S---TTS-TTSSSSHHHHHHH-S-GGG--------------------------------------------------------HHHHHHHHTS---GGG-SEEEEEP---GGGTGGGGT----TT-SS---SSGGGSPPPP-GGGGGG-HHHHHHHHHHHTT-TTS----SEEEES-GGG-SEEEE---HHHHHHHH-S-SSTTPPPHHHHHHHHHHHHHHTSHHHHHHTTTTEEEE--STTTTTTTTTTTTTSEEEES-STTS-TTTS-TTT-EEPPP---SPP-TT----GGG--EEEEEEE----SGGGHHHHHHHHHHTTSTTEEEEE---SHHHHHHHHHHHHTEEEEEEE--SSS--THHHHHHHTT-EEEEE-TT---TTTTT--GGGT-EE--HHHHTSTTHHHHHHHHS-HHHHHHHHHHHHHHGGGG---SS--TTSHHHHHHHHHHHHHHHHHHHHHHHHTTHHHHHHHHH-

Foldseek 3Di:
DDDDPVPVVPPDDVVVVCVVCPVPPVPDDVDDPPDDDDDDDDDDDDDDDDDDDDDDDDDDDDPCPDPPDDDPPPPPPPPPPPPPVPVVNLVVCLQPFQDPVPALFEEAEDLDACVQACVLLVDDDDPPDSDWDPVDVVGRRDDDAFPLQQQCLLVQLVSQAVCSPPSNFRADRNYYYDNDLVPGLAYEYSGPQSSLCVPWCDADDPPHHTPSVVVLVVVLVVLVPDPSCVLQVQQRYEEEPAPLPTSVVNQVSNQNHAYEYCWCQNPDCSRDDDLRYAHFGTAARADFCAPVADAPVQQQALEEDEEAQDADDQSVLSVLLCVQPVPDPSYHRYYADSDPVRRHVSLVNLSRYQEYEFGQGSGQHDNSVLSNLSSLRQYEREGDRGDDGPCVPDPSVQQHHYDYSVQSSPRPRVVCVSVVQDSVSSVRNSVVSNVQSQLDHRDPVDYPNHSSSSVSVVSSVSSVVSVVVSVVVCVCVVVVVVVVVD/DDDDCPDPDDPCPCVVVCVVVVVPPVPPPVDDDDDPDDDPDDPDDPDDDDPDDDDDDDDDDDDDPDDPDDDPPPPPPPPPPPPPVPVVNLVVCLQPFQDPVPALFEEEEDLDACVQACVLLVDDDDPPDSDWDPVDVVRRRDDDAFPLQQQCLLVQLVSQAVCSPPSNFRADRNYYYDNDLVPGLAYEYSGPQSSLCVPWCDADDDPHHTPSVVVLVVVLVVLVPDPSCVLQVQQRYEEEPAPLPTSVVNQVSNQNHAYEYCWCQNPDCSRDDDLRYAHFGTAARADFCAPVADAPVQQQAAEEDEEAQDADDQSVLSVLLCVQPVPDPSYHRYYADSDPVRRHVSLVNLSRYQEYEFGQGSGQHDNSVLSNLSSLRQYERAGDRGDDGPCVPDPSVQQHHYDYSVQSSPRPRVVCVSVVQDSVSSVRNSVVSNVQSQLDHRDPVDYPNHSSSSVSVVSSVSSVVSVVSSVVVCVCVVVVVVVVVD

pLDDT: mean 79.41, std 27.93, range [14.8, 98.81]

Radius of gyration: 37.72 Å; Cα contacts (8 Å, |Δi|>4): 1525; chains: 2; bounding box: 121×123×104 Å

InterPro domains:
  IPR004263 Exostosin-like [PTHR11062] (82-458)
  IPR040911 Exostosin, GT47 domain [PF03016] (103-415)

Solvent-accessible surface area (backbone atoms only — not comparable to full-atom values): 55399 Å² total; per-residue (Å²): 129,92,73,69,85,65,57,58,75,67,66,52,75,59,58,69,63,38,58,72,54,55,83,56,58,104,71,64,72,96,54,78,72,82,67,86,89,87,82,91,85,84,88,87,78,85,89,81,92,79,92,82,91,85,90,93,79,90,76,90,76,86,74,77,76,80,76,80,78,80,76,79,75,69,72,70,68,68,74,69,72,64,82,62,64,45,73,61,50,49,52,60,41,30,73,60,36,63,55,76,82,71,31,74,35,35,29,20,62,59,87,57,62,34,72,42,34,58,31,70,57,71,51,79,68,58,96,91,45,64,66,76,62,69,89,44,73,88,60,45,73,66,74,64,65,68,81,59,34,32,43,43,61,50,58,53,49,48,51,48,44,60,42,35,74,38,42,83,55,70,54,65,43,55,49,35,54,41,92,51,67,75,71,34,71,32,34,37,49,69,42,36,32,34,57,35,40,75,72,24,56,62,55,65,60,94,93,40,74,16,60,29,56,50,51,38,54,50,48,53,53,55,46,72,69,33,67,78,29,64,73,55,61,28,42,52,27,39,38,44,39,35,29,86,72,20,51,70,84,36,43,75,81,51,28,56,29,21,39,34,20,42,57,59,70,81,45,60,66,88,54,43,44,76,85,64,31,42,47,44,73,40,34,45,75,40,72,64,37,73,90,70,60,67,52,78,86,69,23,75,27,50,37,32,38,70,33,84,37,88,43,50,78,67,4,43,54,40,46,56,42,42,75,71,37,44,83,41,85,50,34,46,55,46,73,50,55,96,46,74,69,29,44,55,51,49,32,54,48,33,42,31,14,55,25,23,59,31,61,22,31,77,36,40,57,63,50,60,52,45,33,21,38,34,24,49,7,37,33,35,39,30,41,87,75,50,60,66,52,62,34,40,80,41,56,57,55,55,38,37,44,32,42,53,56,81,52,52,68,37,88,61,42,50,58,52,49,59,72,60,55,46,71,69,59,50,49,50,22,39,53,43,26,68,71,50,33,57,42,55,39,75,60,82,72,42,46,82,57,13,29,57,49,47,48,53,52,52,52,53,70,39,44,44,60,43,37,28,55,53,34,60,66,44,36,48,55,69,50,53,51,57,59,67,76,98,134,96,82,83,75,86,70,102,68,87,60,84,68,64,69,75,50,58,70,54,37,68,68,57,65,86,60,60,91,80,59,80,82,77,80,73,73,80,78,80,80,84,83,78,85,83,76,76,82,70,83,78,77,90,70,87,69,89,76,87,80,84,82,81,77,80,76,78,77,80,76,77,77,68,71,70,66,67,72,69,72,60,81,61,63,46,72,61,51,48,54,61,40,30,74,57,35,62,55,76,84,72,31,74,34,34,30,20,62,59,86,57,62,33,74,41,35,57,33,69,58,69,49,79,65,59,97,91,44,65,66,74,59,70,88,44,73,88,59,44,74,67,75,63,64,69,80,58,34,31,42,43,58,51,59,53,50,49,51,49,42,60,42,34,74,38,42,83,56,72,54,66,44,54,50,34,55,40,90,50,67,78,72,33,71,33,33,37,49,69,42,36,31,33,57,35,40,75,73,25,57,64,57,66,61,94,93,38,74,16,59,31,56,48,52,36,54,48,48,53,54,55,46,73,70,32,69,79,29,62,75,55,61,27,41,52,28,39,37,45,39,36,30,84,73,21,52,70,87,36,43,74,82,50,28,58,28,22,38,34,20,43,55,61,70,82,45,59,67,88,54,44,44,77,85,66,30,43,46,46,72,41,33,45,76,42,71,65,37,74,90,70,59,67,52,78,88,71,23,74,27,50,37,32,38,69,32,83,36,87,43,50,77,67,4,43,56,41,45,56,44,43,75,72,37,44,84,42,85,49,33,46,54,46,72,50,54,95,46,75,68,30,44,56,49,49,31,53,48,34,40,32,15,53,25,25,59,33,63,21,32,77,34,41,56,63,48,58,51,45,32,20,37,34,23,49,8,36,34,34,38,31,41,86,75,51,60,66,52,62,34,41,82,40,56,58,55,56,39,37,43,33,42,54,57,81,54,52,67,38,89,61,43,51,60,51,52,60,71,64,55,47,70,68,59,49,47,51,21,39,53,44,27,68,71,49,33,58,42,57,39,75,59,83,73,42,46,81,56,12,30,60,48,46,49,53,51,52,52,51,70,39,43,43,60,44,37,28,56,51,35,60,66,43,36,48,58,68,50,52,51,55,59,68,76,100